Protein AF-A0A969BI93-F1 (afdb_monomer)

Foldseek 3Di:
DWDWAQDPVDNPDTDIDDDPDDDDPDDDPPDDDDDDDDPPGDDDPCVLPPDAQDQFGGDDPVNVVVPDADQKDFVVVVQVVQCPPPPDDGDPADKDWDDDDPPPVCPDDIDIDRTMDGDPVVVPDHDDDDPVPDDDWDADPNHTDDDDPVVVVVVVVVVVVVVPPPRDDRDPRDDDDDDDDDDPLLQDAACQCVDPQQLQQDPVGWDDDDPRTDDPVNSLVVNVVSQVVRQVVSQVSQLVNCPCVLLDLDQDDDPLRAGPSQANRGGDRQLVHPNRNSRCVVVDPFDLQVVVVVRCVRDDSQRRLVSSLVSLQVVVVVVPDDLVLLLVVLCVFVPPCSSVLSNNLSSVCSVCVVVLVSQLQPCADLQQLQPNQAPVRHHSLQVNLCSSNSNDQDALVLADFAPQKDWDDPAPFIWIFGAAPVRDTFKIFPDTHRDPSVRSVLQLSCLSNLLELVQKDWDADPVAWIWIFGDRPPHTTIITPGGRFGDPPCVGPRNVSSVRSNVRSVCRQQPAQSSHSSRLFARLQQFKDWDKDWAVADFQTKIKIKMWGFLGGNDPDPVRTWKIFMDMDGDHGFDKFAWPFADQVQQKTKTFDDPQVQADQQFWKAFPPADQQGGIWGFRHWDDPPTIIITHTPDGRPDGDPPHGIMTGHPDDPVRVVVVVVVCNVVLSVQQLQQLLPLVQKAWVVNDPQQDPFIWIFGAHPVRHTSMITPDGLLLQLVQVCQAPAPVQWKAWPFFPFDGDIFGWPGWDGRRQKIKTFTPFWTDWGAFTTKIKDKDKFQWDWDDQVQQKTKGQDDCVSPDAQQAWKAWPQFPNFGDIWGFHGWDDPPGIIMTHTSDGGSDRDRGTITMDMDMWGFHTGDTRITMTGSCSNVVSSVVSSVSSQVRGFSSFRKHKFALLVLDWDAWDWDWAFAALQLADQVFPFRFKKKFKFKFWWFWAALVQQKTKTFADCQVPQDQQFKKWKDDWPADTDIWGFRHWDDDPRIIITHTDDHGPDRDDTDGTGIMMMGMDMFGFPGADSRQQKTKTFFDCQVGDDFQTKMAGDDTDVCSNGFIFTFHGWDDDPGMIITRTGTTTDGQIADDQDDDDDPDDPDDDPDPRPQEMEMETACRHSCSVPPSSVVVSVVSSCVSRDPSHHYDYAHAYSVLSSQLSSLVVQLSNQVNHPDHPSNSNRVSSNSNSVSVVPGDHDAAAADDDDPPDDPDCVRHDDPPRHDDDDD

Mean predicted aligned error: 15.61 Å

Radius of gyration: 43.77 Å; Cα contacts (8 Å, |Δi|>4): 2223; chains: 1; bounding box: 86×126×131 Å

Solvent-accessible surface area (backbone atoms only — not comparable to full-atom values): 68610 Å² total; per-residue (Å²): 102,51,44,64,41,74,29,91,90,40,97,88,42,70,40,81,42,70,57,89,74,79,92,69,99,76,84,62,102,85,69,87,87,84,90,68,89,65,94,82,61,72,62,60,67,72,73,72,69,57,76,80,93,58,82,63,63,81,85,50,70,72,57,58,67,67,64,58,84,74,52,59,50,49,44,66,57,53,52,50,59,54,51,70,40,90,89,49,89,78,86,92,80,71,72,51,68,56,77,79,77,95,56,88,86,58,86,71,78,71,49,76,37,70,52,62,44,80,51,57,51,94,77,70,58,77,95,75,90,59,68,88,87,51,90,84,82,47,68,58,98,85,40,82,49,82,77,61,63,72,63,50,51,52,52,49,53,52,48,52,58,66,66,49,72,75,75,51,79,81,58,86,85,73,84,80,79,84,85,80,83,92,70,82,55,51,72,43,76,44,65,53,66,73,51,64,64,76,59,26,57,32,89,87,36,68,63,81,92,51,103,76,53,68,54,70,72,55,21,50,51,51,43,60,61,47,47,59,57,44,42,53,54,34,18,50,29,29,38,61,60,43,51,65,60,60,73,47,70,76,75,56,54,47,101,85,68,48,51,72,76,73,64,79,65,46,72,47,60,55,68,77,28,96,66,28,13,85,61,54,51,92,75,58,90,44,65,49,34,46,53,49,54,52,47,57,71,62,46,49,73,70,56,34,29,55,51,52,41,52,40,50,49,57,57,37,46,77,73,74,50,83,59,65,72,50,50,57,49,38,43,72,72,49,47,91,54,23,45,56,54,50,43,52,35,51,33,50,41,61,71,43,38,70,57,41,63,72,32,41,85,38,69,64,56,58,77,36,72,48,36,57,73,30,78,86,49,53,29,17,50,57,57,40,49,33,39,69,69,57,49,70,80,72,62,53,86,67,57,48,68,60,89,44,52,41,78,42,63,98,57,73,61,21,35,42,37,34,37,52,99,72,86,38,67,47,33,31,46,65,63,71,24,82,41,71,50,57,42,44,50,52,47,34,41,43,32,48,18,36,60,41,74,87,32,51,44,81,46,58,92,78,84,61,33,27,29,42,34,37,31,46,90,88,45,73,50,32,29,39,61,59,54,70,26,76,34,83,49,90,87,21,60,40,42,48,50,48,53,52,54,29,53,55,25,38,48,45,61,61,73,39,40,34,39,37,80,60,52,68,30,60,47,59,74,44,31,41,51,73,48,83,49,77,42,65,78,52,82,39,24,35,37,36,38,39,36,39,34,31,76,46,72,78,43,89,45,82,89,37,45,47,33,40,32,51,46,75,50,70,59,68,63,48,49,78,44,62,43,75,49,55,39,51,89,77,21,31,42,25,30,77,43,83,55,46,96,66,51,55,68,68,39,56,33,34,32,41,80,27,48,66,48,58,45,78,41,37,31,58,43,58,44,65,78,86,61,33,22,41,34,29,36,72,56,85,46,74,44,70,46,81,53,67,24,32,39,33,37,54,83,63,54,73,68,57,51,50,52,52,50,60,70,42,48,61,57,55,52,46,53,41,54,69,32,48,58,38,76,88,28,54,46,50,41,58,78,56,82,80,43,51,86,73,24,29,48,30,33,23,50,96,87,66,50,70,38,31,34,45,64,62,51,43,55,15,46,64,53,10,48,54,62,55,66,39,94,81,36,52,38,35,32,40,84,29,98,67,74,60,46,79,44,44,55,74,42,38,41,52,45,39,71,26,24,42,34,32,36,81,54,76,47,73,75,47,75,62,51,25,36,39,32,40,74,50,74,41,58,40,71,41,35,40,30,94,73,17,33,40,26,27,73,52,84,42,67,92,79,54,54,64,70,43,69,35,30,33,38,85,27,82,40,52,54,46,78,38,39,26,62,41,68,46,65,79,86,64,35,20,43,36,32,35,72,50,86,41,53,43,55,64,47,58,30,26,46,35,39,66,57,76,27,50,29,54,38,38,56,50,34,33,39,32,24,46,46,57,39,56,60,47,54,52,52,54,49,22,50,49,49,37,65,67,63,25,68,57,67,69,72,46,80,48,55,31,63,76,67,53,74,85,48,76,49,78,40,75,42,79,57,50,59,81,62,37,67,59,86,53,96,38,63,20,32,41,31,37,56,34,73,38,55,38,58,33,41,32,46,91,70,34,30,41,29,30,66,41,85,53,48,93,75,50,50,74,68,38,66,37,37,38,38,78,41,101,72,72,67,52,79,40,38,31,64,44,53,44,73,61,88,69,25,21,41,34,30,37,73,59,81,63,96,56,91,46,68,86,46,79,36,62,34,37,38,34,38,77,46,76,44,61,43,72,49,55,40,26,86,70,39,29,42,30,32,79,40,78,54,25,97,41,53,54,72,66,38,63,36,34,32,43,78,12,55,92,47,66,45,44,46,42,31,28,30,54,46,53,45,62,56,100,60,25,18,40,37,26,53,39,24,34,57,42,80,47,60,39,60,75,80,83,79,89,70,75,85,88,68,90,72,78,73,92,61,90,29,70,51,35,31,40,37,43,28,65,31,70,25,70,66,49,58,38,65,70,52,45,55,49,51,54,50,50,52,63,70,68,41,58,93,77,48,46,77,47,78,37,32,26,47,57,69,56,40,40,54,38,51,41,30,46,51,50,28,44,54,40,70,40,42,92,75,60,55,62,66,62,34,30,54,28,43,35,49,31,46,50,44,60,73,65,63,56,70,61,51,52,61,25,48,90,74,61,99,87,62,77,95,64,70,78,53,46,69,38,88,98,59,31,32,94,50,88,133

Sequence (1215 aa):
MTQIQASKDNQGHTDITVNERIPSDLVTDDENLFVGGSAGDCRPVEKIFEGPRLDHGFIKDEELESADRKKVIHVSDLIQIIMDVPGVLAVRSIQIANKPQDNEDGSIASKSVKWCLHLAFEENYVPRLNTDDSRITFYKDQLPFKARQLDVENILNDLERAGRKQKLKNPATDILPPVGEFKDIENYYSIVNEFPMVYGVGGEGLPEPSQFTPDEARARQLKGYLMFFDQLLANYLSQLSHVNDLFSMNAARDVFGDFVIGRTYYTQPLFSTANAGDLFDDLYVDKPGHTIALNDIAETEEQFGERRNRFLDHLMARFAEQFTDYALLTYRLSGEKAPLDLIEDKLSFLNAYPVISEERGKGFNYKSPCRLWHTSNVSGLQKRVAMLLGIADRKSDRLQFSPRFKITGSTAPFAFVVEDDVPQDVLESASSFNSIDDARLALEETVVSGVLRENYRIRTDDGVNYYFELYCGERLLARSVQKNFASDAPGGDADLGVDEALAILTAEFYDNPESSRSNLGCTLFNYFQYTVVVDMVDNPPTFTITYEMYKEPFVFAVADKVLTGSYTAQGESKIQVAITTVDVAARTISVPGDITGRLATGDKIVVDQSTGNDGAYTVDSASFNGADTEIVVTEALPSAAAPLGVLLYNQVTLAEMEAVAETAAHDAIWRLVANGVKKERYRFDPAFPPFTSPYKFQIGDHNGATLGESVQFDFNELAADWISHIATNKITIADAAVNNGEYNVVSAVDNGPNVEVTVSVALAAAAAGGTLSFFETYLLTAVNDQQRIFSVAVDLTNKLFPGDVVSIIDSLSNNGEYHISSIAYNGTHTVIHVYEHVPSASVSGKVKYGRKFPVVSVAGSVVTVRGGLDDKAVDDMIALLTTKFFDHEGMHLVEHILLRPKVNEMLFVDADENTLDETLSAFGILTFTKKFALVSADSSTQTFKVEGDVVAELTVGARIAISQTTLLNNEYTVLSATLNGTATDIVVDEAFVADIAPAAAEGMLSYEVSVPIASVDAAAQKVVVNGNHASAAEVGDILSITGSHQHANDGRYTLLIAADVAGITEFVIDQTEELVQDKLLSINLDDDCTCALDDMYSCIAHVIVPYWPGRFINKDYRKFMERTLRMEAPAHVFLSICWVSCKQMSAFEKCYKAWLVANARADTDKVELAETLARLIESIENLRNVYPTGTLHDCDEDENLDNAIILDNSALGEI

pLDDT: mean 83.9, std 11.83, range [36.31, 96.5]

Structure (mmCIF, N/CA/C/O backbone):
data_AF-A0A969BI93-F1
#
_entry.id   AF-A0A969BI93-F1
#
loop_
_atom_site.group_PDB
_atom_site.id
_atom_site.type_symbol
_atom_site.label_atom_id
_atom_site.label_alt_id
_atom_site.label_comp_id
_atom_site.label_asym_id
_atom_site.label_entity_id
_atom_site.label_seq_id
_atom_site.pdbx_PDB_ins_code
_atom_site.Cartn_x
_atom_site.Cartn_y
_atom_site.Cartn_z
_atom_site.occupancy
_atom_site.B_iso_or_equiv
_atom_site.auth_seq_id
_atom_site.auth_comp_id
_atom_site.auth_asym_id
_atom_site.auth_atom_id
_atom_site.pdbx_PDB_model_num
ATOM 1 N N . MET A 1 1 ? -10.217 -41.519 -11.277 1.00 44.81 1 MET A N 1
ATOM 2 C CA . MET A 1 1 ? -11.337 -41.971 -10.417 1.00 44.81 1 MET A CA 1
ATOM 3 C C . MET A 1 1 ? -10.793 -42.269 -9.032 1.00 44.81 1 MET A C 1
ATOM 5 O O . MET A 1 1 ? -9.780 -42.959 -8.933 1.00 44.81 1 MET A O 1
ATOM 9 N N . THR A 1 2 ? -11.440 -41.738 -8.000 1.00 40.88 2 THR A N 1
ATOM 10 C CA . THR A 1 2 ? -10.948 -41.760 -6.619 1.00 40.88 2 THR A CA 1
ATOM 11 C C . THR A 1 2 ? -11.706 -42.817 -5.813 1.00 40.88 2 THR A C 1
ATOM 13 O O . THR A 1 2 ? -12.933 -42.790 -5.749 1.00 40.88 2 THR A O 1
ATOM 16 N N . GLN A 1 3 ? -10.998 -43.797 -5.257 1.00 47.31 3 GLN A N 1
ATOM 17 C CA . GLN A 1 3 ? -11.542 -44.829 -4.382 1.00 47.31 3 GLN A CA 1
ATOM 18 C C . GLN A 1 3 ? -11.360 -44.435 -2.921 1.00 47.31 3 GLN A C 1
ATOM 20 O O . GLN A 1 3 ? -10.257 -44.122 -2.477 1.00 47.31 3 GLN A O 1
ATOM 25 N N . ILE A 1 4 ? -12.459 -44.508 -2.185 1.00 51.91 4 ILE A N 1
ATOM 26 C CA . ILE A 1 4 ? -12.521 -44.329 -0.742 1.00 51.91 4 ILE A CA 1
ATOM 27 C C . ILE A 1 4 ? -12.423 -45.737 -0.136 1.00 51.91 4 ILE A C 1
ATOM 29 O O . ILE A 1 4 ? -13.328 -46.547 -0.324 1.00 51.91 4 ILE A O 1
ATOM 33 N N . GLN A 1 5 ? -11.307 -46.078 0.514 1.00 52.28 5 GLN A N 1
ATOM 34 C CA . GLN A 1 5 ? -11.110 -47.396 1.139 1.00 52.28 5 GLN A CA 1
ATOM 35 C C . GLN A 1 5 ? -10.737 -47.249 2.610 1.00 52.28 5 GLN A C 1
ATOM 37 O O . GLN A 1 5 ? -10.046 -46.311 2.985 1.00 52.28 5 GLN A O 1
ATOM 42 N N . ALA A 1 6 ? -11.152 -48.195 3.456 1.00 47.50 6 ALA A N 1
ATOM 43 C CA . ALA A 1 6 ? -10.670 -48.246 4.834 1.00 47.50 6 ALA A CA 1
ATOM 44 C C . ALA A 1 6 ? -9.134 -48.357 4.846 1.00 47.50 6 ALA A C 1
ATOM 46 O O . ALA A 1 6 ? -8.565 -49.201 4.147 1.00 47.50 6 ALA A O 1
ATOM 47 N N . SER A 1 7 ? -8.480 -47.501 5.629 1.00 47.56 7 SER A N 1
ATOM 48 C CA . SER A 1 7 ? -7.027 -47.446 5.726 1.00 47.56 7 SER A CA 1
ATOM 49 C C . SER A 1 7 ? -6.484 -48.784 6.211 1.00 47.56 7 SER A C 1
ATOM 51 O O . SER A 1 7 ? -6.930 -49.327 7.226 1.00 47.56 7 SER A O 1
ATOM 53 N N . LYS A 1 8 ? -5.513 -49.334 5.475 1.00 50.19 8 LYS A N 1
ATOM 54 C CA . LYS A 1 8 ? -4.898 -50.628 5.813 1.00 50.19 8 LYS A CA 1
ATOM 55 C C . LYS A 1 8 ? -4.078 -50.559 7.098 1.00 50.19 8 LYS A C 1
ATOM 57 O O . LYS A 1 8 ? -3.982 -51.564 7.799 1.00 50.19 8 LYS A O 1
ATOM 62 N N . ASP A 1 9 ? -3.542 -49.383 7.404 1.00 46.59 9 ASP A N 1
ATOM 63 C CA . ASP A 1 9 ? -2.632 -49.170 8.528 1.00 46.59 9 ASP A CA 1
ATOM 64 C C . ASP A 1 9 ? -3.363 -48.697 9.790 1.00 46.59 9 ASP A C 1
ATOM 66 O O . ASP A 1 9 ? -2.819 -48.778 10.890 1.00 46.59 9 ASP A O 1
ATOM 70 N N . ASN A 1 10 ? -4.608 -48.229 9.653 1.00 52.50 10 ASN A N 1
ATOM 71 C CA . ASN A 1 10 ? -5.297 -47.513 10.715 1.00 52.50 10 ASN A CA 1
ATOM 72 C C . ASN A 1 10 ? -6.805 -47.829 10.706 1.00 52.50 10 ASN A C 1
ATOM 74 O O . ASN A 1 10 ? -7.591 -47.215 9.988 1.00 52.50 10 ASN A O 1
ATOM 78 N N . GLN A 1 11 ? -7.223 -48.793 11.538 1.00 41.88 11 GLN A N 1
ATOM 79 C CA . GLN A 1 11 ? -8.555 -49.439 11.532 1.00 41.88 11 GLN A CA 1
ATOM 80 C C . GLN A 1 11 ? -9.785 -48.542 11.838 1.00 41.88 11 GLN A C 1
ATOM 82 O O . GLN A 1 11 ? -10.886 -49.056 12.014 1.00 41.88 11 GLN A O 1
ATOM 87 N N . GLY A 1 12 ? -9.644 -47.216 11.852 1.00 46.50 12 GLY A N 1
ATOM 88 C CA . GLY A 1 12 ? -10.745 -46.245 11.947 1.00 46.50 12 GLY A CA 1
ATOM 89 C C . GLY A 1 12 ? -10.701 -45.136 10.890 1.00 46.50 12 GLY A C 1
ATOM 90 O O . GLY A 1 12 ? -11.478 -44.189 10.972 1.00 46.50 12 GLY A O 1
ATOM 91 N N . HIS A 1 13 ? -9.787 -45.228 9.922 1.00 52.91 13 HIS A N 1
ATOM 92 C CA . HIS A 1 13 ? -9.524 -44.189 8.930 1.00 52.91 13 HIS A CA 1
ATOM 93 C C . HIS A 1 13 ? -9.931 -44.653 7.535 1.00 52.91 13 HIS A C 1
ATOM 95 O O . HIS A 1 13 ? -10.016 -45.850 7.268 1.00 52.91 13 HIS A O 1
ATOM 101 N N . THR A 1 14 ? -10.199 -43.700 6.647 1.00 55.09 14 THR A N 1
ATOM 102 C CA . THR A 1 14 ? -10.551 -43.980 5.255 1.00 55.09 14 THR A CA 1
ATOM 103 C C . THR A 1 14 ? -9.585 -43.218 4.362 1.00 55.09 14 THR A C 1
ATOM 105 O O . THR A 1 14 ? -9.549 -41.992 4.417 1.00 55.09 14 THR A O 1
ATOM 108 N N . ASP A 1 15 ? -8.788 -43.944 3.586 1.00 54.81 15 ASP A N 1
ATOM 109 C CA . ASP A 1 15 ? -7.814 -43.376 2.665 1.00 54.81 15 ASP A CA 1
ATOM 110 C C . ASP A 1 15 ? -8.491 -43.091 1.321 1.00 54.81 15 ASP A C 1
ATOM 112 O O . ASP A 1 15 ? -9.246 -43.908 0.779 1.00 54.81 15 ASP A O 1
ATOM 116 N N . ILE A 1 16 ? -8.209 -41.906 0.787 1.00 56.28 16 ILE A N 1
ATOM 117 C CA . ILE A 1 16 ? -8.628 -41.473 -0.541 1.00 56.28 16 ILE A CA 1
ATOM 118 C C . ILE A 1 16 ? -7.493 -41.838 -1.498 1.00 56.28 16 ILE A C 1
ATOM 120 O O . ILE A 1 16 ? -6.400 -41.290 -1.415 1.00 56.28 16 ILE A O 1
ATOM 124 N N . THR A 1 17 ? -7.734 -42.785 -2.401 1.00 54.12 17 THR A N 1
ATOM 125 C CA . THR A 1 17 ? -6.734 -43.245 -3.376 1.00 54.12 17 THR A CA 1
ATOM 126 C C . THR A 1 17 ? -7.203 -42.943 -4.788 1.00 54.12 17 THR A C 1
ATOM 128 O O . THR A 1 17 ? -8.330 -43.259 -5.159 1.00 54.12 17 THR A O 1
ATOM 131 N N . VAL A 1 18 ? -6.358 -42.331 -5.612 1.00 49.91 18 VAL A N 1
ATOM 132 C CA . VAL A 1 18 ? -6.660 -42.147 -7.036 1.00 49.91 18 VAL A CA 1
ATOM 133 C C . VAL A 1 18 ? -6.147 -43.362 -7.794 1.00 49.91 18 VAL A C 1
ATOM 135 O O . VAL A 1 18 ? -4.973 -43.702 -7.709 1.00 49.91 18 VAL A O 1
ATOM 138 N N . ASN A 1 19 ? -7.022 -44.040 -8.537 1.00 49.34 19 ASN A N 1
ATOM 139 C CA . ASN A 1 19 ? -6.585 -45.130 -9.406 1.00 49.34 19 ASN A CA 1
ATOM 140 C C . ASN A 1 19 ? -5.786 -44.552 -10.585 1.00 49.34 19 ASN A C 1
ATOM 142 O O . ASN A 1 19 ? -6.363 -43.920 -11.470 1.00 49.34 19 ASN A O 1
ATOM 146 N N . GLU A 1 20 ? -4.471 -44.789 -10.592 1.00 42.00 20 GLU A N 1
ATOM 147 C CA . GLU A 1 20 ? -3.502 -44.243 -11.560 1.00 42.00 20 GLU A CA 1
ATOM 148 C C . GLU A 1 20 ? -3.609 -44.845 -12.973 1.00 42.00 20 GLU A C 1
ATOM 150 O O . GLU A 1 20 ? -3.097 -44.276 -13.934 1.00 42.00 20 GLU A O 1
ATOM 155 N N . ARG A 1 21 ? -4.276 -45.997 -13.137 1.00 40.50 21 ARG A N 1
ATOM 156 C CA . ARG A 1 21 ? -4.489 -46.630 -14.449 1.00 40.50 21 ARG A CA 1
ATOM 157 C C . ARG A 1 21 ? -5.959 -46.633 -14.829 1.00 40.50 21 ARG A C 1
ATOM 159 O O . ARG A 1 21 ? -6.758 -47.355 -14.237 1.00 40.50 21 ARG A O 1
ATOM 166 N N . ILE A 1 22 ? -6.273 -45.901 -15.893 1.00 44.47 22 ILE A N 1
ATOM 167 C CA . ILE A 1 22 ? -7.495 -46.073 -16.677 1.00 44.47 22 ILE A CA 1
ATOM 168 C C . ILE A 1 22 ? -7.118 -46.958 -17.875 1.00 44.47 22 ILE A C 1
ATOM 170 O O . ILE A 1 22 ? -6.520 -46.453 -18.823 1.00 44.47 22 ILE A O 1
ATOM 174 N N . PRO A 1 23 ? -7.372 -48.280 -17.859 1.00 40.41 23 PRO A N 1
ATOM 175 C CA . PRO A 1 23 ? -7.214 -49.084 -19.061 1.00 40.41 23 PRO A CA 1
ATOM 176 C C . PRO A 1 23 ? -8.357 -48.720 -20.012 1.00 40.41 23 PRO A C 1
ATOM 178 O O . PRO A 1 23 ? -9.506 -49.071 -19.752 1.00 40.41 23 PRO A O 1
ATOM 181 N N . SER A 1 24 ? -8.070 -47.993 -21.087 1.00 42.25 24 SER A N 1
ATOM 182 C CA . SER A 1 24 ? -9.056 -47.764 -22.138 1.00 42.25 24 SER A CA 1
ATOM 183 C C . SER A 1 24 ? -8.399 -47.715 -23.510 1.00 42.25 24 SER A C 1
ATOM 185 O O . SER A 1 24 ? -7.655 -46.788 -23.814 1.00 42.25 24 SER A O 1
ATOM 187 N N . ASP A 1 25 ? -8.741 -48.702 -24.338 1.00 43.03 25 ASP A N 1
ATOM 188 C CA . ASP A 1 25 ? -8.553 -48.671 -25.792 1.00 43.03 25 ASP A CA 1
ATOM 189 C C . ASP A 1 25 ? -9.803 -48.091 -26.506 1.00 43.03 25 ASP A C 1
ATOM 191 O O . ASP A 1 25 ? -9.877 -48.103 -27.733 1.00 43.03 25 ASP A O 1
ATOM 195 N N . LEU A 1 26 ? -10.825 -47.630 -25.764 1.00 42.75 26 LEU A N 1
ATOM 196 C CA . LEU A 1 26 ? -12.170 -47.328 -26.278 1.00 42.75 26 LEU A CA 1
ATOM 197 C C . LEU A 1 26 ? -12.892 -46.268 -25.417 1.00 42.75 26 LEU A C 1
ATOM 199 O O . LEU A 1 26 ? -13.755 -46.615 -24.618 1.00 42.75 26 LEU A O 1
ATOM 203 N N . VAL A 1 27 ? -12.577 -44.978 -25.567 1.00 41.09 27 VAL A N 1
ATOM 204 C CA . VAL A 1 27 ? -13.469 -43.890 -25.106 1.00 41.09 27 VAL A CA 1
ATOM 205 C C . VAL A 1 27 ? -13.702 -42.934 -26.277 1.00 41.09 27 VAL A C 1
ATOM 207 O O . VAL A 1 27 ? -12.750 -42.394 -26.836 1.00 41.09 27 VAL A O 1
ATOM 210 N N . THR A 1 28 ? -14.969 -42.755 -26.652 1.00 46.66 28 THR A N 1
ATOM 211 C CA . THR A 1 28 ? -15.472 -41.662 -27.505 1.00 46.66 28 THR A CA 1
ATOM 212 C C . THR A 1 28 ? -16.252 -40.662 -26.647 1.00 46.66 28 THR A C 1
ATOM 214 O O . THR A 1 28 ? -16.752 -41.051 -25.593 1.00 46.66 28 THR A O 1
ATOM 217 N N . ASP A 1 29 ? -16.373 -39.417 -27.121 1.00 40.84 29 ASP A N 1
ATOM 218 C CA . ASP A 1 29 ? -16.756 -38.188 -26.387 1.00 40.84 29 ASP A CA 1
ATOM 219 C C . ASP A 1 29 ? -18.042 -38.219 -25.523 1.00 40.84 29 ASP A C 1
ATOM 221 O O . ASP A 1 29 ? -18.234 -37.318 -24.711 1.00 40.84 29 ASP A O 1
ATOM 225 N N . ASP A 1 30 ? -18.885 -39.252 -25.618 1.00 39.25 30 ASP A N 1
ATOM 226 C CA . ASP A 1 30 ? -20.196 -39.319 -24.950 1.00 39.25 30 ASP A CA 1
ATOM 227 C C . ASP A 1 30 ? -20.343 -40.443 -23.892 1.00 39.25 30 ASP A C 1
ATOM 229 O O . ASP A 1 30 ? -21.445 -40.670 -23.382 1.00 39.25 30 ASP A O 1
ATOM 233 N N . GLU A 1 31 ? -19.279 -41.173 -23.529 1.00 36.69 31 GLU A N 1
ATOM 234 C CA . GLU A 1 31 ? -19.372 -42.282 -22.557 1.00 36.69 31 GLU A CA 1
ATOM 235 C C . GLU A 1 31 ? -18.803 -41.948 -21.163 1.00 36.69 31 GLU A C 1
ATOM 237 O O . GLU A 1 31 ? -17.622 -41.649 -20.991 1.00 36.69 31 GLU A O 1
ATOM 242 N N . ASN A 1 32 ? -19.646 -42.080 -20.128 1.00 39.69 32 ASN A N 1
ATOM 243 C CA . ASN A 1 32 ? -19.246 -41.948 -18.723 1.00 39.69 32 ASN A CA 1
ATOM 244 C C . ASN A 1 32 ? -18.618 -43.253 -18.201 1.00 39.69 32 ASN A C 1
ATOM 246 O O . ASN A 1 32 ? -19.287 -44.284 -18.091 1.00 39.69 32 ASN A O 1
ATOM 250 N N . LEU A 1 33 ? -17.340 -43.198 -17.825 1.00 37.69 33 LEU A N 1
ATOM 251 C CA . LEU A 1 33 ? -16.595 -44.319 -17.253 1.00 37.69 33 LEU A CA 1
ATOM 252 C C . LEU A 1 33 ? -16.911 -44.478 -15.751 1.00 37.69 33 LEU A C 1
ATOM 254 O O . LEU A 1 33 ? -16.651 -43.570 -14.966 1.00 37.69 33 LEU A O 1
ATOM 258 N N . PHE A 1 34 ? -17.378 -45.657 -15.326 1.00 38.53 34 PHE A N 1
ATOM 259 C CA . PHE A 1 34 ? -17.471 -46.043 -13.908 1.00 38.53 34 PHE A CA 1
ATOM 260 C C . PHE A 1 34 ? -16.662 -47.325 -13.656 1.00 38.53 34 PHE A C 1
ATOM 262 O O . PHE A 1 34 ? -16.953 -48.364 -14.246 1.00 38.53 34 PHE A O 1
ATOM 269 N N . VAL A 1 35 ? -15.667 -47.283 -12.760 1.00 36.31 35 VAL A N 1
ATOM 270 C CA . VAL A 1 35 ? -14.923 -48.472 -12.298 1.00 36.31 35 VAL A CA 1
ATOM 271 C C . VAL A 1 35 ? -14.724 -48.413 -10.778 1.00 36.31 35 VAL A C 1
ATOM 273 O O . VAL A 1 35 ? -13.929 -47.623 -10.274 1.00 36.31 35 VAL A O 1
ATOM 276 N N . GLY A 1 36 ? -15.410 -49.295 -10.046 1.00 38.88 36 GLY A N 1
ATOM 277 C CA . GLY A 1 36 ? -15.277 -49.463 -8.595 1.00 38.88 36 GLY A CA 1
ATOM 278 C C . GLY A 1 36 ? -15.785 -50.829 -8.120 1.00 38.88 36 GLY A C 1
ATOM 279 O O . GLY A 1 36 ? -16.753 -51.366 -8.661 1.00 38.88 36 GLY A O 1
ATOM 280 N N . GLY A 1 37 ? -15.113 -51.409 -7.121 1.00 42.38 37 GLY A N 1
ATOM 281 C CA . GLY A 1 37 ? -15.587 -52.598 -6.410 1.00 42.38 37 GLY A CA 1
ATOM 282 C C . GLY A 1 37 ? -16.785 -52.223 -5.541 1.00 42.38 37 GLY A C 1
ATOM 283 O O . GLY A 1 37 ? -16.625 -51.483 -4.581 1.00 42.38 37 GLY A O 1
ATOM 284 N N . SER A 1 38 ? -17.969 -52.716 -5.916 1.00 46.91 38 SER A N 1
ATOM 285 C CA . SER A 1 38 ? -19.307 -52.336 -5.421 1.00 46.91 38 SER A CA 1
ATOM 286 C C . SER A 1 38 ? -19.664 -50.848 -5.582 1.00 46.91 38 SER A C 1
ATOM 288 O O . SER A 1 38 ? -19.063 -49.962 -4.994 1.00 46.91 38 SER A O 1
ATOM 290 N N . ALA A 1 39 ? -20.702 -50.591 -6.379 1.00 46.50 39 ALA A N 1
ATOM 291 C CA . ALA A 1 39 ? -21.146 -49.290 -6.893 1.00 46.50 39 ALA A CA 1
ATOM 292 C C . ALA A 1 39 ? -21.639 -48.243 -5.855 1.00 46.50 39 ALA A C 1
ATOM 294 O O . ALA A 1 39 ? -22.299 -47.288 -6.248 1.00 46.50 39 ALA A O 1
ATOM 295 N N . GLY A 1 40 ? -21.372 -48.415 -4.554 1.00 52.84 40 GLY A N 1
ATOM 296 C CA . GLY A 1 40 ? -21.915 -47.568 -3.481 1.00 52.84 40 GLY A CA 1
ATOM 297 C C . GLY A 1 40 ? -21.009 -46.433 -2.980 1.00 52.84 40 GLY A C 1
ATOM 298 O O . GLY A 1 40 ? -21.537 -45.415 -2.546 1.00 52.84 40 GLY A O 1
ATOM 299 N N . ASP A 1 41 ? -19.679 -46.569 -3.069 1.00 54.91 41 ASP A N 1
ATOM 300 C CA . ASP A 1 41 ? -18.734 -45.705 -2.323 1.00 54.91 41 ASP A CA 1
ATOM 301 C C . ASP A 1 41 ? -17.879 -44.756 -3.190 1.00 54.91 41 ASP A C 1
ATOM 303 O O . ASP A 1 41 ? -17.000 -44.059 -2.684 1.00 54.91 41 ASP A O 1
ATOM 307 N N . CYS A 1 42 ? -18.113 -44.687 -4.503 1.00 55.03 42 CYS A N 1
ATOM 308 C CA . CYS A 1 42 ? -17.395 -43.749 -5.372 1.00 55.03 42 CYS A CA 1
ATOM 309 C C . CYS A 1 42 ? -18.137 -42.406 -5.449 1.00 55.03 42 CYS A C 1
ATOM 311 O O . CYS A 1 42 ? -19.230 -42.336 -6.011 1.00 55.03 42 CYS A O 1
ATOM 313 N N . ARG A 1 43 ? -17.528 -41.334 -4.925 1.00 66.50 43 ARG A N 1
ATOM 314 C CA . ARG A 1 43 ? -17.986 -39.948 -5.114 1.00 66.50 43 ARG A CA 1
ATOM 315 C C . ARG A 1 43 ? -17.068 -39.221 -6.107 1.00 66.50 43 ARG A C 1
ATOM 317 O O . ARG A 1 43 ? -15.860 -39.469 -6.097 1.00 66.50 43 ARG A O 1
ATOM 324 N N . PRO A 1 44 ? -17.617 -38.363 -6.978 1.00 70.31 44 PRO A N 1
ATOM 325 C CA . PRO A 1 44 ? -16.800 -37.544 -7.860 1.00 70.31 44 PRO A CA 1
ATOM 326 C C . PRO A 1 44 ? -16.004 -36.492 -7.067 1.00 70.31 44 PRO A C 1
ATOM 328 O O . PRO A 1 44 ? -16.411 -36.103 -5.972 1.00 70.31 44 PRO A O 1
ATOM 331 N N . VAL A 1 45 ? -14.865 -36.055 -7.612 1.00 73.81 45 VAL A N 1
ATOM 332 C CA . VAL A 1 45 ? -13.904 -35.164 -6.930 1.00 73.81 45 VAL A CA 1
ATOM 333 C C . VAL A 1 45 ? -14.544 -33.811 -6.627 1.00 73.81 45 VAL A C 1
ATOM 335 O O . VAL A 1 45 ? -14.413 -33.322 -5.510 1.00 73.81 45 VAL A O 1
ATOM 338 N N . GLU A 1 46 ? -15.331 -33.278 -7.559 1.00 76.00 46 GLU A N 1
ATOM 339 C CA . GLU A 1 46 ? -16.074 -32.030 -7.389 1.00 76.00 46 GLU A CA 1
ATOM 340 C C . GLU A 1 46 ? -17.045 -32.067 -6.202 1.00 76.00 46 GLU A C 1
ATOM 342 O O . GLU A 1 46 ? -17.231 -31.054 -5.553 1.00 76.00 46 GLU A O 1
ATOM 347 N N . LYS A 1 47 ? -17.603 -33.233 -5.841 1.00 78.75 47 LYS A N 1
ATOM 348 C CA . LYS A 1 47 ? -18.457 -33.363 -4.645 1.00 78.75 47 LYS A CA 1
ATOM 349 C C . LYS A 1 47 ? -17.679 -33.540 -3.346 1.00 78.75 47 LYS A C 1
ATOM 351 O O . LYS A 1 47 ? -18.253 -33.374 -2.278 1.00 78.75 47 LYS A O 1
ATOM 356 N N . ILE A 1 48 ? -16.426 -33.986 -3.417 1.00 77.38 48 ILE A N 1
ATOM 357 C CA . ILE A 1 48 ? -15.574 -34.169 -2.234 1.00 77.38 48 ILE A CA 1
ATOM 358 C C . ILE A 1 48 ? -14.982 -32.822 -1.813 1.00 77.38 48 ILE A C 1
ATOM 360 O O . ILE A 1 48 ? -14.928 -32.533 -0.623 1.00 77.38 48 ILE A O 1
ATOM 364 N N . PHE A 1 49 ? -14.570 -32.009 -2.788 1.00 78.81 49 PHE A N 1
ATOM 365 C CA . PHE A 1 49 ? -13.968 -30.689 -2.586 1.00 78.81 49 PHE A CA 1
ATOM 366 C C . PHE A 1 49 ? -14.976 -29.537 -2.729 1.00 78.81 49 PHE A C 1
ATOM 368 O O . PHE A 1 49 ? -14.583 -28.407 -2.999 1.00 78.81 49 PHE A O 1
ATOM 375 N N . GLU A 1 50 ? -16.267 -29.823 -2.553 1.00 81.81 50 GLU A N 1
ATOM 376 C CA . GLU A 1 50 ? -17.308 -28.798 -2.501 1.00 81.81 50 GLU A CA 1
ATOM 377 C C . GLU A 1 50 ? -17.316 -28.135 -1.114 1.00 81.81 50 GLU A C 1
ATOM 379 O O . GLU A 1 50 ? -17.322 -28.822 -0.089 1.00 81.81 50 GLU A O 1
ATOM 384 N N . GLY A 1 51 ? -17.362 -26.802 -1.077 1.00 80.44 51 GLY A N 1
ATOM 385 C CA . GLY A 1 51 ? -17.393 -26.021 0.162 1.00 80.44 51 GLY A CA 1
ATOM 386 C C . GLY A 1 51 ? -16.016 -25.524 0.632 1.00 80.44 51 GLY A C 1
ATOM 387 O O . GLY A 1 51 ? -15.068 -25.476 -0.150 1.00 80.44 51 GLY A O 1
ATOM 388 N N . PRO A 1 52 ? -15.898 -25.073 1.895 1.00 80.62 52 PRO A N 1
ATOM 389 C CA . PRO A 1 52 ? -14.654 -24.515 2.414 1.00 80.62 52 PRO A CA 1
ATOM 390 C C . PRO A 1 52 ? -13.596 -25.599 2.641 1.00 80.62 52 PRO A C 1
ATOM 392 O O . PRO A 1 52 ? -13.908 -26.745 2.972 1.00 80.62 52 PRO A O 1
ATOM 395 N N . ARG A 1 53 ? -12.320 -25.214 2.552 1.00 79.25 53 ARG A N 1
ATOM 396 C CA . ARG A 1 53 ? -11.201 -26.089 2.901 1.00 79.25 53 ARG A CA 1
ATOM 397 C C . ARG A 1 53 ? -11.231 -26.437 4.393 1.00 79.25 53 ARG A C 1
ATOM 399 O O . ARG A 1 53 ? -11.305 -25.559 5.250 1.00 79.25 53 ARG A O 1
ATOM 406 N N . LEU A 1 54 ? -11.135 -27.728 4.705 1.00 79.00 54 LEU A N 1
ATOM 407 C CA . LEU A 1 54 ? -11.181 -28.249 6.072 1.00 79.00 54 LEU A CA 1
ATOM 408 C C . LEU A 1 54 ? -9.820 -28.825 6.498 1.00 79.00 54 LEU A C 1
ATOM 410 O O . LEU A 1 54 ? -9.249 -29.673 5.813 1.00 79.00 54 LEU A O 1
ATOM 414 N N . ASP A 1 55 ? -9.335 -28.439 7.681 1.00 76.62 55 ASP A N 1
ATOM 415 C CA . ASP A 1 55 ? -8.045 -28.910 8.227 1.00 76.62 55 ASP A CA 1
ATOM 416 C C . ASP A 1 55 ? -8.084 -30.352 8.764 1.00 76.62 55 ASP A C 1
ATOM 418 O O . ASP A 1 55 ? -7.052 -30.962 9.064 1.00 76.62 55 ASP A O 1
ATOM 422 N N . HIS A 1 56 ? -9.283 -30.902 8.969 1.00 76.38 56 HIS A N 1
ATOM 423 C CA . HIS A 1 56 ? -9.502 -32.132 9.735 1.00 76.38 56 HIS A CA 1
ATOM 424 C C . HIS A 1 56 ? -10.350 -33.168 8.980 1.00 76.38 56 HIS A C 1
ATOM 426 O O . HIS A 1 56 ? -11.180 -33.850 9.582 1.00 76.38 56 HIS A O 1
ATOM 432 N N . GLY A 1 57 ? -10.107 -33.326 7.676 1.00 74.00 57 GLY A N 1
ATOM 433 C CA . GLY A 1 57 ? -10.842 -34.256 6.810 1.00 74.00 57 GLY A CA 1
ATOM 434 C C . GLY A 1 57 ? -12.090 -33.619 6.201 1.00 74.00 57 GLY A C 1
ATOM 435 O O . GLY A 1 57 ? -12.151 -32.405 6.075 1.00 74.00 57 GLY A O 1
ATOM 436 N N . PHE A 1 58 ? -13.081 -34.428 5.824 1.00 76.56 58 PHE A N 1
ATOM 437 C CA . PHE A 1 58 ? -14.295 -33.967 5.138 1.00 76.56 58 PHE A CA 1
ATOM 438 C C . PHE A 1 58 ? -15.533 -34.171 6.015 1.00 76.56 58 PHE A C 1
ATOM 440 O O . PHE A 1 58 ? -15.647 -35.202 6.682 1.00 76.56 58 PHE A O 1
ATOM 447 N N . ILE A 1 59 ? -16.461 -33.211 5.991 1.00 78.88 59 ILE A N 1
ATOM 448 C CA . ILE A 1 59 ? -17.772 -33.318 6.646 1.00 78.88 59 ILE A CA 1
ATOM 449 C C . ILE A 1 59 ? -18.777 -33.778 5.593 1.00 78.88 59 ILE A C 1
ATOM 451 O O . ILE A 1 59 ? -18.849 -33.201 4.512 1.00 78.88 59 ILE A O 1
ATOM 455 N N . LYS A 1 60 ? -19.543 -34.829 5.887 1.00 78.31 60 LYS A N 1
ATOM 456 C CA . LYS A 1 60 ? -20.626 -35.263 4.995 1.00 78.31 60 LYS A CA 1
ATOM 457 C C . LYS A 1 60 ? -21.850 -34.368 5.167 1.00 78.31 60 LYS A C 1
ATOM 459 O O . LYS A 1 60 ? -22.156 -33.987 6.295 1.00 78.31 60 LYS A O 1
ATOM 464 N N . ASP A 1 61 ? -22.602 -34.146 4.092 1.00 80.81 61 ASP A N 1
ATOM 465 C CA . ASP A 1 61 ? -23.869 -33.398 4.127 1.00 80.81 61 ASP A CA 1
ATOM 466 C C . ASP A 1 61 ? -24.811 -33.925 5.221 1.00 80.81 61 ASP A C 1
ATOM 468 O O . ASP A 1 61 ? -25.346 -33.153 6.012 1.00 80.81 61 ASP A O 1
ATOM 472 N N . GLU A 1 62 ? -24.920 -35.252 5.358 1.00 81.75 62 GLU A N 1
ATOM 473 C CA . GLU A 1 62 ? -25.776 -35.866 6.377 1.00 81.75 62 GLU A CA 1
ATOM 474 C C . GLU A 1 62 ? -25.285 -35.591 7.814 1.00 81.75 62 GLU A C 1
ATOM 476 O O . GLU A 1 62 ? -26.089 -35.485 8.742 1.00 81.75 62 GLU A O 1
ATOM 481 N N . GLU A 1 63 ? -23.967 -35.471 8.021 1.00 81.00 63 GLU A N 1
ATOM 482 C CA . GLU A 1 63 ? -23.391 -35.115 9.325 1.00 81.00 63 GLU A CA 1
ATOM 483 C C . GLU A 1 63 ? -23.643 -33.637 9.646 1.00 81.00 63 GLU A C 1
ATOM 485 O O . GLU A 1 63 ? -24.004 -33.324 10.782 1.00 81.00 63 GLU A O 1
ATOM 490 N N . LEU A 1 64 ? -23.516 -32.746 8.656 1.00 82.56 64 LEU A N 1
ATOM 491 C CA . LEU A 1 64 ? -23.778 -31.316 8.816 1.00 82.56 64 LEU A CA 1
ATOM 492 C C . LEU A 1 64 ? -25.255 -31.041 9.130 1.00 82.56 64 LEU A C 1
ATOM 494 O O . LEU A 1 64 ? -25.548 -30.316 10.077 1.00 82.56 64 LEU A O 1
ATOM 498 N N . GLU A 1 65 ? -26.183 -31.679 8.410 1.00 83.19 65 GLU A N 1
ATOM 499 C CA . GLU A 1 65 ? -27.624 -31.596 8.696 1.00 83.19 65 GLU A CA 1
ATOM 500 C C . GLU A 1 65 ? -27.957 -32.105 10.109 1.00 83.19 65 GLU A C 1
ATOM 502 O O . GLU A 1 65 ? -28.807 -31.546 10.803 1.00 83.19 65 GLU A O 1
ATOM 507 N N . SER A 1 66 ? -27.261 -33.147 10.577 1.00 80.00 66 SER A N 1
ATOM 508 C CA . SER A 1 66 ? -27.455 -33.694 11.925 1.00 80.00 66 SER A CA 1
ATOM 509 C C . SER A 1 66 ? -26.877 -32.824 13.050 1.00 80.00 66 SER A C 1
ATOM 511 O O . SER A 1 66 ? -27.229 -33.030 14.216 1.00 80.00 66 SER A O 1
ATOM 513 N N . ALA A 1 67 ? -25.996 -31.874 12.717 1.00 79.12 67 ALA A N 1
ATOM 514 C CA . ALA A 1 67 ? -25.326 -30.997 13.671 1.00 79.12 67 ALA A CA 1
ATOM 515 C C . ALA A 1 67 ? -26.190 -29.804 14.117 1.00 79.12 67 ALA A C 1
ATOM 517 O O . ALA A 1 67 ? -25.786 -29.074 15.027 1.00 79.12 67 ALA A O 1
ATOM 518 N N . ASP A 1 68 ? -27.370 -29.607 13.517 1.00 79.12 68 ASP A N 1
ATOM 519 C CA . ASP A 1 68 ? -28.266 -28.514 13.886 1.00 79.12 68 ASP A CA 1
ATOM 520 C C . ASP A 1 68 ? -28.711 -28.603 15.362 1.00 79.12 68 ASP A C 1
ATOM 522 O O . ASP A 1 68 ? -28.922 -29.678 15.944 1.00 79.12 68 ASP A O 1
ATOM 526 N N . ARG A 1 69 ? -28.846 -27.439 16.003 1.00 81.19 69 ARG A N 1
ATOM 527 C CA . ARG A 1 69 ? -29.186 -27.334 17.425 1.00 81.19 69 ARG A CA 1
ATOM 528 C C . ARG A 1 69 ? -30.613 -27.832 17.643 1.00 81.19 69 ARG A C 1
ATOM 530 O O . ARG A 1 69 ? -31.590 -27.241 17.185 1.00 81.19 69 ARG A O 1
ATOM 537 N N . LYS A 1 70 ? -30.765 -28.887 18.447 1.00 81.56 70 LYS A N 1
ATOM 538 C CA . LYS A 1 70 ? -32.095 -29.361 18.850 1.00 81.56 70 LYS A CA 1
ATOM 539 C C . LYS A 1 70 ? -32.814 -28.295 19.680 1.00 81.56 70 LYS A C 1
ATOM 541 O O . LYS A 1 70 ? -32.258 -27.771 20.639 1.00 81.56 70 LYS A O 1
ATOM 546 N N . LYS A 1 71 ? -34.085 -28.038 19.358 1.00 88.56 71 LYS A N 1
ATOM 547 C CA . LYS A 1 71 ? -34.978 -27.156 20.138 1.00 88.56 71 LYS A CA 1
ATOM 548 C C . LYS A 1 71 ? -35.678 -27.884 21.290 1.00 88.56 71 LYS A C 1
ATOM 550 O O . LYS A 1 71 ? -36.160 -27.263 22.235 1.00 88.56 71 LYS A O 1
ATOM 555 N N . VAL A 1 72 ? -35.773 -29.211 21.197 1.00 89.75 72 VAL A N 1
ATOM 556 C CA . VAL A 1 72 ? -36.563 -30.051 22.102 1.00 89.75 72 VAL A CA 1
ATOM 557 C C . VAL A 1 72 ? -35.854 -31.382 22.349 1.00 89.75 72 VAL A C 1
ATOM 559 O O . VAL A 1 72 ? -35.307 -31.980 21.423 1.00 89.75 72 VAL A O 1
ATOM 562 N N . ILE A 1 73 ? -35.895 -31.861 23.595 1.00 89.31 73 ILE A N 1
ATOM 563 C CA . ILE A 1 73 ? -35.456 -33.205 23.984 1.00 89.31 73 ILE A CA 1
ATOM 564 C C . ILE A 1 73 ? -36.686 -34.046 24.327 1.00 89.31 73 ILE A C 1
ATOM 566 O O . ILE A 1 73 ? -37.389 -33.774 25.307 1.00 89.31 73 ILE A O 1
ATOM 570 N N . HIS A 1 74 ? -36.927 -35.098 23.545 1.00 91.50 74 HIS A N 1
ATOM 571 C CA . HIS A 1 74 ? -37.959 -36.085 23.839 1.00 91.50 74 HIS A CA 1
ATOM 572 C C . HIS A 1 74 ? -37.397 -37.214 24.703 1.00 91.50 74 HIS A C 1
ATOM 574 O O . HIS A 1 74 ? -36.376 -37.828 24.400 1.00 91.50 74 HIS A O 1
ATOM 580 N N . VAL A 1 75 ? -38.096 -37.525 25.793 1.00 90.00 75 VAL A N 1
ATOM 581 C CA . VAL A 1 75 ? -37.706 -38.603 26.709 1.00 90.00 75 VAL A CA 1
ATOM 582 C C . VAL A 1 75 ? -37.840 -39.977 26.040 1.00 90.00 75 VAL A C 1
ATOM 584 O O . VAL A 1 75 ? -37.103 -40.891 26.396 1.00 90.00 75 VAL A O 1
ATOM 587 N N . SER A 1 76 ? -38.718 -40.125 25.039 1.00 90.31 76 SER A N 1
ATOM 588 C CA . SER A 1 76 ? -38.801 -41.334 24.204 1.00 90.31 76 SER A CA 1
ATOM 589 C C . SER A 1 76 ? -37.475 -41.662 23.522 1.00 90.31 76 SER A C 1
ATOM 591 O O . SER A 1 76 ? -37.058 -42.817 23.536 1.00 90.31 76 SER A O 1
ATOM 593 N N . ASP A 1 77 ? -36.795 -40.645 22.997 1.00 90.06 77 ASP A N 1
ATOM 594 C CA . ASP A 1 77 ? -35.539 -40.804 22.264 1.00 90.06 77 ASP A CA 1
ATOM 595 C C . ASP A 1 77 ? -34.429 -41.223 23.230 1.00 90.06 77 ASP A C 1
ATOM 597 O O . ASP A 1 77 ? -33.654 -42.129 22.941 1.00 90.06 77 ASP A O 1
ATOM 601 N N . LEU A 1 78 ? -34.407 -40.634 24.432 1.00 89.56 78 LEU A N 1
ATOM 602 C CA . LEU A 1 78 ? -33.490 -41.041 25.500 1.00 89.56 78 LEU A CA 1
ATOM 603 C C . LEU A 1 78 ? -33.737 -42.485 25.947 1.00 89.56 78 LEU A C 1
ATOM 605 O O . LEU A 1 78 ? -32.781 -43.224 26.160 1.00 89.56 78 LEU A O 1
ATOM 609 N N . ILE A 1 79 ? -35.001 -42.908 26.077 1.00 90.06 79 ILE A N 1
ATOM 610 C CA . ILE A 1 79 ? -35.333 -44.303 26.399 1.00 90.06 79 ILE A CA 1
ATOM 611 C C . ILE A 1 79 ? -34.786 -45.227 25.314 1.00 90.06 79 ILE A C 1
ATOM 613 O O . ILE A 1 79 ? -34.178 -46.237 25.652 1.00 90.06 79 ILE A O 1
ATOM 617 N N . GLN A 1 80 ? -34.965 -44.882 24.040 1.00 90.75 80 GLN A N 1
ATOM 618 C CA . GLN A 1 80 ? -34.450 -45.675 22.929 1.00 90.75 80 GLN A CA 1
ATOM 619 C C . GLN A 1 80 ? -32.917 -45.764 22.963 1.00 90.75 80 GLN A C 1
ATOM 621 O O . GLN A 1 80 ? -32.388 -46.870 22.984 1.00 90.75 80 GLN A O 1
ATOM 626 N N . ILE A 1 81 ? -32.217 -44.633 23.112 1.00 90.69 81 ILE A N 1
ATOM 627 C CA . ILE A 1 81 ? -30.748 -44.584 23.213 1.00 90.69 81 ILE A CA 1
ATOM 628 C C . ILE A 1 81 ? -30.238 -45.437 24.385 1.00 90.69 81 ILE A C 1
ATOM 630 O O . ILE A 1 81 ? -29.260 -46.166 24.247 1.00 90.69 81 ILE A O 1
ATOM 634 N N . ILE A 1 82 ? -30.900 -45.377 25.546 1.00 90.81 82 ILE A N 1
ATOM 635 C CA . ILE A 1 82 ? -30.522 -46.175 26.723 1.00 90.81 82 ILE A CA 1
ATOM 636 C C . ILE A 1 82 ? -30.783 -47.671 26.488 1.00 90.81 82 ILE A C 1
ATOM 638 O O . ILE A 1 82 ? -29.996 -48.506 26.930 1.00 90.81 82 ILE A O 1
ATOM 642 N N . MET A 1 83 ? -31.881 -48.020 25.816 1.00 91.44 83 MET A N 1
ATOM 643 C CA . MET A 1 83 ? -32.247 -49.405 25.497 1.00 91.44 83 MET A CA 1
ATOM 644 C C . MET A 1 83 ? -31.339 -50.032 24.432 1.00 91.44 83 MET A C 1
ATOM 646 O O . MET A 1 83 ? -31.160 -51.248 24.445 1.00 91.44 83 MET A O 1
ATOM 650 N N . ASP A 1 84 ? -30.744 -49.221 23.556 1.00 92.94 84 ASP A N 1
ATOM 651 C CA . ASP A 1 84 ? -29.781 -49.669 22.545 1.00 92.94 84 ASP A CA 1
ATOM 652 C C . ASP A 1 84 ? -28.421 -50.065 23.156 1.00 92.94 84 ASP A C 1
ATOM 654 O O . ASP A 1 84 ? -27.620 -50.746 22.510 1.00 92.94 84 ASP A O 1
ATOM 658 N N . VAL A 1 85 ? -28.151 -49.702 24.420 1.00 89.12 85 VAL A N 1
ATOM 659 C CA . VAL A 1 85 ? -26.932 -50.114 25.130 1.00 89.12 85 VAL A CA 1
ATOM 660 C C . VAL A 1 85 ? -26.982 -51.620 25.443 1.00 89.12 85 VAL A C 1
ATOM 662 O O . VAL A 1 85 ? -27.873 -52.073 26.174 1.00 89.12 85 VAL A O 1
ATOM 665 N N . PRO A 1 86 ? -26.001 -52.423 24.977 1.00 87.75 86 PRO A N 1
ATOM 666 C CA . PRO A 1 86 ? -25.992 -53.865 25.203 1.00 87.75 86 PRO A CA 1
ATOM 667 C C . PRO A 1 86 ? -26.074 -54.231 26.694 1.00 87.75 86 PRO A C 1
ATOM 669 O O . PRO A 1 86 ? -25.217 -53.856 27.492 1.00 87.75 86 PRO A O 1
ATOM 672 N N . GLY A 1 87 ? -27.097 -55.005 27.069 1.00 86.06 87 GLY A N 1
ATOM 673 C CA . GLY A 1 87 ? -27.327 -55.463 28.447 1.00 86.06 87 GLY A CA 1
ATOM 674 C C . GLY A 1 87 ? -28.416 -54.703 29.213 1.00 86.06 87 GLY A C 1
ATOM 675 O O . GLY A 1 87 ? -28.821 -55.158 30.286 1.00 86.06 87 GLY A O 1
ATOM 676 N N . VAL A 1 88 ? -28.947 -53.605 28.668 1.00 90.19 88 VAL A N 1
ATOM 677 C CA . VAL A 1 88 ? -30.124 -52.923 29.221 1.00 90.19 88 VAL A CA 1
ATOM 678 C C . VAL A 1 88 ? -31.400 -53.622 28.739 1.00 90.19 88 VAL A C 1
ATOM 680 O O . VAL A 1 88 ? -31.679 -53.682 27.550 1.00 90.19 88 VAL A O 1
ATOM 683 N N . LEU A 1 89 ? -32.190 -54.180 29.666 1.00 89.00 89 LEU A N 1
ATOM 684 C CA . LEU A 1 89 ? -33.440 -54.888 29.330 1.00 89.00 89 LEU A CA 1
ATOM 685 C C . LEU A 1 89 ? -34.681 -53.987 29.339 1.00 89.00 89 LEU A C 1
ATOM 687 O O . LEU A 1 89 ? -35.636 -54.257 28.617 1.00 89.00 89 LEU A O 1
ATOM 691 N N . ALA A 1 90 ? -34.715 -52.987 30.223 1.00 89.06 90 ALA A N 1
ATOM 692 C CA . ALA A 1 90 ? -35.848 -52.080 30.388 1.00 89.06 90 ALA A CA 1
ATOM 693 C C . ALA A 1 90 ? -35.449 -50.823 31.177 1.00 89.06 90 ALA A C 1
ATOM 695 O O . ALA A 1 90 ? -34.728 -50.913 32.175 1.00 89.06 90 ALA A O 1
ATOM 696 N N . VAL A 1 91 ? -36.017 -49.672 30.808 1.00 89.50 91 VAL A N 1
ATOM 697 C CA . VAL A 1 91 ? -35.968 -48.429 31.595 1.00 89.50 91 VAL A CA 1
ATOM 698 C C . VAL A 1 91 ? -37.227 -48.339 32.464 1.00 89.50 91 VAL A C 1
ATOM 700 O O . VAL A 1 91 ? -38.338 -48.279 31.947 1.00 89.50 91 VAL A O 1
ATOM 703 N N . ARG A 1 92 ? -37.079 -48.349 33.798 1.00 87.25 92 ARG A N 1
ATOM 704 C CA . ARG A 1 92 ? -38.230 -48.327 34.730 1.00 87.25 92 ARG A CA 1
ATOM 705 C C . ARG A 1 92 ? -38.913 -46.961 34.824 1.00 87.25 92 ARG A C 1
ATOM 707 O O . ARG A 1 92 ? -40.133 -46.891 34.892 1.00 87.25 92 ARG A O 1
ATOM 714 N N . SER A 1 93 ? -38.122 -45.897 34.917 1.00 87.38 93 SER A N 1
ATOM 715 C CA . SER A 1 93 ? -38.584 -44.513 35.019 1.00 87.38 93 SER A CA 1
ATOM 716 C C . SER A 1 93 ? -37.429 -43.594 34.656 1.00 87.38 93 SER A C 1
ATOM 718 O O . SER A 1 93 ? -36.299 -43.842 35.071 1.00 87.38 93 SER A O 1
ATOM 720 N N . ILE A 1 94 ? -37.723 -42.524 33.930 1.00 90.62 94 ILE A N 1
ATOM 721 C CA . ILE A 1 94 ? -36.777 -41.468 33.582 1.00 90.62 94 ILE A CA 1
ATOM 722 C C . ILE A 1 94 ? -37.506 -40.127 33.675 1.00 90.62 94 ILE A C 1
ATOM 724 O O . ILE A 1 94 ? -38.691 -40.021 33.356 1.00 90.62 94 ILE A O 1
ATOM 728 N N . GLN A 1 95 ? -36.812 -39.120 34.185 1.00 89.44 95 GLN A N 1
ATOM 729 C CA . GLN A 1 95 ? -37.301 -37.755 34.300 1.00 89.44 95 GLN A CA 1
ATOM 730 C C . GLN A 1 95 ? -36.106 -36.836 34.088 1.00 89.44 95 GLN A C 1
ATOM 732 O O . GLN A 1 95 ? -35.017 -37.129 34.579 1.00 89.44 95 GLN A O 1
ATOM 737 N N . ILE A 1 96 ? -36.310 -35.755 33.344 1.00 91.44 96 ILE A N 1
ATOM 738 C CA . ILE A 1 96 ? -35.262 -34.786 33.020 1.00 91.44 96 ILE A CA 1
ATOM 739 C C . ILE A 1 96 ? -35.651 -33.415 33.566 1.00 91.44 96 ILE A C 1
ATOM 741 O O . ILE A 1 96 ? -36.838 -33.111 33.718 1.00 91.44 96 ILE A O 1
ATOM 745 N N . ALA A 1 97 ? -34.658 -32.600 33.897 1.00 88.81 97 ALA A N 1
ATOM 746 C CA . ALA A 1 97 ? -34.850 -31.233 34.358 1.00 88.81 97 ALA A CA 1
ATOM 747 C C . ALA A 1 97 ? -33.772 -30.323 33.764 1.00 88.81 97 ALA A C 1
ATOM 749 O O . ALA A 1 97 ? -32.657 -30.783 33.524 1.00 88.81 97 ALA A O 1
ATOM 750 N N . ASN A 1 98 ? -34.104 -29.054 33.529 1.00 88.75 98 ASN A N 1
ATOM 751 C CA . ASN A 1 98 ? -33.120 -28.021 33.210 1.00 88.75 98 ASN A CA 1
ATOM 752 C C . ASN A 1 98 ? -32.746 -27.234 34.472 1.00 88.75 98 ASN A C 1
ATOM 754 O O . ASN A 1 98 ? -33.587 -26.981 35.335 1.00 88.75 98 ASN A O 1
ATOM 758 N N . LYS A 1 99 ? -31.478 -26.829 34.534 1.00 85.00 99 LYS A N 1
ATOM 759 C CA . LYS A 1 99 ? -30.918 -25.912 35.525 1.00 85.00 99 LYS A CA 1
ATOM 760 C C . LYS A 1 99 ? -30.038 -24.921 34.750 1.00 85.00 99 LYS A C 1
ATOM 762 O O . LYS A 1 99 ? -28.950 -25.321 34.338 1.00 85.00 99 LYS A O 1
ATOM 767 N N . PRO A 1 100 ? -30.538 -23.717 34.427 1.00 81.19 100 PRO A N 1
ATOM 768 C CA . PRO A 1 100 ? -29.758 -22.726 33.694 1.00 81.19 100 PRO A CA 1
ATOM 769 C C . PRO A 1 100 ? -28.567 -22.265 34.548 1.00 81.19 100 PRO A C 1
ATOM 771 O O . PRO A 1 100 ? -28.697 -22.122 35.765 1.00 81.19 100 PRO A O 1
ATOM 774 N N . GLN A 1 101 ? -27.405 -22.108 33.914 1.00 75.25 101 GLN A N 1
ATOM 775 C CA . GLN A 1 101 ? -26.230 -21.458 34.504 1.00 75.25 101 GLN A CA 1
ATOM 776 C C . GLN A 1 101 ? -26.313 -19.962 34.177 1.00 75.25 101 GLN A C 1
ATOM 778 O O . GLN A 1 101 ? -26.816 -19.634 33.111 1.00 75.25 101 GLN A O 1
ATOM 783 N N . ASP A 1 102 ? -25.882 -19.090 35.088 1.00 71.31 102 ASP A N 1
ATOM 784 C CA . ASP A 1 102 ? -25.774 -17.637 34.854 1.00 71.31 102 ASP A CA 1
ATOM 785 C C . ASP A 1 102 ? -27.108 -16.941 34.491 1.00 71.31 102 ASP A C 1
ATOM 787 O O . ASP A 1 102 ? -27.196 -16.117 33.588 1.00 71.31 102 ASP A O 1
ATOM 791 N N . ASN A 1 103 ? -28.173 -17.292 35.223 1.00 77.12 103 ASN A N 1
ATOM 792 C CA . ASN A 1 103 ? -29.542 -16.782 35.049 1.00 77.12 103 ASN A CA 1
ATOM 793 C C . ASN A 1 103 ? -29.993 -15.986 36.289 1.00 77.12 103 ASN A C 1
ATOM 795 O O . ASN A 1 103 ? -30.946 -16.364 36.980 1.00 77.12 103 ASN A O 1
ATOM 799 N N . GLU A 1 104 ? -29.257 -14.923 36.612 1.00 70.19 104 GLU A N 1
ATOM 800 C CA . GLU A 1 104 ? -29.519 -14.049 37.770 1.00 70.19 104 GLU A CA 1
ATOM 801 C C . GLU A 1 104 ? -30.815 -13.235 37.610 1.00 70.19 104 GLU A C 1
ATOM 803 O O . GLU A 1 104 ? -31.487 -12.927 38.593 1.00 70.19 104 GLU A O 1
ATOM 808 N N . ASP A 1 105 ? -31.219 -12.978 36.364 1.00 65.62 105 ASP A N 1
ATOM 809 C CA . ASP A 1 105 ? -32.425 -12.240 35.976 1.00 65.62 105 ASP A CA 1
ATOM 810 C C . ASP A 1 105 ? -33.724 -13.075 36.028 1.00 65.62 105 ASP A C 1
ATOM 812 O O . ASP A 1 105 ? -34.830 -12.541 35.921 1.00 65.62 105 ASP A O 1
ATOM 816 N N . GLY A 1 106 ? -33.616 -14.398 36.201 1.00 73.38 106 GLY A N 1
ATOM 817 C CA . GLY A 1 106 ? -34.765 -15.301 36.260 1.00 73.38 106 GLY A CA 1
ATOM 818 C C . GLY A 1 106 ? -35.460 -15.557 34.915 1.00 73.38 106 GLY A C 1
ATOM 819 O O . GLY A 1 106 ? -36.551 -16.134 34.916 1.00 73.38 106 GLY A O 1
ATOM 820 N N . SER A 1 107 ? -34.855 -15.181 33.784 1.00 73.94 107 SER A N 1
ATOM 821 C CA . SER A 1 107 ? -35.467 -15.266 32.447 1.00 73.94 107 SER A CA 1
ATOM 822 C C . SER A 1 107 ? -35.820 -16.702 32.021 1.00 73.94 107 SER A C 1
ATOM 824 O O . SER A 1 107 ? -36.853 -16.939 31.385 1.00 73.94 107 SER A O 1
ATOM 826 N N . ILE A 1 108 ? -35.036 -17.697 32.451 1.00 79.56 108 ILE A N 1
ATOM 827 C CA . ILE A 1 108 ? -35.252 -19.116 32.145 1.00 79.56 108 ILE A CA 1
ATOM 828 C C . ILE A 1 108 ? -35.801 -19.872 33.360 1.00 79.56 108 ILE A C 1
ATOM 830 O O . ILE A 1 108 ? -35.115 -20.148 34.345 1.00 79.56 108 ILE A O 1
ATOM 834 N N . ALA A 1 109 ? -37.050 -20.330 33.262 1.00 77.94 109 ALA A N 1
ATOM 835 C CA . ALA A 1 109 ? -37.656 -21.150 34.307 1.00 77.94 109 ALA A CA 1
ATOM 836 C C . ALA A 1 109 ? -37.051 -22.570 34.363 1.00 77.94 109 ALA A C 1
ATOM 838 O O . ALA A 1 109 ? -37.061 -23.317 33.376 1.00 77.94 109 ALA A O 1
ATOM 839 N N . SER A 1 110 ? -36.615 -22.986 35.556 1.00 81.44 110 SER A N 1
ATOM 840 C CA . SER A 1 110 ? -36.250 -24.379 35.843 1.00 81.44 110 SER A CA 1
ATOM 841 C C . SER A 1 110 ? -37.503 -25.260 35.880 1.00 81.44 110 SER A C 1
ATOM 843 O O . SER A 1 110 ? -38.428 -25.039 36.662 1.00 81.44 110 SER A O 1
ATOM 845 N N . LYS A 1 111 ? -37.552 -26.274 35.019 1.00 83.69 111 LYS A N 1
ATOM 846 C CA . LYS A 1 111 ? -38.683 -27.181 34.808 1.00 83.69 111 LYS A CA 1
ATOM 847 C C . LYS A 1 111 ? -38.202 -28.625 34.871 1.00 83.69 111 LYS A C 1
ATOM 849 O O . LYS A 1 111 ? -37.153 -28.981 34.347 1.00 83.69 111 LYS A O 1
ATOM 854 N N . SER A 1 112 ? -39.024 -29.485 35.467 1.00 86.31 112 SER A N 1
ATOM 855 C CA . SER A 1 112 ? -38.830 -30.934 35.430 1.00 86.31 112 SER A CA 1
ATOM 856 C C . SER A 1 112 ? -39.962 -31.595 34.656 1.00 86.31 112 SER A C 1
ATOM 858 O O . SER A 1 112 ? -41.137 -31.336 34.915 1.00 86.31 112 SER A O 1
ATOM 860 N N . VAL A 1 113 ? -39.616 -32.449 33.697 1.00 87.25 113 VAL A N 1
ATOM 861 C CA . VAL A 1 113 ? -40.555 -33.011 32.721 1.00 87.25 113 VAL A CA 1
ATOM 862 C C . VAL A 1 113 ? -40.360 -34.516 32.556 1.00 87.25 113 VAL A C 1
ATOM 864 O O . VAL A 1 113 ? -39.255 -35.047 32.668 1.00 87.25 113 VAL A O 1
ATOM 867 N N . LYS A 1 114 ? -41.462 -35.220 32.271 1.00 86.06 114 LYS A N 1
ATOM 868 C CA . LYS A 1 114 ? -41.476 -36.681 32.070 1.00 86.06 114 LYS A CA 1
ATOM 869 C C . LYS A 1 114 ? -41.409 -37.122 30.609 1.00 86.06 114 LYS A C 1
ATOM 871 O O . LYS A 1 114 ? -41.128 -38.285 30.359 1.00 86.06 114 LYS A O 1
ATOM 876 N N . TRP A 1 115 ? -41.693 -36.229 29.661 1.00 86.12 115 TRP A N 1
ATOM 877 C CA . TRP A 1 115 ? -41.882 -36.609 28.255 1.00 86.12 115 TRP A CA 1
ATOM 878 C C . TRP A 1 115 ? -41.152 -35.709 27.264 1.00 86.12 115 TRP A C 1
ATOM 880 O O . TRP A 1 115 ? -40.590 -36.209 26.296 1.00 86.12 115 TRP A O 1
ATOM 890 N N . CYS A 1 116 ? -41.160 -34.397 27.489 1.00 90.56 116 CYS A N 1
ATOM 891 C CA . CYS A 1 116 ? -40.684 -33.425 26.516 1.00 90.56 116 CYS A CA 1
ATOM 892 C C . CYS A 1 116 ? -40.099 -32.211 27.241 1.00 90.56 116 CYS A C 1
ATOM 894 O O . CYS A 1 116 ? -40.809 -31.596 28.040 1.00 90.56 116 CYS A O 1
ATOM 896 N N . LEU A 1 117 ? -38.829 -31.889 26.984 1.00 88.94 117 LEU A N 1
ATOM 897 C CA . LEU A 1 117 ? -38.155 -30.694 27.494 1.00 88.94 117 LEU A CA 1
ATOM 898 C C . LEU A 1 117 ? -37.895 -29.730 26.338 1.00 88.94 117 LEU A C 1
ATOM 900 O O . LEU A 1 117 ? -37.115 -30.044 25.442 1.00 88.94 117 LEU A O 1
ATOM 904 N N . HIS A 1 118 ? -38.531 -28.562 26.374 1.00 87.69 118 HIS A N 1
ATOM 905 C CA . HIS A 1 118 ? -38.199 -27.460 25.475 1.00 87.69 118 HIS A CA 1
ATOM 906 C C . HIS A 1 118 ? -36.929 -26.774 25.973 1.00 87.69 118 HIS A C 1
ATOM 908 O O . HIS A 1 118 ? -36.825 -26.462 27.161 1.00 87.69 118 HIS A O 1
ATOM 914 N N . LEU A 1 119 ? -35.970 -26.585 25.073 1.00 86.81 119 LEU A N 1
ATOM 915 C CA . LEU A 1 119 ? -34.714 -25.904 25.359 1.00 86.81 119 LEU A CA 1
ATOM 916 C C . LEU A 1 119 ? -34.883 -24.396 25.145 1.00 86.81 119 LEU A C 1
ATOM 918 O O . LEU A 1 119 ? -35.685 -23.982 24.308 1.00 86.81 119 LEU A O 1
ATOM 922 N N . ALA A 1 120 ? -34.122 -23.598 25.896 1.00 83.19 120 ALA A N 1
ATOM 923 C CA . ALA A 1 120 ? -34.048 -22.141 25.755 1.00 83.19 120 ALA A CA 1
ATOM 924 C C . ALA A 1 120 ? -33.205 -21.781 24.514 1.00 83.19 120 ALA A C 1
ATOM 926 O O . ALA A 1 120 ? -32.045 -21.373 24.597 1.00 83.19 120 ALA A O 1
ATOM 927 N N . PHE A 1 121 ? -33.749 -22.126 23.344 1.00 82.19 121 PHE A N 1
ATOM 928 C CA . PHE A 1 121 ? -33.078 -21.981 22.056 1.00 82.19 121 PHE A CA 1
ATOM 929 C C . PHE A 1 121 ? -32.946 -20.510 21.655 1.00 82.19 121 PHE A C 1
ATOM 931 O O . PHE A 1 121 ? -31.866 -20.122 21.210 1.00 82.19 121 PHE A O 1
ATOM 938 N N . GLU A 1 122 ? -34.016 -19.730 21.843 1.00 83.06 122 GLU A N 1
ATOM 939 C CA . GLU A 1 122 ? -34.105 -18.301 21.498 1.00 83.06 122 GLU A CA 1
ATOM 940 C C . GLU A 1 122 ? -33.126 -17.459 22.336 1.00 83.06 122 GLU A C 1
ATOM 942 O O . GLU A 1 122 ? -32.634 -16.427 21.901 1.00 83.06 122 GLU A O 1
ATOM 947 N N . GLU A 1 123 ? -32.775 -17.963 23.515 1.00 81.44 123 GLU A N 1
ATOM 948 C CA . GLU A 1 123 ? -31.867 -17.372 24.492 1.00 81.44 123 GLU A CA 1
ATOM 949 C C . GLU A 1 123 ? -30.420 -17.880 24.317 1.00 81.44 123 GLU A C 1
ATOM 951 O O . GLU A 1 123 ? -29.550 -17.597 25.132 1.00 81.44 123 GLU A O 1
ATOM 956 N N . ASN A 1 124 ? -30.142 -18.652 23.256 1.00 81.56 124 ASN A N 1
ATOM 957 C CA . ASN A 1 124 ? -28.824 -19.198 22.904 1.00 81.56 124 ASN A CA 1
ATOM 958 C C . ASN A 1 124 ? -28.182 -20.178 23.909 1.00 81.56 124 ASN A C 1
ATOM 960 O O . ASN A 1 124 ? -26.980 -20.438 23.847 1.00 81.56 124 ASN A O 1
ATOM 964 N N . TYR A 1 125 ? -28.977 -20.844 24.749 1.00 82.31 125 TYR A N 1
ATOM 965 C CA . TYR A 1 125 ? -28.468 -21.875 25.659 1.00 82.31 125 TYR A CA 1
ATOM 966 C C . TYR A 1 125 ? -28.243 -23.227 24.961 1.00 82.31 125 TYR A C 1
ATOM 968 O O . TYR A 1 125 ? -28.971 -23.630 24.043 1.00 82.31 125 TYR A O 1
ATOM 976 N N . VAL A 1 126 ? -27.241 -23.975 25.437 1.00 83.44 126 VAL A N 1
ATOM 977 C CA . VAL A 1 126 ? -26.929 -25.344 24.993 1.00 83.44 126 VAL A CA 1
ATOM 978 C C . VAL A 1 126 ? -27.023 -26.300 26.188 1.00 83.44 126 VAL A C 1
ATOM 980 O O . VAL A 1 126 ? -26.424 -26.028 27.229 1.00 83.44 126 VAL A O 1
ATOM 983 N N . PRO A 1 127 ? -27.746 -27.431 26.083 1.00 86.00 127 PRO A N 1
ATOM 984 C CA . PRO A 1 127 ? -27.858 -28.372 27.189 1.00 86.00 127 PRO A CA 1
ATOM 985 C C . PRO A 1 127 ? -26.533 -29.108 27.424 1.00 86.00 127 PRO A C 1
ATOM 987 O O . PRO A 1 127 ? -25.969 -29.703 26.506 1.00 86.00 127 PRO A O 1
ATOM 990 N N . ARG A 1 128 ? -26.075 -29.139 28.677 1.00 85.38 128 ARG A N 1
ATOM 991 C CA . ARG A 1 128 ? -24.994 -30.021 29.139 1.00 85.38 128 ARG A CA 1
ATOM 992 C C . ARG A 1 128 ? -25.523 -30.958 30.216 1.00 85.38 128 ARG A C 1
ATOM 994 O O . ARG A 1 128 ? -26.292 -30.543 31.082 1.00 85.38 128 ARG A O 1
ATOM 1001 N N . LEU A 1 129 ? -25.132 -32.231 30.154 1.00 85.56 129 LEU A N 1
ATOM 1002 C CA . LEU A 1 129 ? -25.477 -33.194 31.194 1.00 85.56 129 LEU A CA 1
ATOM 1003 C C . LEU A 1 129 ? -24.649 -32.887 32.444 1.00 85.56 129 LEU A C 1
ATOM 1005 O O . LEU A 1 129 ? -23.425 -32.962 32.405 1.00 85.56 129 LEU A O 1
ATOM 1009 N N . ASN A 1 130 ? -25.318 -32.570 33.547 1.00 85.81 130 ASN A N 1
ATOM 1010 C CA . ASN A 1 130 ? -24.676 -32.444 34.849 1.00 85.81 130 ASN A CA 1
ATOM 1011 C C . ASN A 1 130 ? -24.738 -33.800 35.562 1.00 85.81 130 ASN A C 1
ATOM 1013 O O . ASN A 1 130 ? -25.817 -34.247 35.958 1.00 85.81 130 ASN A O 1
ATOM 1017 N N . THR A 1 131 ? -23.596 -34.474 35.685 1.00 78.44 131 THR A N 1
ATOM 1018 C CA . THR A 1 131 ? -23.493 -35.798 36.313 1.00 78.44 131 THR A CA 1
ATOM 1019 C C . THR A 1 131 ? -23.710 -35.758 37.821 1.00 78.44 131 THR A C 1
ATOM 1021 O O . THR A 1 131 ? -24.300 -36.694 38.356 1.00 78.44 131 THR A O 1
ATOM 1024 N N . ASP A 1 132 ? -23.300 -34.681 38.489 1.00 80.81 132 ASP A N 1
ATOM 1025 C CA . ASP A 1 132 ? -23.343 -34.557 39.951 1.00 80.81 132 ASP A CA 1
ATOM 1026 C C . ASP A 1 132 ? -24.778 -34.374 40.459 1.00 80.81 132 ASP A C 1
ATOM 1028 O O . ASP A 1 132 ? -25.186 -34.982 41.450 1.00 80.81 132 ASP A O 1
ATOM 1032 N N . ASP A 1 133 ? -25.577 -33.609 39.712 1.00 82.44 133 ASP A N 1
ATOM 1033 C CA . ASP A 1 133 ? -27.004 -33.399 39.978 1.00 82.44 133 ASP A CA 1
ATOM 1034 C C . ASP A 1 133 ? -27.890 -34.535 39.402 1.00 82.44 133 ASP A C 1
ATOM 1036 O O . ASP A 1 133 ? -29.109 -34.559 39.611 1.00 82.44 133 ASP A O 1
ATOM 1040 N N . SER A 1 134 ? -27.305 -35.512 38.693 1.00 85.62 134 SER A N 1
ATOM 1041 C CA . SER A 1 134 ? -28.028 -36.631 38.072 1.00 85.62 134 SER A CA 1
ATOM 1042 C C . SER A 1 134 ? -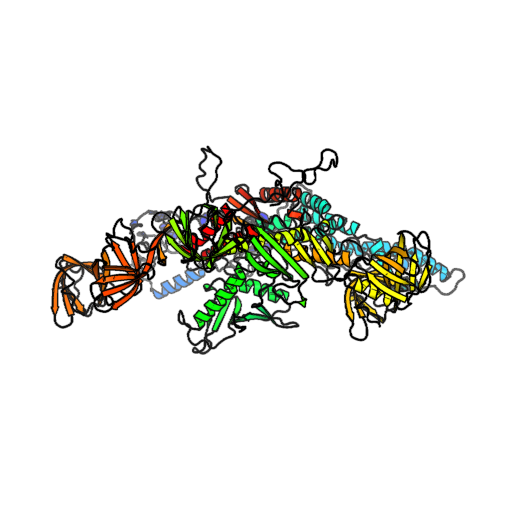28.053 -37.881 38.952 1.00 85.62 134 SER A C 1
ATOM 1044 O O . SER A 1 134 ? -27.027 -38.428 39.349 1.00 85.62 134 SER A O 1
ATOM 1046 N N . ARG A 1 135 ? -29.249 -38.436 39.194 1.00 85.19 135 ARG A N 1
ATOM 1047 C CA . ARG A 1 135 ? -29.416 -39.664 39.991 1.00 85.19 135 ARG A CA 1
ATOM 1048 C C . ARG A 1 135 ? -29.800 -40.867 39.131 1.00 85.19 135 ARG A C 1
ATOM 1050 O O . ARG A 1 135 ? -30.959 -41.020 38.752 1.00 85.19 135 ARG A O 1
ATOM 1057 N N . ILE A 1 136 ? -28.855 -41.785 38.922 1.00 85.25 136 ILE A N 1
ATOM 1058 C CA . ILE A 1 136 ? -29.062 -43.027 38.156 1.00 85.25 136 ILE A CA 1
ATOM 1059 C C . ILE A 1 136 ? -29.026 -44.240 39.097 1.00 85.25 136 ILE A C 1
ATOM 1061 O O . ILE A 1 136 ? -28.141 -44.366 39.940 1.00 85.25 136 ILE A O 1
ATOM 1065 N N . THR A 1 137 ? -30.010 -45.141 38.990 1.00 85.69 137 THR A N 1
ATOM 1066 C CA . THR A 1 137 ? -30.090 -46.375 39.798 1.00 85.69 137 THR A CA 1
ATOM 1067 C C . THR A 1 137 ? -30.241 -47.593 38.893 1.00 85.69 137 THR A C 1
ATOM 1069 O O . THR A 1 137 ? -31.227 -47.709 38.168 1.00 85.69 137 THR A O 1
ATOM 1072 N N . PHE A 1 138 ? -29.287 -48.521 38.964 1.00 86.25 138 PHE A N 1
ATOM 1073 C CA . PHE A 1 138 ? -29.292 -49.752 38.173 1.00 86.25 138 PHE A CA 1
ATOM 1074 C C . PHE A 1 138 ? -29.941 -50.900 38.946 1.00 86.25 138 PHE A C 1
ATOM 1076 O O . PHE A 1 138 ? -29.878 -50.941 40.173 1.00 86.25 138 PHE A O 1
ATOM 1083 N N . TYR A 1 139 ? -30.539 -51.857 38.235 1.00 86.06 139 TYR A N 1
ATOM 1084 C CA . TYR A 1 139 ? -31.112 -53.062 38.834 1.00 86.06 139 TYR A CA 1
ATOM 1085 C C . TYR A 1 139 ? -30.544 -54.311 38.164 1.00 86.06 139 TYR A C 1
ATOM 1087 O O . TYR A 1 139 ? -30.618 -54.441 36.946 1.00 86.06 139 TYR A O 1
ATOM 1095 N N . LYS A 1 140 ? -30.042 -55.255 38.964 1.00 84.00 140 LYS A N 1
ATOM 1096 C CA . LYS A 1 140 ? -29.647 -56.597 38.517 1.00 84.00 140 LYS A CA 1
ATOM 1097 C C . LYS A 1 140 ? -30.479 -57.616 39.288 1.00 84.00 140 LYS A C 1
ATOM 1099 O O . LYS A 1 140 ? -30.564 -57.523 40.508 1.00 84.00 140 LYS A O 1
ATOM 1104 N N . ASP A 1 141 ? -31.168 -58.514 38.585 1.00 83.19 141 ASP A N 1
ATOM 1105 C CA . ASP A 1 141 ? -32.104 -59.486 39.182 1.00 83.19 141 ASP A CA 1
ATOM 1106 C C . ASP A 1 141 ? -33.150 -58.838 40.117 1.00 83.19 141 ASP A C 1
ATOM 1108 O O . ASP A 1 141 ? -33.508 -59.364 41.166 1.00 83.19 141 ASP A O 1
ATOM 1112 N N . GLN A 1 142 ? -33.637 -57.653 39.727 1.00 81.69 142 GLN A N 1
ATOM 1113 C CA . GLN A 1 142 ? -34.556 -56.785 40.484 1.00 81.69 142 GLN A CA 1
ATOM 1114 C C . GLN A 1 142 ? -34.011 -56.144 41.773 1.00 81.69 142 GLN A C 1
ATOM 1116 O O . GLN A 1 142 ? -34.741 -55.372 42.401 1.00 81.69 142 GLN A O 1
ATOM 1121 N N . LEU A 1 143 ? -32.744 -56.360 42.132 1.00 82.62 143 LEU A N 1
ATOM 1122 C CA . LEU A 1 143 ? -32.096 -55.693 43.263 1.00 82.62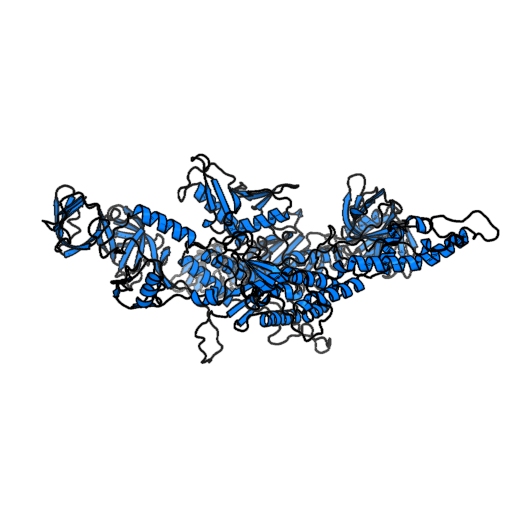 143 LEU A CA 1
ATOM 1123 C C . LEU A 1 143 ? -31.367 -54.420 42.809 1.00 82.62 143 LEU A C 1
ATOM 1125 O O . LEU A 1 143 ? -30.707 -54.450 41.766 1.00 82.62 143 LEU A O 1
ATOM 1129 N N . PRO A 1 144 ? -31.467 -53.304 43.561 1.00 84.44 144 PRO A N 1
ATOM 1130 C CA . PRO A 1 144 ? -30.720 -52.095 43.250 1.00 84.44 144 PRO A CA 1
ATOM 1131 C C . PRO A 1 144 ? -29.219 -52.374 43.375 1.00 84.44 144 PRO A C 1
ATOM 1133 O O . PRO A 1 144 ? -28.732 -52.802 44.421 1.00 84.44 144 PRO A O 1
ATOM 1136 N N . PHE A 1 145 ? -28.492 -52.136 42.291 1.00 84.25 145 PHE A N 1
ATOM 1137 C CA . PHE A 1 145 ? -27.051 -52.296 42.204 1.00 84.25 145 PHE A CA 1
ATOM 1138 C C . PHE A 1 145 ? -26.389 -50.920 42.252 1.00 84.25 145 PHE A C 1
ATOM 1140 O O . PHE A 1 145 ? -26.686 -50.046 41.437 1.00 84.25 145 PHE A O 1
ATOM 1147 N N . LYS A 1 146 ? -25.477 -50.733 43.208 1.00 81.06 146 LYS A N 1
ATOM 1148 C CA . LYS A 1 146 ? -24.645 -49.534 43.309 1.00 81.06 146 LYS A CA 1
ATOM 1149 C C . LYS A 1 146 ? -23.244 -49.884 42.820 1.00 81.06 146 LYS A C 1
ATOM 1151 O O . LYS A 1 146 ? -22.534 -50.639 43.480 1.00 81.06 146 LYS A O 1
ATOM 1156 N N . ALA A 1 147 ? -22.873 -49.358 41.657 1.00 80.50 147 ALA A N 1
ATOM 1157 C CA . ALA A 1 147 ? -21.518 -49.484 41.138 1.00 80.50 147 ALA A CA 1
ATOM 1158 C C . ALA A 1 147 ? -20.530 -48.694 42.015 1.00 80.50 147 ALA A C 1
ATOM 1160 O O . ALA A 1 147 ? -20.915 -47.747 42.710 1.00 80.50 147 ALA A O 1
ATOM 1161 N N . ARG A 1 148 ? -19.250 -49.082 41.995 1.00 83.69 148 ARG A N 1
ATOM 1162 C CA . ARG A 1 148 ? -18.195 -48.305 42.650 1.00 83.69 148 ARG A CA 1
ATOM 1163 C C . ARG A 1 148 ? -17.924 -47.054 41.811 1.00 83.69 148 ARG A C 1
ATOM 1165 O O . ARG A 1 148 ? -17.566 -47.175 40.648 1.00 83.69 148 ARG A O 1
ATOM 1172 N N . GLN A 1 149 ? -18.079 -45.880 42.416 1.00 80.75 149 GLN A N 1
ATOM 1173 C CA . GLN A 1 149 ? -18.019 -44.586 41.727 1.00 80.75 149 GLN A CA 1
ATOM 1174 C C . GLN A 1 149 ? -16.696 -44.357 40.977 1.00 80.75 149 GLN A C 1
ATOM 1176 O O . GLN A 1 149 ? -16.723 -44.057 39.794 1.00 80.75 149 GLN A O 1
ATOM 1181 N N . LEU A 1 150 ? -15.562 -44.636 41.624 1.00 83.38 150 LEU A N 1
ATOM 1182 C CA . LEU A 1 150 ? -14.222 -44.505 41.032 1.00 83.38 150 LEU A CA 1
ATOM 1183 C C . LEU A 1 150 ? -14.027 -45.356 39.763 1.00 83.38 150 LEU A C 1
ATOM 1185 O O . LEU A 1 150 ? -13.392 -44.921 38.808 1.00 83.38 150 LEU A O 1
ATOM 1189 N N . ASP A 1 151 ? -14.592 -46.567 39.740 1.00 85.00 151 ASP A N 1
ATOM 1190 C CA . ASP A 1 151 ? -14.495 -47.455 38.577 1.00 85.00 151 ASP A CA 1
ATOM 1191 C C . ASP A 1 151 ? -15.374 -46.929 37.424 1.00 85.00 151 ASP A C 1
ATOM 1193 O O . ASP A 1 151 ? -14.981 -47.003 36.264 1.00 85.00 151 ASP A O 1
ATOM 1197 N N . VAL A 1 152 ? -16.543 -46.356 37.743 1.00 83.44 152 VAL A N 1
ATOM 1198 C CA . VAL A 1 152 ? -17.447 -45.734 36.760 1.00 83.44 152 VAL A CA 1
ATOM 1199 C C . VAL A 1 152 ? -16.838 -44.465 36.172 1.00 83.44 152 VAL A C 1
ATOM 1201 O O . VAL A 1 152 ? -16.877 -44.307 34.960 1.00 83.44 152 VAL A O 1
ATOM 1204 N N . GLU A 1 153 ? -16.257 -43.593 36.995 1.00 84.25 153 GLU A N 1
ATOM 1205 C CA . GLU A 1 153 ? -15.597 -42.359 36.545 1.00 84.25 153 GLU A CA 1
ATOM 1206 C C . GLU A 1 153 ? -14.408 -42.659 35.628 1.00 84.25 153 GLU A C 1
ATOM 1208 O O . GLU A 1 153 ? -14.272 -42.030 34.584 1.00 84.25 153 GLU A O 1
ATOM 1213 N N . ASN A 1 154 ? -13.582 -43.660 35.954 1.00 84.75 154 ASN A N 1
ATOM 1214 C CA . ASN A 1 154 ? -12.485 -44.080 35.078 1.00 84.75 154 ASN A CA 1
ATOM 1215 C C . ASN A 1 154 ? -12.998 -44.591 33.725 1.00 84.75 154 ASN A C 1
ATOM 1217 O O . ASN A 1 154 ? -12.521 -44.145 32.686 1.00 84.75 154 ASN A O 1
ATOM 1221 N N . ILE A 1 155 ? -14.009 -45.468 33.728 1.00 86.19 155 ILE A N 1
ATOM 1222 C CA . ILE A 1 155 ? -14.610 -45.986 32.490 1.00 86.19 155 ILE A CA 1
ATOM 1223 C C . ILE A 1 155 ? -15.274 -44.859 31.690 1.00 86.19 155 ILE A C 1
ATOM 1225 O O . ILE A 1 155 ? -15.151 -44.835 30.470 1.00 86.19 155 ILE A O 1
ATOM 1229 N N . LEU A 1 156 ? -15.962 -43.924 32.349 1.00 83.62 156 LEU A N 1
ATOM 1230 C CA . LEU A 1 156 ? -16.594 -42.780 31.696 1.00 83.62 156 LEU A CA 1
ATOM 1231 C C . LEU A 1 156 ? -15.543 -41.869 31.060 1.00 83.62 156 LEU A C 1
ATOM 1233 O O . LEU A 1 156 ? -15.673 -41.541 29.890 1.00 83.62 156 LEU A O 1
ATOM 1237 N N . ASN A 1 157 ? -14.471 -41.537 31.782 1.00 83.81 157 ASN A N 1
ATOM 1238 C CA . ASN A 1 157 ? -13.354 -40.757 31.252 1.00 83.81 157 ASN A CA 1
ATOM 1239 C C . ASN A 1 157 ? -12.687 -41.451 30.057 1.00 83.81 157 ASN A C 1
ATOM 1241 O O . ASN A 1 157 ? -12.352 -40.795 29.072 1.00 83.81 157 ASN A O 1
ATOM 1245 N N . ASP A 1 158 ? -12.506 -42.772 30.114 1.00 83.06 158 ASP A N 1
ATOM 1246 C CA . ASP A 1 158 ? -11.958 -43.550 29.002 1.00 83.06 158 ASP A CA 1
ATOM 1247 C C . ASP A 1 158 ? -12.916 -43.573 27.799 1.00 83.06 158 ASP A C 1
ATOM 1249 O O . ASP A 1 158 ? -12.474 -43.405 26.662 1.00 83.06 158 ASP A O 1
ATOM 1253 N N . LEU A 1 159 ? -14.228 -43.701 28.030 1.00 83.19 159 LEU A N 1
ATOM 1254 C CA . LEU A 1 159 ? -15.257 -43.615 26.989 1.00 83.19 159 LEU A CA 1
ATOM 1255 C C . LEU A 1 159 ? -15.361 -42.211 26.388 1.00 83.19 159 LEU A C 1
ATOM 1257 O O . LEU A 1 159 ? -15.518 -42.088 25.179 1.00 83.19 159 LEU A O 1
ATOM 1261 N N . GLU A 1 160 ? -15.238 -41.151 27.185 1.00 80.12 160 GLU A N 1
ATOM 1262 C CA . GLU A 1 160 ? -15.208 -39.769 26.703 1.00 80.12 160 GLU A CA 1
ATOM 1263 C C . GLU A 1 160 ? -13.948 -39.491 25.881 1.00 80.12 160 GLU A C 1
ATOM 1265 O O . GLU A 1 160 ? -14.020 -38.850 24.833 1.00 80.12 160 GLU A O 1
ATOM 1270 N N . ARG A 1 161 ? -12.789 -40.004 26.313 1.00 74.62 161 ARG A N 1
ATOM 1271 C CA . ARG A 1 161 ? -11.538 -39.935 25.544 1.00 74.62 161 ARG A CA 1
ATOM 1272 C C . ARG A 1 161 ? -11.637 -40.711 24.234 1.00 74.62 161 ARG A C 1
ATOM 1274 O O . ARG A 1 161 ? -11.159 -40.215 23.221 1.00 74.62 161 ARG A O 1
ATOM 1281 N N . ALA A 1 162 ? -12.268 -41.884 24.245 1.00 72.19 162 ALA A N 1
ATOM 1282 C CA . ALA A 1 162 ? -12.495 -42.695 23.051 1.00 72.19 162 ALA A CA 1
ATOM 1283 C C . ALA A 1 162 ? -13.571 -42.101 22.119 1.00 72.19 162 ALA A C 1
ATOM 1285 O O . ALA A 1 162 ? -13.475 -42.240 20.902 1.00 72.19 162 ALA A O 1
ATOM 1286 N N . GLY A 1 163 ? -14.589 -41.439 22.678 1.00 63.22 163 GLY A N 1
ATOM 1287 C CA . GLY A 1 163 ? -15.699 -40.815 21.955 1.00 63.22 163 GLY A CA 1
ATOM 1288 C C . GLY A 1 163 ? -15.347 -39.465 21.327 1.00 63.22 163 GLY A C 1
ATOM 1289 O O . GLY A 1 163 ? -15.942 -39.082 20.318 1.00 63.22 163 GLY A O 1
ATOM 1290 N N . ARG A 1 164 ? -14.339 -38.759 21.856 1.00 63.34 164 ARG A N 1
ATOM 1291 C CA . ARG A 1 164 ? -13.690 -37.651 21.146 1.00 63.34 164 ARG A CA 1
ATOM 1292 C C . ARG A 1 164 ? -12.939 -38.237 19.951 1.00 63.34 164 ARG A C 1
ATOM 1294 O O . ARG A 1 164 ? -11.784 -38.631 20.095 1.00 63.34 164 ARG A O 1
ATOM 1301 N N . LYS A 1 165 ? -13.588 -38.294 18.775 1.00 58.97 165 LYS A N 1
ATOM 1302 C CA . LYS A 1 165 ? -12.921 -38.624 17.502 1.00 58.97 165 LYS A CA 1
ATOM 1303 C C . LYS A 1 165 ? -11.610 -37.836 17.456 1.00 58.97 165 LYS A C 1
ATOM 1305 O O . LYS A 1 165 ? -11.622 -36.605 17.520 1.00 58.97 165 LYS A O 1
ATOM 1310 N N . GLN A 1 166 ? -10.483 -38.544 17.440 1.00 58.53 166 GLN A N 1
ATOM 1311 C CA . GLN A 1 166 ? -9.173 -37.910 17.453 1.00 58.53 166 GLN A CA 1
ATOM 1312 C C . GLN A 1 166 ? -9.078 -37.020 16.215 1.00 58.53 166 GLN A C 1
ATOM 1314 O O . GLN A 1 166 ? -9.229 -37.512 15.096 1.00 58.53 166 GLN A O 1
ATOM 1319 N N . LYS A 1 167 ? -8.873 -35.709 16.412 1.00 61.94 167 LYS A N 1
ATOM 1320 C CA . LYS A 1 167 ? -8.635 -34.786 15.297 1.00 61.94 167 LYS A CA 1
ATOM 1321 C C . LYS A 1 167 ? -7.509 -35.367 14.448 1.00 61.94 167 LYS A C 1
ATOM 1323 O O . LYS A 1 167 ? -6.449 -35.701 14.990 1.00 61.94 167 LYS A O 1
ATOM 1328 N N . LEU A 1 168 ? -7.757 -35.526 13.150 1.00 62.00 168 LEU A N 1
ATOM 1329 C CA . LEU A 1 168 ? -6.747 -36.010 12.219 1.00 62.00 168 LEU A CA 1
ATOM 1330 C C . LEU A 1 168 ? -5.568 -35.038 12.274 1.00 62.00 168 LEU A C 1
ATOM 1332 O O . LEU A 1 168 ? -5.724 -33.849 12.003 1.00 62.00 168 LEU A O 1
ATOM 1336 N N . LYS A 1 169 ? -4.401 -35.533 12.690 1.00 58.00 169 LYS A N 1
ATOM 1337 C CA . LYS A 1 169 ? -3.165 -34.753 12.664 1.00 58.00 169 LYS A CA 1
ATOM 1338 C C . LYS A 1 169 ? -2.556 -34.900 11.276 1.00 58.00 169 LYS A C 1
ATOM 1340 O O . LYS A 1 169 ? -2.197 -36.011 10.902 1.00 58.00 169 LYS A O 1
ATOM 1345 N N . ASN A 1 170 ? -2.446 -33.788 10.555 1.00 60.75 170 ASN A N 1
ATOM 1346 C CA . ASN A 1 170 ? -1.861 -33.690 9.214 1.00 60.75 170 ASN A CA 1
ATOM 1347 C C . ASN A 1 170 ? -2.487 -34.660 8.188 1.00 60.75 170 ASN A C 1
ATOM 1349 O O . ASN A 1 170 ? -1.763 -35.476 7.612 1.00 60.75 170 ASN A O 1
ATOM 1353 N N . PRO A 1 171 ? -3.816 -34.630 7.968 1.00 65.38 171 PRO A N 1
ATOM 1354 C CA . PRO A 1 171 ? -4.408 -35.417 6.891 1.00 65.38 171 PRO A CA 1
ATOM 1355 C C . PRO A 1 171 ? -3.840 -34.971 5.535 1.00 65.38 171 PRO A C 1
ATOM 1357 O O . PRO A 1 171 ? -3.566 -33.790 5.331 1.00 65.38 171 PRO A O 1
ATOM 1360 N N . ALA A 1 172 ? -3.682 -35.906 4.594 1.00 62.62 172 ALA A N 1
ATOM 1361 C CA . ALA A 1 172 ? -3.440 -35.542 3.202 1.00 62.62 172 ALA A CA 1
ATOM 1362 C C . ALA A 1 172 ? -4.714 -34.881 2.656 1.00 62.62 172 ALA A C 1
ATOM 1364 O O . ALA A 1 172 ? -5.749 -35.537 2.536 1.00 62.62 172 ALA A O 1
ATOM 1365 N N . THR A 1 173 ? -4.651 -33.577 2.391 1.00 64.81 173 THR A N 1
ATOM 1366 C CA . THR A 1 173 ? -5.809 -32.774 1.968 1.00 64.81 173 THR A CA 1
ATOM 1367 C C . THR A 1 173 ? -5.924 -32.625 0.455 1.00 64.81 173 THR A C 1
ATOM 1369 O O . THR A 1 173 ? -6.874 -32.005 0.002 1.00 64.81 173 THR A O 1
ATOM 1372 N N . ASP A 1 174 ? -4.967 -33.144 -0.320 1.00 68.62 174 ASP A N 1
ATOM 1373 C CA . ASP A 1 174 ? -4.892 -32.915 -1.764 1.00 68.62 174 ASP A CA 1
ATOM 1374 C C . ASP A 1 174 ? -4.393 -34.153 -2.529 1.00 68.62 174 ASP A C 1
ATOM 1376 O O . ASP A 1 174 ? -3.778 -35.061 -1.958 1.00 68.62 174 ASP A O 1
ATOM 1380 N N . ILE A 1 175 ? -4.674 -34.186 -3.830 1.00 73.44 175 ILE A N 1
ATOM 1381 C CA . ILE A 1 175 ? -4.265 -35.225 -4.770 1.00 73.44 175 ILE A CA 1
ATOM 1382 C C . ILE A 1 175 ? -3.024 -34.734 -5.515 1.00 73.44 175 ILE A C 1
ATOM 1384 O O . ILE A 1 175 ? -3.093 -33.820 -6.333 1.00 73.44 175 ILE A O 1
ATOM 1388 N N . LEU A 1 176 ? -1.885 -35.388 -5.286 1.00 70.25 176 LEU A N 1
ATOM 1389 C CA . LEU A 1 176 ? -0.664 -35.055 -6.015 1.00 70.25 176 LEU A CA 1
ATOM 1390 C C . LEU A 1 176 ? -0.765 -35.489 -7.490 1.00 70.25 176 LEU A C 1
ATOM 1392 O O . LEU A 1 176 ? -1.268 -36.583 -7.774 1.00 70.25 176 LEU A O 1
ATOM 1396 N N . PRO A 1 177 ? -0.263 -34.675 -8.436 1.00 74.69 177 PRO A N 1
ATOM 1397 C CA . PRO A 1 177 ? -0.164 -35.083 -9.830 1.00 74.69 177 PRO A CA 1
ATOM 1398 C C . PRO A 1 177 ? 0.806 -36.271 -9.983 1.00 74.69 177 PRO A C 1
ATOM 1400 O O . PRO A 1 177 ? 1.741 -36.417 -9.189 1.00 74.69 177 PRO A O 1
ATOM 1403 N N . PRO A 1 178 ? 0.623 -37.126 -11.005 1.00 79.62 178 PRO A N 1
ATOM 1404 C CA . PRO A 1 178 ? 1.512 -38.258 -11.240 1.00 79.62 178 PRO A CA 1
ATOM 1405 C C . PRO A 1 178 ? 2.937 -37.792 -11.566 1.00 79.62 178 PRO A C 1
ATOM 1407 O O . PRO A 1 178 ? 3.138 -36.806 -12.277 1.00 79.62 178 PRO A O 1
ATOM 1410 N N . VAL A 1 179 ? 3.935 -38.530 -11.079 1.00 82.00 179 VAL A N 1
ATOM 1411 C CA . VAL A 1 179 ? 5.352 -38.222 -11.323 1.00 82.00 179 VAL A CA 1
ATOM 1412 C C . VAL A 1 179 ? 5.761 -38.718 -12.712 1.00 82.00 179 VAL A C 1
ATOM 1414 O O . VAL A 1 179 ? 5.575 -39.891 -13.040 1.00 82.00 179 VAL A O 1
ATOM 1417 N N . GLY A 1 180 ? 6.322 -37.827 -13.532 1.00 83.75 180 GLY A N 1
ATOM 1418 C CA . GLY A 1 180 ? 6.872 -38.165 -14.847 1.00 83.75 180 GLY A CA 1
ATOM 1419 C C . GLY A 1 180 ? 8.303 -38.714 -14.784 1.00 83.75 180 GLY A C 1
ATOM 1420 O O . GLY A 1 180 ? 9.036 -38.469 -13.829 1.00 83.75 180 GLY A O 1
ATOM 1421 N N . GLU A 1 181 ? 8.720 -39.429 -15.833 1.00 87.75 181 GLU A N 1
ATOM 1422 C CA . GLU A 1 181 ? 10.116 -39.834 -16.046 1.00 87.75 181 GLU A CA 1
ATOM 1423 C C . GLU A 1 181 ? 10.795 -38.846 -17.004 1.00 87.75 181 GLU A C 1
ATOM 1425 O O . GLU A 1 181 ? 10.315 -38.629 -18.120 1.00 87.75 181 GLU A O 1
ATOM 1430 N N . PHE A 1 182 ? 11.908 -38.247 -16.574 1.00 87.81 182 PHE A N 1
ATOM 1431 C CA . PHE A 1 182 ? 12.678 -37.324 -17.406 1.00 87.81 182 PHE A CA 1
ATOM 1432 C C . PHE A 1 182 ? 13.336 -38.060 -18.579 1.00 87.81 182 PHE A C 1
ATOM 1434 O O . PHE A 1 182 ? 13.982 -39.093 -18.396 1.00 87.81 182 PHE A O 1
ATOM 1441 N N . LYS A 1 183 ? 13.202 -37.498 -19.785 1.00 87.75 183 LYS A N 1
ATOM 1442 C CA . LYS A 1 183 ? 13.881 -37.970 -20.994 1.00 87.75 183 LYS A CA 1
ATOM 1443 C C . LYS A 1 183 ? 14.712 -36.838 -21.573 1.00 87.75 183 LYS A C 1
ATOM 1445 O O . LYS A 1 183 ? 14.179 -35.767 -21.843 1.00 87.75 183 LYS A O 1
ATOM 1450 N N . ASP A 1 184 ? 15.988 -37.113 -21.809 1.00 86.56 184 ASP A N 1
ATOM 1451 C CA . ASP A 1 184 ? 16.911 -36.189 -22.466 1.00 86.56 184 ASP A CA 1
ATOM 1452 C C . ASP A 1 184 ? 16.650 -36.166 -23.982 1.00 86.56 184 ASP A C 1
ATOM 1454 O O . ASP A 1 184 ? 17.306 -36.850 -24.766 1.00 86.56 184 ASP A O 1
ATOM 1458 N N . ILE A 1 185 ? 15.592 -35.452 -24.375 1.00 89.69 185 ILE A N 1
ATOM 1459 C CA . ILE A 1 185 ? 15.148 -35.310 -25.772 1.00 89.69 185 ILE A CA 1
ATOM 1460 C C . ILE A 1 185 ? 16.084 -34.386 -26.558 1.00 89.69 185 ILE A C 1
ATOM 1462 O O . ILE A 1 185 ? 16.187 -34.507 -27.777 1.00 89.69 185 ILE A O 1
ATOM 1466 N N . GLU A 1 186 ? 16.758 -33.467 -25.870 1.00 88.62 186 GLU A N 1
ATOM 1467 C CA . GLU A 1 186 ? 17.591 -32.445 -26.498 1.00 88.62 186 GLU A CA 1
ATOM 1468 C C . GLU A 1 186 ? 18.881 -33.025 -27.087 1.00 88.62 186 GLU A C 1
ATOM 1470 O O . GLU A 1 186 ? 19.422 -32.473 -28.045 1.00 88.62 186 GLU A O 1
ATOM 1475 N N . ASN A 1 187 ? 19.325 -34.184 -26.588 1.00 88.31 187 ASN A N 1
ATOM 1476 C CA . ASN A 1 187 ? 20.465 -34.916 -27.121 1.00 88.31 187 ASN A CA 1
ATOM 1477 C C . ASN A 1 187 ? 20.270 -35.315 -28.597 1.00 88.31 187 ASN A C 1
ATOM 1479 O O . ASN A 1 187 ? 19.601 -36.297 -28.931 1.00 88.31 187 ASN A O 1
ATOM 1483 N N . TYR A 1 188 ? 20.910 -34.556 -29.486 1.00 88.50 188 TYR A N 1
ATOM 1484 C CA . TYR A 1 188 ? 20.847 -34.741 -30.930 1.00 88.50 188 TYR A CA 1
ATOM 1485 C C . TYR A 1 188 ? 22.038 -35.544 -31.474 1.00 88.50 188 TYR A C 1
ATOM 1487 O O . TYR A 1 188 ? 23.197 -35.292 -31.133 1.00 88.50 188 TYR A O 1
ATOM 1495 N N . TYR A 1 189 ? 21.753 -36.487 -32.376 1.00 87.44 189 TYR A N 1
ATOM 1496 C CA . TYR A 1 189 ? 22.754 -37.218 -33.154 1.00 87.44 189 TYR A CA 1
ATOM 1497 C C . TYR A 1 189 ? 22.724 -36.748 -34.612 1.00 87.44 189 TYR A C 1
ATOM 1499 O O . TYR A 1 189 ? 21.689 -36.840 -35.268 1.00 87.44 189 TYR A O 1
ATOM 1507 N N . SER A 1 190 ? 23.855 -36.244 -35.113 1.00 88.31 190 SER A N 1
ATOM 1508 C CA . SER A 1 190 ? 23.915 -35.609 -36.434 1.00 88.31 190 SER A CA 1
ATOM 1509 C C . SER A 1 190 ? 23.706 -36.583 -37.590 1.00 88.31 190 SER A C 1
ATOM 1511 O O . SER A 1 190 ? 24.327 -37.648 -37.642 1.00 88.31 190 SER A O 1
ATOM 1513 N N . ILE A 1 191 ? 22.936 -36.148 -38.592 1.00 88.69 191 ILE A N 1
ATOM 1514 C CA . ILE A 1 191 ? 22.749 -36.882 -39.851 1.00 88.69 191 ILE A CA 1
ATOM 1515 C C . ILE A 1 191 ? 24.059 -37.038 -40.629 1.00 88.69 191 ILE A C 1
ATOM 1517 O O . ILE A 1 191 ? 24.199 -37.976 -41.409 1.00 88.69 191 ILE A O 1
ATOM 1521 N N . VAL A 1 192 ? 25.050 -36.164 -40.408 1.00 87.00 192 VAL A N 1
ATOM 1522 C CA . VAL A 1 192 ? 26.380 -36.263 -41.030 1.00 87.00 192 VAL A CA 1
ATOM 1523 C C . VAL A 1 192 ? 27.066 -37.580 -40.668 1.00 87.00 192 VAL A C 1
ATOM 1525 O O . VAL A 1 192 ? 27.760 -38.152 -41.510 1.00 87.00 192 VAL A O 1
ATOM 1528 N N . ASN A 1 193 ? 26.829 -38.107 -39.463 1.00 85.31 193 ASN A N 1
ATOM 1529 C CA . ASN A 1 193 ? 27.358 -39.408 -39.052 1.00 85.31 193 ASN A CA 1
ATOM 1530 C C . ASN A 1 193 ? 26.698 -40.587 -39.786 1.00 85.31 193 ASN A C 1
ATOM 1532 O O . ASN A 1 193 ? 27.275 -41.671 -39.836 1.00 85.31 193 ASN A O 1
ATOM 1536 N N . GLU A 1 194 ? 25.515 -40.395 -40.373 1.00 87.31 194 GLU A N 1
ATOM 1537 C CA . GLU A 1 194 ? 24.823 -41.427 -41.152 1.00 87.31 194 GLU A CA 1
ATOM 1538 C C . GLU A 1 194 ? 25.308 -41.495 -42.610 1.00 87.31 194 GLU A C 1
ATOM 1540 O O . GLU A 1 194 ? 25.015 -42.460 -43.326 1.00 87.31 194 GLU A O 1
ATOM 1545 N N . PHE A 1 195 ? 26.074 -40.499 -43.076 1.00 87.12 195 PHE A N 1
ATOM 1546 C CA . PHE A 1 195 ? 26.613 -40.510 -44.432 1.00 87.12 195 PHE A CA 1
ATOM 1547 C C . PHE A 1 195 ? 27.699 -41.584 -44.602 1.00 87.12 195 PHE A C 1
ATOM 1549 O O . PHE A 1 195 ? 28.549 -41.774 -43.730 1.00 87.12 195 PHE A O 1
ATOM 1556 N N . PRO A 1 196 ? 27.755 -42.260 -45.766 1.00 87.00 196 PRO A N 1
ATOM 1557 C CA . PRO A 1 196 ? 28.824 -43.212 -46.041 1.00 87.00 196 PRO A CA 1
ATOM 1558 C C . PRO A 1 196 ? 30.218 -42.565 -45.960 1.00 87.00 196 PRO A C 1
ATOM 1560 O O . PRO A 1 196 ? 30.430 -41.473 -46.489 1.00 87.00 196 PRO A O 1
ATOM 1563 N N . MET A 1 197 ? 31.206 -43.288 -45.414 1.00 82.00 197 MET A N 1
ATOM 1564 C CA . MET A 1 197 ? 32.587 -42.790 -45.226 1.00 82.00 197 MET A CA 1
ATOM 1565 C C . MET A 1 197 ? 33.246 -42.225 -46.499 1.00 82.00 197 MET A C 1
ATOM 1567 O O . MET A 1 197 ? 34.141 -41.392 -46.413 1.00 82.00 197 MET A O 1
ATOM 1571 N N . VAL A 1 198 ? 32.797 -42.632 -47.695 1.00 81.94 198 VAL A N 1
ATOM 1572 C CA . VAL A 1 198 ? 33.306 -42.118 -48.983 1.00 81.94 198 VAL A CA 1
ATOM 1573 C C . VAL A 1 198 ? 33.136 -40.600 -49.143 1.00 81.94 198 VAL A C 1
ATOM 1575 O O . VAL A 1 198 ? 33.888 -39.980 -49.891 1.00 81.94 198 VAL A O 1
ATOM 1578 N N . TYR A 1 199 ? 32.171 -39.996 -48.443 1.00 83.25 199 TYR A N 1
ATOM 1579 C CA . TYR A 1 199 ? 31.935 -38.553 -48.472 1.00 83.25 199 TYR A CA 1
ATOM 1580 C C . TYR A 1 199 ? 32.919 -37.765 -47.597 1.00 83.25 199 TYR A C 1
ATOM 1582 O O . TYR A 1 199 ? 33.085 -36.569 -47.822 1.00 83.25 199 TYR A O 1
ATOM 1590 N N . GLY A 1 200 ? 33.579 -38.413 -46.628 1.00 81.31 200 GLY A N 1
ATOM 1591 C CA . GLY A 1 200 ? 34.596 -37.789 -45.775 1.00 81.31 200 GLY A CA 1
ATOM 1592 C C . GLY A 1 200 ? 34.093 -36.666 -44.863 1.00 81.31 200 GLY A C 1
ATOM 1593 O O . GLY A 1 200 ? 34.876 -35.792 -44.504 1.00 81.31 200 GLY A O 1
ATOM 1594 N N . VAL A 1 201 ? 32.793 -36.649 -44.541 1.00 84.69 201 VAL A N 1
ATOM 1595 C CA . VAL A 1 201 ? 32.146 -35.591 -43.736 1.00 84.69 201 VAL A CA 1
ATOM 1596 C C . VAL A 1 201 ? 31.939 -35.963 -42.262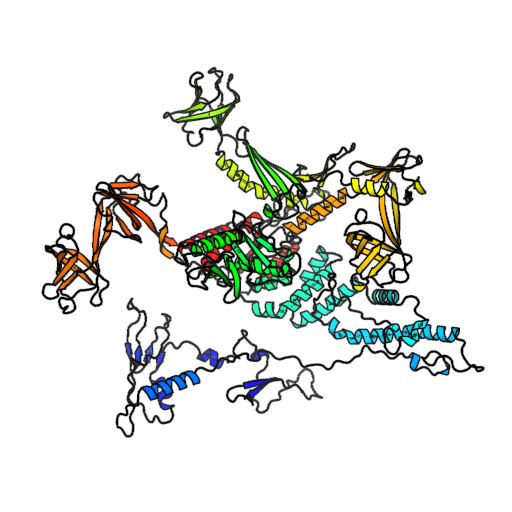 1.00 84.69 201 VAL A C 1
ATOM 1598 O O . VAL A 1 201 ? 31.797 -35.061 -41.441 1.00 84.69 201 VAL A O 1
ATOM 1601 N N . GLY A 1 202 ? 31.928 -37.261 -41.929 1.00 81.00 202 GLY A N 1
ATOM 1602 C CA . GLY A 1 202 ? 31.761 -37.768 -40.559 1.00 81.00 202 GLY A CA 1
ATOM 1603 C C . GLY A 1 202 ? 33.037 -37.690 -39.712 1.00 81.00 202 GLY A C 1
ATOM 1604 O O . GLY A 1 202 ? 34.100 -37.324 -40.212 1.00 81.00 202 GLY A O 1
ATOM 1605 N N . GLY A 1 203 ? 32.943 -38.081 -38.436 1.00 75.81 203 GLY A N 1
ATOM 1606 C CA . GLY A 1 203 ? 34.041 -37.956 -37.459 1.00 75.81 203 GLY A CA 1
ATOM 1607 C C . GLY A 1 203 ? 35.322 -38.733 -37.800 1.00 75.81 203 GLY A C 1
ATOM 1608 O O . GLY A 1 203 ? 36.405 -38.344 -37.378 1.00 75.81 203 GLY A O 1
ATOM 1609 N N . GLU A 1 204 ? 35.217 -39.781 -38.623 1.00 76.69 204 GLU A N 1
ATOM 1610 C CA . GLU A 1 204 ? 36.357 -40.573 -39.121 1.00 76.69 204 GLU A CA 1
ATOM 1611 C C . GLU A 1 204 ? 37.201 -39.829 -40.182 1.00 76.69 204 GLU A C 1
ATOM 1613 O O . GLU A 1 204 ? 38.315 -40.245 -40.502 1.00 76.69 204 GLU A O 1
ATOM 1618 N N . GLY A 1 205 ? 36.694 -38.720 -40.738 1.00 74.25 205 GLY A N 1
ATOM 1619 C CA . GLY A 1 205 ? 37.402 -37.891 -41.716 1.00 74.25 205 GLY A CA 1
ATOM 1620 C C . GLY A 1 205 ? 37.523 -38.503 -43.119 1.00 74.25 205 GLY A C 1
ATOM 1621 O O . GLY A 1 205 ? 36.745 -39.368 -43.530 1.00 74.25 205 GLY A O 1
ATOM 1622 N N . LEU A 1 206 ? 38.482 -37.998 -43.905 1.00 76.00 206 LEU A N 1
ATOM 1623 C CA . LEU A 1 206 ? 38.726 -38.456 -45.276 1.00 76.00 206 LEU A CA 1
ATOM 1624 C C . LEU A 1 206 ? 39.434 -39.826 -45.285 1.00 76.00 206 LEU A C 1
ATOM 1626 O O . LEU A 1 206 ? 40.484 -39.963 -44.654 1.00 76.00 206 LEU A O 1
ATOM 1630 N N . PRO A 1 207 ? 38.932 -40.825 -46.039 1.00 69.88 207 PRO A N 1
ATOM 1631 C CA . PRO A 1 207 ? 39.628 -42.100 -46.209 1.00 69.88 207 PRO A CA 1
ATOM 1632 C C . PRO A 1 207 ? 40.959 -41.925 -46.963 1.00 69.88 207 PRO A C 1
ATOM 1634 O O . PRO A 1 207 ? 41.156 -40.928 -47.661 1.00 69.88 207 PRO A O 1
ATOM 1637 N N . GLU A 1 208 ? 41.872 -42.904 -46.848 1.00 68.19 208 GLU A N 1
ATOM 1638 C CA . GLU A 1 208 ? 43.199 -42.839 -47.486 1.00 68.19 208 GLU A CA 1
ATOM 1639 C C . GLU A 1 208 ? 43.122 -42.477 -48.987 1.00 68.19 208 GLU A C 1
ATOM 1641 O O . GLU A 1 208 ? 42.229 -42.968 -49.693 1.00 68.19 208 GLU A O 1
ATOM 1646 N N . PRO A 1 209 ? 44.061 -41.654 -49.505 1.00 61.94 209 PRO A N 1
ATOM 1647 C CA . PRO A 1 209 ? 43.973 -41.090 -50.849 1.00 61.94 209 PRO A CA 1
ATOM 1648 C C . PRO A 1 209 ? 43.795 -42.165 -51.931 1.00 61.94 209 PRO A C 1
ATOM 1650 O O . PRO A 1 209 ? 44.668 -43.005 -52.153 1.00 61.94 209 PRO A O 1
ATOM 1653 N N . SER A 1 210 ? 42.682 -42.105 -52.662 1.00 63.62 210 SER A N 1
ATOM 1654 C CA . SER A 1 210 ? 42.413 -42.935 -53.843 1.00 63.62 210 SER A CA 1
ATOM 1655 C C . SER A 1 210 ? 41.914 -42.056 -54.994 1.00 63.62 210 SER A C 1
ATOM 1657 O O . SER A 1 210 ? 41.620 -40.881 -54.801 1.00 63.62 210 SER A O 1
ATOM 1659 N N . GLN A 1 211 ? 41.785 -42.589 -56.214 1.00 57.34 211 GLN A N 1
ATOM 1660 C CA . GLN A 1 211 ? 41.301 -41.812 -57.375 1.00 57.34 211 GLN A CA 1
ATOM 1661 C C . GLN A 1 211 ? 39.899 -41.186 -57.196 1.00 57.34 211 GLN A C 1
ATOM 1663 O O . GLN A 1 211 ? 39.499 -40.371 -58.025 1.00 57.34 211 GLN A O 1
ATOM 1668 N N . PHE A 1 212 ? 39.169 -41.546 -56.134 1.00 58.78 212 PHE A N 1
ATOM 1669 C CA . PHE A 1 212 ? 37.799 -41.112 -55.859 1.00 58.78 212 PHE A CA 1
ATOM 1670 C C . PHE A 1 212 ? 37.629 -40.388 -54.511 1.00 58.78 212 PHE A C 1
ATOM 1672 O O . PHE A 1 212 ? 36.495 -40.115 -54.127 1.00 58.78 212 PHE A O 1
ATOM 1679 N N . THR A 1 213 ? 38.710 -40.066 -53.786 1.00 62.00 213 THR A N 1
ATOM 1680 C CA . THR A 1 213 ? 38.607 -39.305 -52.527 1.00 62.00 213 THR A CA 1
ATOM 1681 C C . THR A 1 213 ? 38.299 -37.828 -52.799 1.00 62.00 213 THR A C 1
ATOM 1683 O O . THR A 1 213 ? 39.009 -37.212 -53.603 1.00 62.00 213 THR A O 1
ATOM 1686 N N . PRO A 1 214 ? 37.275 -37.231 -52.156 1.00 63.84 214 PRO A N 1
ATOM 1687 C CA . PRO A 1 214 ? 37.068 -35.787 -52.181 1.00 63.84 214 PRO A CA 1
ATOM 1688 C C . PRO A 1 214 ? 38.290 -35.041 -51.624 1.00 63.84 214 PRO A C 1
ATOM 1690 O O . PRO A 1 214 ? 38.979 -35.532 -50.738 1.00 63.84 214 PRO A O 1
ATOM 1693 N N . ASP A 1 215 ? 38.542 -33.839 -52.137 1.00 74.62 215 ASP A N 1
ATOM 1694 C CA . AS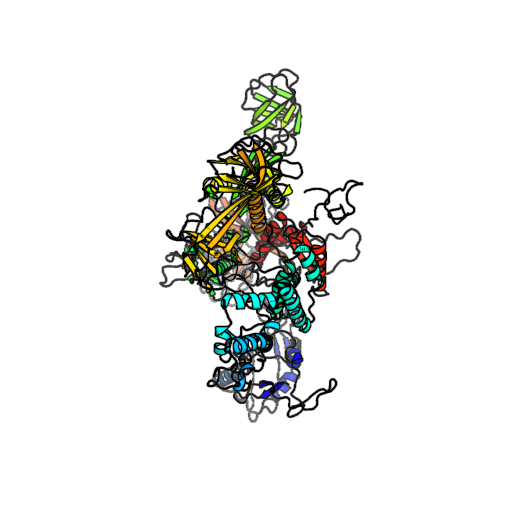P A 1 215 ? 39.431 -32.860 -51.498 1.00 74.62 215 ASP A CA 1
ATOM 1695 C C . ASP A 1 215 ? 38.785 -32.359 -50.189 1.00 74.62 215 ASP A C 1
ATOM 1697 O O . ASP A 1 215 ? 37.561 -32.197 -50.131 1.00 74.62 215 ASP A O 1
ATOM 1701 N N . GLU A 1 216 ? 39.603 -32.085 -49.169 1.00 78.81 216 GLU A N 1
ATOM 1702 C CA . GLU A 1 216 ? 39.234 -31.440 -47.901 1.00 78.81 216 GLU A CA 1
ATOM 1703 C C . GLU A 1 216 ? 38.324 -30.218 -48.100 1.00 78.81 216 GLU A C 1
ATOM 1705 O O . GLU A 1 216 ? 37.311 -30.086 -47.415 1.00 78.81 216 GLU A O 1
ATOM 1710 N N . ALA A 1 217 ? 38.594 -29.372 -49.098 1.00 81.38 217 ALA A N 1
ATOM 1711 C CA . ALA A 1 217 ? 37.769 -28.203 -49.396 1.00 81.38 217 ALA A CA 1
ATOM 1712 C C . ALA A 1 217 ? 36.336 -28.574 -49.829 1.00 81.38 217 ALA A C 1
ATOM 1714 O O . ALA A 1 217 ? 35.374 -27.904 -49.451 1.00 81.38 217 ALA A O 1
ATOM 1715 N N . ARG A 1 218 ? 36.165 -29.660 -50.599 1.00 84.19 218 ARG A N 1
ATOM 1716 C CA . ARG A 1 218 ? 34.842 -30.136 -51.048 1.00 84.19 218 ARG A CA 1
ATOM 1717 C C . ARG A 1 218 ? 34.091 -30.857 -49.937 1.00 84.19 218 ARG A C 1
ATOM 1719 O O . ARG A 1 218 ? 32.878 -30.690 -49.833 1.00 84.19 218 ARG A O 1
ATOM 1726 N N . ALA A 1 219 ? 34.801 -31.628 -49.113 1.00 84.50 219 ALA A N 1
ATOM 1727 C CA . ALA A 1 219 ? 34.228 -32.255 -47.927 1.00 84.50 219 ALA A CA 1
ATOM 1728 C C . ALA A 1 219 ? 33.716 -31.186 -46.949 1.00 84.50 219 ALA A C 1
ATOM 1730 O O . ALA A 1 219 ? 32.559 -31.243 -46.539 1.00 84.50 219 ALA A O 1
ATOM 1731 N N . ARG A 1 220 ? 34.509 -30.138 -46.679 1.00 85.62 220 ARG A N 1
ATOM 1732 C CA . ARG A 1 220 ? 34.082 -28.986 -45.867 1.00 85.62 220 ARG A CA 1
ATOM 1733 C C . ARG A 1 220 ? 32.902 -28.231 -46.469 1.00 85.62 220 ARG A C 1
ATOM 1735 O O . ARG A 1 220 ? 31.989 -27.866 -45.738 1.00 85.62 220 ARG A O 1
ATOM 1742 N N . GLN A 1 221 ? 32.869 -28.038 -47.789 1.00 88.69 221 GLN A N 1
ATOM 1743 C CA . GLN A 1 221 ? 31.726 -27.402 -48.452 1.00 88.69 221 GLN A CA 1
ATOM 1744 C C . GLN A 1 221 ? 30.433 -28.218 -48.286 1.00 88.69 221 GLN A C 1
ATOM 1746 O O . GLN A 1 221 ? 29.385 -27.647 -47.992 1.00 88.69 221 GLN A O 1
ATOM 1751 N N . LEU A 1 222 ? 30.497 -29.546 -48.451 1.00 87.88 222 LEU A N 1
ATOM 1752 C CA . LEU A 1 222 ? 29.346 -30.427 -48.235 1.00 87.88 222 LEU A CA 1
ATOM 1753 C C . LEU A 1 222 ? 28.917 -30.440 -46.762 1.00 87.88 222 LEU A C 1
ATOM 1755 O O . LEU A 1 222 ? 27.729 -30.362 -46.473 1.00 87.88 222 LEU A O 1
ATOM 1759 N N . LYS A 1 223 ? 29.876 -30.485 -45.837 1.00 88.25 223 LYS A N 1
ATOM 1760 C CA . LYS A 1 223 ? 29.631 -30.417 -44.393 1.00 88.25 223 LYS A CA 1
ATOM 1761 C C . LYS A 1 223 ? 28.936 -29.112 -43.996 1.00 88.25 223 LYS A C 1
ATOM 1763 O O . LYS A 1 223 ? 27.938 -29.156 -43.290 1.00 88.25 223 LYS A O 1
ATOM 1768 N N . GLY A 1 224 ? 29.382 -27.975 -44.535 1.00 88.31 224 GLY A N 1
ATOM 1769 C CA . GLY A 1 224 ? 28.718 -26.680 -44.353 1.00 88.31 224 GLY A CA 1
ATOM 1770 C C . GLY A 1 224 ? 27.316 -26.616 -44.970 1.00 88.31 224 GLY A C 1
ATOM 1771 O O . GLY A 1 224 ? 26.431 -25.987 -44.404 1.00 88.31 224 GLY A O 1
ATOM 1772 N N . TYR A 1 225 ? 27.073 -27.306 -46.090 1.00 91.12 225 TYR A N 1
ATOM 1773 C CA . TYR A 1 225 ? 25.721 -27.445 -46.647 1.00 91.12 225 TYR A CA 1
ATOM 1774 C C . TYR A 1 225 ? 24.800 -28.282 -45.741 1.00 91.12 225 TYR A C 1
ATOM 1776 O O . TYR A 1 225 ? 23.646 -27.913 -45.538 1.00 91.12 225 TYR A O 1
ATOM 1784 N N . LEU A 1 226 ? 25.303 -29.392 -45.185 1.00 91.44 226 LEU A N 1
ATOM 1785 C CA . LEU A 1 226 ? 24.538 -30.281 -44.300 1.00 91.44 226 LEU A CA 1
ATOM 1786 C C . LEU A 1 226 ? 24.247 -29.648 -42.933 1.00 91.44 226 LEU A C 1
ATOM 1788 O O . LEU A 1 226 ? 23.153 -29.830 -42.406 1.00 91.44 226 LEU A O 1
ATOM 1792 N N . MET A 1 227 ? 25.172 -28.830 -42.427 1.00 89.94 227 MET A N 1
ATOM 1793 C CA . MET A 1 227 ? 25.055 -28.094 -41.165 1.00 89.94 227 MET A CA 1
ATOM 1794 C C . MET A 1 227 ? 23.735 -27.319 -41.031 1.00 89.94 227 MET A C 1
ATOM 1796 O O . MET A 1 227 ? 23.147 -27.291 -39.956 1.00 89.94 227 MET A O 1
ATOM 1800 N N . PHE A 1 228 ? 23.227 -26.731 -42.120 1.00 90.25 228 PHE A N 1
ATOM 1801 C CA . PHE A 1 228 ? 21.932 -26.042 -42.115 1.00 90.25 228 PHE A CA 1
ATOM 1802 C C . PHE A 1 228 ? 20.767 -26.976 -41.744 1.00 90.25 228 PHE A C 1
ATOM 1804 O O . PHE A 1 228 ? 19.895 -26.601 -40.963 1.00 90.25 228 PHE A O 1
ATOM 1811 N N . PHE A 1 229 ? 20.750 -28.202 -42.276 1.00 92.12 229 PHE A N 1
ATOM 1812 C CA . PHE A 1 229 ? 19.696 -29.180 -41.991 1.00 92.12 229 PHE A CA 1
ATOM 1813 C C . PHE A 1 229 ? 19.838 -29.774 -40.592 1.00 92.12 229 PHE A C 1
ATOM 1815 O O . PHE A 1 229 ? 18.836 -29.924 -39.896 1.00 92.12 229 PHE A O 1
ATOM 1822 N N . ASP A 1 230 ? 21.071 -30.057 -40.164 1.00 91.75 230 ASP A N 1
ATOM 1823 C CA . ASP A 1 230 ? 21.357 -30.467 -38.789 1.00 91.75 230 ASP A CA 1
ATOM 1824 C C . ASP A 1 230 ? 20.870 -29.421 -37.783 1.00 91.75 230 ASP A C 1
ATOM 1826 O O . ASP A 1 230 ? 20.218 -29.776 -36.804 1.00 91.75 230 ASP A O 1
ATOM 1830 N N . GLN A 1 231 ? 21.107 -28.132 -38.048 1.00 91.56 231 GLN A N 1
ATOM 1831 C CA . GLN A 1 231 ? 20.676 -27.051 -37.161 1.00 91.56 231 GLN A CA 1
ATOM 1832 C C . GLN A 1 231 ? 19.146 -26.999 -37.019 1.00 91.56 231 GLN A C 1
ATOM 1834 O O . GLN A 1 231 ? 18.641 -26.791 -35.918 1.00 91.56 231 GLN A O 1
ATOM 1839 N N . LEU A 1 232 ? 18.392 -27.236 -38.101 1.00 92.44 232 LEU A N 1
ATOM 1840 C CA . LEU A 1 232 ? 16.925 -27.305 -38.051 1.00 92.44 232 LEU A CA 1
ATOM 1841 C C . LEU A 1 232 ? 16.425 -28.482 -37.200 1.00 92.44 232 LEU A C 1
ATOM 1843 O O . LEU A 1 232 ? 15.481 -28.321 -36.427 1.00 92.44 232 LEU A O 1
ATOM 1847 N N . LEU A 1 233 ? 17.050 -29.655 -37.330 1.00 92.56 233 LEU A N 1
ATOM 1848 C CA . LEU A 1 233 ? 16.688 -30.848 -36.560 1.00 92.56 233 LEU A CA 1
ATOM 1849 C C . LEU A 1 233 ? 17.046 -30.699 -35.077 1.00 92.56 233 LEU A C 1
ATOM 1851 O O . LEU A 1 233 ? 16.243 -31.049 -34.213 1.00 92.56 233 LEU A O 1
ATOM 1855 N N . ALA A 1 234 ? 18.212 -30.125 -34.784 1.00 92.06 234 ALA A N 1
ATOM 1856 C CA . ALA A 1 234 ? 18.630 -29.829 -33.423 1.00 92.06 234 ALA A CA 1
ATOM 1857 C C . ALA A 1 234 ? 17.675 -28.812 -32.768 1.00 92.06 234 ALA A C 1
ATOM 1859 O O . ALA A 1 234 ? 17.162 -29.061 -31.677 1.00 92.06 234 ALA A O 1
ATOM 1860 N N . ASN A 1 235 ? 17.329 -27.723 -33.463 1.00 93.38 235 ASN A N 1
ATOM 1861 C CA . ASN A 1 235 ? 16.348 -26.748 -32.972 1.00 93.38 235 ASN A CA 1
ATOM 1862 C C . ASN A 1 235 ? 14.972 -27.380 -32.729 1.00 93.38 235 ASN A C 1
ATOM 1864 O O . ASN A 1 235 ? 14.341 -27.086 -31.721 1.00 93.38 235 ASN A O 1
ATOM 1868 N N . TYR A 1 236 ? 14.516 -28.291 -33.595 1.00 93.69 236 TYR A N 1
ATOM 1869 C CA . TYR A 1 236 ? 13.267 -29.027 -33.374 1.00 93.69 236 TYR A CA 1
ATOM 1870 C C . TYR A 1 236 ? 13.281 -29.826 -32.059 1.00 93.69 236 TYR A C 1
ATOM 1872 O O . TYR A 1 236 ? 12.307 -29.777 -31.307 1.00 93.69 236 TYR A O 1
ATOM 1880 N N . LEU A 1 237 ? 14.374 -30.536 -31.761 1.00 93.31 237 LEU A N 1
ATOM 1881 C CA . LEU A 1 237 ? 14.501 -31.281 -30.505 1.00 93.31 237 LEU A CA 1
ATOM 1882 C C . LEU A 1 237 ? 14.612 -30.361 -29.286 1.00 93.31 237 LEU A C 1
ATOM 1884 O O . LEU A 1 237 ? 14.028 -30.680 -28.255 1.00 93.31 237 LEU A O 1
ATOM 1888 N N . SER A 1 238 ? 15.280 -29.212 -29.421 1.00 93.12 238 SER A N 1
ATOM 1889 C CA . SER A 1 238 ? 15.343 -28.193 -28.363 1.00 93.12 238 SER A CA 1
ATOM 1890 C C . SER A 1 238 ? 13.964 -27.576 -28.100 1.00 93.12 238 SER A C 1
ATOM 1892 O O . SER A 1 238 ? 13.532 -27.449 -26.958 1.00 93.12 238 SER A O 1
ATOM 1894 N N . GLN A 1 239 ? 13.183 -27.302 -29.148 1.00 94.69 239 GLN A N 1
ATOM 1895 C CA . GLN A 1 239 ? 11.790 -26.879 -28.996 1.00 94.69 239 GLN A CA 1
ATOM 1896 C C . GLN A 1 239 ? 10.944 -27.941 -28.282 1.00 94.69 239 GLN A C 1
ATOM 1898 O O . GLN A 1 239 ? 10.071 -27.595 -27.487 1.00 94.69 239 GLN A O 1
ATOM 1903 N N . LEU A 1 240 ? 11.173 -29.225 -28.577 1.00 94.50 240 LEU A N 1
ATOM 1904 C CA . LEU A 1 240 ? 10.440 -30.331 -27.963 1.00 94.50 240 LEU A CA 1
ATOM 1905 C C . LEU A 1 240 ? 10.832 -30.545 -26.492 1.00 94.50 240 LEU A C 1
ATOM 1907 O O . LEU A 1 240 ? 9.956 -30.862 -25.686 1.00 94.50 240 LEU A O 1
ATOM 1911 N N . SER A 1 241 ? 12.108 -30.361 -26.132 1.00 93.12 241 SER A N 1
ATOM 1912 C CA . SER A 1 241 ? 12.571 -30.472 -24.743 1.00 93.12 241 SER A CA 1
ATOM 1913 C C . SER A 1 241 ? 12.010 -29.365 -23.847 1.00 93.12 241 SER A C 1
ATOM 1915 O O . SER A 1 241 ? 11.747 -29.634 -22.679 1.00 93.12 241 SER A O 1
ATOM 1917 N N . HIS A 1 242 ? 11.726 -28.182 -24.405 1.00 93.69 242 HIS A N 1
ATOM 1918 C CA . HIS A 1 242 ? 11.224 -27.009 -23.675 1.00 93.69 242 HIS A CA 1
ATOM 1919 C C . HIS A 1 242 ? 9.701 -26.785 -23.792 1.00 93.69 242 HIS A C 1
ATOM 1921 O O . HIS A 1 242 ? 9.189 -25.703 -23.504 1.00 93.69 242 HIS A O 1
ATOM 1927 N N . VAL A 1 243 ? 8.917 -27.791 -24.204 1.00 93.19 243 VAL A N 1
ATOM 1928 C CA . VAL A 1 243 ? 7.441 -27.664 -24.263 1.00 93.19 243 VAL A CA 1
ATOM 1929 C C . VAL A 1 243 ? 6.837 -27.367 -22.886 1.00 93.19 243 VAL A C 1
ATOM 1931 O O . VAL A 1 243 ? 5.846 -26.643 -22.791 1.00 93.19 243 VAL A O 1
ATOM 1934 N N . ASN A 1 244 ? 7.427 -27.906 -21.818 1.00 90.81 244 ASN A N 1
ATOM 1935 C CA . ASN A 1 244 ? 7.032 -27.623 -20.438 1.00 90.81 244 ASN A CA 1
ATOM 1936 C C . ASN A 1 244 ? 7.143 -26.125 -20.101 1.00 90.81 244 ASN A C 1
ATOM 1938 O O . ASN A 1 244 ? 6.264 -25.602 -19.421 1.00 90.81 244 ASN A O 1
ATOM 1942 N N . ASP A 1 245 ? 8.161 -25.433 -20.614 1.00 93.25 245 ASP A N 1
ATOM 1943 C CA . ASP A 1 245 ? 8.383 -24.010 -20.355 1.00 93.25 245 ASP A CA 1
ATOM 1944 C C . ASP A 1 245 ? 7.323 -23.134 -21.039 1.00 93.25 245 ASP A C 1
ATOM 1946 O O . ASP A 1 245 ? 6.820 -22.171 -20.451 1.00 93.25 245 ASP A O 1
ATOM 1950 N N . LEU A 1 246 ? 6.877 -23.523 -22.241 1.00 93.31 246 LEU A N 1
ATOM 1951 C CA . LEU A 1 246 ? 5.813 -22.821 -22.975 1.00 93.31 246 LEU A CA 1
ATOM 1952 C C . LEU A 1 246 ? 4.499 -22.762 -22.189 1.00 93.31 246 LEU A C 1
ATOM 1954 O O . LEU A 1 246 ? 3.808 -21.747 -22.230 1.00 93.31 246 LEU A O 1
ATOM 1958 N N . PHE A 1 247 ? 4.174 -23.830 -21.457 1.00 92.88 247 PHE A N 1
ATOM 1959 C CA . PHE A 1 247 ? 2.979 -23.934 -20.610 1.00 92.88 247 PHE A CA 1
ATOM 1960 C C . PHE A 1 247 ? 3.275 -23.711 -19.120 1.00 92.88 247 PHE A C 1
ATOM 1962 O O . PHE A 1 247 ? 2.434 -23.998 -18.268 1.00 92.88 247 PHE A O 1
ATOM 1969 N N . SER A 1 248 ? 4.466 -23.212 -18.793 1.00 92.75 248 SER A N 1
ATOM 1970 C CA . SER A 1 248 ? 4.869 -22.940 -17.419 1.00 92.75 248 SER A CA 1
ATOM 1971 C C . SER A 1 248 ? 4.280 -21.625 -16.914 1.00 92.75 248 SER A C 1
ATOM 1973 O O . SER A 1 248 ? 4.273 -20.625 -17.631 1.00 92.75 248 SER A O 1
ATOM 1975 N N . MET A 1 249 ? 3.863 -21.611 -15.647 1.00 92.38 249 MET A N 1
ATOM 1976 C CA . MET A 1 249 ? 3.467 -20.404 -14.904 1.00 92.38 249 MET A CA 1
ATOM 1977 C C . MET A 1 249 ? 4.662 -19.758 -14.179 1.00 92.38 249 MET A C 1
ATOM 1979 O O . MET A 1 249 ? 4.480 -18.894 -13.328 1.00 92.38 249 MET A O 1
ATOM 1983 N N . ASN A 1 250 ? 5.893 -20.179 -14.488 1.00 92.81 250 ASN A N 1
ATOM 1984 C CA . ASN A 1 250 ? 7.093 -19.656 -13.847 1.00 92.81 250 ASN A CA 1
ATOM 1985 C C . ASN A 1 250 ? 7.280 -18.160 -14.156 1.00 92.81 250 ASN A C 1
ATOM 1987 O O . ASN A 1 250 ? 7.510 -17.780 -15.304 1.00 92.81 250 ASN A O 1
ATOM 1991 N N . ALA A 1 251 ? 7.197 -17.345 -13.106 1.00 88.62 251 ALA A N 1
ATOM 1992 C CA . ALA A 1 251 ? 7.427 -15.904 -13.132 1.00 88.62 251 ALA A CA 1
ATOM 1993 C C . ALA A 1 251 ? 8.818 -15.514 -12.601 1.00 88.62 251 ALA A C 1
ATOM 1995 O O . ALA A 1 251 ? 9.078 -14.336 -12.367 1.00 88.62 251 ALA A O 1
ATOM 1996 N N . ALA A 1 252 ? 9.704 -16.490 -12.367 1.00 89.88 252 ALA A N 1
ATOM 1997 C CA . ALA A 1 252 ? 11.043 -16.228 -11.866 1.00 89.88 252 ALA A CA 1
ATOM 1998 C C . ALA A 1 252 ? 11.802 -15.310 -12.824 1.00 89.88 252 ALA A C 1
ATOM 2000 O O . ALA A 1 252 ? 11.822 -15.519 -14.043 1.00 89.88 252 ALA A O 1
ATOM 2001 N N . ARG A 1 253 ? 12.452 -14.318 -12.224 1.00 84.75 253 ARG A N 1
ATOM 2002 C CA . ARG A 1 253 ? 13.380 -13.424 -12.896 1.00 84.75 253 ARG A CA 1
ATOM 2003 C C . ARG A 1 253 ? 14.804 -13.777 -12.503 1.00 84.75 253 ARG A C 1
ATOM 2005 O O . ARG A 1 253 ? 15.038 -14.305 -11.412 1.00 84.75 253 ARG A O 1
ATOM 2012 N N . ASP A 1 254 ? 15.740 -13.529 -13.402 1.00 81.12 254 ASP A N 1
ATOM 2013 C CA . ASP A 1 254 ? 17.154 -13.627 -13.081 1.00 81.12 254 ASP A CA 1
ATOM 2014 C C . ASP A 1 254 ? 17.620 -12.414 -12.249 1.00 81.12 254 ASP A C 1
ATOM 2016 O O . ASP A 1 254 ? 16.843 -11.520 -11.908 1.00 81.12 254 ASP A O 1
ATOM 2020 N N . VAL A 1 255 ? 18.906 -12.388 -11.889 1.00 75.19 255 VAL A N 1
ATOM 2021 C CA . VAL A 1 255 ? 19.506 -11.320 -11.061 1.00 75.19 255 VAL A CA 1
ATOM 2022 C C . VAL A 1 255 ? 19.439 -9.941 -11.743 1.00 75.19 255 VAL A C 1
ATOM 2024 O O . VAL A 1 255 ? 19.619 -8.921 -11.083 1.00 75.19 255 VAL A O 1
ATOM 2027 N N . PHE A 1 256 ? 19.163 -9.900 -13.046 1.00 72.19 256 PHE A N 1
ATOM 2028 C CA . PHE A 1 256 ? 19.136 -8.691 -13.861 1.00 72.19 256 PHE A CA 1
ATOM 2029 C C . PHE A 1 256 ? 17.711 -8.223 -14.189 1.00 72.19 256 PHE A C 1
ATOM 2031 O O . PHE A 1 256 ? 17.546 -7.164 -14.785 1.00 72.19 256 PHE A O 1
ATOM 2038 N N . GLY A 1 257 ? 16.688 -8.962 -13.745 1.00 73.81 257 GLY A N 1
ATOM 2039 C CA . GLY A 1 257 ? 15.279 -8.609 -13.924 1.00 73.81 257 GLY A CA 1
ATOM 2040 C C . GLY A 1 257 ? 14.620 -9.233 -15.156 1.00 73.81 257 GLY A C 1
ATOM 2041 O O . GLY A 1 257 ? 13.419 -9.027 -15.359 1.00 73.81 257 GLY A O 1
ATOM 2042 N N . ASP A 1 258 ? 15.341 -10.044 -15.930 1.00 81.81 258 ASP A N 1
ATOM 2043 C CA . ASP A 1 258 ? 14.798 -10.715 -17.111 1.00 81.81 258 ASP A CA 1
ATOM 2044 C C . ASP A 1 258 ? 14.030 -11.974 -16.716 1.00 81.81 258 ASP A C 1
ATOM 2046 O O . ASP A 1 258 ? 14.365 -12.646 -15.740 1.00 81.81 258 ASP A O 1
ATOM 2050 N N . PHE A 1 259 ? 13.008 -12.343 -17.489 1.00 85.12 259 PHE A N 1
ATOM 2051 C CA . PHE A 1 259 ? 12.323 -13.617 -17.278 1.00 85.12 259 PHE A CA 1
ATOM 2052 C C . PHE A 1 259 ? 13.283 -14.786 -17.516 1.00 85.12 259 PHE A C 1
ATOM 2054 O O . PHE A 1 259 ? 13.894 -14.886 -18.579 1.00 85.12 259 PHE A O 1
ATOM 2061 N N . VAL A 1 260 ? 13.333 -15.736 -16.575 1.00 88.12 260 VAL A N 1
ATOM 2062 C CA . VAL A 1 260 ? 14.069 -17.000 -16.769 1.00 88.12 260 VAL A CA 1
ATOM 2063 C C . VAL A 1 260 ? 13.564 -17.722 -18.026 1.00 88.12 260 VAL A C 1
ATOM 2065 O O . VAL A 1 260 ? 14.349 -18.289 -18.782 1.00 88.12 260 VAL A O 1
ATOM 2068 N N . ILE A 1 261 ? 12.254 -17.648 -18.286 1.00 89.06 261 ILE A N 1
ATOM 2069 C CA . ILE A 1 261 ? 11.632 -18.066 -19.549 1.00 89.06 261 ILE A CA 1
ATOM 2070 C C . ILE A 1 261 ? 11.465 -16.828 -20.439 1.00 89.06 261 ILE A C 1
ATOM 2072 O O . ILE A 1 261 ? 10.380 -16.259 -20.544 1.00 89.06 261 ILE A O 1
ATOM 2076 N N . GLY A 1 262 ? 12.566 -16.402 -21.054 1.00 87.19 262 GLY A N 1
ATOM 2077 C CA . GLY A 1 262 ? 12.626 -15.222 -21.927 1.00 87.19 262 GLY A CA 1
ATOM 2078 C C . GLY A 1 262 ? 12.433 -15.510 -23.419 1.00 87.19 262 GLY A C 1
ATOM 2079 O O . GLY A 1 262 ? 12.802 -14.681 -24.242 1.00 87.19 262 GLY A O 1
ATOM 2080 N N . ARG A 1 263 ? 11.944 -16.701 -23.793 1.00 90.81 263 ARG A N 1
ATOM 2081 C CA . ARG A 1 263 ? 11.725 -17.099 -25.197 1.00 90.81 263 ARG A CA 1
ATOM 2082 C C . ARG A 1 263 ? 10.625 -18.144 -25.349 1.00 90.81 263 ARG A C 1
ATOM 2084 O O . ARG A 1 263 ? 10.310 -18.875 -24.412 1.00 90.81 263 ARG A O 1
ATOM 2091 N N . THR A 1 264 ? 10.063 -18.242 -26.548 1.00 94.31 264 THR A N 1
ATOM 2092 C CA . THR A 1 264 ? 9.129 -19.297 -26.958 1.00 94.31 264 THR A CA 1
ATOM 2093 C C . THR A 1 264 ? 9.579 -20.079 -28.197 1.00 94.31 264 THR A C 1
ATOM 2095 O O . THR A 1 264 ? 8.997 -21.132 -28.497 1.00 94.31 264 THR A O 1
ATOM 2098 N N . TYR A 1 265 ? 10.624 -19.630 -28.902 1.00 94.50 265 TYR A N 1
ATOM 2099 C CA . TYR A 1 265 ? 11.413 -20.479 -29.801 1.00 94.50 265 TYR A CA 1
ATOM 2100 C C . TYR A 1 265 ? 12.752 -20.854 -29.165 1.00 94.50 265 TYR A C 1
ATOM 2102 O O . TYR A 1 265 ? 13.577 -20.000 -28.854 1.00 94.50 265 TYR A O 1
ATOM 2110 N N . TYR A 1 266 ? 12.974 -22.154 -28.994 1.00 93.44 266 TYR A N 1
ATOM 2111 C CA . TYR A 1 266 ? 14.206 -22.694 -28.436 1.00 93.44 266 TYR A CA 1
ATOM 2112 C C . TYR A 1 266 ? 15.107 -23.225 -29.542 1.00 93.44 266 TYR A C 1
ATOM 2114 O O . TYR A 1 266 ? 14.664 -23.854 -30.506 1.00 93.44 266 TYR A O 1
ATOM 2122 N N . THR A 1 267 ? 16.395 -22.953 -29.390 1.00 92.50 267 THR A N 1
ATOM 2123 C CA . THR A 1 267 ? 17.431 -23.356 -30.331 1.00 92.50 267 THR A CA 1
ATOM 2124 C C . THR A 1 267 ? 18.627 -23.877 -29.566 1.00 92.50 267 THR A C 1
ATOM 2126 O O . THR A 1 267 ? 18.972 -23.332 -28.519 1.00 92.50 267 THR A O 1
ATOM 2129 N N . GLN A 1 268 ? 19.304 -24.868 -30.136 1.00 90.94 268 GLN A N 1
ATOM 2130 C CA . GLN A 1 268 ? 20.546 -25.396 -29.586 1.00 90.94 268 GLN A CA 1
ATOM 2131 C C . GLN A 1 268 ? 21.644 -25.335 -30.656 1.00 90.94 268 GLN A C 1
ATOM 2133 O O . GLN A 1 268 ? 21.444 -25.848 -31.760 1.00 90.94 268 GLN A O 1
ATOM 2138 N N . PRO A 1 269 ? 22.798 -24.701 -30.401 1.00 89.81 269 PRO A N 1
ATOM 2139 C CA . PRO A 1 269 ? 23.888 -24.692 -31.369 1.00 89.81 269 PRO A CA 1
ATOM 2140 C C . PRO A 1 269 ? 24.496 -26.095 -31.517 1.00 89.81 269 PRO A C 1
ATOM 2142 O O . PRO A 1 269 ? 24.688 -26.814 -30.542 1.00 89.81 269 PRO A O 1
ATOM 2145 N N . LEU A 1 270 ? 24.865 -26.505 -32.734 1.00 88.62 270 LEU A N 1
ATOM 2146 C CA . LEU A 1 270 ? 25.374 -27.870 -32.964 1.00 88.62 270 LEU A CA 1
ATOM 2147 C C . LEU A 1 270 ? 26.645 -28.192 -32.162 1.00 88.62 270 LEU A C 1
ATOM 2149 O O . LEU A 1 270 ? 26.834 -29.342 -31.759 1.00 88.62 270 LEU A O 1
ATOM 2153 N N . PHE A 1 271 ? 27.478 -27.184 -31.875 1.00 85.81 271 PHE A N 1
ATOM 2154 C CA . PHE A 1 271 ? 28.686 -27.345 -31.060 1.00 85.81 271 PHE A CA 1
ATOM 2155 C C . PHE A 1 271 ? 28.421 -27.660 -29.579 1.00 85.81 271 PHE A C 1
ATOM 2157 O O . PHE A 1 271 ? 29.333 -28.133 -28.908 1.00 85.81 271 PHE A O 1
ATOM 2164 N N . SER A 1 272 ? 27.213 -27.418 -29.053 1.00 79.25 272 SER A N 1
ATOM 2165 C CA . SER A 1 272 ? 26.862 -27.766 -27.667 1.00 79.25 272 SER A CA 1
ATOM 2166 C C . SER A 1 272 ? 26.316 -29.186 -27.523 1.00 79.25 272 SER A C 1
ATOM 2168 O O . SER A 1 272 ? 26.095 -29.651 -26.408 1.00 79.25 272 SER A O 1
ATOM 2170 N N . THR A 1 273 ? 26.099 -29.893 -28.634 1.00 78.62 273 THR A N 1
ATOM 2171 C CA . THR A 1 273 ? 25.583 -31.265 -28.617 1.00 78.62 273 THR A CA 1
ATOM 2172 C C . THR A 1 273 ? 26.719 -32.270 -28.426 1.00 78.62 273 THR A C 1
ATOM 2174 O O . THR A 1 273 ? 27.751 -32.204 -29.099 1.00 78.62 273 THR A O 1
ATOM 2177 N N . ALA A 1 274 ? 26.521 -33.255 -27.545 1.00 67.56 274 ALA A N 1
ATOM 2178 C CA . ALA A 1 274 ? 27.552 -34.241 -27.206 1.00 67.56 274 ALA A CA 1
ATOM 2179 C C . ALA A 1 274 ? 28.022 -35.094 -28.405 1.00 67.56 274 ALA A C 1
ATOM 2181 O O . ALA A 1 274 ? 29.134 -35.612 -28.384 1.00 67.56 274 ALA A O 1
ATOM 2182 N N . ASN A 1 275 ? 27.190 -35.243 -29.444 1.00 67.31 275 ASN A N 1
ATOM 2183 C CA . ASN A 1 275 ? 27.443 -36.137 -30.580 1.00 67.31 275 ASN A CA 1
ATOM 2184 C C . ASN A 1 275 ? 27.651 -35.422 -31.927 1.00 67.31 275 ASN A C 1
ATOM 2186 O O . ASN A 1 275 ? 27.992 -36.087 -32.911 1.00 67.31 275 ASN A O 1
ATOM 2190 N N . ALA A 1 276 ? 27.434 -34.103 -32.001 1.00 68.12 276 ALA A N 1
ATOM 2191 C CA . ALA A 1 276 ? 27.685 -33.318 -33.212 1.00 68.12 276 ALA A CA 1
ATOM 2192 C C . ALA A 1 276 ? 28.718 -32.200 -33.024 1.00 68.12 276 ALA A C 1
ATOM 2194 O O . ALA A 1 276 ? 29.163 -31.633 -34.023 1.00 68.12 276 ALA A O 1
ATOM 2195 N N . GLY A 1 277 ? 29.136 -31.893 -31.791 1.00 68.88 277 GLY A N 1
ATOM 2196 C CA . GLY A 1 277 ? 29.981 -30.727 -31.558 1.00 68.88 277 GLY A CA 1
ATOM 2197 C C . GLY A 1 277 ? 31.371 -30.818 -32.180 1.00 68.88 277 GLY A C 1
ATOM 2198 O O . GLY A 1 277 ? 31.757 -29.932 -32.941 1.00 68.88 277 GLY A O 1
ATOM 2199 N N . ASP A 1 278 ? 32.060 -31.943 -31.986 1.00 74.69 278 ASP A N 1
ATOM 2200 C CA . ASP A 1 278 ? 33.368 -32.193 -32.606 1.00 74.69 278 ASP A CA 1
ATOM 2201 C C . ASP A 1 278 ? 33.291 -32.274 -34.137 1.00 74.69 278 ASP A C 1
ATOM 2203 O O . ASP A 1 278 ? 34.286 -32.046 -34.827 1.00 74.69 278 ASP A O 1
ATOM 2207 N N . LEU A 1 279 ? 32.110 -32.589 -34.689 1.00 77.94 279 LEU A N 1
ATOM 2208 C CA . LEU A 1 279 ? 31.929 -32.633 -36.132 1.00 77.94 279 LEU A CA 1
ATOM 2209 C C . LEU A 1 279 ? 32.049 -31.231 -36.690 1.00 77.94 279 LEU A C 1
ATOM 2211 O O . LEU A 1 279 ? 32.901 -31.016 -37.527 1.00 77.94 279 LEU A O 1
ATOM 2215 N N . PHE A 1 280 ? 31.244 -30.266 -36.266 1.00 82.94 280 PHE A N 1
ATOM 2216 C CA . PHE A 1 280 ? 31.176 -28.970 -36.952 1.00 82.94 280 PHE A CA 1
ATOM 2217 C C . PHE A 1 280 ? 32.189 -27.930 -36.454 1.00 82.94 280 PHE A C 1
ATOM 2219 O O . PHE A 1 280 ? 32.193 -26.807 -36.956 1.00 82.94 280 PHE A O 1
ATOM 2226 N N . ASP A 1 281 ? 33.058 -28.289 -35.506 1.00 82.25 281 ASP A N 1
ATOM 2227 C CA . ASP A 1 281 ? 33.940 -27.346 -34.812 1.00 82.25 281 ASP A CA 1
ATOM 2228 C C . ASP A 1 281 ? 34.838 -26.526 -35.747 1.00 82.25 281 ASP A C 1
ATOM 2230 O O . ASP A 1 281 ? 35.046 -25.333 -35.531 1.00 82.25 281 ASP A O 1
ATOM 2234 N N . ASP A 1 282 ? 35.308 -27.141 -36.838 1.00 80.50 282 ASP A N 1
ATOM 2235 C CA . ASP A 1 282 ? 36.178 -26.511 -37.834 1.00 80.50 282 ASP A CA 1
ATOM 2236 C C . ASP A 1 282 ? 35.469 -25.490 -38.743 1.00 80.50 282 ASP A C 1
ATOM 2238 O O . ASP A 1 282 ? 36.134 -24.795 -39.516 1.00 80.50 282 ASP A O 1
ATOM 2242 N N . LEU A 1 283 ? 34.138 -25.389 -38.663 1.00 84.25 283 LEU A N 1
ATOM 2243 C CA . LEU A 1 283 ? 33.326 -24.450 -39.441 1.00 84.25 283 LEU A CA 1
ATOM 2244 C C . LEU A 1 283 ? 32.922 -23.194 -38.654 1.00 84.25 283 LEU A C 1
ATOM 2246 O O . LEU A 1 283 ? 32.543 -22.195 -39.268 1.00 84.25 283 LEU A O 1
ATOM 2250 N N . TYR A 1 284 ? 33.006 -23.215 -37.321 1.00 85.00 284 TYR A N 1
ATOM 2251 C CA . TYR A 1 284 ? 32.636 -22.077 -36.481 1.00 85.00 284 TYR A CA 1
ATOM 2252 C C . TYR A 1 284 ? 33.809 -21.103 -36.302 1.00 85.00 284 TYR A C 1
ATOM 2254 O O . TYR A 1 284 ? 34.859 -21.464 -35.780 1.00 85.00 284 TYR A O 1
ATOM 2262 N N . VAL A 1 285 ? 33.611 -19.841 -36.699 1.00 82.62 285 VAL A N 1
ATOM 2263 C CA . VAL A 1 285 ? 34.593 -18.758 -36.481 1.00 82.62 285 VAL A CA 1
ATOM 2264 C C . VAL A 1 285 ? 34.424 -18.122 -35.099 1.00 82.62 285 VAL A C 1
ATOM 2266 O O . VAL A 1 285 ? 35.411 -17.840 -34.427 1.00 82.62 285 VAL A O 1
ATOM 2269 N N . ASP A 1 286 ? 33.175 -17.923 -34.674 1.00 82.06 286 ASP A N 1
ATOM 2270 C CA . ASP A 1 286 ? 32.813 -17.334 -33.387 1.00 82.06 286 ASP A CA 1
ATOM 2271 C C . ASP A 1 286 ? 31.623 -18.093 -32.784 1.00 82.06 286 ASP A C 1
ATOM 2273 O O . ASP A 1 286 ? 30.475 -17.906 -33.188 1.00 82.06 286 ASP A O 1
ATOM 2277 N N . LYS A 1 287 ? 31.903 -19.017 -31.856 1.00 84.81 287 LYS A N 1
ATOM 2278 C CA . LYS A 1 287 ? 30.865 -19.863 -31.241 1.00 84.81 287 LYS A CA 1
ATOM 2279 C C . LYS A 1 287 ? 29.900 -19.051 -30.363 1.00 84.81 287 LYS A C 1
ATOM 2281 O O . LYS A 1 287 ? 28.696 -19.207 -30.553 1.00 84.81 287 LYS A O 1
ATOM 2286 N N . PRO A 1 288 ? 30.364 -18.171 -29.451 1.00 81.44 288 PRO A N 1
ATOM 2287 C CA . PRO A 1 288 ? 29.452 -17.421 -28.589 1.00 81.44 288 PRO A CA 1
ATOM 2288 C C . PRO A 1 288 ? 28.537 -16.452 -29.350 1.00 81.44 288 PRO A C 1
ATOM 2290 O O . PRO A 1 288 ? 27.331 -16.458 -29.112 1.00 81.44 288 PRO A O 1
ATOM 2293 N N . GLY A 1 289 ? 29.054 -15.681 -30.317 1.00 80.38 289 GLY A N 1
ATOM 2294 C CA . GLY A 1 289 ? 28.206 -14.796 -31.123 1.00 80.38 289 GLY A CA 1
ATOM 2295 C C . GLY A 1 289 ? 27.281 -15.556 -32.072 1.00 80.38 289 GLY A C 1
ATOM 2296 O O . GLY A 1 289 ? 26.178 -15.087 -32.344 1.00 80.38 289 GLY A O 1
ATOM 2297 N N . HIS A 1 290 ? 27.649 -16.768 -32.513 1.00 85.50 290 HIS A N 1
ATOM 2298 C CA . HIS A 1 290 ? 26.714 -17.626 -33.245 1.00 85.50 290 HIS A CA 1
ATOM 2299 C C . HIS A 1 290 ? 25.493 -18.011 -32.402 1.00 85.50 290 HIS A C 1
ATOM 2301 O O . HIS A 1 290 ? 24.387 -17.993 -32.933 1.00 85.50 290 HIS A O 1
ATOM 2307 N N . THR A 1 291 ? 25.659 -18.325 -31.111 1.00 85.62 291 THR A N 1
ATOM 2308 C CA . THR A 1 291 ? 24.523 -18.629 -30.221 1.00 85.62 291 THR A CA 1
ATOM 2309 C C . THR A 1 291 ? 23.531 -17.471 -30.163 1.00 85.62 291 THR A C 1
ATOM 2311 O O . THR A 1 291 ? 22.326 -17.695 -30.218 1.00 85.62 291 THR A O 1
ATOM 2314 N N . ILE A 1 292 ? 24.026 -16.236 -30.079 1.00 81.06 292 ILE A N 1
ATOM 2315 C CA . ILE A 1 292 ? 23.176 -15.042 -30.011 1.00 81.06 292 ILE A CA 1
ATOM 2316 C C . ILE A 1 292 ? 22.485 -14.801 -31.340 1.00 81.06 292 ILE A C 1
ATOM 2318 O O . ILE A 1 292 ? 21.264 -14.765 -31.379 1.00 81.06 292 ILE A O 1
ATOM 2322 N N . ALA A 1 293 ? 23.243 -14.781 -32.438 1.00 83.69 293 ALA A N 1
ATOM 2323 C CA . ALA A 1 293 ? 22.664 -14.622 -33.765 1.00 83.69 293 ALA A CA 1
ATOM 2324 C C . ALA A 1 293 ? 21.606 -15.697 -34.061 1.00 83.69 293 ALA A C 1
ATOM 2326 O O . ALA A 1 293 ? 20.590 -15.407 -34.682 1.00 83.69 293 ALA A O 1
ATOM 2327 N N . LEU A 1 294 ? 21.820 -16.940 -33.614 1.00 88.94 294 LEU A N 1
ATOM 2328 C CA . LEU A 1 294 ? 20.848 -18.019 -33.767 1.00 88.94 294 LEU A CA 1
ATOM 2329 C C . LEU A 1 294 ? 19.554 -17.742 -32.987 1.00 88.94 294 LEU A C 1
ATOM 2331 O O . LEU A 1 294 ? 18.476 -17.972 -33.532 1.00 88.94 294 LEU A O 1
ATOM 2335 N N . ASN A 1 295 ? 19.662 -17.237 -31.757 1.00 88.00 295 ASN A N 1
ATOM 2336 C CA . ASN A 1 295 ? 18.512 -16.859 -30.937 1.00 88.00 295 ASN A CA 1
ATOM 2337 C C . ASN A 1 295 ? 17.747 -15.680 -31.555 1.00 88.00 295 ASN A C 1
ATOM 2339 O O . ASN A 1 295 ? 16.536 -15.776 -31.724 1.00 88.00 295 ASN A O 1
ATOM 2343 N N . ASP A 1 296 ? 18.456 -14.627 -31.966 1.00 85.06 296 ASP A N 1
ATOM 2344 C CA . ASP A 1 296 ? 17.866 -13.417 -32.552 1.00 85.06 296 ASP A CA 1
ATOM 2345 C C . ASP A 1 296 ? 17.169 -13.710 -33.892 1.00 85.06 296 ASP A C 1
ATOM 2347 O O . ASP A 1 296 ? 16.156 -13.104 -34.235 1.00 85.06 296 ASP A O 1
ATOM 2351 N N . ILE A 1 297 ? 17.703 -14.662 -34.671 1.00 90.06 297 ILE A N 1
ATOM 2352 C CA . ILE A 1 297 ? 17.061 -15.153 -35.900 1.00 90.06 297 ILE A CA 1
ATOM 2353 C C . ILE A 1 297 ? 15.805 -15.970 -35.575 1.00 90.06 297 ILE A C 1
ATOM 2355 O O . ILE A 1 297 ? 14.853 -15.960 -36.359 1.00 90.06 297 ILE A O 1
ATOM 2359 N N . ALA A 1 298 ? 15.820 -16.731 -34.479 1.00 91.75 298 ALA A N 1
ATOM 2360 C CA . ALA A 1 298 ? 14.723 -17.617 -34.118 1.00 91.75 298 ALA A CA 1
ATOM 2361 C C . ALA A 1 298 ? 13.496 -16.851 -33.615 1.00 91.75 298 ALA A C 1
ATOM 2363 O O . ALA A 1 298 ? 12.375 -17.248 -33.932 1.00 91.75 298 ALA A O 1
ATOM 2364 N N . GLU A 1 299 ? 13.697 -15.781 -32.846 1.00 93.62 299 GLU A N 1
ATOM 2365 C CA . GLU A 1 299 ? 12.611 -15.001 -32.259 1.00 93.62 299 GLU A CA 1
ATOM 2366 C C . GLU A 1 299 ? 13.036 -13.561 -31.970 1.00 93.62 299 GLU A C 1
ATOM 2368 O O . GLU A 1 299 ? 14.073 -13.324 -31.357 1.00 93.62 299 GLU A O 1
ATOM 2373 N N . THR A 1 300 ? 12.199 -12.601 -32.364 1.00 90.12 300 THR A N 1
ATOM 2374 C CA . THR A 1 300 ? 12.328 -11.206 -31.920 1.00 90.12 300 THR A CA 1
ATOM 2375 C C . THR A 1 300 ? 11.585 -10.981 -30.600 1.00 90.12 300 THR A C 1
ATOM 2377 O O . THR A 1 300 ? 10.659 -11.721 -30.267 1.00 90.12 300 THR A O 1
ATOM 2380 N N . GLU A 1 301 ? 11.915 -9.916 -29.865 1.00 85.00 301 GLU A N 1
ATOM 2381 C CA . GLU A 1 301 ? 11.221 -9.574 -28.610 1.00 85.00 301 GLU A CA 1
ATOM 2382 C C . GLU A 1 301 ? 9.704 -9.381 -28.791 1.00 85.00 301 GLU A C 1
ATOM 2384 O O . GLU A 1 301 ? 8.910 -9.852 -27.977 1.00 85.00 301 GLU A O 1
ATOM 2389 N N . GLU A 1 302 ? 9.281 -8.762 -29.898 1.00 87.25 302 GLU A N 1
ATOM 2390 C CA . GLU A 1 302 ? 7.862 -8.592 -30.242 1.00 87.25 302 GLU A CA 1
ATOM 2391 C C . GLU A 1 302 ? 7.159 -9.948 -30.435 1.00 87.25 302 GLU A C 1
ATOM 2393 O O . GLU A 1 302 ? 6.072 -10.182 -29.899 1.00 87.25 302 GLU A O 1
ATOM 2398 N N . GLN A 1 303 ? 7.807 -10.877 -31.151 1.00 91.81 303 GLN A N 1
ATOM 2399 C CA . GLN A 1 303 ? 7.280 -12.223 -31.381 1.00 91.81 303 GLN A CA 1
ATOM 2400 C C . GLN A 1 303 ? 7.187 -13.024 -30.083 1.00 91.81 303 GLN A C 1
ATOM 2402 O O . GLN A 1 303 ? 6.188 -13.719 -29.867 1.00 91.81 303 GLN A O 1
ATOM 2407 N N . PHE A 1 304 ? 8.192 -12.907 -29.211 1.00 92.44 304 PHE A N 1
ATOM 2408 C CA . PHE A 1 304 ? 8.154 -13.490 -27.876 1.00 92.44 304 PHE A CA 1
ATOM 2409 C C . PHE A 1 304 ? 6.953 -12.956 -27.088 1.00 92.44 304 PHE A C 1
ATOM 2411 O O . PHE A 1 304 ? 6.150 -13.749 -26.587 1.00 92.44 304 PHE A O 1
ATOM 2418 N N . GLY A 1 305 ? 6.789 -11.630 -27.041 1.00 91.31 305 GLY A N 1
ATOM 2419 C CA . GLY A 1 305 ? 5.688 -10.958 -26.357 1.00 91.31 305 GLY A CA 1
ATOM 2420 C C . GLY A 1 305 ? 4.317 -11.459 -26.818 1.00 91.31 305 GLY A C 1
ATOM 2421 O O . GLY A 1 305 ? 3.479 -11.839 -25.996 1.00 91.31 305 GLY A O 1
ATOM 2422 N N . GLU A 1 306 ? 4.089 -11.534 -28.131 1.00 91.75 306 GLU A N 1
ATOM 2423 C CA . GLU A 1 306 ? 2.827 -12.018 -28.705 1.00 91.75 306 GLU A CA 1
ATOM 2424 C C . GLU A 1 306 ? 2.579 -13.503 -28.385 1.00 91.75 306 GLU A C 1
ATOM 2426 O O . GLU A 1 306 ? 1.507 -13.894 -27.905 1.00 91.75 306 GLU A O 1
ATOM 2431 N N . ARG A 1 307 ? 3.572 -14.365 -28.639 1.00 94.56 307 ARG A N 1
ATOM 2432 C CA . ARG A 1 307 ? 3.418 -15.818 -28.485 1.00 94.56 307 ARG A CA 1
ATOM 2433 C C . ARG A 1 307 ? 3.278 -16.223 -27.030 1.00 94.56 307 ARG A C 1
ATOM 2435 O O . ARG A 1 307 ? 2.424 -17.056 -26.720 1.00 94.56 307 ARG A O 1
ATOM 2442 N N . ARG A 1 308 ? 4.074 -15.637 -26.135 1.00 94.81 308 ARG A N 1
ATOM 2443 C CA . ARG A 1 308 ? 3.999 -15.926 -24.703 1.00 94.81 308 ARG A CA 1
ATOM 2444 C C . ARG A 1 308 ? 2.638 -15.528 -24.142 1.00 94.81 308 ARG A C 1
ATOM 2446 O O . ARG A 1 308 ? 2.019 -16.349 -23.470 1.00 94.81 308 ARG A O 1
ATOM 2453 N N . ASN A 1 309 ? 2.117 -14.353 -24.505 1.00 94.12 309 ASN A N 1
ATOM 2454 C CA . ASN A 1 309 ? 0.763 -13.934 -24.129 1.00 94.12 309 ASN A CA 1
ATOM 2455 C C . ASN A 1 309 ? -0.306 -14.943 -24.562 1.00 94.12 309 ASN A C 1
ATOM 2457 O O . ASN A 1 309 ? -1.157 -15.302 -23.754 1.00 94.12 309 ASN A O 1
ATOM 2461 N N . ARG A 1 310 ? -0.223 -15.473 -25.789 1.00 94.19 310 ARG A N 1
ATOM 2462 C CA . ARG A 1 310 ? -1.165 -16.496 -26.275 1.00 94.19 310 ARG A CA 1
ATOM 2463 C C . ARG A 1 310 ? -1.113 -17.802 -25.480 1.00 94.19 310 ARG A C 1
ATOM 2465 O O . ARG A 1 310 ? -2.151 -18.434 -25.284 1.00 94.19 310 ARG A O 1
ATOM 2472 N N . PHE A 1 311 ? 0.072 -18.238 -25.046 1.00 95.62 311 PHE A N 1
ATOM 2473 C CA . PHE A 1 311 ? 0.196 -19.412 -24.176 1.00 95.62 311 PHE A CA 1
ATOM 2474 C C . PHE A 1 311 ? -0.430 -19.163 -22.801 1.00 95.62 311 PHE A C 1
ATOM 2476 O O . PHE A 1 311 ? -1.142 -20.029 -22.292 1.00 95.62 311 PHE A O 1
ATOM 2483 N N . LEU A 1 312 ? -0.224 -17.975 -22.228 1.00 95.06 312 LEU A N 1
ATOM 2484 C CA . LEU A 1 312 ? -0.838 -17.591 -20.956 1.00 95.06 312 LEU A CA 1
ATOM 2485 C C . LEU A 1 312 ? -2.364 -17.473 -21.072 1.00 95.06 312 LEU A C 1
ATOM 2487 O O . LEU A 1 312 ? -3.072 -17.994 -20.214 1.00 95.06 312 LEU A O 1
ATOM 2491 N N . ASP A 1 313 ? -2.880 -16.915 -22.170 1.00 94.25 313 ASP A N 1
ATOM 2492 C CA . ASP A 1 313 ? -4.322 -16.864 -22.447 1.00 94.25 313 ASP A CA 1
ATOM 2493 C C . ASP A 1 313 ? -4.929 -18.270 -22.524 1.00 94.25 313 ASP A C 1
ATOM 2495 O O . ASP A 1 313 ? -6.017 -18.519 -22.005 1.00 94.25 313 ASP A O 1
ATOM 2499 N N . HIS A 1 314 ? -4.210 -19.227 -23.122 1.00 94.44 314 HIS A N 1
ATOM 2500 C CA . HIS A 1 314 ? -4.638 -20.624 -23.142 1.00 94.44 314 HIS A CA 1
ATOM 2501 C C . HIS A 1 314 ? -4.692 -21.243 -21.736 1.00 94.44 314 HIS A C 1
ATOM 2503 O O . HIS A 1 314 ? -5.614 -22.005 -21.440 1.00 94.44 314 HIS A O 1
ATOM 2509 N N . LEU A 1 315 ? -3.723 -20.933 -20.868 1.00 94.50 315 LEU A N 1
ATOM 2510 C CA . LEU A 1 315 ? -3.718 -21.408 -19.482 1.00 94.50 315 LEU A CA 1
ATOM 2511 C C . LEU A 1 315 ? -4.870 -20.800 -18.679 1.00 94.50 315 LEU A C 1
ATOM 2513 O O . LEU A 1 315 ? -5.591 -21.536 -18.010 1.00 94.50 315 LEU A O 1
ATOM 2517 N N . MET A 1 316 ? -5.100 -19.494 -18.801 1.00 92.81 316 MET A N 1
ATOM 2518 C CA . MET A 1 316 ? -6.217 -18.806 -18.150 1.00 92.81 316 MET A CA 1
ATOM 2519 C C . MET A 1 316 ? -7.582 -19.316 -18.618 1.00 92.81 316 MET A C 1
ATOM 2521 O O . MET A 1 316 ? -8.495 -19.475 -17.808 1.00 92.81 316 MET A O 1
ATOM 2525 N N . ALA A 1 317 ? -7.720 -19.645 -19.906 1.00 93.19 317 ALA A N 1
ATOM 2526 C CA . ALA A 1 317 ? -8.962 -20.175 -20.459 1.00 93.19 317 ALA A CA 1
ATOM 2527 C C . ALA A 1 317 ? -9.399 -21.498 -19.802 1.00 93.19 317 ALA A C 1
ATOM 2529 O O . ALA A 1 317 ? -10.593 -21.797 -19.784 1.00 93.19 317 ALA A O 1
ATOM 2530 N N . ARG A 1 318 ? -8.475 -22.273 -19.207 1.00 91.12 318 ARG A N 1
ATOM 2531 C CA . ARG A 1 318 ? -8.817 -23.476 -18.418 1.00 91.12 318 ARG A CA 1
ATOM 2532 C C . ARG A 1 318 ? -9.642 -23.156 -17.175 1.00 91.12 318 ARG A C 1
ATOM 2534 O O . ARG A 1 318 ? -10.389 -24.011 -16.712 1.00 91.12 318 ARG A O 1
ATOM 2541 N N . PHE A 1 319 ? -9.513 -21.934 -16.675 1.00 91.12 319 PHE A N 1
ATOM 2542 C CA . PHE A 1 319 ? -10.251 -21.404 -15.537 1.00 91.12 319 PHE A CA 1
ATOM 2543 C C . PHE A 1 319 ? -11.398 -20.472 -15.961 1.00 91.12 319 PHE A C 1
ATOM 2545 O O . PHE A 1 319 ? -12.013 -19.831 -15.118 1.00 91.12 319 PHE A O 1
ATOM 2552 N N . ALA A 1 320 ? -11.700 -20.409 -17.266 1.00 90.88 320 ALA A N 1
ATOM 2553 C CA . ALA A 1 320 ? -12.702 -19.523 -17.862 1.00 90.88 320 ALA A CA 1
ATOM 2554 C C . ALA A 1 320 ? -12.451 -18.016 -17.633 1.00 90.88 320 ALA A C 1
ATOM 2556 O O . ALA A 1 320 ? -13.389 -17.222 -17.663 1.00 90.88 320 ALA A O 1
ATOM 2557 N N . GLU A 1 321 ? -11.190 -17.616 -17.459 1.00 90.75 321 GLU A N 1
ATOM 2558 C CA . GLU A 1 321 ? -10.794 -16.219 -17.241 1.00 90.75 321 GLU A CA 1
ATOM 2559 C C . GLU A 1 321 ? -10.363 -15.538 -18.553 1.00 90.75 321 GLU A C 1
ATOM 2561 O O . GLU A 1 321 ? -9.797 -16.180 -19.443 1.00 90.75 321 GLU A O 1
ATOM 2566 N N . GLN A 1 322 ? -10.622 -14.229 -18.684 1.00 87.06 322 GLN A N 1
ATOM 2567 C CA . GLN A 1 322 ? -10.314 -13.432 -19.883 1.00 87.06 322 GLN A CA 1
ATOM 2568 C C . GLN A 1 322 ? -9.747 -12.051 -19.522 1.00 87.06 322 GLN A C 1
ATOM 2570 O O . GLN A 1 322 ? -10.314 -11.348 -18.694 1.00 87.06 322 GLN A O 1
ATOM 2575 N N . PHE A 1 323 ? -8.658 -11.638 -20.184 1.00 87.88 323 PHE A N 1
ATOM 2576 C CA . PHE A 1 323 ? -7.964 -10.352 -19.953 1.00 87.88 323 PHE A CA 1
ATOM 2577 C C . PHE A 1 323 ? -8.131 -9.348 -21.111 1.00 87.88 323 PHE A C 1
ATOM 2579 O O . PHE A 1 323 ? -7.390 -8.374 -21.209 1.00 87.88 323 PHE A O 1
ATOM 2586 N N . THR A 1 324 ? -9.078 -9.571 -22.028 1.00 84.44 324 THR A N 1
ATOM 2587 C CA . THR A 1 324 ? -9.175 -8.816 -23.292 1.00 84.44 324 THR A CA 1
ATOM 2588 C C . THR A 1 324 ? -9.344 -7.308 -23.095 1.00 84.44 324 THR A C 1
ATOM 2590 O O . THR A 1 324 ? -8.607 -6.536 -23.704 1.00 84.44 324 THR A O 1
ATOM 2593 N N . ASP A 1 325 ? -10.278 -6.889 -22.238 1.00 82.62 325 ASP A N 1
ATOM 2594 C CA . ASP A 1 325 ? -10.561 -5.466 -22.002 1.00 82.62 325 ASP A CA 1
ATOM 2595 C C . ASP A 1 325 ? -9.353 -4.753 -21.368 1.00 82.62 325 ASP A C 1
ATOM 2597 O O . ASP A 1 325 ? -8.980 -3.661 -21.802 1.00 82.62 325 ASP A O 1
ATOM 2601 N N . TYR A 1 326 ? -8.692 -5.406 -20.404 1.00 86.00 326 TYR A N 1
ATOM 2602 C CA . TYR A 1 326 ? -7.469 -4.900 -19.781 1.00 86.00 326 TYR A CA 1
ATOM 2603 C C . TYR A 1 326 ? -6.324 -4.792 -20.794 1.00 86.00 326 TYR A C 1
ATOM 2605 O O . TYR A 1 326 ? -5.707 -3.738 -20.909 1.00 86.00 326 TYR A O 1
ATOM 2613 N N . ALA A 1 327 ? -6.102 -5.827 -21.610 1.00 84.06 327 ALA A N 1
ATOM 2614 C CA . ALA A 1 327 ? -5.057 -5.821 -22.629 1.00 84.06 327 ALA A CA 1
ATOM 2615 C C . ALA A 1 327 ? -5.207 -4.643 -23.605 1.00 84.06 327 ALA A C 1
ATOM 2617 O O . ALA A 1 327 ? -4.227 -3.962 -23.892 1.00 84.06 327 ALA A O 1
ATOM 2618 N N . LEU A 1 328 ? -6.426 -4.356 -24.081 1.00 84.50 328 LEU A N 1
ATOM 2619 C CA . LEU A 1 328 ? -6.687 -3.218 -24.975 1.00 84.50 328 LEU A CA 1
ATOM 2620 C C . LEU A 1 328 ? -6.330 -1.869 -24.330 1.00 84.50 328 LEU A C 1
ATOM 2622 O O . LEU A 1 328 ? -5.787 -0.992 -25.005 1.00 84.50 328 LEU A O 1
ATOM 2626 N N . LEU A 1 329 ? -6.620 -1.707 -23.037 1.00 84.50 329 LEU A N 1
ATOM 2627 C CA . LEU A 1 329 ? -6.231 -0.525 -22.265 1.00 84.50 329 LEU A CA 1
ATOM 2628 C C . LEU A 1 329 ? -4.710 -0.440 -22.108 1.00 84.50 329 LEU A C 1
ATOM 2630 O O . LEU A 1 329 ? -4.141 0.614 -22.383 1.00 84.50 329 LEU A O 1
ATOM 2634 N N . THR A 1 330 ? -4.043 -1.537 -21.748 1.00 83.69 330 THR A N 1
ATOM 2635 C CA . THR A 1 330 ? -2.581 -1.581 -21.597 1.00 83.69 330 THR A CA 1
ATOM 2636 C C . THR A 1 330 ? -1.868 -1.262 -22.910 1.00 83.69 330 THR A C 1
ATOM 2638 O O . THR A 1 330 ? -0.940 -0.463 -22.909 1.00 83.69 330 THR A O 1
ATOM 2641 N N . TYR A 1 331 ? -2.341 -1.765 -24.056 1.00 84.62 331 TYR A N 1
ATOM 2642 C CA . TYR A 1 331 ? -1.792 -1.385 -25.367 1.00 84.62 331 TYR A CA 1
ATOM 2643 C C . TYR A 1 331 ? -1.933 0.113 -25.663 1.00 84.62 331 TYR A C 1
ATOM 2645 O O . TYR A 1 331 ? -1.035 0.707 -26.257 1.00 84.62 331 TYR A O 1
ATOM 2653 N N . ARG A 1 332 ? -3.038 0.741 -25.242 1.00 83.12 332 ARG A N 1
ATOM 2654 C CA . ARG A 1 332 ? -3.244 2.186 -25.411 1.00 83.12 332 ARG A CA 1
ATOM 2655 C C . ARG A 1 332 ? -2.348 3.015 -24.482 1.00 83.12 332 ARG A C 1
ATOM 2657 O O . ARG A 1 332 ? -1.936 4.099 -24.878 1.00 83.12 332 ARG A O 1
ATOM 2664 N N . LEU A 1 333 ? -2.082 2.532 -23.266 1.00 80.38 333 LEU A N 1
ATOM 2665 C CA . LEU A 1 333 ? -1.338 3.260 -22.231 1.00 80.38 333 LEU A CA 1
ATOM 2666 C C . LEU A 1 333 ? 0.183 3.039 -22.310 1.00 80.38 333 LEU A C 1
ATOM 2668 O O . LEU A 1 333 ? 0.935 4.008 -22.275 1.00 80.38 333 LEU A O 1
ATOM 2672 N N . SER A 1 334 ? 0.631 1.786 -22.431 1.00 77.31 334 SER A N 1
ATOM 2673 C CA . SER A 1 334 ? 2.049 1.384 -22.380 1.00 77.31 334 SER A CA 1
ATOM 2674 C C . SER A 1 334 ? 2.722 1.284 -23.757 1.00 77.31 334 SER A C 1
ATOM 2676 O O . SER A 1 334 ? 3.946 1.153 -23.833 1.00 77.31 334 SER A O 1
ATOM 2678 N N . GLY A 1 335 ? 1.959 1.317 -24.857 1.00 84.62 335 GLY A N 1
ATOM 2679 C CA . GLY A 1 335 ? 2.499 1.236 -26.218 1.00 84.62 335 GLY A CA 1
ATOM 2680 C C . GLY A 1 335 ? 3.324 -0.036 -26.455 1.00 84.62 335 GLY A C 1
ATOM 2681 O O . GLY A 1 335 ? 2.825 -1.146 -26.282 1.00 84.62 335 GLY A O 1
ATOM 2682 N N . GLU A 1 336 ? 4.596 0.122 -26.833 1.00 75.69 336 GLU A N 1
ATOM 2683 C CA . GLU A 1 336 ? 5.514 -0.990 -27.146 1.00 75.69 336 GLU A CA 1
ATOM 2684 C C . GLU A 1 336 ? 5.842 -1.885 -25.938 1.00 75.69 336 GLU A C 1
ATOM 2686 O O . GLU A 1 336 ? 6.163 -3.056 -26.121 1.00 75.69 336 GLU A O 1
ATOM 2691 N N . LYS A 1 337 ? 5.706 -1.382 -24.702 1.00 81.81 337 LYS A N 1
ATOM 2692 C CA . LYS A 1 337 ? 5.951 -2.171 -23.477 1.00 81.81 337 LYS A CA 1
ATOM 2693 C C . LYS A 1 337 ? 4.787 -3.091 -23.099 1.00 81.81 337 LYS A C 1
ATOM 2695 O O . LYS A 1 337 ? 4.975 -4.049 -22.350 1.00 81.81 337 LYS A O 1
ATOM 2700 N N . ALA A 1 338 ? 3.602 -2.850 -23.663 1.00 85.31 338 ALA A N 1
ATOM 2701 C CA . ALA A 1 338 ? 2.373 -3.541 -23.288 1.00 85.31 338 ALA A CA 1
ATOM 2702 C C . ALA A 1 338 ? 2.453 -5.084 -23.315 1.00 85.31 338 ALA A C 1
ATOM 2704 O O . ALA A 1 338 ? 1.903 -5.705 -22.405 1.00 85.31 338 ALA A O 1
ATOM 2705 N N . PRO A 1 339 ? 3.117 -5.747 -24.289 1.00 88.31 339 PRO A N 1
ATOM 2706 C CA . PRO A 1 339 ? 3.200 -7.207 -24.296 1.00 88.31 339 PRO A CA 1
ATOM 2707 C C . PRO A 1 339 ? 3.916 -7.787 -23.071 1.00 88.31 339 PRO A C 1
ATOM 2709 O O . PRO A 1 339 ? 3.498 -8.836 -22.581 1.00 88.31 339 PRO A O 1
ATOM 2712 N N . LEU A 1 340 ? 4.971 -7.128 -22.580 1.00 87.69 340 LEU A N 1
ATOM 2713 C CA . LEU A 1 340 ? 5.747 -7.589 -21.426 1.00 87.69 340 LEU A CA 1
ATOM 2714 C C . LEU A 1 340 ? 5.000 -7.332 -20.114 1.00 87.69 340 LEU A C 1
ATOM 2716 O O . LEU A 1 340 ? 4.913 -8.248 -19.296 1.00 87.69 340 LEU A O 1
ATOM 2720 N N . ASP A 1 341 ? 4.389 -6.152 -19.970 1.00 87.69 341 ASP A N 1
ATOM 2721 C CA . ASP A 1 341 ? 3.526 -5.815 -18.827 1.00 87.69 341 ASP A CA 1
ATOM 2722 C C . ASP A 1 341 ? 2.393 -6.853 -18.689 1.00 87.69 341 ASP A C 1
ATOM 2724 O O . ASP A 1 341 ? 2.160 -7.418 -17.622 1.00 87.69 341 ASP A O 1
ATOM 2728 N N . LEU A 1 342 ? 1.747 -7.210 -19.808 1.00 91.75 342 LEU A N 1
ATOM 2729 C CA . LEU A 1 342 ? 0.683 -8.218 -19.823 1.00 91.75 342 LEU A CA 1
ATOM 2730 C C . LEU A 1 342 ? 1.167 -9.619 -19.436 1.00 91.75 342 LEU A C 1
ATOM 2732 O O . LEU A 1 342 ? 0.406 -10.375 -18.834 1.00 91.75 342 LEU A O 1
ATOM 2736 N N . ILE A 1 343 ? 2.401 -9.993 -19.786 1.00 92.50 343 ILE A N 1
ATOM 2737 C CA . ILE A 1 343 ? 2.975 -11.282 -19.375 1.00 92.50 343 ILE A CA 1
ATOM 2738 C C . ILE A 1 343 ? 3.141 -11.316 -17.859 1.00 92.50 343 ILE A C 1
ATOM 2740 O O . ILE A 1 343 ? 2.768 -12.311 -17.237 1.00 92.50 343 ILE A O 1
ATOM 2744 N N . GLU A 1 344 ? 3.666 -10.242 -17.271 1.00 91.25 344 GLU A N 1
ATOM 2745 C CA . GLU A 1 344 ? 3.829 -10.112 -15.824 1.00 91.25 344 GLU A CA 1
ATOM 2746 C C . GLU A 1 344 ? 2.483 -10.179 -15.095 1.00 91.25 344 GLU A C 1
ATOM 2748 O O . GLU A 1 344 ? 2.311 -11.023 -14.212 1.00 91.25 344 GLU A O 1
ATOM 2753 N N . ASP A 1 345 ? 1.500 -9.391 -15.532 1.00 92.06 345 ASP A N 1
ATOM 2754 C CA . ASP A 1 345 ? 0.170 -9.348 -14.919 1.00 92.06 345 ASP A CA 1
ATOM 2755 C C . ASP A 1 345 ? -0.556 -10.699 -15.012 1.00 92.06 345 ASP A C 1
ATOM 2757 O O . ASP A 1 345 ? -1.112 -11.192 -14.026 1.00 92.06 345 ASP A O 1
ATOM 2761 N N . LYS A 1 346 ? -0.510 -11.358 -16.179 1.00 93.69 346 LYS A N 1
ATOM 2762 C CA . LYS A 1 346 ? -1.127 -12.682 -16.372 1.00 93.69 346 LYS A CA 1
ATOM 2763 C C . LYS A 1 346 ? -0.439 -13.762 -15.547 1.00 93.69 346 LYS A C 1
ATOM 2765 O O . LYS A 1 346 ? -1.116 -14.637 -15.008 1.00 93.69 346 LYS A O 1
ATOM 2770 N N . LEU A 1 347 ? 0.891 -13.732 -15.445 1.00 93.81 347 LEU A N 1
ATOM 2771 C CA . LEU A 1 347 ? 1.635 -14.662 -14.597 1.00 93.81 347 LEU A CA 1
ATOM 2772 C C . LEU A 1 347 ? 1.310 -14.437 -13.119 1.00 93.81 347 LEU A C 1
ATOM 2774 O O . LEU A 1 347 ? 1.099 -15.415 -12.402 1.00 93.81 347 LEU A O 1
ATOM 2778 N N . SER A 1 348 ? 1.227 -13.182 -12.674 1.00 92.25 348 SER A N 1
ATOM 2779 C CA . SER A 1 348 ? 0.817 -12.837 -11.311 1.00 92.25 348 SER A CA 1
ATOM 2780 C C . SER A 1 348 ? -0.585 -13.378 -11.008 1.00 92.25 348 SER A C 1
ATOM 2782 O O . SER A 1 348 ? -0.772 -14.133 -10.052 1.00 92.25 348 SER A O 1
ATOM 2784 N N . PHE A 1 349 ? -1.549 -13.118 -11.898 1.00 92.94 349 PHE A N 1
ATOM 2785 C CA . PHE A 1 349 ? -2.921 -13.608 -11.775 1.00 92.94 349 PHE A CA 1
ATOM 2786 C C . PHE A 1 349 ? -3.008 -15.142 -11.743 1.00 92.94 349 PHE A C 1
ATOM 2788 O O . PHE A 1 349 ? -3.679 -15.703 -10.877 1.00 92.94 349 PHE A O 1
ATOM 2795 N N . LEU A 1 350 ? -2.314 -15.839 -12.652 1.00 93.38 350 LEU A N 1
ATOM 2796 C CA . LEU A 1 350 ? -2.305 -17.306 -12.714 1.00 93.38 350 LEU A CA 1
ATOM 2797 C C . LEU A 1 350 ? -1.685 -17.938 -11.462 1.00 93.38 350 LEU A C 1
ATOM 2799 O O . LEU A 1 350 ? -2.231 -18.908 -10.937 1.00 93.38 350 LEU A O 1
ATOM 2803 N N . ASN A 1 351 ? -0.574 -17.390 -10.960 1.00 92.88 351 ASN A N 1
ATOM 2804 C CA . ASN A 1 351 ? 0.066 -17.891 -9.740 1.00 92.88 351 ASN A CA 1
ATOM 2805 C C . ASN A 1 351 ? -0.774 -17.605 -8.486 1.00 92.88 351 ASN A C 1
ATOM 2807 O O . ASN A 1 351 ? -0.799 -18.421 -7.565 1.00 92.88 351 ASN A O 1
ATOM 2811 N N . ALA A 1 352 ? -1.497 -16.484 -8.457 1.00 92.12 352 ALA A N 1
ATOM 2812 C CA . ALA A 1 352 ? -2.406 -16.137 -7.370 1.00 92.12 352 ALA A CA 1
ATOM 2813 C C . ALA A 1 352 ? -3.772 -16.845 -7.462 1.00 92.12 352 ALA A C 1
ATOM 2815 O O . ALA A 1 352 ? -4.531 -16.813 -6.489 1.00 92.12 352 ALA A O 1
ATOM 2816 N N . TYR A 1 353 ? -4.086 -17.501 -8.591 1.00 92.19 353 TYR A N 1
ATOM 2817 C CA . TYR A 1 353 ? -5.413 -18.047 -8.895 1.00 92.19 353 TYR A CA 1
ATOM 2818 C C . TYR A 1 353 ? -6.021 -18.922 -7.787 1.00 92.19 353 TYR A C 1
ATOM 2820 O O . TYR A 1 353 ? -7.185 -18.699 -7.441 1.00 92.19 353 TYR A O 1
ATOM 2828 N N . PRO A 1 354 ? -5.280 -19.869 -7.169 1.00 88.81 354 PRO A N 1
ATOM 2829 C CA . PRO A 1 354 ? -5.827 -20.683 -6.083 1.00 88.81 354 PRO A CA 1
ATOM 2830 C C . PRO A 1 354 ? -6.350 -19.833 -4.919 1.00 88.81 354 PRO A C 1
ATOM 2832 O O . PRO A 1 354 ? -7.447 -20.068 -4.429 1.00 88.81 354 PRO A O 1
ATOM 2835 N N . VAL A 1 355 ? -5.612 -18.786 -4.537 1.00 88.88 355 VAL A N 1
ATOM 2836 C CA . VAL A 1 355 ? -5.982 -17.905 -3.422 1.00 88.88 355 VAL A CA 1
ATOM 2837 C C . VAL A 1 355 ? -7.138 -16.986 -3.809 1.00 88.88 355 VAL A C 1
ATOM 2839 O O . VAL A 1 355 ? -8.103 -16.880 -3.063 1.00 88.88 355 VAL A O 1
ATOM 2842 N N . ILE A 1 356 ? -7.089 -16.330 -4.973 1.00 90.19 356 ILE A N 1
ATOM 2843 C CA . ILE A 1 356 ? -8.137 -15.368 -5.374 1.00 90.19 356 ILE A CA 1
ATOM 2844 C C . ILE A 1 356 ? -9.459 -16.041 -5.771 1.00 90.19 356 ILE A C 1
ATOM 2846 O O . ILE A 1 356 ? -10.496 -15.377 -5.794 1.00 90.19 356 ILE A O 1
ATOM 2850 N N . SER A 1 357 ? -9.436 -17.338 -6.095 1.00 88.62 357 SER A N 1
ATOM 2851 C CA . SER A 1 357 ? -10.645 -18.134 -6.330 1.00 88.62 357 SER A CA 1
ATOM 2852 C C . SER A 1 357 ? -11.240 -18.664 -5.022 1.00 88.62 357 SER A C 1
ATOM 2854 O O . SER A 1 357 ? -12.442 -18.505 -4.815 1.00 88.62 357 SER A O 1
ATOM 2856 N N . GLU A 1 358 ? -10.417 -19.204 -4.112 1.00 86.25 358 GLU A N 1
ATOM 2857 C CA . GLU A 1 358 ? -10.847 -19.678 -2.785 1.00 86.25 358 GLU A CA 1
ATOM 2858 C C . GLU A 1 358 ? -11.358 -18.525 -1.909 1.00 86.25 358 GLU A C 1
ATOM 2860 O O . GLU A 1 358 ? -12.426 -18.605 -1.304 1.00 86.25 358 GLU A O 1
ATOM 2865 N N . GLU A 1 359 ? -10.618 -17.415 -1.865 1.00 88.19 359 GLU A N 1
ATOM 2866 C CA . GLU A 1 359 ? -10.918 -16.282 -0.992 1.00 88.19 359 GLU A CA 1
ATOM 2867 C C . GLU A 1 359 ? -11.934 -15.306 -1.599 1.00 88.19 359 GLU A C 1
ATOM 2869 O O . GLU A 1 359 ? -12.176 -14.272 -0.992 1.00 88.19 359 GLU A O 1
ATOM 2874 N N . ARG A 1 360 ? -12.567 -15.580 -2.751 1.00 85.81 360 ARG A N 1
ATOM 2875 C CA . ARG A 1 360 ? -13.400 -14.591 -3.476 1.00 85.81 360 ARG A CA 1
ATOM 2876 C C . ARG A 1 360 ? -14.457 -13.896 -2.601 1.00 85.81 360 ARG A C 1
ATOM 2878 O O . ARG A 1 360 ? -14.680 -12.699 -2.750 1.00 85.81 360 ARG A O 1
ATOM 2885 N N . GLY A 1 361 ? -15.092 -14.639 -1.691 1.00 80.81 361 GLY A N 1
ATOM 2886 C CA . GLY A 1 361 ? -16.092 -14.133 -0.737 1.00 80.81 361 GLY A CA 1
ATOM 2887 C C . GLY A 1 361 ? -15.550 -13.796 0.659 1.00 80.81 361 GLY A C 1
ATOM 2888 O O . GLY A 1 361 ? -16.335 -13.612 1.584 1.00 80.81 361 GLY A O 1
ATOM 2889 N N . LYS A 1 362 ? -14.227 -13.775 0.848 1.00 87.75 362 LYS A N 1
ATOM 2890 C CA . LYS A 1 362 ? -13.577 -13.502 2.133 1.00 87.75 362 LYS A CA 1
ATOM 2891 C C . LYS A 1 362 ? -13.642 -12.009 2.451 1.00 87.75 362 LYS A C 1
ATOM 2893 O O . LYS A 1 362 ? -13.088 -11.197 1.708 1.00 87.75 362 LYS A O 1
ATOM 2898 N N . GLY A 1 363 ? -14.284 -11.674 3.566 1.00 88.06 363 GLY A N 1
ATOM 2899 C CA . GLY A 1 363 ? -14.312 -10.314 4.103 1.00 88.06 363 GLY A CA 1
ATOM 2900 C C . GLY A 1 363 ? -13.045 -9.945 4.875 1.00 88.06 363 GLY A C 1
ATOM 2901 O O . GLY A 1 363 ? -12.156 -10.775 5.099 1.00 88.06 363 GLY A O 1
ATOM 2902 N N . PHE A 1 364 ? -12.967 -8.685 5.291 1.00 91.00 364 PHE A N 1
ATOM 2903 C CA . PHE A 1 364 ? -11.841 -8.163 6.063 1.00 91.00 364 PHE A CA 1
ATOM 2904 C C . PHE A 1 364 ? -11.854 -8.691 7.511 1.00 91.00 364 PHE A C 1
ATOM 2906 O O . PHE A 1 364 ? -12.888 -8.669 8.182 1.00 91.00 364 PHE A O 1
ATOM 2913 N N . ASN A 1 365 ? -10.709 -9.152 8.033 1.00 90.94 365 ASN A N 1
ATOM 2914 C CA . ASN A 1 365 ? -10.623 -9.650 9.409 1.00 90.94 365 ASN A CA 1
ATOM 2915 C C . ASN A 1 365 ? -10.083 -8.578 10.365 1.00 90.94 365 ASN A C 1
ATOM 2917 O O . ASN A 1 365 ? -8.880 -8.497 10.620 1.00 90.94 365 ASN A O 1
ATOM 2921 N N . TYR A 1 366 ? -10.987 -7.801 10.958 1.00 87.38 366 TYR A N 1
ATOM 2922 C CA . TYR A 1 366 ? -10.649 -6.759 11.936 1.00 87.38 366 TYR A CA 1
ATOM 2923 C C . TYR A 1 366 ? -10.172 -7.297 13.298 1.00 87.38 366 TYR A C 1
ATOM 2925 O O . TYR A 1 366 ? -9.687 -6.526 14.112 1.00 87.38 366 TYR A O 1
ATOM 2933 N N . LYS A 1 367 ? -10.274 -8.610 13.557 1.00 85.81 367 LYS A N 1
ATOM 2934 C CA . LYS A 1 367 ? -9.769 -9.256 14.785 1.00 85.81 367 LYS A CA 1
ATOM 2935 C C . LYS A 1 367 ? -8.388 -9.887 14.608 1.00 85.81 367 LYS A C 1
ATOM 2937 O O . LYS A 1 367 ? -8.007 -10.759 15.383 1.00 85.81 367 LYS A O 1
ATOM 2942 N N . SER A 1 368 ? -7.660 -9.536 13.549 1.00 84.31 368 SER A N 1
ATOM 2943 C CA . SER A 1 368 ? -6.326 -10.076 13.287 1.00 84.31 368 SER A CA 1
ATOM 2944 C C . SER A 1 368 ? -5.248 -9.182 13.920 1.00 84.31 368 SER A C 1
ATOM 2946 O O . SER A 1 368 ? -4.817 -8.232 13.263 1.00 84.31 368 SER A O 1
ATOM 2948 N N . PRO A 1 369 ? -4.744 -9.486 15.133 1.00 69.56 369 PRO A N 1
ATOM 2949 C CA . PRO A 1 369 ? -3.952 -8.540 15.926 1.00 69.56 369 PRO A CA 1
ATOM 2950 C C . PRO A 1 369 ? -2.626 -8.127 15.271 1.00 69.56 369 PRO A C 1
ATOM 2952 O O . PRO A 1 369 ? -2.190 -7.000 15.448 1.00 69.56 369 PRO A O 1
ATOM 2955 N N . CYS A 1 370 ? -1.993 -8.994 14.470 1.00 80.19 370 CYS A N 1
ATOM 2956 C CA . CYS A 1 370 ? -0.705 -8.674 13.829 1.00 80.19 370 CYS A CA 1
ATOM 2957 C C . CYS A 1 370 ? -0.804 -8.201 12.378 1.00 80.19 370 CYS A C 1
ATOM 2959 O O . CYS A 1 370 ? 0.201 -7.956 11.718 1.00 80.19 370 CYS A O 1
ATOM 2961 N N . ARG A 1 371 ? -2.007 -8.231 11.808 1.00 86.62 371 ARG A N 1
ATOM 2962 C CA . ARG A 1 371 ? -2.230 -7.933 10.384 1.00 86.62 371 ARG A CA 1
ATOM 2963 C C . ARG A 1 371 ? -3.404 -6.990 10.226 1.00 86.62 371 ARG A C 1
ATOM 2965 O O . ARG A 1 371 ? -4.078 -7.023 9.205 1.00 86.62 371 ARG A O 1
ATOM 2972 N N . LEU A 1 372 ? -3.671 -6.196 11.259 1.00 90.44 372 LEU A N 1
ATOM 2973 C CA . LEU A 1 372 ? -4.817 -5.306 11.304 1.00 90.44 372 LEU A CA 1
ATOM 2974 C C . LEU A 1 372 ? -4.820 -4.370 10.091 1.00 90.44 372 LEU A C 1
ATOM 2976 O O . LEU A 1 372 ? -5.854 -4.196 9.467 1.00 90.44 372 LEU A O 1
ATOM 2980 N N . TRP A 1 373 ? -3.648 -3.878 9.689 1.00 92.50 373 TRP A N 1
ATOM 2981 C CA . TRP A 1 373 ? -3.463 -3.058 8.494 1.00 92.50 373 TRP A CA 1
ATOM 2982 C C . TRP A 1 373 ? -2.300 -3.587 7.649 1.00 92.50 373 TRP A C 1
ATOM 2984 O O . TRP A 1 373 ? -1.177 -3.088 7.700 1.00 92.50 373 TRP A O 1
ATOM 2994 N N . HIS A 1 374 ? -2.540 -4.676 6.923 1.00 92.12 374 HIS A N 1
ATOM 2995 C CA . HIS A 1 374 ? -1.503 -5.364 6.155 1.00 92.12 374 HIS A CA 1
ATOM 2996 C C . HIS A 1 374 ? -2.070 -5.941 4.850 1.00 92.12 374 HIS A C 1
ATOM 2998 O O . HIS A 1 374 ? -3.214 -6.392 4.812 1.00 92.12 374 HIS A O 1
ATOM 3004 N N . THR A 1 375 ? -1.243 -6.029 3.803 1.00 89.31 375 THR A N 1
ATOM 3005 C CA . THR A 1 375 ? -1.649 -6.445 2.443 1.00 89.31 375 THR A CA 1
ATOM 3006 C C . THR A 1 375 ? -2.229 -7.862 2.374 1.00 89.31 375 THR A C 1
ATOM 3008 O O . THR A 1 375 ? -2.986 -8.205 1.471 1.00 89.31 375 THR A O 1
ATOM 3011 N N . SER A 1 376 ? -1.919 -8.710 3.356 1.00 88.25 376 SER A N 1
ATOM 3012 C CA . SER A 1 376 ? -2.488 -10.060 3.460 1.00 88.25 376 SER A CA 1
ATOM 3013 C C . SER A 1 376 ? -3.896 -10.102 4.071 1.00 88.25 376 SER A C 1
ATOM 3015 O O . SER A 1 376 ? -4.622 -11.074 3.826 1.00 88.25 376 SER A O 1
ATOM 3017 N N . ASN A 1 377 ? -4.294 -9.065 4.816 1.00 91.56 377 ASN A N 1
ATOM 3018 C CA . ASN A 1 377 ? -5.601 -8.916 5.458 1.00 91.56 377 ASN A CA 1
ATOM 3019 C C . ASN A 1 377 ? -6.475 -7.911 4.699 1.00 91.56 377 ASN A C 1
ATOM 3021 O O . ASN A 1 377 ? -6.913 -6.904 5.236 1.00 91.56 377 ASN A O 1
ATOM 3025 N N . VAL A 1 378 ? -6.713 -8.187 3.425 1.00 91.19 378 VAL A N 1
ATOM 3026 C CA . VAL A 1 378 ? -7.655 -7.432 2.592 1.00 91.19 378 VAL A CA 1
ATOM 3027 C C . VAL A 1 378 ? -8.743 -8.379 2.093 1.00 91.19 378 VAL A C 1
ATOM 3029 O O . VAL A 1 378 ? -8.537 -9.600 2.062 1.00 91.19 378 VAL A O 1
ATOM 3032 N N . SER A 1 379 ? -9.894 -7.830 1.706 1.00 91.19 379 SER A N 1
ATOM 3033 C CA . SER A 1 379 ? -10.998 -8.634 1.174 1.00 91.19 379 SER A CA 1
ATOM 3034 C C . SER A 1 379 ? -10.586 -9.383 -0.098 1.00 91.19 379 SER A C 1
ATOM 3036 O O . SER A 1 379 ? -9.769 -8.908 -0.893 1.00 91.19 379 SER A O 1
ATOM 3038 N N . GLY A 1 380 ? -11.174 -10.554 -0.329 1.00 91.00 380 GLY A N 1
ATOM 3039 C CA . GLY A 1 380 ? -10.904 -11.328 -1.540 1.00 91.00 380 GLY A CA 1
ATOM 3040 C C . GLY A 1 380 ? -11.325 -10.616 -2.821 1.00 91.00 380 GLY A C 1
ATOM 3041 O O . GLY A 1 380 ? -10.621 -10.704 -3.827 1.00 91.00 380 GLY A O 1
ATOM 3042 N N . LEU A 1 381 ? -12.423 -9.851 -2.765 1.00 92.06 381 LEU A N 1
ATOM 3043 C CA . LEU A 1 381 ? -12.870 -8.997 -3.865 1.00 92.06 381 LEU A CA 1
ATOM 3044 C C . LEU A 1 381 ? -11.791 -7.974 -4.240 1.00 92.06 381 LEU A C 1
ATOM 3046 O O . LEU A 1 381 ? -11.453 -7.851 -5.415 1.00 92.06 381 LEU A O 1
ATOM 3050 N N . GLN A 1 382 ? -11.212 -7.290 -3.247 1.00 92.81 382 GLN A N 1
ATOM 3051 C CA . GLN A 1 382 ? -10.137 -6.324 -3.465 1.00 92.81 382 GLN A CA 1
ATOM 3052 C C . GLN A 1 382 ? -8.906 -6.983 -4.100 1.00 92.81 382 GLN A C 1
ATOM 3054 O O . GLN A 1 382 ? -8.420 -6.474 -5.108 1.00 92.81 382 GLN A O 1
ATOM 3059 N N . LYS A 1 383 ? -8.434 -8.130 -3.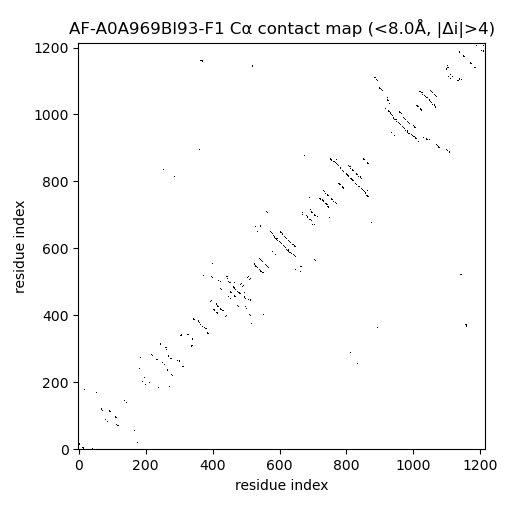579 1.00 91.81 383 LYS A N 1
ATOM 3060 C CA . LYS A 1 383 ? -7.273 -8.845 -4.159 1.00 91.81 383 LYS A CA 1
ATOM 3061 C C . LYS A 1 383 ? -7.518 -9.245 -5.607 1.00 91.81 383 LYS A C 1
ATOM 3063 O O . LYS A 1 383 ? -6.673 -9.028 -6.470 1.00 91.81 383 LYS A O 1
ATOM 3068 N N . ARG A 1 384 ? -8.679 -9.846 -5.876 1.00 91.94 384 ARG A N 1
ATOM 3069 C CA . ARG A 1 384 ? -9.018 -10.349 -7.208 1.00 91.94 384 ARG A CA 1
ATOM 3070 C C . ARG A 1 384 ? -9.125 -9.211 -8.217 1.00 91.94 384 ARG A C 1
ATOM 3072 O O . ARG A 1 384 ? -8.551 -9.307 -9.298 1.00 91.94 384 ARG A O 1
ATOM 3079 N N . VAL A 1 385 ? -9.830 -8.136 -7.867 1.00 92.31 385 VAL A N 1
ATOM 3080 C CA . VAL A 1 385 ? -9.988 -6.984 -8.759 1.00 92.31 385 VAL A CA 1
ATOM 3081 C C . VAL A 1 385 ? -8.656 -6.274 -8.980 1.00 92.31 385 VAL A C 1
ATOM 3083 O O . VAL A 1 385 ? -8.363 -5.935 -10.120 1.00 92.31 385 VAL A O 1
ATOM 3086 N N . ALA A 1 386 ? -7.816 -6.113 -7.953 1.00 91.81 386 ALA A N 1
ATOM 3087 C CA . ALA A 1 386 ? -6.476 -5.549 -8.121 1.00 91.81 386 ALA A CA 1
ATOM 3088 C C . ALA A 1 386 ? -5.669 -6.308 -9.191 1.00 91.81 386 ALA A C 1
ATOM 3090 O O . ALA A 1 386 ? -5.151 -5.689 -10.117 1.00 91.81 386 ALA A O 1
ATOM 3091 N N . MET A 1 387 ? -5.676 -7.644 -9.146 1.00 90.56 387 MET A N 1
ATOM 3092 C CA . MET A 1 387 ? -4.984 -8.484 -10.133 1.00 90.56 387 MET A CA 1
ATOM 3093 C C . MET A 1 387 ? -5.592 -8.391 -11.545 1.00 90.56 387 MET A C 1
ATOM 3095 O O . MET A 1 387 ? -4.856 -8.359 -12.525 1.00 90.56 387 MET A O 1
ATOM 3099 N N . LEU A 1 388 ? -6.924 -8.310 -11.674 1.00 90.56 388 LEU A N 1
ATOM 3100 C CA . LEU A 1 388 ? -7.601 -8.127 -12.974 1.00 90.56 388 LEU A CA 1
ATOM 3101 C C . LEU A 1 388 ? -7.328 -6.757 -13.614 1.00 90.56 388 LEU A C 1
ATOM 3103 O O . LEU A 1 388 ? -7.485 -6.590 -14.822 1.00 90.56 388 LEU A O 1
ATOM 3107 N N . LEU A 1 389 ? -6.954 -5.777 -12.795 1.00 89.31 389 LEU A N 1
ATOM 3108 C CA . LEU A 1 389 ? -6.593 -4.426 -13.209 1.00 89.31 389 LEU A CA 1
ATOM 3109 C C . LEU A 1 389 ? -5.075 -4.250 -13.389 1.00 89.31 389 LEU A C 1
ATOM 3111 O O . LEU A 1 389 ? -4.633 -3.151 -13.716 1.00 89.31 389 LEU A O 1
ATOM 3115 N N . GLY A 1 390 ? -4.282 -5.304 -13.156 1.00 87.81 390 GLY A N 1
ATOM 3116 C CA . GLY A 1 390 ? -2.818 -5.250 -13.157 1.00 87.81 390 GLY A CA 1
ATOM 3117 C C . GLY A 1 390 ? -2.246 -4.284 -12.120 1.00 87.81 390 GLY A C 1
ATOM 3118 O O . GLY A 1 390 ? -1.222 -3.651 -12.361 1.00 87.81 390 GLY A O 1
ATOM 3119 N N . ILE A 1 391 ? -2.938 -4.090 -10.993 1.00 89.12 391 ILE A N 1
ATOM 3120 C CA . ILE A 1 391 ? -2.413 -3.335 -9.853 1.00 89.12 391 ILE A CA 1
ATOM 3121 C C . ILE A 1 391 ? -1.439 -4.259 -9.126 1.00 89.12 391 ILE A C 1
ATOM 3123 O O . ILE A 1 391 ? -1.848 -5.249 -8.515 1.00 89.12 391 ILE A O 1
ATOM 3127 N N . ALA A 1 392 ? -0.150 -3.945 -9.222 1.00 82.31 392 ALA A N 1
ATOM 3128 C CA . ALA A 1 392 ? 0.903 -4.738 -8.609 1.00 82.31 392 ALA A CA 1
ATOM 3129 C C . ALA A 1 392 ? 0.916 -4.591 -7.080 1.00 82.31 392 ALA A C 1
ATOM 3131 O O . ALA A 1 392 ? 0.667 -3.513 -6.532 1.00 82.31 392 ALA A O 1
ATOM 3132 N N . ASP A 1 393 ? 1.289 -5.670 -6.391 1.00 82.81 393 ASP A N 1
ATOM 3133 C CA . ASP A 1 393 ? 1.585 -5.604 -4.964 1.00 82.81 393 ASP A CA 1
ATOM 3134 C C . ASP A 1 393 ? 2.797 -4.703 -4.718 1.00 82.81 393 ASP A C 1
ATOM 3136 O O . ASP A 1 393 ? 3.820 -4.766 -5.411 1.00 82.81 393 ASP A O 1
ATOM 3140 N N . ARG A 1 394 ? 2.711 -3.881 -3.672 1.00 85.00 394 ARG A N 1
ATOM 3141 C CA . ARG A 1 394 ? 3.824 -3.016 -3.294 1.00 85.00 394 ARG A CA 1
ATOM 3142 C C . ARG A 1 394 ? 4.986 -3.838 -2.754 1.00 85.00 394 ARG A C 1
ATOM 3144 O O . ARG A 1 394 ? 4.826 -4.722 -1.906 1.00 85.00 394 ARG A O 1
ATOM 3151 N N . LYS A 1 395 ? 6.176 -3.515 -3.247 1.00 86.19 395 LYS A N 1
ATOM 3152 C CA . LYS A 1 395 ? 7.438 -4.143 -2.855 1.00 86.19 395 LYS A CA 1
ATOM 3153 C C . LYS A 1 395 ? 7.940 -3.575 -1.521 1.00 86.19 395 LYS A C 1
ATOM 3155 O O . LYS A 1 395 ? 7.528 -2.500 -1.088 1.00 86.19 395 LYS A O 1
ATOM 3160 N N . SER A 1 396 ? 8.806 -4.327 -0.845 1.00 89.44 396 SER A N 1
ATOM 3161 C CA . SER A 1 396 ? 9.385 -3.957 0.457 1.00 89.44 396 SER A CA 1
ATOM 3162 C C . SER A 1 396 ? 10.354 -2.776 0.385 1.00 89.44 396 SER A C 1
ATOM 3164 O O . SER A 1 396 ? 10.561 -2.108 1.390 1.00 89.44 396 SER A O 1
ATOM 3166 N N . ASP A 1 397 ? 10.933 -2.492 -0.782 1.00 85.81 397 ASP A N 1
ATOM 3167 C CA . ASP A 1 397 ? 11.844 -1.364 -1.024 1.00 85.81 397 ASP A CA 1
ATOM 3168 C C . ASP A 1 397 ? 11.165 0.011 -0.886 1.00 85.81 397 ASP A C 1
ATOM 3170 O O . ASP A 1 397 ? 11.837 1.020 -0.666 1.00 85.81 397 ASP A O 1
ATOM 3174 N N . ARG A 1 398 ? 9.829 0.046 -0.976 1.00 86.62 398 ARG A N 1
ATOM 3175 C CA . ARG A 1 398 ? 8.999 1.238 -0.760 1.00 86.62 398 ARG A CA 1
ATOM 3176 C C . ARG A 1 398 ? 8.767 1.561 0.713 1.00 86.62 398 ARG A C 1
ATOM 3178 O O . ARG A 1 398 ? 8.327 2.666 1.002 1.00 86.62 398 ARG A O 1
ATOM 3185 N N . LEU A 1 399 ? 9.057 0.633 1.627 1.00 93.06 399 LEU A N 1
ATOM 3186 C CA . LEU A 1 399 ? 8.930 0.889 3.058 1.00 93.06 399 LEU A CA 1
ATOM 3187 C C . LEU A 1 399 ? 10.030 1.851 3.513 1.00 93.06 399 LEU A C 1
ATOM 3189 O O . LEU A 1 399 ? 11.222 1.543 3.401 1.00 93.06 399 LEU A O 1
ATOM 3193 N N . GLN A 1 400 ? 9.613 3.000 4.033 1.00 93.31 400 GLN A N 1
ATOM 3194 C CA . GLN A 1 400 ? 10.480 4.021 4.616 1.00 93.31 400 GLN A CA 1
ATOM 3195 C C . GLN A 1 400 ? 9.955 4.338 6.004 1.00 93.31 400 GLN A C 1
ATOM 3197 O O . GLN A 1 400 ? 8.752 4.513 6.182 1.00 93.31 400 GLN A O 1
ATOM 3202 N N . PHE A 1 401 ? 10.856 4.403 6.976 1.00 94.56 401 PHE A N 1
ATOM 3203 C CA . PHE A 1 401 ? 10.507 4.604 8.376 1.00 94.56 401 PHE A CA 1
ATOM 3204 C C . PHE A 1 401 ? 11.119 5.900 8.891 1.00 94.56 401 PHE A C 1
ATOM 3206 O O . PHE A 1 401 ? 12.135 6.359 8.360 1.00 94.56 401 PHE A O 1
ATOM 3213 N N . SER A 1 402 ? 10.509 6.488 9.919 1.00 93.62 402 SER A N 1
ATOM 3214 C CA . SER A 1 402 ? 11.061 7.690 10.544 1.00 93.62 402 SER A CA 1
ATOM 3215 C C . SER A 1 402 ? 12.461 7.429 11.139 1.00 93.62 402 SER A C 1
ATOM 3217 O O . SER A 1 402 ? 12.816 6.279 11.417 1.00 93.62 402 SER A O 1
ATOM 3219 N N . PRO A 1 403 ? 13.282 8.473 11.389 1.00 91.88 403 PRO A N 1
ATOM 3220 C CA . PRO A 1 403 ? 14.666 8.317 11.860 1.00 91.88 403 PRO A CA 1
ATOM 3221 C C . PRO A 1 403 ? 14.846 7.516 13.161 1.00 91.88 403 PRO A C 1
ATOM 3223 O O . PRO A 1 403 ? 15.962 7.080 13.454 1.00 91.88 403 PRO A O 1
ATOM 3226 N N . ARG A 1 404 ? 13.762 7.317 13.926 1.00 92.94 404 ARG A N 1
ATOM 3227 C CA . ARG A 1 404 ? 13.718 6.488 15.141 1.00 92.94 404 ARG A CA 1
ATOM 3228 C C . ARG A 1 404 ? 13.900 5.000 14.839 1.00 92.94 404 ARG A C 1
ATOM 3230 O O . ARG A 1 404 ? 14.303 4.248 15.715 1.00 92.94 404 ARG A O 1
ATOM 3237 N N . PHE A 1 405 ? 13.626 4.564 13.614 1.00 95.31 405 PHE A N 1
ATOM 3238 C CA . PHE A 1 405 ? 13.676 3.166 13.207 1.00 95.31 405 PHE A CA 1
ATOM 3239 C C . PHE A 1 405 ? 14.910 2.915 12.345 1.00 95.31 405 PHE A C 1
ATOM 3241 O O . PHE A 1 405 ? 15.002 3.367 11.204 1.00 95.31 405 PHE A O 1
ATOM 3248 N N . LYS A 1 406 ? 15.875 2.165 12.876 1.00 93.62 406 LYS A N 1
ATOM 3249 C CA . LYS A 1 406 ? 17.163 1.939 12.213 1.00 93.62 406 LYS A CA 1
ATOM 3250 C C . LYS A 1 406 ? 17.365 0.471 11.901 1.00 93.62 406 LYS A C 1
ATOM 3252 O O . LYS A 1 406 ? 17.299 -0.381 12.782 1.00 93.62 406 LYS A O 1
ATOM 3257 N N . ILE A 1 407 ? 17.696 0.180 10.646 1.00 93.31 407 ILE A N 1
ATOM 3258 C CA . ILE A 1 407 ? 18.194 -1.136 10.245 1.00 93.31 407 ILE A CA 1
ATOM 3259 C C . ILE A 1 407 ? 19.713 -1.141 10.427 1.00 93.31 407 ILE A C 1
ATOM 3261 O O . ILE A 1 407 ? 20.428 -0.305 9.877 1.00 93.31 407 ILE A O 1
ATOM 3265 N N . THR A 1 408 ? 20.209 -2.086 11.216 1.00 91.00 408 THR A N 1
ATOM 3266 C CA . THR A 1 408 ? 21.626 -2.271 11.523 1.00 91.00 408 THR A CA 1
ATOM 3267 C C . THR A 1 408 ? 22.219 -3.419 10.701 1.00 91.00 408 THR A C 1
ATOM 3269 O O . THR A 1 408 ? 21.530 -4.368 10.321 1.00 91.00 408 THR A O 1
ATOM 3272 N N . GLY A 1 409 ? 23.524 -3.325 10.423 1.00 84.75 409 GLY A N 1
ATOM 3273 C CA . GLY A 1 409 ? 24.264 -4.258 9.567 1.00 84.75 409 GLY A CA 1
ATOM 3274 C C . GLY A 1 409 ? 24.508 -3.688 8.167 1.00 84.75 409 GLY A C 1
ATOM 3275 O O . GLY A 1 409 ? 23.577 -3.344 7.451 1.00 84.75 409 GLY A O 1
ATOM 3276 N N . SER A 1 410 ? 25.776 -3.570 7.762 1.00 82.94 410 SER A N 1
ATOM 3277 C CA . SER A 1 410 ? 26.153 -3.146 6.399 1.00 82.94 410 SER A CA 1
ATOM 3278 C C . SER A 1 410 ? 26.165 -4.302 5.394 1.00 82.94 410 SER A C 1
ATOM 3280 O O . SER A 1 410 ? 26.101 -4.087 4.188 1.00 82.94 410 SER A O 1
ATOM 3282 N N . THR A 1 411 ? 26.255 -5.535 5.892 1.00 85.19 411 THR A N 1
ATOM 3283 C CA . THR A 1 411 ? 26.137 -6.793 5.146 1.00 85.19 411 THR A CA 1
ATOM 3284 C C . THR A 1 411 ? 25.400 -7.794 6.030 1.00 85.19 411 THR A C 1
ATOM 3286 O O . THR A 1 411 ? 25.393 -7.624 7.250 1.00 85.19 411 THR A O 1
ATOM 3289 N N . ALA A 1 412 ? 24.794 -8.824 5.433 1.00 83.81 412 ALA A N 1
ATOM 3290 C CA . ALA A 1 412 ? 24.074 -9.844 6.189 1.00 83.81 412 ALA A CA 1
ATOM 3291 C C . ALA A 1 412 ? 24.959 -10.436 7.315 1.00 83.81 412 ALA A C 1
ATOM 3293 O O . ALA A 1 412 ? 26.121 -10.771 7.062 1.00 83.81 412 ALA A O 1
ATOM 3294 N N . PRO A 1 413 ? 24.430 -10.601 8.541 1.00 91.06 413 PRO A N 1
ATOM 3295 C CA . PRO A 1 413 ? 23.015 -10.503 8.892 1.00 91.06 413 PRO A CA 1
ATOM 3296 C C . PRO A 1 413 ? 22.565 -9.082 9.295 1.00 91.06 413 PRO A C 1
ATOM 3298 O O . PRO A 1 413 ? 23.295 -8.358 9.968 1.00 91.06 413 PRO A O 1
ATOM 3301 N N . PHE A 1 414 ? 21.341 -8.714 8.913 1.00 93.81 414 PHE A N 1
ATOM 3302 C CA . PHE A 1 414 ? 20.693 -7.443 9.257 1.00 93.81 414 PHE A CA 1
ATOM 3303 C C . PHE A 1 414 ? 19.835 -7.579 10.524 1.00 93.81 414 PHE A C 1
ATOM 3305 O O . PHE A 1 414 ? 19.340 -8.662 10.823 1.00 93.81 414 PHE A O 1
ATOM 3312 N N . ALA A 1 415 ? 19.630 -6.494 11.261 1.00 94.75 415 ALA A N 1
ATOM 3313 C CA . ALA A 1 415 ? 18.728 -6.412 12.415 1.00 94.75 415 ALA A CA 1
ATOM 3314 C C . ALA A 1 415 ? 18.065 -5.028 12.438 1.00 94.75 415 ALA A C 1
ATOM 3316 O O . ALA A 1 415 ? 18.457 -4.160 11.663 1.00 94.75 415 ALA A O 1
ATOM 3317 N N . PHE A 1 416 ? 17.083 -4.789 13.304 1.00 95.94 416 PHE A N 1
ATOM 3318 C CA . PHE A 1 416 ? 16.517 -3.446 13.474 1.00 95.94 416 PHE A CA 1
ATOM 3319 C C . PHE A 1 416 ? 16.460 -3.031 14.941 1.00 95.94 416 PHE A C 1
ATOM 3321 O O . PHE A 1 416 ? 16.396 -3.880 15.833 1.00 95.94 416 PHE A O 1
ATOM 3328 N N . VAL A 1 417 ? 16.479 -1.719 15.159 1.00 95.81 417 VAL A N 1
ATOM 3329 C CA . VAL A 1 417 ? 16.379 -1.062 16.462 1.00 95.81 417 VAL A CA 1
ATOM 3330 C C . VAL A 1 417 ? 15.402 0.111 16.358 1.00 95.81 417 VAL A C 1
ATOM 3332 O O . VAL A 1 417 ? 15.334 0.761 15.312 1.00 95.81 417 VAL A O 1
ATOM 3335 N N . VAL A 1 418 ? 14.639 0.356 17.422 1.00 96.50 418 VAL A N 1
ATOM 3336 C CA . VAL A 1 418 ? 13.725 1.500 17.555 1.00 96.50 418 VAL A CA 1
ATOM 3337 C C . VAL A 1 418 ? 14.193 2.374 18.712 1.00 96.50 418 VAL A C 1
ATOM 3339 O O . VAL A 1 418 ? 14.399 1.856 19.808 1.00 96.50 418 VAL A O 1
ATOM 3342 N N . GLU A 1 419 ? 14.345 3.672 18.468 1.00 94.94 419 GLU A N 1
ATOM 3343 C CA . GLU A 1 419 ? 14.853 4.665 19.419 1.00 94.94 419 GLU A CA 1
ATOM 3344 C C . GLU A 1 419 ? 13.754 5.581 19.990 1.00 94.94 419 GLU A C 1
ATOM 3346 O O . GLU A 1 419 ? 12.723 5.841 19.353 1.00 94.94 419 GLU A O 1
ATOM 3351 N N . ASP A 1 420 ? 13.995 6.102 21.194 1.00 91.06 420 ASP A N 1
ATOM 3352 C CA . ASP A 1 420 ? 13.187 7.142 21.835 1.00 91.06 420 ASP A CA 1
ATOM 3353 C C . ASP A 1 420 ? 13.438 8.555 21.229 1.00 91.06 420 ASP A C 1
ATOM 3355 O O . ASP A 1 420 ? 14.062 8.704 20.175 1.00 91.06 420 ASP A O 1
ATOM 3359 N N . ASP A 1 421 ? 12.925 9.615 21.870 1.00 82.56 421 ASP A N 1
ATOM 3360 C CA . ASP A 1 421 ? 13.199 11.008 21.466 1.00 82.56 421 ASP A CA 1
ATOM 3361 C C . ASP A 1 421 ? 14.619 11.472 21.852 1.00 82.56 421 ASP A C 1
ATOM 3363 O O . ASP A 1 421 ? 15.108 12.500 21.371 1.00 82.56 421 ASP A O 1
ATOM 3367 N N . VAL A 1 422 ? 15.294 10.721 22.728 1.00 86.12 422 VAL A N 1
ATOM 3368 C CA . VAL A 1 422 ? 16.640 10.984 23.241 1.00 86.12 422 VAL A CA 1
ATOM 3369 C C . VAL A 1 422 ? 17.567 9.847 22.798 1.00 86.12 422 VAL A C 1
ATOM 3371 O O . VAL A 1 422 ? 18.057 9.101 23.640 1.00 86.12 422 VAL A O 1
ATOM 3374 N N . PRO A 1 423 ? 17.914 9.791 21.501 1.00 84.56 423 PRO A N 1
ATOM 3375 C CA . PRO A 1 423 ? 18.294 8.603 20.715 1.00 84.56 423 PRO A CA 1
ATOM 3376 C C . PRO A 1 423 ? 18.872 7.427 21.526 1.00 84.56 423 PRO A C 1
ATOM 3378 O O . PRO A 1 423 ? 20.076 7.149 21.491 1.00 84.56 423 PRO A O 1
ATOM 3381 N N . GLN A 1 424 ? 17.999 6.761 22.279 1.00 89.94 424 GLN A N 1
ATOM 3382 C CA . GLN A 1 424 ? 18.267 5.589 23.095 1.00 89.94 424 GLN A CA 1
ATOM 3383 C C . GLN A 1 424 ? 17.424 4.438 22.577 1.00 89.94 424 GLN A C 1
ATOM 3385 O O . GLN A 1 424 ? 16.230 4.578 22.325 1.00 89.94 424 GLN A O 1
ATOM 3390 N N . ASP A 1 425 ? 18.063 3.284 22.436 1.00 93.50 425 ASP A N 1
ATOM 3391 C CA . ASP A 1 425 ? 17.434 2.078 21.920 1.00 93.50 425 ASP A CA 1
ATOM 3392 C C . ASP A 1 425 ? 16.368 1.566 22.906 1.00 93.50 425 ASP A C 1
ATOM 3394 O O . ASP A 1 425 ? 16.680 1.164 24.028 1.00 93.50 425 ASP A O 1
ATOM 3398 N N . VAL A 1 426 ? 15.111 1.533 22.466 1.00 93.88 426 VAL A N 1
ATOM 3399 C CA . VAL A 1 426 ? 13.964 1.025 23.232 1.00 93.88 426 VAL A CA 1
ATOM 3400 C C . VAL A 1 426 ? 13.699 -0.436 22.879 1.00 93.88 426 VAL A C 1
ATOM 3402 O O . VAL A 1 426 ? 13.631 -1.287 23.768 1.00 93.88 426 VAL A O 1
ATOM 3405 N N . LEU A 1 427 ? 13.600 -0.753 21.581 1.00 95.81 427 LEU A N 1
ATOM 3406 C CA . LEU A 1 427 ? 13.322 -2.100 21.065 1.00 95.81 427 LEU A CA 1
ATOM 3407 C C . LEU A 1 427 ? 14.416 -2.583 20.110 1.00 95.81 427 LEU A C 1
ATOM 3409 O O . LEU A 1 427 ? 14.892 -1.828 19.270 1.00 95.81 427 LEU A O 1
ATOM 3413 N N . GLU A 1 428 ? 14.732 -3.876 20.169 1.00 95.88 428 GLU A N 1
ATOM 3414 C CA . GLU A 1 428 ? 15.593 -4.585 19.217 1.00 95.88 428 GLU A CA 1
ATOM 3415 C C . GLU A 1 428 ? 14.860 -5.771 18.572 1.00 95.88 428 GLU A C 1
ATOM 3417 O O . GLU A 1 428 ? 14.021 -6.433 19.195 1.00 95.88 428 GLU A O 1
ATOM 3422 N N . SER A 1 429 ? 15.192 -6.077 17.317 1.00 95.94 429 SER A N 1
ATOM 3423 C CA . SER A 1 429 ? 14.659 -7.243 16.606 1.00 95.94 429 SER A CA 1
ATOM 3424 C C . SER A 1 429 ? 15.012 -8.556 17.311 1.00 95.94 429 SER A C 1
ATOM 3426 O O . SER A 1 429 ? 16.162 -8.777 17.691 1.00 95.94 429 SER A O 1
ATOM 3428 N N . ALA A 1 430 ? 14.056 -9.482 17.413 1.00 92.12 430 ALA A N 1
ATOM 3429 C CA . ALA A 1 430 ? 14.267 -10.758 18.100 1.00 92.12 430 ALA A CA 1
ATOM 3430 C C . ALA A 1 430 ? 15.225 -11.726 17.376 1.00 92.12 430 ALA A C 1
ATOM 3432 O O . ALA A 1 430 ? 15.829 -12.597 18.011 1.00 92.12 430 ALA A O 1
ATOM 3433 N N . SER A 1 431 ? 15.346 -11.593 16.054 1.00 90.88 431 SER A N 1
ATOM 3434 C CA . SER A 1 431 ? 16.198 -12.402 15.179 1.00 90.88 431 SER A CA 1
ATOM 3435 C C . SER A 1 431 ? 16.844 -11.532 14.111 1.00 90.88 431 SER A C 1
ATOM 3437 O O . SER A 1 431 ? 16.315 -10.478 13.773 1.00 90.88 431 SER A O 1
ATOM 3439 N N . SER A 1 432 ? 17.950 -12.006 13.541 1.00 92.94 432 SER A N 1
ATOM 3440 C CA . SER A 1 432 ? 18.596 -11.344 12.415 1.00 92.94 432 SER A CA 1
ATOM 3441 C C . SER A 1 432 ? 18.118 -11.884 11.061 1.00 92.94 432 SER A C 1
ATOM 3443 O O . SER A 1 432 ? 17.592 -12.994 10.962 1.00 92.94 432 SER A O 1
ATOM 3445 N N . PHE A 1 433 ? 18.298 -11.082 10.015 1.00 94.69 433 PHE A N 1
ATOM 3446 C CA . PHE A 1 433 ? 17.739 -11.276 8.681 1.00 94.69 433 PHE A CA 1
ATOM 3447 C C . PHE A 1 433 ? 18.836 -11.417 7.621 1.00 94.69 433 PHE A C 1
ATOM 3449 O O . PHE A 1 433 ? 19.928 -10.864 7.753 1.00 94.69 433 PHE A O 1
ATOM 3456 N N . ASN A 1 434 ? 18.549 -12.151 6.543 1.00 93.00 434 ASN A N 1
ATOM 3457 C CA . ASN A 1 434 ? 19.517 -12.387 5.463 1.00 93.00 434 ASN A CA 1
ATOM 3458 C C . ASN A 1 434 ? 19.547 -11.252 4.430 1.00 93.00 434 ASN A C 1
ATOM 3460 O O . ASN A 1 434 ? 20.547 -11.094 3.732 1.00 93.00 434 ASN A O 1
ATOM 3464 N N . SER A 1 435 ? 18.475 -10.464 4.340 1.00 91.56 435 SER A N 1
ATOM 3465 C CA . SER A 1 435 ? 18.358 -9.320 3.440 1.00 91.56 435 SER A CA 1
ATOM 3466 C C . SER A 1 435 ? 17.806 -8.094 4.171 1.00 91.56 435 SER A C 1
ATOM 3468 O O . SER A 1 435 ? 17.146 -8.212 5.206 1.00 91.56 435 SER A O 1
ATOM 3470 N N . ILE A 1 436 ? 18.078 -6.907 3.625 1.00 91.69 436 ILE A N 1
ATOM 3471 C CA . ILE A 1 436 ? 17.500 -5.652 4.123 1.00 91.69 436 ILE A CA 1
ATOM 3472 C C . ILE A 1 436 ? 15.977 -5.619 3.934 1.00 91.69 436 ILE A C 1
ATOM 3474 O O . ILE A 1 436 ? 15.264 -5.059 4.760 1.00 91.69 436 ILE A O 1
ATOM 3478 N N . ASP A 1 437 ? 15.475 -6.262 2.881 1.00 91.56 437 ASP A N 1
ATOM 3479 C CA . ASP A 1 437 ? 14.047 -6.346 2.585 1.00 91.56 437 ASP A CA 1
ATOM 3480 C C . ASP A 1 437 ? 13.298 -7.186 3.621 1.00 91.56 437 ASP A C 1
ATOM 3482 O O . ASP A 1 437 ? 12.247 -6.765 4.099 1.00 91.56 437 ASP A O 1
ATOM 3486 N N . ASP A 1 438 ? 13.879 -8.305 4.063 1.00 93.06 438 ASP A N 1
ATOM 3487 C CA . ASP A 1 438 ? 13.325 -9.102 5.163 1.00 93.06 438 ASP A CA 1
ATOM 3488 C C . ASP A 1 438 ? 13.262 -8.293 6.469 1.00 93.06 438 ASP A C 1
ATOM 3490 O O . ASP A 1 438 ? 12.283 -8.384 7.211 1.00 93.06 438 ASP A O 1
ATOM 3494 N N . ALA A 1 439 ? 14.282 -7.467 6.738 1.00 94.31 439 ALA A N 1
ATOM 3495 C CA . ALA A 1 439 ? 14.297 -6.587 7.904 1.00 94.31 439 ALA A CA 1
ATOM 3496 C C . ALA A 1 439 ? 13.206 -5.503 7.817 1.00 94.31 439 ALA A C 1
ATOM 3498 O O . ALA A 1 439 ? 12.527 -5.255 8.811 1.00 94.31 439 ALA A O 1
ATOM 3499 N N . ARG A 1 440 ? 12.977 -4.906 6.634 1.00 94.94 440 ARG A N 1
ATOM 3500 C CA . ARG A 1 440 ? 11.876 -3.948 6.403 1.00 94.94 440 ARG A CA 1
ATOM 3501 C C . ARG A 1 440 ? 10.503 -4.585 6.610 1.00 94.94 440 ARG A C 1
ATOM 3503 O O . ARG A 1 440 ? 9.652 -3.986 7.258 1.00 94.94 440 ARG A O 1
ATOM 3510 N N . LEU A 1 441 ? 10.294 -5.799 6.099 1.00 93.81 441 LEU A N 1
ATOM 3511 C CA . LEU A 1 441 ? 9.039 -6.538 6.279 1.00 93.81 441 LEU A CA 1
ATOM 3512 C C . LEU A 1 441 ? 8.778 -6.872 7.753 1.00 93.81 441 LEU A C 1
ATOM 3514 O O . LEU A 1 441 ? 7.650 -6.749 8.229 1.00 93.81 441 LEU A O 1
ATOM 3518 N N . ALA A 1 442 ? 9.818 -7.265 8.492 1.00 93.62 442 ALA A N 1
ATOM 3519 C CA . ALA A 1 442 ? 9.705 -7.506 9.926 1.00 93.62 442 ALA A CA 1
ATOM 3520 C C . ALA A 1 442 ? 9.412 -6.218 10.712 1.00 93.62 442 ALA A C 1
ATOM 3522 O O . ALA A 1 442 ? 8.674 -6.257 11.697 1.00 93.62 442 ALA A O 1
ATOM 3523 N N . LEU A 1 443 ? 9.957 -5.081 10.271 1.00 95.00 443 LEU A N 1
ATOM 3524 C CA . LEU A 1 443 ? 9.694 -3.777 10.870 1.00 95.00 443 LEU A CA 1
ATOM 3525 C C . LEU A 1 443 ? 8.251 -3.311 10.618 1.00 95.00 443 LEU A C 1
ATOM 3527 O O . LEU A 1 443 ? 7.590 -2.902 11.566 1.00 95.00 443 LEU A O 1
ATOM 3531 N N . GLU A 1 444 ? 7.726 -3.465 9.394 1.00 95.38 444 GLU A N 1
ATOM 3532 C CA . GLU A 1 444 ? 6.306 -3.217 9.075 1.00 95.38 444 GLU A CA 1
ATOM 3533 C C . GLU A 1 444 ? 5.392 -4.023 10.013 1.00 95.38 444 GLU A C 1
ATOM 3535 O O . GLU A 1 444 ? 4.483 -3.478 10.636 1.00 95.38 444 GLU A O 1
ATOM 3540 N N . GLU A 1 445 ? 5.660 -5.320 10.177 1.00 93.25 445 GLU A N 1
ATOM 3541 C CA . GLU A 1 445 ? 4.870 -6.172 11.069 1.00 93.25 445 GLU A CA 1
ATOM 3542 C C . GLU A 1 445 ? 5.004 -5.779 12.550 1.00 93.25 445 GLU A C 1
ATOM 3544 O O . GLU A 1 445 ? 4.038 -5.892 13.310 1.00 93.25 445 GLU A O 1
ATOM 3549 N N . THR A 1 446 ? 6.179 -5.293 12.959 1.00 95.12 446 THR A N 1
ATOM 3550 C CA . THR A 1 446 ? 6.442 -4.773 14.310 1.00 95.12 446 THR A CA 1
ATOM 3551 C C . THR A 1 446 ? 5.627 -3.511 14.572 1.00 95.12 446 THR A C 1
ATOM 3553 O O . THR A 1 446 ? 4.977 -3.432 15.610 1.00 95.12 446 THR A O 1
ATOM 3556 N N . VAL A 1 447 ? 5.580 -2.570 13.623 1.00 95.69 447 VAL A N 1
ATOM 3557 C CA . VAL A 1 447 ? 4.757 -1.352 13.716 1.00 95.69 447 VAL A CA 1
ATOM 3558 C C . VAL A 1 447 ? 3.271 -1.711 13.800 1.00 95.69 447 VAL A C 1
ATOM 3560 O O . VAL A 1 447 ? 2.584 -1.264 14.714 1.00 95.69 447 VAL A O 1
ATOM 3563 N N . VAL A 1 448 ? 2.778 -2.588 12.916 1.00 94.00 448 VAL A N 1
ATOM 3564 C CA . VAL A 1 448 ? 1.360 -2.999 12.897 1.00 94.00 448 VAL A CA 1
ATOM 3565 C C . VAL A 1 448 ? 0.958 -3.767 14.159 1.00 94.00 448 VAL A C 1
ATOM 3567 O O . VAL A 1 448 ? -0.149 -3.587 14.651 1.00 94.00 448 VAL A O 1
ATOM 3570 N N . SER A 1 449 ? 1.821 -4.636 14.689 1.00 92.88 449 SER A N 1
ATOM 3571 C CA . SER A 1 449 ? 1.513 -5.403 15.910 1.00 92.88 449 SER A CA 1
ATOM 3572 C C . SER A 1 449 ? 1.698 -4.565 17.177 1.00 92.88 449 SER A C 1
ATOM 3574 O O . SER A 1 449 ? 1.050 -4.814 18.191 1.00 92.88 449 SER A O 1
ATOM 3576 N N . GLY A 1 450 ? 2.590 -3.580 17.128 1.00 93.31 450 GLY A N 1
ATOM 3577 C CA . GLY A 1 450 ? 3.006 -2.769 18.261 1.00 93.31 450 GLY A CA 1
ATOM 3578 C C . GLY A 1 450 ? 2.002 -1.724 18.730 1.00 93.31 450 GLY A C 1
ATOM 3579 O O . GLY A 1 450 ? 2.188 -1.189 19.817 1.00 93.31 450 GLY A O 1
ATOM 3580 N N . VAL A 1 451 ? 0.944 -1.462 17.954 1.00 93.31 451 VAL A N 1
ATOM 3581 C CA . VAL A 1 451 ? -0.138 -0.516 18.301 1.00 93.31 451 VAL A CA 1
ATOM 3582 C C . VAL A 1 451 ? -1.145 -1.088 19.308 1.00 93.31 451 VAL A C 1
ATOM 3584 O O . VAL A 1 451 ? -2.008 -0.372 19.807 1.00 93.31 451 VAL A O 1
ATOM 3587 N N . LEU A 1 452 ? -1.070 -2.390 19.597 1.00 91.12 452 LEU A N 1
ATOM 3588 C CA . LEU A 1 452 ? -1.953 -3.077 20.538 1.00 91.12 452 LEU A CA 1
ATOM 3589 C C . LEU A 1 452 ? -1.172 -3.449 21.803 1.00 91.12 452 LEU A C 1
ATOM 3591 O O . LEU A 1 452 ? -0.289 -4.308 21.761 1.00 91.12 452 LEU A O 1
ATOM 3595 N N . ARG A 1 453 ? -1.533 -2.851 22.948 1.00 90.38 453 ARG A N 1
ATOM 3596 C CA . ARG A 1 453 ? -0.887 -3.114 24.253 1.00 90.38 453 ARG A CA 1
ATOM 3597 C C . ARG A 1 453 ? -0.863 -4.603 24.618 1.00 90.38 453 ARG A C 1
ATOM 3599 O O . ARG A 1 453 ? 0.122 -5.108 25.140 1.00 90.38 453 ARG A O 1
ATOM 3606 N N . GLU A 1 454 ? -1.930 -5.321 24.299 1.00 89.31 454 GLU A N 1
ATOM 3607 C CA . GLU A 1 454 ? -2.104 -6.762 24.538 1.00 89.31 454 GLU A CA 1
ATOM 3608 C C . GLU A 1 454 ? -1.068 -7.667 23.844 1.00 89.31 454 GLU A C 1
ATOM 3610 O O . GLU A 1 454 ? -0.888 -8.821 24.242 1.00 89.31 454 GLU A O 1
ATOM 3615 N N . ASN A 1 455 ? -0.351 -7.155 22.839 1.00 92.31 455 ASN A N 1
ATOM 3616 C CA . ASN A 1 455 ? 0.732 -7.885 22.182 1.00 92.31 455 ASN A CA 1
ATOM 3617 C C . ASN A 1 455 ? 2.057 -7.830 22.965 1.00 92.31 455 ASN A C 1
ATOM 3619 O O . ASN A 1 455 ? 2.974 -8.603 22.663 1.00 92.31 455 ASN A O 1
ATOM 3623 N N . TYR A 1 456 ? 2.165 -6.966 23.978 1.00 93.69 456 TYR A N 1
ATOM 3624 C CA . TYR A 1 456 ? 3.338 -6.860 24.840 1.00 93.69 456 TYR A CA 1
ATOM 3625 C C . TYR A 1 456 ? 3.245 -7.810 26.029 1.00 93.69 456 TYR A C 1
ATOM 3627 O O . TYR A 1 456 ? 2.185 -8.029 26.616 1.00 93.69 456 TYR A O 1
ATOM 3635 N N . ARG A 1 457 ? 4.383 -8.391 26.407 1.00 94.00 457 ARG A N 1
ATOM 3636 C CA . ARG A 1 457 ? 4.500 -9.262 27.580 1.00 94.00 457 ARG A CA 1
ATOM 3637 C C . ARG A 1 457 ? 5.724 -8.875 28.390 1.00 94.00 457 ARG A C 1
ATOM 3639 O O . ARG A 1 457 ? 6.837 -8.940 27.873 1.00 94.00 457 ARG A O 1
ATOM 3646 N N . ILE A 1 458 ? 5.520 -8.544 29.661 1.00 94.25 458 ILE A N 1
ATOM 3647 C CA . ILE A 1 458 ? 6.609 -8.320 30.613 1.00 94.25 458 ILE A CA 1
ATOM 3648 C C . ILE A 1 458 ? 7.116 -9.683 31.108 1.00 94.25 458 ILE A C 1
ATOM 3650 O O . ILE A 1 458 ? 6.345 -10.601 31.406 1.00 94.25 458 ILE A O 1
ATOM 3654 N N . ARG A 1 459 ? 8.436 -9.848 31.129 1.00 92.31 459 ARG A N 1
ATOM 3655 C CA . ARG A 1 459 ? 9.156 -11.069 31.491 1.00 92.31 459 ARG A CA 1
ATOM 3656 C C . ARG A 1 459 ? 10.271 -10.745 32.477 1.00 92.31 459 ARG A C 1
ATOM 3658 O O . ARG A 1 459 ? 10.748 -9.619 32.558 1.00 92.31 459 ARG A O 1
ATOM 3665 N N . THR A 1 460 ? 10.702 -11.768 33.206 1.00 91.19 460 THR A N 1
ATOM 3666 C CA . THR A 1 460 ? 11.883 -11.721 34.067 1.00 91.19 460 THR A CA 1
ATOM 3667 C C . THR A 1 460 ? 12.572 -13.079 34.055 1.00 91.19 460 THR A C 1
ATOM 3669 O O . THR A 1 460 ? 11.906 -14.118 34.082 1.00 91.19 460 THR A O 1
ATOM 3672 N N . ASP A 1 461 ? 13.902 -13.067 34.009 1.00 87.88 461 ASP A N 1
ATOM 3673 C CA . ASP A 1 461 ? 14.716 -14.285 34.059 1.00 87.88 461 ASP A CA 1
ATOM 3674 C C . ASP A 1 461 ? 15.166 -14.614 35.497 1.00 87.88 461 ASP A C 1
ATOM 3676 O O . ASP A 1 461 ? 15.422 -15.775 35.821 1.00 87.88 461 ASP A O 1
ATOM 3680 N N . ASP A 1 462 ? 15.264 -13.604 36.370 1.00 85.88 462 ASP A N 1
ATOM 3681 C CA . ASP A 1 462 ? 15.827 -13.699 37.724 1.00 85.88 462 ASP A CA 1
ATOM 3682 C C . ASP A 1 462 ? 14.854 -13.286 38.848 1.00 85.88 462 ASP A C 1
ATOM 3684 O O . ASP A 1 462 ? 15.182 -13.438 40.027 1.00 85.88 462 ASP A O 1
ATOM 3688 N N . GLY A 1 463 ? 13.654 -12.809 38.500 1.00 81.88 463 GLY A N 1
ATOM 3689 C CA . GLY A 1 463 ? 12.626 -12.344 39.434 1.00 81.88 463 GLY A CA 1
ATOM 3690 C C . GLY A 1 463 ? 12.878 -10.951 40.019 1.00 81.88 463 GLY A C 1
ATOM 3691 O O . GLY A 1 463 ? 12.175 -10.563 40.950 1.00 81.88 463 GLY A O 1
ATOM 3692 N N . VAL A 1 464 ? 13.892 -10.226 39.532 1.00 84.44 464 VAL A N 1
ATOM 3693 C CA . VAL A 1 464 ? 14.276 -8.889 40.024 1.00 84.44 464 VAL A CA 1
ATOM 3694 C C . VAL A 1 464 ? 14.351 -7.880 38.885 1.00 84.44 464 VAL A C 1
ATOM 3696 O O . VAL A 1 464 ? 13.960 -6.732 39.061 1.00 84.44 464 VAL A O 1
ATOM 3699 N N . ASN A 1 465 ? 14.863 -8.308 37.735 1.00 88.81 465 ASN A N 1
ATOM 3700 C CA . ASN A 1 465 ? 15.035 -7.498 36.547 1.00 88.81 465 ASN A CA 1
ATOM 3701 C C . ASN A 1 465 ? 13.971 -7.880 35.520 1.00 88.81 465 ASN A C 1
ATOM 3703 O O . ASN A 1 465 ? 13.881 -9.040 35.097 1.00 88.81 465 ASN A O 1
ATOM 3707 N N . TYR A 1 466 ? 13.167 -6.901 35.132 1.00 91.38 466 TYR A N 1
ATOM 3708 C CA . TYR A 1 466 ? 12.110 -7.058 34.146 1.00 91.38 466 TYR A CA 1
ATOM 3709 C C . TYR A 1 466 ? 12.545 -6.509 32.785 1.00 91.38 466 TYR A C 1
ATOM 3711 O O . TYR A 1 466 ? 13.397 -5.624 32.686 1.00 91.38 466 TYR A O 1
ATOM 3719 N N . TYR A 1 467 ? 11.957 -7.066 31.732 1.00 93.00 467 TYR A N 1
ATOM 3720 C CA . TYR A 1 467 ? 12.057 -6.637 30.337 1.00 93.00 467 TYR A CA 1
ATOM 3721 C C . TYR A 1 467 ? 10.735 -6.934 29.638 1.00 93.00 467 TYR A C 1
ATOM 3723 O O . TYR A 1 467 ? 9.959 -7.757 30.126 1.00 93.00 467 TYR A O 1
ATOM 3731 N N . PHE A 1 468 ? 10.461 -6.300 28.504 1.00 95.69 468 PHE A N 1
ATOM 3732 C CA . PHE A 1 468 ? 9.236 -6.563 27.752 1.00 95.69 468 PHE A CA 1
ATOM 3733 C C . PHE A 1 468 ? 9.527 -7.083 26.348 1.00 95.69 468 PHE A C 1
ATOM 3735 O O . PHE A 1 468 ? 10.578 -6.846 25.754 1.00 95.69 468 PHE A O 1
ATOM 3742 N N . GLU A 1 469 ? 8.587 -7.857 25.828 1.00 96.06 469 GLU A N 1
ATOM 3743 C CA . GLU A 1 469 ? 8.677 -8.532 24.543 1.00 96.06 469 GLU A CA 1
ATOM 3744 C C . GLU A 1 469 ? 7.399 -8.286 23.739 1.00 96.06 469 GLU A C 1
ATOM 3746 O O . GLU A 1 469 ? 6.299 -8.420 24.277 1.00 96.06 469 GLU A O 1
ATOM 3751 N N . LEU A 1 470 ? 7.539 -7.980 22.449 1.00 95.75 470 LEU A N 1
ATOM 3752 C CA . LEU A 1 470 ? 6.424 -7.794 21.524 1.00 95.75 470 LEU A CA 1
ATOM 3753 C C . LEU A 1 470 ? 6.187 -9.069 20.711 1.00 95.75 470 LEU A C 1
ATOM 3755 O O . LEU A 1 470 ? 7.093 -9.577 20.040 1.00 95.75 470 LEU A O 1
ATOM 3759 N N . TYR A 1 471 ? 4.952 -9.563 20.730 1.00 92.94 471 TYR A N 1
ATOM 3760 C CA . TYR A 1 471 ? 4.551 -10.792 20.054 1.00 92.94 471 TYR A CA 1
ATOM 3761 C C . TYR A 1 471 ? 3.547 -10.548 18.929 1.00 92.94 471 TYR A C 1
ATOM 3763 O O . TYR A 1 471 ? 2.648 -9.725 19.033 1.00 92.94 471 TYR A O 1
ATOM 3771 N N . CYS A 1 472 ? 3.635 -11.384 17.898 1.00 89.06 472 CYS A N 1
ATOM 3772 C CA . CYS A 1 472 ? 2.525 -11.683 17.011 1.00 89.06 472 CYS A CA 1
ATOM 3773 C C . CYS A 1 472 ? 2.040 -13.119 17.260 1.00 89.06 472 CYS A C 1
ATOM 3775 O O . CYS A 1 472 ? 2.657 -14.095 16.813 1.00 89.06 472 CYS A O 1
ATOM 3777 N N . GLY A 1 473 ? 0.928 -13.266 17.985 1.00 83.69 473 GLY A N 1
ATOM 3778 C CA . GLY A 1 473 ? 0.417 -14.572 18.407 1.00 83.69 473 GLY A CA 1
ATOM 3779 C C . GLY A 1 473 ? 1.416 -15.303 19.314 1.00 83.69 473 GLY A C 1
ATOM 3780 O O . GLY A 1 473 ? 1.615 -14.929 20.472 1.00 83.69 473 GLY A O 1
ATOM 3781 N N . GLU A 1 474 ? 2.055 -16.353 18.790 1.00 85.19 474 GLU A N 1
ATOM 3782 C CA . GLU A 1 474 ? 3.132 -17.082 19.482 1.00 85.19 474 GLU A CA 1
ATOM 3783 C C . GLU A 1 474 ? 4.541 -16.702 19.000 1.00 85.19 474 GLU A C 1
ATOM 3785 O O . GLU A 1 474 ? 5.527 -17.080 19.633 1.00 85.19 474 GLU A O 1
ATOM 3790 N N . ARG A 1 475 ? 4.666 -15.947 17.901 1.00 90.38 475 ARG A N 1
ATOM 3791 C CA . ARG A 1 475 ? 5.968 -15.549 17.359 1.00 90.38 475 ARG A CA 1
ATOM 3792 C C . ARG A 1 475 ? 6.435 -14.246 17.993 1.00 90.38 475 ARG A C 1
ATOM 3794 O O . ARG A 1 475 ? 5.719 -13.254 17.981 1.00 90.38 475 ARG A O 1
ATOM 3801 N N . LEU A 1 476 ? 7.660 -14.251 18.496 1.00 94.12 476 LEU A N 1
ATOM 3802 C CA . LEU A 1 476 ? 8.324 -13.066 19.019 1.00 94.12 476 LEU A CA 1
ATOM 3803 C C . LEU A 1 476 ? 8.836 -12.181 17.869 1.00 94.12 476 LEU A C 1
ATOM 3805 O O . LEU A 1 476 ? 9.503 -12.690 16.967 1.00 94.12 476 LEU A O 1
ATOM 3809 N N . LEU A 1 477 ? 8.544 -10.880 17.921 1.00 93.81 477 LEU A N 1
ATOM 3810 C CA . LEU A 1 477 ? 8.972 -9.894 16.922 1.00 93.81 477 LEU A CA 1
ATOM 3811 C C . LEU A 1 477 ? 10.160 -9.061 17.412 1.00 93.81 477 LEU A C 1
ATOM 3813 O O . LEU A 1 477 ? 11.194 -8.994 16.744 1.00 93.81 477 LEU A O 1
ATOM 3817 N N . ALA A 1 478 ? 10.024 -8.469 18.598 1.00 95.44 478 ALA A N 1
ATOM 3818 C CA . ALA A 1 478 ? 11.001 -7.551 19.175 1.00 95.44 478 ALA A CA 1
ATOM 3819 C C . ALA A 1 478 ? 11.074 -7.695 20.701 1.00 95.44 478 ALA A C 1
ATOM 3821 O O . ALA A 1 478 ? 10.162 -8.235 21.332 1.00 95.44 478 ALA A O 1
ATOM 3822 N N . ARG A 1 479 ? 12.170 -7.224 21.294 1.00 95.62 479 ARG A N 1
ATOM 3823 C CA . ARG A 1 479 ? 12.405 -7.213 22.745 1.00 95.62 479 ARG A CA 1
ATOM 3824 C C . ARG A 1 479 ? 12.906 -5.849 23.189 1.00 95.62 479 ARG A C 1
ATOM 3826 O O . ARG A 1 479 ? 13.560 -5.171 22.403 1.00 95.62 479 ARG A O 1
ATOM 3833 N N . SER A 1 480 ? 12.669 -5.485 24.444 1.00 95.88 480 SER A N 1
ATOM 3834 C CA . SER A 1 480 ? 13.273 -4.290 25.019 1.00 95.88 480 SER A CA 1
ATOM 3835 C C . SER A 1 480 ? 14.792 -4.437 25.116 1.00 95.88 480 SER A C 1
ATOM 3837 O O . SER A 1 480 ? 15.313 -5.489 25.512 1.00 95.88 480 SER A O 1
ATOM 3839 N N . VAL A 1 481 ? 15.513 -3.375 24.755 1.00 92.62 481 VAL A N 1
ATOM 3840 C CA . VAL A 1 481 ? 16.980 -3.337 24.866 1.00 92.62 481 VAL A CA 1
ATOM 3841 C C . VAL A 1 481 ? 17.381 -3.262 26.338 1.00 92.62 481 VAL A C 1
ATOM 3843 O O . VAL A 1 481 ? 18.256 -4.005 26.795 1.00 92.62 481 VAL A O 1
ATOM 3846 N N . GLN A 1 482 ? 16.688 -2.419 27.108 1.00 89.62 482 GLN A N 1
ATOM 3847 C CA . GLN A 1 482 ? 16.801 -2.394 28.560 1.00 89.62 482 GLN A CA 1
ATOM 3848 C C . GLN A 1 482 ? 16.188 -3.666 29.160 1.00 89.62 482 GLN A C 1
ATOM 3850 O O . GLN A 1 482 ? 15.060 -4.045 28.836 1.00 89.62 482 GLN A O 1
ATOM 3855 N N . LYS A 1 483 ? 16.946 -4.334 30.043 1.00 89.00 483 LYS A N 1
ATOM 3856 C CA . LYS A 1 483 ? 16.552 -5.614 30.665 1.00 89.00 483 LYS A CA 1
ATOM 3857 C C . LYS A 1 483 ? 16.500 -5.599 32.188 1.00 89.00 483 LYS A C 1
ATOM 3859 O O . LYS A 1 483 ? 16.403 -6.653 32.800 1.00 89.00 483 LYS A O 1
ATOM 3864 N N . ASN A 1 484 ? 16.638 -4.425 32.794 1.00 87.94 484 ASN A N 1
ATOM 3865 C CA . ASN A 1 484 ? 16.781 -4.222 34.235 1.00 87.94 484 ASN A CA 1
ATOM 3866 C C . ASN A 1 484 ? 15.731 -3.252 34.793 1.00 87.94 484 ASN A C 1
ATOM 3868 O O . ASN A 1 484 ? 16.054 -2.444 35.664 1.00 87.94 484 ASN A O 1
ATOM 3872 N N . PHE A 1 485 ? 14.503 -3.304 34.273 1.00 89.75 485 PHE A N 1
ATOM 3873 C CA . PHE A 1 485 ? 13.376 -2.611 34.898 1.00 89.75 485 PHE A CA 1
ATOM 3874 C C . PHE A 1 485 ? 13.111 -3.213 36.289 1.00 89.75 485 PHE A C 1
ATOM 3876 O O . PHE A 1 485 ? 13.297 -4.413 36.497 1.00 89.75 485 PHE A O 1
ATOM 3883 N N . ALA A 1 486 ? 12.736 -2.379 37.250 1.00 88.19 486 ALA A N 1
ATOM 3884 C CA . ALA A 1 486 ? 12.627 -2.698 38.667 1.00 88.19 486 ALA A CA 1
ATOM 3885 C C . ALA A 1 486 ? 11.239 -3.216 39.083 1.00 88.19 486 ALA A C 1
ATOM 3887 O O . ALA A 1 486 ? 11.125 -3.845 40.137 1.00 88.19 486 ALA A O 1
ATOM 3888 N N . SER A 1 487 ? 10.190 -2.945 38.302 1.00 88.06 487 SER A N 1
ATOM 3889 C CA . SER A 1 487 ? 8.799 -3.257 38.635 1.00 88.06 487 SER A CA 1
ATOM 3890 C C . SER A 1 487 ? 7.962 -3.588 37.398 1.00 88.06 487 SER A C 1
ATOM 3892 O O . SER A 1 487 ? 7.911 -2.814 36.446 1.00 88.06 487 SER A O 1
ATOM 3894 N N . ASP A 1 488 ? 7.224 -4.697 37.468 1.00 86.19 488 ASP A N 1
ATOM 3895 C CA . ASP A 1 488 ? 6.195 -5.120 36.507 1.00 86.19 488 ASP A CA 1
ATOM 3896 C C . ASP A 1 488 ? 4.764 -4.740 36.928 1.00 86.19 488 ASP A C 1
ATOM 3898 O O . ASP A 1 488 ? 3.805 -5.068 36.230 1.00 86.19 488 ASP A O 1
ATOM 3902 N N . ALA A 1 489 ? 4.601 -4.070 38.074 1.00 86.12 489 ALA A N 1
ATOM 3903 C CA . ALA A 1 489 ? 3.302 -3.571 38.516 1.00 86.12 489 ALA A CA 1
ATOM 3904 C C . ALA A 1 489 ? 2.731 -2.531 37.525 1.00 86.12 489 ALA A C 1
ATOM 3906 O O . ALA A 1 489 ? 3.519 -1.812 36.908 1.00 86.12 489 ALA A O 1
ATOM 3907 N N . PRO A 1 490 ? 1.395 -2.391 37.416 1.00 82.69 490 PRO A N 1
ATOM 3908 C CA . PRO A 1 490 ? 0.771 -1.323 36.631 1.00 82.69 490 PRO A CA 1
ATOM 3909 C C . PRO A 1 490 ? 1.310 0.059 37.031 1.00 82.69 490 PRO A C 1
ATOM 3911 O O . PRO A 1 490 ? 1.379 0.369 38.223 1.00 82.69 490 PRO A O 1
ATOM 3914 N N . GLY A 1 491 ? 1.736 0.863 36.055 1.00 81.88 491 GLY A N 1
ATOM 3915 C CA . GLY A 1 491 ? 2.423 2.144 36.275 1.00 81.88 491 GLY A CA 1
ATOM 3916 C C . GLY A 1 491 ? 3.867 2.033 36.798 1.00 81.88 491 GLY A C 1
ATOM 3917 O O . GLY A 1 491 ? 4.479 3.040 37.156 1.00 81.88 491 GLY A O 1
ATOM 3918 N N . GLY A 1 492 ? 4.420 0.820 36.879 1.00 86.56 492 GLY A N 1
ATOM 3919 C CA . GLY A 1 492 ? 5.834 0.553 37.142 1.00 86.56 492 GLY A CA 1
ATOM 3920 C C . GLY A 1 492 ? 6.720 0.884 35.938 1.00 86.56 492 GLY A C 1
ATOM 3921 O O . GLY A 1 492 ? 6.239 1.164 34.846 1.00 86.56 492 GLY A O 1
ATOM 3922 N N . ASP A 1 493 ? 8.039 0.835 36.106 1.00 89.62 493 ASP A N 1
ATOM 3923 C CA . ASP A 1 493 ? 8.977 1.258 35.060 1.00 89.62 493 ASP A CA 1
ATOM 3924 C C . ASP A 1 493 ? 8.988 0.348 33.819 1.00 89.62 493 ASP A C 1
ATOM 3926 O O . ASP A 1 493 ? 9.165 0.855 32.714 1.00 89.62 493 ASP A O 1
ATOM 3930 N N . ALA A 1 494 ? 8.741 -0.961 33.958 1.00 89.56 494 ALA A N 1
ATOM 3931 C CA . ALA A 1 494 ? 8.565 -1.841 32.798 1.00 89.56 494 ALA A CA 1
ATOM 3932 C C . ALA A 1 494 ? 7.264 -1.541 32.030 1.00 89.56 494 ALA A C 1
ATOM 3934 O O . ALA A 1 494 ? 7.240 -1.639 30.806 1.00 89.56 494 ALA A O 1
ATOM 3935 N N . ASP A 1 495 ? 6.199 -1.178 32.749 1.00 91.50 495 ASP A N 1
ATOM 3936 C CA . ASP A 1 495 ? 4.880 -0.850 32.193 1.00 91.50 495 ASP A CA 1
ATOM 3937 C C . ASP A 1 495 ? 4.913 0.501 31.454 1.00 91.50 495 ASP A C 1
ATOM 3939 O O . ASP A 1 495 ? 4.448 0.599 30.320 1.00 91.50 495 ASP A O 1
ATOM 3943 N N . LEU A 1 496 ? 5.597 1.496 32.033 1.00 92.00 496 LEU A N 1
ATOM 3944 C CA . LEU A 1 496 ? 5.894 2.779 31.387 1.00 92.00 496 LEU A CA 1
ATOM 3945 C C . LEU A 1 496 ? 6.793 2.614 30.152 1.00 92.00 496 LEU A C 1
ATOM 3947 O O . LEU A 1 496 ? 6.606 3.309 29.158 1.00 92.00 496 LEU A O 1
ATOM 3951 N N . GLY A 1 497 ? 7.742 1.671 30.179 1.00 91.69 497 GLY A N 1
ATOM 3952 C CA . GLY A 1 497 ? 8.543 1.332 28.999 1.00 91.69 497 GLY A CA 1
ATOM 3953 C C . GLY A 1 497 ? 7.705 0.736 27.859 1.00 91.69 497 GLY A C 1
ATOM 3954 O O . GLY A 1 497 ? 7.986 0.985 26.685 1.00 91.69 497 GLY A O 1
ATOM 3955 N N . VAL A 1 498 ? 6.644 -0.015 28.184 1.00 94.56 498 VAL A N 1
ATOM 3956 C CA . VAL A 1 498 ? 5.660 -0.474 27.190 1.00 94.56 498 VAL A CA 1
ATOM 3957 C C . VAL A 1 498 ? 4.837 0.700 26.657 1.00 94.56 498 VAL A C 1
ATOM 3959 O O . VAL A 1 498 ? 4.625 0.756 25.448 1.00 94.56 498 VAL A O 1
ATOM 3962 N N . ASP A 1 499 ? 4.405 1.639 27.507 1.00 94.31 499 ASP A N 1
ATOM 3963 C CA . ASP A 1 499 ? 3.688 2.855 27.075 1.00 94.31 499 ASP A CA 1
ATOM 3964 C C . ASP A 1 499 ? 4.522 3.697 26.107 1.00 94.31 499 ASP A C 1
ATOM 3966 O O . ASP A 1 499 ? 4.018 4.156 25.081 1.00 94.31 499 ASP A O 1
ATOM 3970 N N . GLU A 1 500 ? 5.814 3.847 26.398 1.00 94.25 500 GLU A N 1
ATOM 3971 C CA . GLU A 1 500 ? 6.760 4.533 25.526 1.00 94.25 500 GLU A CA 1
ATOM 3972 C C . GLU A 1 500 ? 6.883 3.821 24.174 1.00 94.25 500 GLU A C 1
ATOM 3974 O O . GLU A 1 500 ? 6.652 4.433 23.131 1.00 94.25 500 GLU A O 1
ATOM 3979 N N . ALA A 1 501 ? 7.167 2.514 24.163 1.00 94.94 501 ALA A N 1
ATOM 3980 C CA . ALA A 1 501 ? 7.254 1.746 22.920 1.00 94.94 501 ALA A CA 1
ATOM 3981 C C . ALA A 1 501 ? 5.945 1.802 22.108 1.00 94.94 501 ALA A C 1
ATOM 3983 O O . ALA A 1 501 ? 5.973 1.976 20.886 1.00 94.94 501 ALA A O 1
ATOM 3984 N N . LEU A 1 502 ? 4.798 1.705 22.785 1.00 95.06 502 LEU A N 1
ATOM 3985 C CA . LEU A 1 502 ? 3.472 1.818 22.190 1.00 95.06 502 LEU A CA 1
ATOM 3986 C C . LEU A 1 502 ? 3.277 3.186 21.529 1.00 95.06 502 LEU A C 1
ATOM 3988 O O . LEU A 1 502 ? 2.849 3.229 20.377 1.00 95.06 502 LEU A O 1
ATOM 3992 N N . ALA A 1 503 ? 3.620 4.288 22.200 1.00 95.19 503 ALA A N 1
ATOM 3993 C CA . ALA A 1 503 ? 3.496 5.636 21.647 1.00 95.19 503 ALA A CA 1
ATOM 3994 C C . ALA A 1 503 ? 4.341 5.817 20.373 1.00 95.19 503 ALA A C 1
ATOM 3996 O O . ALA A 1 503 ? 3.852 6.355 19.377 1.00 95.19 503 ALA A O 1
ATOM 3997 N N . ILE A 1 504 ? 5.572 5.294 20.366 1.00 95.75 504 ILE A N 1
ATOM 3998 C CA . ILE A 1 504 ? 6.494 5.373 19.220 1.00 95.75 504 ILE A CA 1
ATOM 3999 C C . ILE A 1 504 ? 5.940 4.622 18.010 1.00 95.75 504 ILE A C 1
ATOM 4001 O O . ILE A 1 504 ? 5.860 5.173 16.910 1.00 95.75 504 ILE A O 1
ATOM 4005 N N . LEU A 1 505 ? 5.538 3.363 18.207 1.00 96.19 505 LEU A N 1
ATOM 4006 C CA . LEU A 1 505 ? 4.993 2.536 17.128 1.00 96.19 505 LEU A CA 1
ATOM 4007 C C . LEU A 1 505 ? 3.639 3.070 16.641 1.00 96.19 505 LEU A C 1
ATOM 4009 O O . LEU A 1 505 ? 3.341 2.994 15.451 1.00 96.19 505 LEU A O 1
ATOM 4013 N N . THR A 1 506 ? 2.849 3.664 17.535 1.00 95.38 506 THR A N 1
ATOM 4014 C CA . THR A 1 506 ? 1.558 4.279 17.208 1.00 95.38 506 THR A CA 1
ATOM 4015 C C . THR A 1 506 ? 1.720 5.517 16.325 1.00 95.38 506 THR A C 1
ATOM 4017 O O . THR A 1 506 ? 1.013 5.641 15.323 1.00 95.38 506 THR A O 1
ATOM 4020 N N . ALA A 1 507 ? 2.675 6.400 16.633 1.00 95.00 507 ALA A N 1
ATOM 4021 C CA . ALA A 1 507 ? 2.982 7.558 15.792 1.00 95.00 507 ALA A CA 1
ATOM 4022 C C . ALA A 1 507 ? 3.430 7.126 14.383 1.00 95.00 507 ALA A C 1
ATOM 4024 O O . ALA A 1 507 ? 2.902 7.606 13.380 1.00 95.00 507 ALA A O 1
ATOM 4025 N N . GLU A 1 508 ? 4.326 6.138 14.293 1.00 95.94 508 GLU A N 1
ATOM 4026 C CA . GLU A 1 508 ? 4.793 5.592 13.010 1.00 95.94 508 GLU A CA 1
ATOM 4027 C C . GLU A 1 508 ? 3.656 4.962 12.186 1.00 95.94 508 GLU A C 1
ATOM 4029 O O . GLU A 1 508 ? 3.608 5.082 10.958 1.00 95.94 508 GLU A O 1
ATOM 4034 N N . PHE A 1 509 ? 2.715 4.294 12.854 1.00 95.31 509 PHE A N 1
ATOM 4035 C CA . PHE A 1 509 ? 1.580 3.633 12.219 1.00 95.31 509 PHE A CA 1
ATOM 4036 C C . PHE A 1 509 ? 0.561 4.613 11.616 1.00 95.31 509 PHE A C 1
ATOM 4038 O O . PHE A 1 509 ? 0.003 4.346 10.541 1.00 95.31 509 PHE A O 1
ATOM 4045 N N . TYR A 1 510 ? 0.297 5.732 12.298 1.00 93.75 510 TYR A N 1
ATOM 4046 C CA . TYR A 1 510 ? -0.706 6.713 11.876 1.00 93.75 510 TYR A CA 1
ATOM 4047 C C . TYR A 1 510 ? -0.157 7.801 10.960 1.00 93.75 510 TYR A C 1
ATOM 4049 O O . TYR A 1 510 ? -0.836 8.155 9.995 1.00 93.75 510 TYR A O 1
ATOM 4057 N N . ASP A 1 511 ? 1.032 8.326 11.253 1.00 91.25 511 ASP A N 1
ATOM 4058 C CA . ASP A 1 511 ? 1.504 9.570 10.643 1.00 91.25 511 ASP A CA 1
ATOM 4059 C C . ASP A 1 511 ? 2.475 9.342 9.477 1.00 91.25 511 ASP A C 1
ATOM 4061 O O . ASP A 1 511 ? 2.582 10.206 8.606 1.00 91.25 511 ASP A O 1
ATOM 4065 N N . ASN A 1 512 ? 3.125 8.173 9.390 1.00 93.94 512 ASN A N 1
ATOM 4066 C CA . ASN A 1 512 ? 3.986 7.841 8.256 1.00 93.94 512 ASN A CA 1
ATOM 4067 C C . ASN A 1 512 ? 3.244 6.991 7.196 1.00 93.94 512 ASN A C 1
ATOM 4069 O O . ASN A 1 512 ? 2.994 5.802 7.407 1.00 93.94 512 ASN A O 1
ATOM 4073 N N . PRO A 1 513 ? 2.932 7.538 6.007 1.00 91.31 513 PRO A N 1
ATOM 4074 C CA . PRO A 1 513 ? 2.302 6.779 4.928 1.00 91.31 513 PRO A CA 1
ATOM 4075 C C . PRO A 1 513 ? 3.225 5.714 4.309 1.00 91.31 513 PRO A C 1
ATOM 4077 O O . PRO A 1 513 ? 2.718 4.748 3.749 1.00 91.31 513 PRO A O 1
ATOM 4080 N N . GLU A 1 514 ? 4.551 5.814 4.439 1.00 92.69 514 GLU A N 1
ATOM 4081 C CA . GLU A 1 514 ? 5.503 4.819 3.908 1.00 92.69 514 GLU A CA 1
ATOM 4082 C C . GLU A 1 514 ? 5.840 3.694 4.905 1.00 92.69 514 GLU A C 1
ATOM 4084 O O . GLU A 1 514 ? 6.563 2.767 4.539 1.00 92.69 514 GLU A O 1
ATOM 4089 N N . SER A 1 515 ? 5.292 3.710 6.130 1.00 93.94 515 SER A N 1
ATOM 4090 C CA . SER A 1 515 ? 5.540 2.663 7.142 1.00 93.94 515 SER A CA 1
ATOM 4091 C C . SER A 1 515 ? 4.777 1.356 6.884 1.00 93.94 515 SER A C 1
ATOM 4093 O O . SER A 1 515 ? 5.097 0.319 7.469 1.00 93.94 515 SER A O 1
ATOM 4095 N N . SER A 1 516 ? 3.778 1.378 5.993 1.00 92.88 516 SER A N 1
ATOM 4096 C CA . SER A 1 516 ? 3.019 0.197 5.578 1.00 92.88 516 SER A CA 1
ATOM 4097 C C . SER A 1 516 ? 2.722 0.199 4.085 1.00 92.88 516 SER A C 1
ATOM 4099 O O . SER A 1 516 ? 2.317 1.201 3.498 1.00 92.88 516 SER A O 1
ATOM 4101 N N . ARG A 1 517 ? 2.803 -0.987 3.480 1.00 93.12 517 ARG A N 1
ATOM 4102 C CA . ARG A 1 517 ? 2.452 -1.231 2.077 1.00 93.12 517 ARG A CA 1
ATOM 4103 C C . ARG A 1 517 ? 0.950 -1.171 1.798 1.00 93.12 517 ARG A C 1
ATOM 4105 O O . ARG A 1 517 ? 0.565 -1.179 0.633 1.00 93.12 517 ARG A O 1
ATOM 4112 N N . SER A 1 518 ? 0.109 -1.115 2.831 1.00 91.44 518 SER A N 1
ATOM 4113 C CA . SER A 1 518 ? -1.349 -0.989 2.670 1.00 91.44 518 SER A CA 1
ATOM 4114 C C . SER A 1 518 ? -1.821 0.467 2.600 1.00 91.44 518 SER A C 1
ATOM 4116 O O . SER A 1 518 ? -2.972 0.704 2.251 1.00 91.44 518 SER A O 1
ATOM 4118 N N . ASN A 1 519 ? -0.963 1.435 2.937 1.00 92.19 519 ASN A N 1
ATOM 4119 C CA . ASN A 1 519 ? -1.301 2.859 2.895 1.00 92.19 519 ASN A CA 1
ATOM 4120 C C . ASN A 1 519 ? -1.367 3.367 1.454 1.00 92.19 519 ASN A C 1
ATOM 4122 O O . ASN A 1 519 ? -0.513 3.033 0.650 1.00 92.19 519 ASN A O 1
ATOM 4126 N N . LEU A 1 520 ? -2.314 4.231 1.125 1.00 91.19 520 LEU A N 1
ATOM 4127 C CA . LEU A 1 520 ? -2.499 4.860 -0.182 1.00 91.19 520 LEU A CA 1
ATOM 4128 C C . LEU A 1 520 ? -2.377 6.393 -0.103 1.00 91.19 520 LEU A C 1
ATOM 4130 O O . LEU A 1 520 ? -2.411 7.051 -1.143 1.00 91.19 520 LEU A O 1
ATOM 4134 N N . GLY A 1 521 ? -2.254 6.970 1.099 1.00 87.38 521 GLY A N 1
ATOM 4135 C CA . GLY A 1 521 ? -1.996 8.398 1.299 1.00 87.38 521 GLY A CA 1
ATOM 4136 C C . GLY A 1 521 ? -0.651 8.860 0.721 1.00 87.38 521 GLY A C 1
ATOM 4137 O O . GLY A 1 521 ? 0.287 8.075 0.578 1.00 87.38 521 GLY A O 1
ATOM 4138 N N . CYS A 1 522 ? -0.540 10.147 0.375 1.00 85.19 522 CYS A N 1
ATOM 4139 C CA . CYS A 1 522 ? 0.702 10.672 -0.199 1.00 85.19 522 CYS A CA 1
ATOM 4140 C C . CYS A 1 522 ? 1.775 10.922 0.851 1.00 85.19 522 CYS A C 1
ATOM 4142 O O . CYS A 1 522 ? 1.504 11.323 1.978 1.00 85.19 522 CYS A O 1
ATOM 4144 N N . THR A 1 523 ? 3.016 10.816 0.401 1.00 89.56 523 THR A N 1
ATOM 4145 C CA . THR A 1 523 ? 4.225 10.813 1.224 1.00 89.56 523 THR A CA 1
ATOM 4146 C C . THR A 1 523 ? 4.875 12.194 1.339 1.00 89.56 523 THR A C 1
ATOM 4148 O O . THR A 1 523 ? 6.062 12.295 1.624 1.00 89.56 523 THR A O 1
ATOM 4151 N N . LEU A 1 524 ? 4.121 13.279 1.104 1.00 91.00 524 LEU A N 1
ATOM 4152 C CA . LEU A 1 524 ? 4.665 14.638 0.937 1.00 91.00 524 LEU A CA 1
ATOM 4153 C C . LEU A 1 524 ? 5.613 15.039 2.073 1.00 91.00 524 LEU A C 1
ATOM 4155 O O . LEU A 1 524 ? 6.762 15.393 1.825 1.00 91.00 524 LEU A O 1
ATOM 4159 N N . PHE A 1 525 ? 5.168 14.923 3.321 1.00 90.81 525 PHE A N 1
ATOM 4160 C CA . PHE A 1 525 ? 5.933 15.389 4.480 1.00 90.81 525 PHE A CA 1
ATOM 4161 C C . PHE A 1 525 ? 7.145 14.515 4.832 1.00 90.81 525 PHE A C 1
ATOM 4163 O O . PHE A 1 525 ? 7.983 14.935 5.624 1.00 90.81 525 PHE A O 1
ATOM 4170 N N . ASN A 1 526 ? 7.310 13.357 4.187 1.00 93.56 526 ASN A N 1
ATOM 4171 C CA . ASN A 1 526 ? 8.542 12.577 4.301 1.00 93.56 526 ASN A CA 1
ATOM 4172 C C . ASN A 1 526 ? 9.683 13.232 3.503 1.00 93.56 526 ASN A C 1
ATOM 4174 O O . ASN A 1 526 ? 10.845 13.090 3.871 1.00 93.56 526 ASN A O 1
ATOM 4178 N N . TYR A 1 527 ? 9.367 13.972 2.434 1.00 94.62 527 TYR A N 1
ATOM 4179 C CA . TYR A 1 527 ? 10.348 14.556 1.507 1.00 94.62 527 TYR A CA 1
ATOM 4180 C C . TYR A 1 527 ? 10.390 16.089 1.535 1.00 94.62 527 TYR A C 1
ATOM 4182 O O . TYR A 1 527 ? 11.276 16.680 0.919 1.00 94.62 527 TYR A O 1
ATOM 4190 N N . PHE A 1 528 ? 9.450 16.743 2.222 1.00 94.81 528 PHE A N 1
ATOM 4191 C CA . PHE A 1 528 ? 9.347 18.199 2.290 1.00 94.81 528 PHE A CA 1
ATOM 4192 C C . PHE A 1 528 ? 9.469 18.725 3.720 1.00 94.81 528 PHE A C 1
ATOM 4194 O O . PHE A 1 528 ? 8.838 18.206 4.636 1.00 94.81 528 PHE A O 1
ATOM 4201 N N . GLN A 1 529 ? 10.201 19.827 3.879 1.00 94.44 529 GLN A N 1
ATOM 4202 C CA . GLN A 1 529 ? 10.076 20.719 5.034 1.00 94.44 529 GLN A CA 1
ATOM 4203 C C . GLN A 1 529 ? 9.400 22.010 4.607 1.00 94.44 529 GLN A C 1
ATOM 4205 O O . GLN A 1 529 ? 9.618 22.478 3.489 1.00 94.44 529 GLN A O 1
ATOM 4210 N N . TYR A 1 530 ? 8.604 22.605 5.491 1.00 94.88 530 TYR A N 1
ATOM 4211 C CA . TYR A 1 530 ? 7.984 23.895 5.228 1.00 94.88 530 TYR A CA 1
ATOM 4212 C C . TYR A 1 530 ? 7.969 24.791 6.465 1.00 94.88 530 TYR A C 1
ATOM 4214 O O . TYR A 1 530 ? 8.085 24.328 7.597 1.00 94.88 530 TYR A O 1
ATOM 4222 N N . THR A 1 531 ? 7.853 26.094 6.227 1.00 95.00 531 THR A N 1
ATOM 4223 C CA . THR A 1 531 ? 7.664 27.117 7.254 1.00 95.00 531 THR A CA 1
ATOM 4224 C C . THR A 1 531 ? 6.534 28.050 6.845 1.00 95.00 531 THR A C 1
ATOM 4226 O O . THR A 1 531 ? 6.401 28.403 5.670 1.00 95.00 531 THR A O 1
ATOM 4229 N N . VAL A 1 532 ? 5.715 28.442 7.818 1.00 93.62 532 VAL A N 1
ATOM 4230 C CA . VAL A 1 532 ? 4.595 29.368 7.635 1.00 93.62 532 VAL A CA 1
ATOM 4231 C C . VAL A 1 532 ? 4.971 30.727 8.216 1.00 93.62 532 VAL A C 1
ATOM 4233 O O . VAL A 1 532 ? 5.461 30.823 9.340 1.00 93.62 532 VAL A O 1
ATOM 4236 N N . VAL A 1 533 ? 4.740 31.788 7.445 1.00 92.94 533 VAL A N 1
ATOM 4237 C CA . VAL A 1 533 ? 4.881 33.179 7.886 1.00 92.94 533 VAL A CA 1
ATOM 4238 C C . VAL A 1 533 ? 3.584 33.916 7.575 1.00 92.94 533 VAL A C 1
ATOM 4240 O O . VAL A 1 533 ? 3.190 33.998 6.413 1.00 92.94 533 VAL A O 1
ATOM 4243 N N . VAL A 1 534 ? 2.927 34.461 8.599 1.00 89.62 534 VAL A N 1
ATOM 4244 C CA . VAL A 1 534 ? 1.677 35.224 8.462 1.00 89.62 534 VAL A CA 1
ATOM 4245 C C . VAL A 1 534 ? 1.953 36.723 8.593 1.00 89.62 534 VAL A C 1
ATOM 4247 O O . VAL A 1 534 ? 2.626 37.158 9.527 1.00 89.62 534 VAL A O 1
ATOM 4250 N N . ASP A 1 535 ? 1.408 37.518 7.673 1.00 87.12 535 ASP A N 1
ATOM 4251 C CA . ASP A 1 535 ? 1.394 38.978 7.730 1.00 87.12 535 ASP A CA 1
ATOM 4252 C C . ASP A 1 535 ? -0.034 39.494 7.963 1.00 87.12 535 ASP A C 1
ATOM 4254 O O . ASP A 1 535 ? -0.899 39.483 7.082 1.00 87.12 535 ASP A O 1
ATOM 4258 N N . MET A 1 536 ? -0.264 39.977 9.186 1.00 83.44 536 MET A N 1
ATOM 4259 C CA . MET A 1 536 ? -1.543 40.528 9.635 1.00 83.44 536 MET A CA 1
ATOM 4260 C C . MET A 1 536 ? -1.697 42.033 9.356 1.00 83.44 536 MET A C 1
ATOM 4262 O O . MET A 1 536 ? -2.699 42.620 9.773 1.00 83.44 536 MET A O 1
ATOM 4266 N N . VAL A 1 537 ? -0.730 42.692 8.706 1.00 82.88 537 VAL A N 1
ATOM 4267 C CA . VAL A 1 537 ? -0.768 44.136 8.405 1.00 82.88 537 VAL A CA 1
ATOM 4268 C C . VAL A 1 537 ? -1.533 44.418 7.112 1.00 82.88 537 VAL A C 1
ATOM 4270 O O . VAL A 1 537 ? -2.348 45.344 7.086 1.00 82.88 537 VAL A O 1
ATOM 4273 N N . ASP A 1 538 ? -1.313 43.612 6.074 1.00 82.12 538 ASP A N 1
ATOM 4274 C CA . ASP A 1 538 ? -1.935 43.782 4.759 1.00 82.12 538 ASP A CA 1
ATOM 4275 C C . ASP A 1 538 ? -3.468 43.653 4.796 1.00 82.12 538 ASP A C 1
ATOM 4277 O O . ASP A 1 538 ? -4.047 43.043 5.696 1.00 82.12 538 ASP A O 1
ATOM 4281 N N . ASN A 1 539 ? -4.150 44.248 3.811 1.00 81.44 539 ASN A N 1
ATOM 4282 C CA . ASN A 1 539 ? -5.596 44.108 3.630 1.00 81.44 539 ASN A CA 1
ATOM 4283 C C . ASN A 1 539 ? -5.921 43.591 2.216 1.00 81.44 539 ASN A C 1
ATOM 4285 O O . ASN A 1 539 ? -5.807 44.370 1.262 1.00 81.44 539 ASN A O 1
ATOM 4289 N N . PRO A 1 540 ? -6.375 42.333 2.068 1.00 86.81 540 PRO A N 1
ATOM 4290 C CA . PRO A 1 540 ? -6.522 41.300 3.111 1.00 86.81 540 PRO A CA 1
ATOM 4291 C C . PRO A 1 540 ? -5.170 40.827 3.700 1.00 86.81 540 PRO A C 1
ATOM 4293 O O . PRO A 1 540 ? -4.157 40.942 3.006 1.00 86.81 540 PRO A O 1
ATOM 4296 N N . PRO A 1 541 ? -5.137 40.279 4.936 1.00 86.75 541 PRO A N 1
ATOM 4297 C CA . PRO A 1 541 ? -3.950 39.643 5.512 1.00 86.75 541 PRO A CA 1
ATOM 4298 C C . PRO A 1 541 ? -3.405 38.542 4.604 1.00 86.75 541 PRO A C 1
ATOM 4300 O O . PRO A 1 541 ? -4.174 37.878 3.904 1.00 86.75 541 PRO A O 1
ATOM 4303 N N . THR A 1 542 ? -2.093 38.321 4.620 1.00 91.56 542 THR A N 1
ATOM 4304 C CA . THR A 1 542 ? -1.446 37.309 3.776 1.00 91.56 542 THR A CA 1
ATOM 4305 C C . THR A 1 542 ? -0.733 36.261 4.613 1.00 91.56 542 THR A C 1
ATOM 4307 O O . THR A 1 542 ? -0.326 36.506 5.744 1.00 91.56 542 THR A O 1
ATOM 4310 N N . PHE A 1 543 ? -0.568 35.067 4.060 1.00 93.06 543 PHE A N 1
ATOM 4311 C CA . PHE A 1 543 ? 0.336 34.063 4.605 1.00 93.06 543 PHE A CA 1
ATOM 4312 C C . PHE A 1 543 ? 1.212 33.515 3.490 1.00 93.06 543 PHE A C 1
ATOM 4314 O O . PHE A 1 543 ? 0.766 33.349 2.354 1.00 93.06 543 PHE A O 1
ATOM 4321 N N . THR A 1 544 ? 2.473 33.258 3.819 1.00 93.94 544 THR A N 1
ATOM 4322 C CA . THR A 1 544 ? 3.459 32.680 2.914 1.00 93.94 544 THR A CA 1
ATOM 4323 C C . THR A 1 544 ? 3.977 31.377 3.495 1.00 93.94 544 THR A C 1
ATOM 4325 O O . THR A 1 544 ? 4.501 31.343 4.606 1.00 93.94 544 THR A O 1
ATOM 4328 N N . ILE A 1 545 ? 3.850 30.312 2.716 1.00 95.12 545 ILE A N 1
ATOM 4329 C CA . ILE A 1 545 ? 4.379 28.986 3.010 1.00 95.12 545 ILE A CA 1
ATOM 4330 C C . ILE A 1 545 ? 5.639 28.819 2.175 1.00 95.12 545 ILE A C 1
ATOM 4332 O O . ILE A 1 545 ? 5.560 28.815 0.949 1.00 95.12 545 ILE A O 1
ATOM 4336 N N . THR A 1 546 ? 6.796 28.704 2.816 1.00 95.94 546 THR A N 1
ATOM 4337 C CA . THR A 1 546 ? 8.061 28.394 2.132 1.00 95.94 546 THR A CA 1
ATOM 4338 C C . THR A 1 546 ? 8.364 26.922 2.330 1.00 95.94 546 THR A C 1
ATOM 4340 O O . THR A 1 546 ? 8.282 26.450 3.458 1.00 95.94 546 THR A O 1
ATOM 4343 N N . TYR A 1 547 ? 8.714 26.199 1.269 1.00 96.12 547 TYR A N 1
ATOM 4344 C CA . TYR A 1 547 ? 8.965 24.761 1.335 1.00 96.12 547 TYR A CA 1
ATOM 4345 C C . TYR A 1 547 ? 10.221 24.339 0.574 1.00 96.12 547 TYR A C 1
ATOM 4347 O O . TYR A 1 547 ? 10.615 24.940 -0.427 1.00 96.12 547 TYR A O 1
ATOM 4355 N N . GLU A 1 548 ? 10.843 23.271 1.059 1.00 96.12 548 GLU A N 1
ATOM 4356 C CA . GLU A 1 548 ? 12.081 22.700 0.539 1.00 96.12 548 GLU A CA 1
ATOM 4357 C C . GLU A 1 548 ? 11.904 21.190 0.357 1.00 96.12 548 GLU A C 1
ATOM 4359 O O . GLU A 1 548 ? 11.470 20.502 1.279 1.00 96.12 548 GLU A O 1
ATOM 4364 N N . MET A 1 549 ? 12.227 20.684 -0.834 1.00 95.94 549 MET A N 1
ATOM 4365 C CA . MET A 1 549 ? 12.150 19.269 -1.192 1.00 95.94 549 MET A CA 1
ATOM 4366 C C . MET A 1 549 ? 13.527 18.613 -1.127 1.00 95.94 549 MET A C 1
ATOM 4368 O O . MET A 1 549 ? 14.520 19.176 -1.605 1.00 95.94 549 MET A O 1
ATOM 4372 N N . TYR A 1 550 ? 13.553 17.377 -0.644 1.00 95.06 550 TYR A N 1
ATOM 4373 C CA . TYR A 1 550 ? 14.745 16.557 -0.490 1.00 95.06 550 TYR A CA 1
ATOM 4374 C C . TYR A 1 550 ? 14.621 15.243 -1.260 1.00 95.06 550 TYR A C 1
ATOM 4376 O O . TYR A 1 550 ? 13.522 14.766 -1.549 1.00 95.06 550 TYR A O 1
ATOM 4384 N N . LYS A 1 551 ? 15.769 14.675 -1.633 1.00 90.38 551 LYS A N 1
ATOM 4385 C CA . LYS A 1 551 ? 15.839 13.442 -2.427 1.00 90.38 551 LYS A CA 1
ATOM 4386 C C . LYS A 1 551 ? 15.500 12.194 -1.607 1.00 90.38 551 LYS A C 1
ATOM 4388 O O . LYS A 1 551 ? 14.811 11.305 -2.106 1.00 90.38 551 LYS A O 1
ATOM 4393 N N . GLU A 1 552 ? 16.003 12.137 -0.378 1.00 90.19 552 GLU A N 1
ATOM 4394 C CA . GLU A 1 552 ? 15.848 11.003 0.536 1.00 90.19 552 GLU A CA 1
ATOM 4395 C C . GLU A 1 552 ? 14.813 11.332 1.628 1.00 90.19 552 GLU A C 1
ATOM 4397 O O . GLU A 1 552 ? 14.798 12.461 2.131 1.00 90.19 552 GLU A O 1
ATOM 4402 N N . PRO A 1 553 ? 13.945 10.376 2.009 1.00 92.12 553 PRO A N 1
ATOM 4403 C CA . PRO A 1 553 ? 12.911 10.608 3.012 1.00 92.12 553 PRO A CA 1
ATOM 4404 C C . PRO A 1 553 ? 13.540 10.856 4.387 1.00 92.12 553 PRO A C 1
ATOM 4406 O O . PRO A 1 553 ? 14.479 10.169 4.783 1.00 92.12 553 PRO A O 1
ATOM 4409 N N . PHE A 1 554 ? 13.018 11.834 5.125 1.00 92.12 554 PHE A N 1
ATOM 4410 C CA . PHE A 1 554 ? 13.471 12.241 6.461 1.00 92.12 554 PHE A CA 1
ATOM 4411 C C . PHE A 1 554 ? 14.938 12.716 6.555 1.00 92.12 554 PHE A C 1
ATOM 4413 O O . PHE A 1 554 ? 15.442 12.940 7.659 1.00 92.12 554 PHE A O 1
ATOM 4420 N N . VAL A 1 555 ? 15.632 12.917 5.427 1.00 90.31 555 VAL A N 1
ATOM 4421 C CA . VAL A 1 555 ? 17.016 13.418 5.384 1.00 90.31 555 VAL A CA 1
ATOM 4422 C C . VAL A 1 555 ? 17.031 14.863 4.893 1.00 90.31 555 VAL A C 1
ATOM 4424 O O . VAL A 1 555 ? 17.122 15.157 3.704 1.00 90.31 555 VAL A O 1
ATOM 4427 N N . PHE A 1 556 ? 16.985 15.793 5.845 1.00 90.62 556 PHE A N 1
ATOM 4428 C CA . PHE A 1 556 ? 16.866 17.228 5.571 1.00 90.62 556 PHE A CA 1
ATOM 4429 C C . PHE A 1 556 ? 18.218 17.960 5.556 1.00 90.62 556 PHE A C 1
ATOM 4431 O O . PHE A 1 556 ? 18.376 19.055 6.100 1.00 90.62 556 PHE A O 1
ATOM 4438 N N . ALA A 1 557 ? 19.232 17.340 4.950 1.00 90.75 557 ALA A N 1
ATOM 4439 C CA . ALA A 1 557 ? 20.565 17.917 4.819 1.00 90.75 557 ALA A CA 1
ATOM 4440 C C . ALA A 1 557 ? 20.680 18.802 3.568 1.00 90.75 557 ALA A C 1
ATOM 4442 O O . ALA A 1 557 ? 20.067 18.543 2.536 1.00 90.75 557 ALA A O 1
ATOM 4443 N N . VAL A 1 558 ? 21.530 19.834 3.621 1.00 87.75 558 VAL A N 1
ATOM 4444 C CA . VAL A 1 558 ? 21.742 20.764 2.490 1.00 87.75 558 VAL A CA 1
ATOM 4445 C C . VAL A 1 558 ? 22.189 20.038 1.212 1.00 87.75 558 VAL A C 1
ATOM 4447 O O . VAL A 1 558 ? 21.842 20.476 0.121 1.00 87.75 558 VAL A O 1
ATOM 4450 N N . ALA A 1 559 ? 22.929 18.933 1.343 1.00 87.44 559 ALA A N 1
ATOM 4451 C CA . ALA A 1 559 ? 23.413 18.141 0.211 1.00 87.44 559 ALA A CA 1
ATOM 4452 C C . ALA A 1 559 ? 22.297 17.389 -0.540 1.00 87.44 559 ALA A C 1
ATOM 4454 O O . ALA A 1 559 ? 22.443 17.138 -1.733 1.00 87.44 559 ALA A O 1
ATOM 4455 N N . ASP A 1 560 ? 21.193 17.067 0.140 1.00 87.69 560 ASP A N 1
ATOM 4456 C CA . ASP A 1 560 ? 20.078 16.283 -0.407 1.00 87.69 560 ASP A CA 1
ATOM 4457 C C . ASP A 1 560 ? 18.914 17.160 -0.884 1.00 87.69 560 ASP A C 1
ATOM 4459 O O . ASP A 1 560 ? 17.929 16.650 -1.422 1.00 87.69 560 ASP A O 1
ATOM 4463 N N . LYS A 1 561 ? 19.022 18.481 -0.700 1.00 93.75 561 LYS A N 1
ATOM 4464 C CA . LYS A 1 561 ? 18.020 19.459 -1.123 1.00 93.75 561 LYS A CA 1
ATOM 4465 C C . LYS A 1 561 ? 18.000 19.570 -2.648 1.00 93.75 561 LYS A C 1
ATOM 4467 O O . LYS A 1 561 ? 19.018 19.877 -3.268 1.00 93.75 561 LYS A O 1
ATOM 4472 N N . VAL A 1 562 ? 16.832 19.370 -3.251 1.00 94.25 562 VAL A N 1
ATOM 4473 C CA . VAL A 1 562 ? 16.675 19.325 -4.715 1.00 94.25 562 VAL A CA 1
ATOM 4474 C C . VAL A 1 562 ? 15.906 20.534 -5.243 1.00 94.25 562 VAL A C 1
ATOM 4476 O O . VAL A 1 562 ? 16.240 21.061 -6.308 1.00 94.25 562 VAL A O 1
ATOM 4479 N N . LEU A 1 563 ? 14.902 21.004 -4.499 1.00 94.88 563 LEU A N 1
ATOM 4480 C CA . LEU A 1 563 ? 13.996 22.058 -4.948 1.00 94.88 563 LEU A CA 1
ATOM 4481 C C . LEU A 1 563 ? 13.548 22.949 -3.783 1.00 94.88 563 LEU A C 1
ATOM 4483 O O . LEU A 1 563 ? 13.395 22.480 -2.658 1.00 94.88 563 LEU A O 1
ATOM 4487 N N . THR A 1 564 ? 13.323 24.230 -4.056 1.00 95.38 564 THR A N 1
ATOM 4488 C CA . THR A 1 564 ? 12.782 25.205 -3.097 1.00 95.38 564 THR A CA 1
ATOM 4489 C C . THR A 1 564 ? 11.625 25.960 -3.724 1.00 95.38 564 THR A C 1
ATOM 4491 O O . THR A 1 564 ? 11.691 26.288 -4.905 1.00 95.38 564 THR A O 1
ATOM 4494 N N . GLY A 1 565 ? 10.593 26.283 -2.958 1.00 94.69 565 GLY A N 1
ATOM 4495 C CA . GLY A 1 565 ? 9.453 27.040 -3.456 1.00 94.69 565 GLY A CA 1
ATOM 4496 C C . GLY A 1 565 ? 8.749 27.827 -2.367 1.00 94.69 565 GLY A C 1
ATOM 4497 O O . GLY A 1 565 ? 9.055 27.704 -1.179 1.00 94.69 565 GLY A O 1
ATOM 4498 N N . SER A 1 566 ? 7.809 28.662 -2.788 1.00 94.50 566 SER A N 1
ATOM 4499 C CA . SER A 1 566 ? 6.933 29.370 -1.870 1.00 94.50 566 SER A CA 1
ATOM 4500 C C . SER A 1 566 ? 5.539 29.533 -2.452 1.00 94.50 566 SER A C 1
ATOM 4502 O O . SER A 1 566 ? 5.329 29.538 -3.665 1.00 94.50 566 SER A O 1
ATOM 4504 N N . TYR A 1 567 ? 4.565 29.641 -1.562 1.00 92.94 567 TYR A N 1
ATOM 4505 C CA . TYR A 1 567 ? 3.175 29.882 -1.895 1.00 92.94 567 TYR A CA 1
ATOM 4506 C C . TYR A 1 567 ? 2.637 30.985 -0.998 1.00 92.94 567 TYR A C 1
ATOM 4508 O O . TYR A 1 567 ? 2.694 30.866 0.223 1.00 92.94 567 TYR A O 1
ATOM 4516 N N . THR A 1 568 ? 2.109 32.046 -1.603 1.00 91.94 568 THR A N 1
ATOM 4517 C CA . THR A 1 568 ? 1.491 33.156 -0.878 1.00 91.94 568 THR A CA 1
ATOM 4518 C C . THR A 1 568 ? 0.009 33.210 -1.208 1.00 91.94 568 THR A C 1
ATOM 4520 O O . THR A 1 568 ? -0.368 33.232 -2.381 1.00 91.94 568 THR A O 1
ATOM 4523 N N . ALA A 1 569 ? -0.824 33.268 -0.175 1.00 89.31 569 ALA A N 1
ATOM 4524 C CA . ALA A 1 569 ? -2.266 33.411 -0.302 1.00 89.31 569 ALA A CA 1
ATOM 4525 C C . ALA A 1 569 ? -2.804 34.505 0.625 1.00 89.31 569 ALA A C 1
ATOM 4527 O O . ALA A 1 569 ? -2.151 34.933 1.578 1.00 89.31 569 ALA A O 1
ATOM 4528 N N . GLN A 1 570 ? -3.999 34.983 0.287 1.00 90.12 570 GLN A N 1
ATOM 4529 C CA . GLN A 1 570 ? -4.720 36.022 1.011 1.00 90.12 570 GLN A CA 1
ATOM 4530 C C . GLN A 1 570 ? -5.814 35.392 1.875 1.00 90.12 570 GLN A C 1
ATOM 4532 O O . GLN A 1 570 ? -6.487 34.459 1.438 1.00 90.12 570 GLN A O 1
ATOM 4537 N N . GLY A 1 571 ? -5.981 35.912 3.088 1.00 85.06 571 GLY A N 1
ATOM 4538 C CA . GLY A 1 571 ? -7.106 35.612 3.966 1.00 85.06 571 GLY A CA 1
ATOM 4539 C C . GLY A 1 571 ? -8.323 36.481 3.658 1.00 85.06 571 GLY A C 1
ATOM 4540 O O . GLY A 1 571 ? -8.480 37.020 2.559 1.00 85.06 571 GLY A O 1
ATOM 4541 N N . GLU A 1 572 ? -9.192 36.645 4.650 1.00 84.81 572 GLU A N 1
ATOM 4542 C CA . GLU A 1 572 ? -10.383 37.482 4.511 1.00 84.81 572 GLU A CA 1
ATOM 4543 C C . GLU A 1 572 ? -10.060 38.981 4.612 1.00 84.81 572 GLU A C 1
ATOM 4545 O O . GLU A 1 572 ? -9.121 39.403 5.286 1.00 84.81 572 GLU A O 1
ATOM 4550 N N . SER A 1 573 ? -10.846 39.821 3.934 1.00 86.94 573 SER A N 1
ATOM 4551 C CA . SER A 1 573 ? -10.655 41.278 3.988 1.00 86.94 573 SER A CA 1
ATOM 4552 C C . SER A 1 573 ? -10.951 41.830 5.383 1.00 86.94 573 SER A C 1
ATOM 4554 O O . SER A 1 573 ? -11.910 41.424 6.035 1.00 86.94 573 SER A O 1
ATOM 4556 N N . LYS A 1 574 ? -10.162 42.812 5.832 1.00 86.94 574 LYS A N 1
ATOM 4557 C CA . LYS A 1 574 ? -10.373 43.464 7.134 1.00 86.94 574 LYS A CA 1
ATOM 4558 C C . LYS A 1 574 ? -11.750 44.132 7.199 1.00 86.94 574 LYS A C 1
ATOM 4560 O O . LYS A 1 574 ? -12.209 44.730 6.222 1.00 86.94 574 LYS A O 1
ATOM 4565 N N . ILE A 1 575 ? -12.382 44.099 8.373 1.00 86.38 575 ILE A N 1
ATOM 4566 C CA . ILE A 1 575 ? -13.632 44.832 8.612 1.00 86.38 575 ILE A CA 1
ATOM 4567 C C . ILE A 1 575 ? -13.302 46.306 8.830 1.00 86.38 575 ILE A C 1
ATOM 4569 O O . ILE A 1 575 ? -12.400 46.650 9.593 1.00 86.38 575 ILE A O 1
ATOM 4573 N N . GLN A 1 576 ? -14.067 47.175 8.173 1.00 89.25 576 GLN A N 1
ATOM 4574 C CA . GLN A 1 576 ? -13.937 48.623 8.264 1.00 89.25 576 GLN A CA 1
ATOM 4575 C C . GLN A 1 576 ? -14.982 49.210 9.219 1.00 89.25 576 GLN A C 1
ATOM 4577 O O . GLN A 1 576 ? -16.184 49.016 9.028 1.00 89.25 576 GLN A O 1
ATOM 4582 N N . VAL A 1 577 ? -14.538 49.992 10.204 1.00 90.12 577 VAL A N 1
ATOM 4583 C CA . VAL A 1 577 ? -15.404 50.707 11.154 1.00 90.12 577 VAL A CA 1
ATOM 4584 C C . VAL A 1 577 ? -14.964 52.167 11.278 1.00 90.12 577 VAL A C 1
ATOM 4586 O O . VAL A 1 577 ? -13.778 52.473 11.320 1.00 90.12 577 VAL A O 1
ATOM 4589 N N . ALA A 1 578 ? -15.912 53.105 11.311 1.00 89.06 578 ALA A N 1
ATOM 4590 C CA . ALA A 1 578 ? -15.602 54.532 11.427 1.00 89.06 578 ALA A CA 1
ATOM 4591 C C . ALA A 1 578 ? -15.106 54.900 12.834 1.00 89.06 578 ALA A C 1
ATOM 4593 O O . ALA A 1 578 ? -15.707 54.495 13.828 1.00 89.06 578 ALA A O 1
ATOM 4594 N N . ILE A 1 579 ? -14.050 55.713 12.915 1.00 88.38 579 ILE A N 1
ATOM 4595 C CA . ILE A 1 579 ? -13.487 56.173 14.191 1.00 88.38 579 ILE A CA 1
ATOM 4596 C C . ILE A 1 579 ? -14.362 57.294 14.768 1.00 88.38 579 ILE A C 1
ATOM 4598 O O . ILE A 1 579 ? -14.606 58.303 14.099 1.00 88.38 579 ILE A O 1
ATOM 4602 N N . THR A 1 580 ? -14.826 57.133 16.012 1.00 87.06 580 THR A N 1
ATOM 4603 C CA . THR A 1 580 ? -15.672 58.119 16.710 1.00 87.06 580 THR A CA 1
ATOM 4604 C C . THR A 1 580 ? -14.837 59.196 17.387 1.00 87.06 580 THR A C 1
ATOM 4606 O O . THR A 1 580 ? -15.127 60.384 17.227 1.00 87.06 580 THR A O 1
ATOM 4609 N N . THR A 1 581 ? -13.776 58.807 18.098 1.00 87.06 581 THR A N 1
ATOM 4610 C CA . THR A 1 581 ? -12.863 59.734 18.784 1.00 87.06 581 THR A CA 1
ATOM 4611 C C . THR A 1 581 ? -11.415 59.247 18.774 1.00 87.06 581 THR A C 1
ATOM 4613 O O . THR A 1 581 ? -11.153 58.050 18.755 1.00 87.06 581 THR A O 1
ATOM 4616 N N . VAL A 1 582 ? -10.469 60.192 18.808 1.00 87.56 582 VAL A N 1
ATOM 4617 C CA . VAL A 1 582 ? -9.025 59.935 18.940 1.00 87.56 582 VAL A CA 1
ATOM 4618 C C . VAL A 1 582 ? -8.470 60.799 20.074 1.00 87.56 582 VAL A C 1
ATOM 4620 O O . VAL A 1 582 ? -8.564 62.027 20.009 1.00 87.56 582 VAL A O 1
ATOM 4623 N N . ASP A 1 583 ? -7.874 60.178 21.093 1.00 88.25 583 ASP A N 1
ATOM 4624 C CA . ASP A 1 583 ? -7.153 60.852 22.177 1.00 88.25 583 ASP A CA 1
ATOM 4625 C C . ASP A 1 583 ? -5.640 60.645 22.017 1.00 88.25 583 ASP A C 1
ATOM 4627 O O . ASP A 1 583 ? -5.085 59.584 22.302 1.00 88.25 583 ASP A O 1
ATOM 4631 N N . VAL A 1 584 ? -4.953 61.700 21.578 1.00 87.12 584 VAL A N 1
ATOM 4632 C CA . VAL A 1 584 ? -3.500 61.702 21.353 1.00 87.12 584 VAL A CA 1
ATOM 4633 C C . VAL A 1 584 ? -2.698 61.556 22.654 1.00 87.12 584 VAL A C 1
ATOM 4635 O O . VAL A 1 584 ? -1.599 61.001 22.636 1.00 87.12 584 VAL A O 1
ATOM 4638 N N . ALA A 1 585 ? -3.212 62.052 23.784 1.00 83.88 585 ALA A N 1
ATOM 4639 C CA . ALA A 1 585 ? -2.510 61.993 25.064 1.00 83.88 585 ALA A CA 1
ATOM 4640 C C . ALA A 1 585 ? -2.630 60.606 25.707 1.00 83.88 585 ALA A C 1
ATOM 4642 O O . ALA A 1 585 ? -1.649 60.113 26.266 1.00 83.88 585 ALA A O 1
ATOM 4643 N N . ALA A 1 586 ? -3.807 59.986 25.595 1.00 84.62 586 ALA A N 1
ATOM 4644 C CA . ALA A 1 586 ? -4.069 58.633 26.080 1.00 84.62 586 ALA A CA 1
ATOM 4645 C C . ALA A 1 586 ? -3.660 57.529 25.085 1.00 84.62 586 ALA A C 1
ATOM 4647 O O . ALA A 1 586 ? -3.583 56.370 25.477 1.00 84.62 586 ALA A O 1
ATOM 4648 N N . ARG A 1 587 ? -3.343 57.892 23.830 1.00 91.00 587 ARG A N 1
ATOM 4649 C CA . ARG A 1 587 ? -3.107 56.967 22.701 1.00 91.00 587 ARG A CA 1
ATOM 4650 C C . ARG A 1 587 ? -4.309 56.061 22.433 1.00 91.00 587 ARG A C 1
ATOM 4652 O O . ARG A 1 587 ? -4.145 54.888 22.119 1.00 91.00 587 ARG A O 1
ATOM 4659 N N . THR A 1 588 ? -5.510 56.616 22.549 1.00 89.81 588 THR A N 1
ATOM 4660 C CA . THR A 1 588 ? -6.760 55.854 22.459 1.00 89.81 588 THR A CA 1
ATOM 4661 C C . THR A 1 588 ? -7.520 56.194 21.182 1.00 89.81 588 THR A C 1
ATOM 4663 O O . THR A 1 588 ? -7.715 57.368 20.864 1.00 89.81 588 THR A O 1
ATOM 4666 N N . ILE A 1 589 ? -7.982 55.170 20.469 1.00 90.31 589 ILE A N 1
ATOM 4667 C CA . ILE A 1 589 ? -8.919 55.254 19.344 1.00 90.31 589 ILE A CA 1
ATOM 4668 C C . ILE A 1 589 ? -10.239 54.632 19.801 1.00 90.31 589 ILE A C 1
ATOM 4670 O O . ILE A 1 589 ? -10.245 53.510 20.297 1.00 90.31 589 ILE A O 1
ATOM 4674 N N . SER A 1 590 ? -11.354 55.333 19.622 1.00 88.62 590 SER A N 1
ATOM 4675 C CA . SER A 1 590 ? -12.686 54.806 19.934 1.00 88.62 590 SER A CA 1
ATOM 4676 C C . SER A 1 590 ? -13.447 54.480 18.654 1.00 88.62 590 SER A C 1
ATOM 4678 O O . SER A 1 590 ? -13.422 55.255 17.692 1.00 88.62 590 SER A O 1
ATOM 4680 N N . VAL A 1 591 ? -14.125 53.336 18.647 1.00 90.00 591 VAL A N 1
ATOM 4681 C CA . VAL A 1 591 ? -14.964 52.859 17.540 1.00 90.00 591 VAL A CA 1
ATOM 4682 C C . VAL A 1 591 ? -16.304 52.339 18.067 1.00 90.00 591 VAL A C 1
ATOM 4684 O O . VAL A 1 591 ? -16.344 51.810 19.172 1.00 90.00 591 VAL A O 1
ATOM 4687 N N . PRO A 1 592 ? -17.408 52.467 17.316 1.00 88.69 592 PRO A N 1
ATOM 4688 C CA . PRO A 1 592 ? -18.735 52.091 17.791 1.00 88.69 592 PRO A CA 1
ATOM 4689 C C . PRO A 1 592 ? -18.918 50.575 17.914 1.00 88.69 592 PRO A C 1
ATOM 4691 O O . PRO A 1 592 ? -18.487 49.818 17.043 1.00 88.69 592 PRO A O 1
ATOM 4694 N N . GLY A 1 593 ? -19.658 50.155 18.944 1.00 86.88 593 GLY A N 1
ATOM 4695 C CA . GLY A 1 593 ? -19.974 48.749 19.212 1.00 86.88 593 GLY A CA 1
ATOM 4696 C C . GLY A 1 593 ? -18.896 48.019 20.014 1.00 86.88 593 GLY A C 1
ATOM 4697 O O . GLY A 1 593 ? -17.831 48.571 20.288 1.00 86.88 593 GLY A O 1
ATOM 4698 N N . ASP A 1 594 ? -19.196 46.784 20.418 1.00 86.88 594 ASP A N 1
ATOM 4699 C CA . ASP A 1 594 ? -18.257 45.910 21.128 1.00 86.88 594 ASP A CA 1
ATOM 4700 C C . ASP A 1 594 ? -17.510 45.023 20.127 1.00 86.88 594 ASP A C 1
ATOM 4702 O O . ASP A 1 594 ? -18.086 44.106 19.539 1.00 86.88 594 ASP A O 1
ATOM 4706 N N . ILE A 1 595 ? -16.231 45.330 19.914 1.00 85.69 595 ILE A N 1
ATOM 4707 C CA . ILE A 1 595 ? -15.320 44.523 19.094 1.00 85.69 595 ILE A CA 1
ATOM 4708 C C . ILE A 1 595 ? -14.146 43.976 19.917 1.00 85.69 595 ILE A C 1
ATOM 4710 O O . ILE A 1 595 ? -13.173 43.485 19.350 1.00 85.69 595 ILE A O 1
ATOM 4714 N N . THR A 1 596 ? -14.225 44.039 21.251 1.00 82.69 596 THR A N 1
ATOM 4715 C CA . THR A 1 596 ? -13.136 43.615 22.150 1.00 82.69 596 THR A CA 1
ATOM 4716 C C . THR A 1 596 ? -12.789 42.137 21.995 1.00 82.69 596 THR A C 1
ATOM 4718 O O . THR A 1 596 ? -11.615 41.785 21.998 1.00 82.69 596 THR A O 1
ATOM 4721 N N . GLY A 1 597 ? -13.780 41.280 21.730 1.00 76.06 597 GLY A N 1
ATOM 4722 C CA . GLY A 1 597 ? -13.570 39.851 21.461 1.00 76.06 597 GLY A CA 1
ATOM 4723 C C . GLY A 1 597 ? -12.813 39.529 20.163 1.00 76.06 597 GLY A C 1
ATOM 4724 O O . GLY A 1 597 ? -12.574 38.361 19.882 1.00 76.06 597 GLY A O 1
ATOM 4725 N N . ARG A 1 598 ? -12.458 40.535 19.351 1.00 76.69 598 ARG A N 1
ATOM 4726 C CA . ARG A 1 598 ? -11.684 40.393 18.103 1.00 76.69 598 ARG A CA 1
ATOM 4727 C C . ARG A 1 598 ? -10.329 41.105 18.153 1.00 76.69 598 ARG A C 1
ATOM 4729 O O . ARG A 1 598 ? -9.653 41.170 17.132 1.00 76.69 598 ARG A O 1
ATOM 4736 N N . LEU A 1 599 ? -9.967 41.678 19.302 1.00 79.81 599 LEU A N 1
ATOM 4737 C CA . LEU A 1 599 ? -8.745 42.455 19.491 1.00 79.81 599 LEU A CA 1
ATOM 4738 C C . LEU A 1 599 ? -8.008 41.957 20.735 1.00 79.81 599 LEU A C 1
ATOM 4740 O O . LEU A 1 599 ? -8.436 42.201 21.861 1.00 79.81 599 LEU A O 1
ATOM 4744 N N . ALA A 1 600 ? -6.876 41.298 20.530 1.00 79.81 600 ALA A N 1
ATOM 4745 C CA . ALA A 1 600 ? -5.943 40.930 21.582 1.00 79.81 600 ALA A CA 1
ATOM 4746 C C . ALA A 1 600 ? -4.809 41.963 21.703 1.00 79.81 600 ALA A C 1
ATOM 4748 O O . ALA A 1 600 ? -4.467 42.684 20.761 1.00 79.81 600 ALA A O 1
ATOM 4749 N N . THR A 1 601 ? -4.185 42.033 22.881 1.00 81.19 601 THR A N 1
ATOM 4750 C CA . THR A 1 601 ? -2.942 42.793 23.059 1.00 81.19 601 THR A CA 1
ATOM 4751 C C . THR A 1 601 ? -1.866 42.251 22.114 1.00 81.19 601 THR A C 1
ATOM 4753 O O . THR A 1 601 ? -1.586 41.056 22.106 1.00 81.19 601 THR A O 1
ATOM 4756 N N . GLY A 1 602 ? -1.235 43.137 21.346 1.00 79.06 602 GLY A N 1
ATOM 4757 C CA . GLY A 1 602 ? -0.245 42.805 20.320 1.00 79.06 602 GLY A CA 1
ATOM 4758 C C . GLY A 1 602 ? -0.791 42.791 18.888 1.00 79.06 602 GLY A C 1
ATOM 4759 O O . GLY A 1 602 ? 0.012 42.817 17.951 1.00 79.06 602 GLY A O 1
ATOM 4760 N N . ASP A 1 603 ? -2.114 42.822 18.697 1.00 81.19 603 ASP A N 1
ATOM 4761 C CA . ASP A 1 603 ? -2.724 42.784 17.366 1.00 81.19 603 ASP A CA 1
ATOM 4762 C C . ASP A 1 603 ? -2.412 44.031 16.532 1.00 81.19 603 ASP A C 1
ATOM 4764 O O . ASP A 1 603 ? -2.274 45.147 17.043 1.00 81.19 603 ASP A O 1
ATOM 4768 N N . LYS A 1 604 ? -2.331 43.840 15.211 1.00 82.81 604 LYS A N 1
ATOM 4769 C CA . LYS A 1 604 ? -2.109 44.913 14.236 1.00 82.81 604 LYS A CA 1
ATOM 4770 C C . LYS A 1 604 ? -3.432 45.407 13.659 1.00 82.81 604 LYS A C 1
ATOM 4772 O O . LYS A 1 604 ? -4.140 44.674 12.969 1.00 82.81 604 LYS A O 1
ATOM 4777 N N . ILE A 1 605 ? -3.717 46.683 13.879 1.00 86.12 605 ILE A N 1
ATOM 4778 C CA . ILE A 1 605 ? -4.849 47.411 13.297 1.00 86.12 605 ILE A CA 1
ATOM 4779 C C . ILE A 1 605 ? -4.333 48.474 12.327 1.00 86.12 605 ILE A C 1
ATOM 4781 O O . ILE A 1 605 ? -3.225 48.981 12.488 1.00 86.12 605 ILE A O 1
ATOM 4785 N N . VAL A 1 606 ? -5.117 48.819 11.309 1.00 87.44 606 VAL A N 1
ATOM 4786 C CA . VAL A 1 606 ? -4.733 49.834 10.316 1.00 87.44 606 VAL A CA 1
ATOM 4787 C C . VAL A 1 606 ? -5.748 50.963 10.340 1.00 87.44 606 VAL A C 1
ATOM 4789 O O . VAL A 1 606 ? -6.949 50.721 10.292 1.00 87.44 606 VAL A O 1
ATOM 4792 N N . VAL A 1 607 ? -5.275 52.200 10.418 1.00 86.50 607 VAL A N 1
ATOM 4793 C CA . VAL A 1 607 ? -6.109 53.391 10.252 1.00 86.50 607 VAL A CA 1
ATOM 4794 C C . VAL A 1 607 ? -5.895 53.933 8.846 1.00 86.50 607 VAL A C 1
ATOM 4796 O O . VAL A 1 607 ? -4.756 54.044 8.390 1.00 86.50 607 VAL A O 1
ATOM 4799 N N . ASP A 1 608 ? -6.991 54.260 8.167 1.00 86.19 608 ASP A N 1
ATOM 4800 C CA . ASP A 1 608 ? -6.985 54.811 6.811 1.00 86.19 608 ASP A CA 1
ATOM 4801 C C . ASP A 1 608 ? -7.955 56.001 6.702 1.00 86.19 608 ASP A C 1
ATOM 4803 O O . ASP A 1 608 ? -8.907 56.133 7.479 1.00 86.19 608 ASP A O 1
ATOM 4807 N N . GLN A 1 609 ? -7.741 56.872 5.717 1.00 86.38 609 GLN A N 1
ATOM 4808 C CA . GLN A 1 609 ? -8.561 58.060 5.437 1.00 86.38 609 GLN A CA 1
ATOM 4809 C C . GLN A 1 609 ? -8.635 59.081 6.597 1.00 86.38 609 GLN A C 1
ATOM 4811 O O . GLN A 1 609 ? -9.620 59.817 6.735 1.00 86.38 609 GLN A O 1
ATOM 4816 N N . SER A 1 610 ? -7.597 59.145 7.431 1.00 88.06 610 SER A N 1
ATOM 4817 C CA . SER A 1 610 ? -7.447 60.025 8.590 1.00 88.06 610 SER A CA 1
ATOM 4818 C C . SER A 1 610 ? -6.518 61.210 8.313 1.00 88.06 610 SER A C 1
ATOM 4820 O O . SER A 1 610 ? -5.590 61.164 7.508 1.00 88.06 610 SER A O 1
ATOM 4822 N N . THR A 1 611 ? -6.702 62.314 9.037 1.00 82.75 611 THR A N 1
ATOM 4823 C CA . THR A 1 611 ? -5.793 63.468 8.947 1.00 82.75 611 THR A CA 1
ATOM 4824 C C . THR A 1 611 ? -4.597 63.288 9.872 1.00 82.75 611 THR A C 1
ATOM 4826 O O . THR A 1 611 ? -4.548 63.853 10.967 1.00 82.75 611 THR A O 1
ATOM 4829 N N . GLY A 1 612 ? -3.604 62.535 9.397 1.00 80.62 612 GLY A N 1
ATOM 4830 C CA . GLY A 1 612 ? -2.298 62.386 10.044 1.00 80.62 612 GLY A CA 1
ATOM 4831 C C . GLY A 1 612 ? -2.136 61.147 10.922 1.00 80.62 612 GLY A C 1
ATOM 4832 O O . GLY A 1 612 ? -1.054 60.979 11.473 1.00 80.62 612 GLY A O 1
ATOM 4833 N N . ASN A 1 613 ? -3.155 60.289 11.028 1.00 85.25 613 ASN A N 1
ATOM 4834 C CA . ASN A 1 613 ? -3.066 58.997 11.717 1.00 85.25 613 ASN A CA 1
ATOM 4835 C C . ASN A 1 613 ? -3.142 57.801 10.754 1.00 85.25 613 ASN A C 1
ATOM 4837 O O . ASN A 1 613 ? -3.477 56.714 11.194 1.00 85.25 613 ASN A O 1
ATOM 4841 N N . ASP A 1 614 ? -2.899 57.980 9.453 1.00 87.25 614 ASP A N 1
ATOM 4842 C CA . ASP A 1 614 ? -2.890 56.841 8.526 1.00 87.25 614 ASP A CA 1
ATOM 4843 C C . ASP A 1 614 ? -1.660 55.967 8.785 1.00 87.25 614 ASP A C 1
ATOM 4845 O O . ASP A 1 614 ? -0.529 56.465 8.821 1.00 87.25 614 ASP A O 1
ATOM 4849 N N . GLY A 1 615 ? -1.874 54.665 8.964 1.00 85.12 615 GLY A N 1
ATOM 4850 C CA . GLY A 1 615 ? -0.805 53.715 9.252 1.00 85.12 615 GLY A CA 1
ATOM 4851 C C . GLY A 1 615 ? -1.248 52.516 10.085 1.00 85.12 615 GLY A C 1
ATOM 4852 O O . GLY A 1 615 ? -2.400 52.407 10.503 1.00 85.12 615 GLY A O 1
ATOM 4853 N N . ALA A 1 616 ? -0.308 51.601 10.313 1.00 86.19 616 ALA A N 1
ATOM 4854 C CA . ALA A 1 616 ? -0.504 50.441 11.172 1.00 86.19 616 ALA A CA 1
ATOM 4855 C C . ALA A 1 616 ? -0.171 50.781 12.633 1.00 86.19 616 ALA A C 1
ATOM 4857 O O . ALA A 1 616 ? 0.852 51.409 12.910 1.00 86.19 616 ALA A O 1
ATOM 4858 N N . TYR A 1 617 ? -1.015 50.322 13.550 1.00 87.75 617 TYR A N 1
ATOM 4859 C CA . TYR A 1 617 ? -0.881 50.490 14.993 1.00 87.75 617 TYR A CA 1
ATOM 4860 C C . TYR A 1 617 ? -0.983 49.135 15.691 1.00 87.75 617 TYR A C 1
ATOM 4862 O O . TYR A 1 617 ? -1.656 48.221 15.213 1.00 87.75 617 TYR A O 1
ATOM 4870 N N . THR A 1 618 ? -0.314 49.010 16.831 1.00 87.50 618 THR A N 1
ATOM 4871 C CA . THR A 1 618 ? -0.319 47.814 17.673 1.00 87.50 618 THR A CA 1
ATOM 4872 C C . THR A 1 618 ? -1.222 48.050 18.872 1.00 87.50 618 THR A C 1
ATOM 4874 O O . THR A 1 618 ? -1.023 49.020 19.606 1.00 87.50 618 THR A O 1
ATOM 4877 N N . VAL A 1 619 ? -2.189 47.163 19.083 1.00 87.50 619 VAL A N 1
ATOM 4878 C CA . VAL A 1 619 ? -3.100 47.206 20.231 1.00 87.50 619 VAL A CA 1
ATOM 4879 C C . VAL A 1 619 ? -2.319 46.911 21.513 1.00 87.50 619 VAL A C 1
ATOM 4881 O O . VAL A 1 619 ? -1.695 45.865 21.645 1.00 87.50 619 VAL A O 1
ATOM 4884 N N . ASP A 1 620 ? -2.351 47.831 22.469 1.00 89.50 620 ASP A N 1
ATOM 4885 C CA . ASP A 1 620 ? -1.842 47.638 23.831 1.00 89.50 620 ASP A CA 1
ATOM 4886 C C . ASP A 1 620 ? -2.941 47.041 24.722 1.00 89.50 620 ASP A C 1
ATOM 4888 O O . ASP A 1 620 ? -2.747 46.040 25.410 1.00 89.50 620 ASP A O 1
ATOM 4892 N N . SER A 1 621 ? -4.144 47.612 24.650 1.00 89.38 621 SER A N 1
ATOM 4893 C CA . SER A 1 621 ? -5.346 47.085 25.300 1.00 89.38 621 SER A CA 1
ATOM 4894 C C . SER A 1 621 ? -6.610 47.548 24.575 1.00 89.38 621 SER A C 1
ATOM 4896 O O . SER A 1 621 ? -6.609 48.584 23.910 1.00 89.38 621 SER A O 1
ATOM 4898 N N . ALA A 1 622 ? -7.696 46.791 24.711 1.00 88.62 622 ALA A N 1
ATOM 4899 C CA . ALA A 1 622 ? -9.018 47.165 24.224 1.00 88.62 622 ALA A CA 1
ATOM 4900 C C . ALA A 1 622 ? -10.051 46.972 25.342 1.00 88.62 622 ALA A C 1
ATOM 4902 O O . ALA A 1 622 ? -10.005 45.982 26.071 1.00 88.62 622 ALA A O 1
ATOM 4903 N N . SER A 1 623 ? -10.977 47.917 25.502 1.00 89.81 623 SER A N 1
ATOM 4904 C CA . SER A 1 623 ? -12.050 47.821 26.498 1.00 89.81 623 SER A CA 1
ATOM 4905 C C . SER A 1 623 ? -13.358 48.404 25.971 1.00 89.81 623 SER A C 1
ATOM 4907 O O . SER A 1 623 ? -13.350 49.387 25.234 1.00 89.81 623 SER A O 1
ATOM 4909 N N . PHE A 1 624 ? -14.490 47.797 26.333 1.00 89.88 624 PHE A N 1
ATOM 4910 C CA . PHE A 1 624 ? -15.812 48.258 25.916 1.00 89.88 624 PHE A CA 1
ATOM 4911 C C . PHE A 1 624 ? -16.450 49.110 27.017 1.00 89.88 624 PHE A C 1
ATOM 4913 O O . PHE A 1 624 ? -16.640 48.650 28.143 1.00 89.88 624 PHE A O 1
ATOM 4920 N N . ASN A 1 625 ? -16.796 50.360 26.702 1.00 84.25 625 ASN A N 1
ATOM 4921 C CA . ASN A 1 625 ? -17.327 51.316 27.682 1.00 84.25 625 ASN A CA 1
ATOM 4922 C C . ASN A 1 625 ? -18.871 51.372 27.726 1.00 84.25 625 ASN A C 1
ATOM 4924 O O . ASN A 1 625 ? -19.447 52.237 28.390 1.00 84.25 625 ASN A O 1
ATOM 4928 N N . GLY A 1 626 ? -19.549 50.459 27.020 1.00 78.06 626 GLY A N 1
ATOM 4929 C CA . GLY A 1 626 ? -21.010 50.384 26.923 1.00 78.06 626 GLY A CA 1
ATOM 4930 C C . GLY A 1 626 ? -21.609 51.019 25.662 1.00 78.06 626 GLY A C 1
ATOM 4931 O O . GLY A 1 626 ? -22.786 50.789 25.387 1.00 78.06 626 GLY A O 1
ATOM 4932 N N . ALA A 1 627 ? -20.830 51.782 24.885 1.00 83.75 627 ALA A N 1
ATOM 4933 C CA . ALA A 1 627 ? -21.247 52.332 23.589 1.00 83.75 627 ALA A CA 1
ATOM 4934 C C . ALA A 1 627 ? -20.183 52.135 22.496 1.00 83.75 627 ALA A C 1
ATOM 4936 O O . ALA A 1 627 ? -20.510 51.668 21.403 1.00 83.75 627 ALA A O 1
ATOM 4937 N N . ASP A 1 628 ? -18.924 52.424 22.828 1.00 88.88 628 ASP A N 1
ATOM 4938 C CA . ASP A 1 628 ? -17.775 52.322 21.934 1.00 88.88 628 ASP A CA 1
ATOM 4939 C C . ASP A 1 628 ? -16.722 51.365 22.534 1.00 88.88 628 ASP A C 1
ATOM 4941 O O . ASP A 1 628 ? -16.591 51.226 23.755 1.00 88.88 628 ASP A O 1
ATOM 4945 N N . THR A 1 629 ? -15.946 50.717 21.669 1.00 89.75 629 THR A N 1
ATOM 4946 C CA . THR A 1 629 ? -14.697 50.043 22.035 1.00 89.75 629 THR A CA 1
ATOM 4947 C C . THR A 1 629 ? -13.564 51.066 22.031 1.00 89.75 629 THR A C 1
ATOM 4949 O O . THR A 1 629 ? -13.293 51.695 21.009 1.00 89.75 629 THR A O 1
ATOM 4952 N N . GLU A 1 630 ? -12.899 51.235 23.172 1.00 89.88 630 GLU A N 1
ATOM 4953 C CA . GLU A 1 630 ? -11.700 52.056 23.339 1.00 89.88 630 GLU A CA 1
ATOM 4954 C C . GLU A 1 630 ? -10.453 51.189 23.169 1.00 89.88 630 GLU A C 1
ATOM 4956 O O . GLU A 1 630 ? -10.227 50.254 23.936 1.00 89.88 630 GLU A O 1
ATOM 4961 N N . ILE A 1 631 ? -9.643 51.515 22.165 1.00 90.50 631 ILE A N 1
ATOM 4962 C CA . ILE A 1 631 ? -8.435 50.788 21.780 1.00 90.50 631 ILE A CA 1
ATOM 4963 C C . ILE A 1 631 ? -7.232 51.667 22.098 1.00 90.50 631 ILE A C 1
ATOM 4965 O O . ILE A 1 631 ? -7.034 52.709 21.472 1.00 90.50 631 ILE A O 1
ATOM 4969 N N . VAL A 1 632 ? -6.423 51.257 23.068 1.00 89.94 632 VAL A N 1
ATOM 4970 C CA . VAL A 1 632 ? -5.146 51.898 23.385 1.00 89.94 632 VAL A CA 1
ATOM 4971 C C . VAL A 1 632 ? -4.080 51.304 22.476 1.00 89.94 632 VAL A C 1
ATOM 4973 O O . VAL A 1 632 ? -3.955 50.084 22.399 1.00 89.94 632 VAL A O 1
ATOM 4976 N N . VAL A 1 633 ? -3.309 52.149 21.793 1.00 90.19 633 VAL A N 1
ATOM 4977 C CA . VAL A 1 633 ? -2.222 51.718 20.904 1.00 90.19 633 VAL A CA 1
ATOM 4978 C C . VAL A 1 633 ? -0.847 52.042 21.480 1.00 90.19 633 VAL A C 1
ATOM 4980 O O . VAL A 1 633 ? -0.657 53.024 22.204 1.00 90.19 633 VAL A O 1
ATOM 4983 N N . THR A 1 634 ? 0.145 51.216 21.150 1.00 88.69 634 THR A N 1
ATOM 4984 C CA . THR A 1 634 ? 1.514 51.393 21.660 1.00 88.69 634 THR A CA 1
ATOM 4985 C C . THR A 1 634 ? 2.216 52.599 21.027 1.00 88.69 634 THR A C 1
ATOM 4987 O O . THR A 1 634 ? 3.001 53.291 21.684 1.00 88.69 634 THR A O 1
ATOM 4990 N N . GLU A 1 635 ? 1.924 52.884 19.759 1.00 91.12 635 GLU A N 1
ATOM 4991 C CA . GLU A 1 635 ? 2.509 53.959 18.970 1.00 91.12 635 GLU A CA 1
ATOM 4992 C C . GLU A 1 635 ? 1.857 55.318 19.285 1.00 91.12 635 GLU A C 1
ATOM 4994 O O . GLU A 1 635 ? 0.738 55.416 19.783 1.00 91.12 635 GLU A O 1
ATOM 4999 N N . ALA A 1 636 ? 2.569 56.415 19.015 1.00 85.62 636 ALA A N 1
ATOM 5000 C CA . ALA A 1 636 ? 2.017 57.753 19.220 1.00 85.62 636 ALA A CA 1
ATOM 5001 C C . ALA A 1 636 ? 1.032 58.118 18.097 1.00 85.62 636 ALA A C 1
ATOM 5003 O O . ALA A 1 636 ? 1.368 57.991 16.921 1.00 85.62 636 ALA A O 1
ATOM 5004 N N . LEU A 1 637 ? -0.141 58.644 18.460 1.00 86.69 637 LEU A N 1
ATOM 5005 C CA . LEU A 1 637 ? -1.138 59.159 17.514 1.00 86.69 637 LEU A CA 1
ATOM 5006 C C . LEU A 1 637 ? -0.797 60.615 17.136 1.00 86.69 637 LEU A C 1
ATOM 5008 O O . LEU A 1 637 ? -0.763 61.466 18.025 1.00 86.69 637 LEU A O 1
ATOM 5012 N N . PRO A 1 638 ? -0.499 60.949 15.865 1.00 83.88 638 PRO A N 1
ATOM 5013 C CA . PRO A 1 638 ? -0.017 62.291 15.515 1.00 83.88 638 PRO A CA 1
ATOM 5014 C C . PRO A 1 638 ? -1.065 63.413 15.576 1.00 83.88 638 PRO A C 1
ATOM 5016 O O . PRO A 1 638 ? -0.691 64.586 15.655 1.00 83.88 638 PRO A O 1
ATOM 5019 N N . SER A 1 639 ? -2.360 63.098 15.493 1.00 83.62 639 SER A N 1
ATOM 5020 C CA . SER A 1 639 ? -3.416 64.099 15.305 1.00 83.62 639 SER A CA 1
ATOM 5021 C C . SER A 1 639 ? -4.770 63.640 15.856 1.00 83.62 639 SER A C 1
ATOM 5023 O O . SER A 1 639 ? -5.099 62.466 15.832 1.00 83.62 639 SER A O 1
ATOM 5025 N N . ALA A 1 640 ? -5.603 64.577 16.309 1.00 85.12 640 ALA A N 1
ATOM 5026 C CA . ALA A 1 640 ? -7.031 64.345 16.580 1.00 85.12 640 ALA A CA 1
ATOM 5027 C C . ALA A 1 640 ? -7.927 65.172 15.633 1.00 85.12 640 ALA A C 1
ATOM 5029 O O . ALA A 1 640 ? -9.098 65.423 15.918 1.00 85.12 640 ALA A O 1
ATOM 5030 N N . ALA A 1 641 ? -7.361 65.685 14.533 1.00 82.94 641 ALA A N 1
ATOM 5031 C CA . ALA A 1 641 ? -8.074 66.531 13.583 1.00 82.94 641 ALA A CA 1
ATOM 5032 C C . ALA A 1 641 ? -8.951 65.699 12.636 1.00 82.94 641 ALA A C 1
ATOM 5034 O O . ALA A 1 641 ? -8.535 64.653 12.149 1.00 82.94 641 ALA A O 1
ATOM 5035 N N . ALA A 1 642 ? -10.156 66.194 12.339 1.00 76.38 642 ALA A N 1
ATOM 5036 C CA . ALA A 1 642 ? -11.060 65.557 11.386 1.00 76.38 642 ALA A CA 1
ATOM 5037 C C . ALA A 1 642 ? -10.624 65.796 9.919 1.00 76.38 642 ALA A C 1
ATOM 5039 O O . ALA A 1 642 ? -10.165 66.903 9.616 1.00 76.38 642 ALA A O 1
ATOM 5040 N N . PRO A 1 643 ? -10.867 64.842 8.992 1.00 80.81 643 PRO A N 1
ATOM 5041 C CA . PRO A 1 643 ? -11.481 63.519 9.193 1.00 80.81 643 PRO A CA 1
ATOM 5042 C C . PRO A 1 643 ? -10.645 62.578 10.072 1.00 80.81 643 PRO A C 1
ATOM 5044 O O . PRO A 1 643 ? -9.429 62.512 9.916 1.00 80.81 643 PRO A O 1
ATOM 5047 N N . LEU A 1 644 ? -11.315 61.873 10.995 1.00 83.38 644 LEU A N 1
ATOM 5048 C CA . LEU A 1 644 ? -10.681 60.921 11.921 1.00 83.38 644 LEU A CA 1
ATOM 5049 C C . LEU A 1 644 ? -10.333 59.586 11.249 1.00 83.38 644 LEU A C 1
ATOM 5051 O O . LEU A 1 644 ? -9.476 58.873 11.760 1.00 83.38 644 LEU A O 1
ATOM 5055 N N . GLY A 1 645 ? -10.929 59.303 10.090 1.00 86.94 645 GLY A N 1
ATOM 5056 C CA . GLY A 1 645 ? -10.677 58.102 9.302 1.00 86.94 645 GLY A CA 1
ATOM 5057 C C . GLY A 1 645 ? -11.507 56.898 9.729 1.00 86.94 645 GLY A C 1
ATOM 5058 O O . GLY A 1 645 ? -12.501 57.005 10.457 1.00 86.94 645 GLY A O 1
ATOM 5059 N N . VAL A 1 646 ? -11.096 55.747 9.220 1.00 88.44 646 VAL A N 1
ATOM 5060 C CA . VAL A 1 646 ? -11.671 54.437 9.501 1.00 88.44 646 VAL A CA 1
ATOM 5061 C C . VAL A 1 646 ? -10.611 53.522 10.096 1.00 88.44 646 VAL A C 1
ATOM 5063 O O . VAL A 1 646 ? -9.438 53.595 9.741 1.00 88.44 646 VAL A O 1
ATOM 5066 N N . LEU A 1 647 ? -11.044 52.659 11.003 1.00 88.56 647 LEU A N 1
ATOM 5067 C CA . LEU A 1 647 ? -10.259 51.578 11.558 1.00 88.56 647 LEU A CA 1
ATOM 5068 C C . LEU A 1 647 ? -10.545 50.296 10.773 1.00 88.56 647 LEU A C 1
ATOM 5070 O O . LEU A 1 647 ? -11.702 49.912 10.601 1.00 88.56 647 LEU A O 1
ATOM 5074 N N . LEU A 1 648 ? -9.485 49.634 10.327 1.00 87.50 648 LEU A N 1
ATOM 5075 C CA . LEU A 1 648 ? -9.488 48.314 9.713 1.00 87.50 648 LEU A CA 1
ATOM 5076 C C . LEU A 1 648 ? -8.909 47.311 10.718 1.00 87.50 648 LEU A C 1
ATOM 5078 O O . LEU A 1 648 ? -7.741 47.425 11.104 1.00 87.50 648 LEU A O 1
ATOM 5082 N N . TYR A 1 649 ? -9.706 46.323 11.123 1.00 86.00 649 TYR A N 1
ATOM 5083 C CA . TYR A 1 649 ? -9.281 45.244 12.024 1.00 86.00 649 TYR A CA 1
ATOM 5084 C C . TYR A 1 649 ? -9.535 43.860 11.407 1.00 86.00 649 TYR A C 1
ATOM 5086 O O . TYR A 1 649 ? -10.338 43.715 10.481 1.00 86.00 649 TYR A O 1
ATOM 5094 N N . ASN A 1 650 ? -8.803 42.849 11.880 1.00 83.56 650 ASN A N 1
ATOM 5095 C CA . ASN A 1 650 ? -8.855 41.494 11.325 1.00 83.56 650 ASN A CA 1
ATOM 5096 C C . ASN A 1 650 ? -10.154 40.768 11.703 1.00 83.56 650 ASN A C 1
ATOM 5098 O O . ASN A 1 650 ? -10.667 40.935 12.806 1.00 83.56 650 ASN A O 1
ATOM 5102 N N . GLN A 1 651 ? -10.680 39.952 10.783 1.00 82.38 651 GLN A N 1
ATOM 5103 C CA . GLN A 1 651 ? -11.833 39.078 11.054 1.00 82.38 651 GLN A CA 1
ATOM 5104 C C . GLN A 1 651 ? -11.438 37.859 11.891 1.00 82.38 651 GLN A C 1
ATOM 5106 O O . GLN A 1 651 ? -12.181 37.450 12.787 1.00 82.38 651 GLN A O 1
ATOM 5111 N N . VAL A 1 652 ? -10.247 37.339 11.599 1.00 82.12 652 VAL A N 1
ATOM 5112 C CA . VAL A 1 652 ? -9.617 36.197 12.253 1.00 82.12 652 VAL A CA 1
ATOM 5113 C C . VAL A 1 652 ? -8.402 36.648 13.059 1.00 82.12 652 VAL A C 1
ATOM 5115 O O . VAL A 1 652 ? -7.733 37.628 12.723 1.00 82.12 652 VAL A O 1
ATOM 5118 N N . THR A 1 653 ? -8.121 35.935 14.135 1.00 81.94 653 THR A N 1
ATOM 5119 C CA . THR A 1 653 ? -6.924 36.090 14.963 1.00 81.94 653 THR A CA 1
ATOM 5120 C C . THR A 1 653 ? -5.681 35.561 14.241 1.00 81.94 653 THR A C 1
ATOM 5122 O O . THR A 1 653 ? -5.781 34.838 13.248 1.00 81.94 653 THR A O 1
ATOM 5125 N N . LEU A 1 654 ? -4.486 35.903 14.741 1.00 82.50 654 LEU A N 1
ATOM 5126 C CA . LEU A 1 654 ? -3.229 35.361 14.206 1.00 82.50 654 LEU A CA 1
ATOM 5127 C C . LEU A 1 654 ? -3.220 33.824 14.245 1.00 82.50 654 LEU A C 1
ATOM 5129 O O . LEU A 1 654 ? -2.894 33.204 13.242 1.00 82.50 654 LEU A O 1
ATOM 5133 N N . ALA A 1 655 ? -3.652 33.227 15.360 1.00 85.25 655 ALA A N 1
ATOM 5134 C CA . ALA A 1 655 ? -3.696 31.775 15.532 1.00 85.25 655 ALA A CA 1
ATOM 5135 C C . ALA A 1 655 ? -4.680 31.093 14.563 1.00 85.25 655 ALA A C 1
ATOM 5137 O O . ALA A 1 655 ? -4.371 30.048 13.996 1.00 85.25 655 ALA A O 1
ATOM 5138 N N . GLU A 1 656 ? -5.852 31.694 14.326 1.00 86.38 656 GLU A N 1
ATOM 5139 C CA . GLU A 1 656 ? -6.809 31.193 13.328 1.00 86.38 656 GLU A CA 1
ATOM 5140 C C . GLU A 1 656 ? -6.218 31.257 11.911 1.00 86.38 656 GLU A C 1
ATOM 5142 O O . GLU A 1 656 ? -6.385 30.325 11.126 1.00 86.38 656 GLU A O 1
ATOM 5147 N N . MET A 1 657 ? -5.485 32.325 11.586 1.00 86.25 657 MET A N 1
ATOM 5148 C CA . MET A 1 657 ? -4.831 32.474 10.285 1.00 86.25 657 MET A CA 1
ATOM 5149 C C . MET A 1 657 ? -3.649 31.506 10.106 1.00 86.25 657 MET A C 1
ATOM 5151 O O . MET A 1 657 ? -3.478 30.944 9.024 1.00 86.25 657 MET A O 1
ATOM 5155 N N . GLU A 1 658 ? -2.862 31.268 11.158 1.00 89.06 658 GLU A N 1
ATOM 5156 C CA . GLU A 1 658 ? -1.817 30.238 11.184 1.00 89.06 658 GLU A CA 1
ATOM 5157 C C . GLU A 1 658 ? -2.419 28.845 10.967 1.00 89.06 658 GLU A C 1
ATOM 5159 O O . GLU A 1 658 ? -1.929 28.101 10.122 1.00 89.06 658 GLU A O 1
ATOM 5164 N N . ALA A 1 659 ? -3.538 28.518 11.621 1.00 88.56 659 ALA A N 1
ATOM 5165 C CA . ALA A 1 659 ? -4.236 27.252 11.406 1.00 88.56 659 ALA A CA 1
ATOM 5166 C C . ALA A 1 659 ? -4.721 27.094 9.952 1.00 88.56 659 ALA A C 1
ATOM 5168 O O . ALA A 1 659 ? -4.537 26.036 9.347 1.00 88.56 659 ALA A O 1
ATOM 5169 N N . VAL A 1 660 ? -5.284 28.149 9.349 1.00 88.44 660 VAL A N 1
ATOM 5170 C CA . VAL A 1 660 ? -5.655 28.141 7.923 1.00 88.44 660 VAL A CA 1
ATOM 5171 C C . VAL A 1 660 ? -4.427 27.891 7.045 1.00 88.44 660 VAL A C 1
ATOM 5173 O O . VAL A 1 660 ? -4.477 27.043 6.152 1.00 88.44 660 VAL A O 1
ATOM 5176 N N . ALA A 1 661 ? -3.311 28.568 7.316 1.00 89.00 661 ALA A N 1
ATOM 5177 C CA . ALA A 1 661 ? -2.074 28.392 6.566 1.00 89.00 661 ALA A CA 1
ATOM 5178 C C . ALA A 1 661 ? -1.501 26.967 6.689 1.00 89.00 661 ALA A C 1
ATOM 5180 O O . ALA A 1 661 ? -1.118 26.379 5.677 1.00 89.00 661 ALA A O 1
ATOM 5181 N N . GLU A 1 662 ? -1.521 26.371 7.883 1.00 89.56 662 GLU A N 1
ATOM 5182 C CA . GLU A 1 662 ? -1.127 24.974 8.109 1.00 89.56 662 GLU A CA 1
ATOM 5183 C C . GLU A 1 662 ? -2.000 24.004 7.297 1.00 89.56 662 GLU A C 1
ATOM 5185 O O . GLU A 1 662 ? -1.492 23.124 6.598 1.00 89.56 662 GLU A O 1
ATOM 5190 N N . THR A 1 663 ? -3.324 24.209 7.272 1.00 86.38 663 THR A N 1
ATOM 5191 C CA . THR A 1 663 ? -4.218 23.366 6.453 1.00 86.38 663 THR A CA 1
ATOM 5192 C C . THR A 1 663 ? -4.021 23.532 4.943 1.00 86.38 663 THR A C 1
ATOM 5194 O O . THR A 1 663 ? -4.377 22.620 4.183 1.00 86.38 663 THR A O 1
ATOM 5197 N N . ALA A 1 664 ? -3.458 24.666 4.510 1.00 89.12 664 ALA A N 1
ATOM 5198 C CA . ALA A 1 664 ? -3.147 24.976 3.118 1.00 89.12 664 ALA A CA 1
ATOM 5199 C C . ALA A 1 664 ? -1.764 24.460 2.676 1.00 89.12 664 ALA A C 1
ATOM 5201 O O . ALA A 1 664 ? -1.531 24.326 1.474 1.00 89.12 664 ALA A O 1
ATOM 5202 N N . ALA A 1 665 ? -0.859 24.130 3.607 1.00 90.44 665 ALA A N 1
ATOM 5203 C CA . ALA A 1 665 ? 0.495 23.659 3.294 1.00 90.44 665 ALA A CA 1
ATOM 5204 C C . ALA A 1 665 ? 0.490 22.395 2.427 1.00 90.44 665 ALA A C 1
ATOM 5206 O O . ALA A 1 665 ? 1.217 22.314 1.435 1.00 90.44 665 ALA A O 1
ATOM 5207 N N . HIS A 1 666 ? -0.389 21.443 2.750 1.00 89.81 666 HIS A N 1
ATOM 5208 C CA . HIS A 1 666 ? -0.564 20.228 1.957 1.00 89.81 666 HIS A CA 1
ATOM 5209 C C . HIS A 1 666 ? -0.946 20.545 0.505 1.00 89.81 666 HIS A C 1
ATOM 5211 O O . HIS A 1 666 ? -0.324 20.033 -0.423 1.00 89.81 666 HIS A O 1
ATOM 5217 N N . ASP A 1 667 ? -1.941 21.412 0.307 1.00 88.06 667 ASP A N 1
ATOM 5218 C CA . ASP A 1 667 ? -2.464 21.746 -1.020 1.00 88.06 667 ASP A CA 1
ATOM 5219 C C . ASP A 1 667 ? -1.434 22.558 -1.834 1.00 88.06 667 ASP A C 1
ATOM 5221 O O . ASP A 1 667 ? -1.257 22.323 -3.032 1.00 88.06 667 ASP A O 1
ATOM 5225 N N . ALA A 1 668 ? -0.671 23.440 -1.176 1.00 90.62 668 ALA A N 1
ATOM 5226 C CA . ALA A 1 668 ? 0.424 24.191 -1.789 1.00 90.62 668 ALA A CA 1
ATOM 5227 C C . ALA A 1 668 ? 1.552 23.277 -2.301 1.00 90.62 668 ALA A C 1
ATOM 5229 O O . ALA A 1 668 ? 1.984 23.406 -3.450 1.00 90.62 668 ALA A O 1
ATOM 5230 N N . ILE A 1 669 ? 2.002 22.323 -1.479 1.00 93.69 669 ILE A N 1
ATOM 5231 C CA . ILE A 1 669 ? 3.039 21.353 -1.862 1.00 93.69 669 ILE A CA 1
ATOM 5232 C C . ILE A 1 669 ? 2.500 20.393 -2.930 1.00 93.69 669 ILE A C 1
ATOM 5234 O O . ILE A 1 669 ? 3.187 20.105 -3.912 1.00 93.69 669 ILE A O 1
ATOM 5238 N N . TRP A 1 670 ? 1.253 19.931 -2.799 1.00 91.19 670 TRP A N 1
ATOM 5239 C CA . TRP A 1 670 ? 0.629 19.071 -3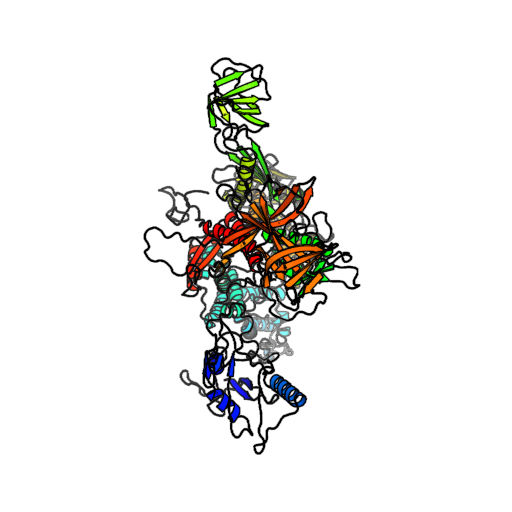.803 1.00 91.19 670 TRP A CA 1
ATOM 5240 C C . TRP A 1 670 ? 0.541 19.760 -5.168 1.00 91.19 670 TRP A C 1
ATOM 5242 O O . TRP A 1 670 ? 0.823 19.135 -6.189 1.00 91.19 670 TRP A O 1
ATOM 5252 N N . ARG A 1 671 ? 0.228 21.061 -5.209 1.00 89.69 671 ARG A N 1
ATOM 5253 C CA . ARG A 1 671 ? 0.199 21.847 -6.452 1.00 89.69 671 ARG A CA 1
ATOM 5254 C C . ARG A 1 671 ? 1.557 21.875 -7.153 1.00 89.69 671 ARG A C 1
ATOM 5256 O O . ARG A 1 671 ? 1.595 21.758 -8.380 1.00 89.69 671 ARG A O 1
ATOM 5263 N N . LEU A 1 672 ? 2.655 21.997 -6.406 1.00 92.75 672 LEU A N 1
ATOM 5264 C CA . LEU A 1 672 ? 4.009 21.874 -6.951 1.00 92.75 672 LEU A CA 1
ATOM 5265 C C . LEU A 1 672 ? 4.226 20.477 -7.545 1.00 92.75 672 LEU A C 1
ATOM 5267 O O . LEU A 1 672 ? 4.603 20.365 -8.708 1.00 92.75 672 LEU A O 1
ATOM 5271 N N . VAL A 1 673 ? 3.968 19.423 -6.768 1.00 92.50 673 VAL A N 1
ATOM 5272 C CA . VAL A 1 673 ? 4.207 18.026 -7.168 1.00 92.50 673 VAL A CA 1
ATOM 5273 C C . VAL A 1 673 ? 3.372 17.641 -8.399 1.00 92.50 673 VAL A C 1
ATOM 5275 O O . VAL A 1 673 ? 3.898 17.067 -9.352 1.00 92.50 673 VAL A O 1
ATOM 5278 N N . ALA A 1 674 ? 2.095 18.027 -8.437 1.00 89.12 674 ALA A N 1
ATOM 5279 C CA . ALA A 1 674 ? 1.178 17.749 -9.542 1.00 89.12 674 ALA A CA 1
ATOM 5280 C C . ALA A 1 674 ? 1.522 18.491 -10.844 1.00 89.12 674 ALA A C 1
ATOM 5282 O O . ALA A 1 674 ? 1.234 17.987 -11.932 1.00 89.12 674 ALA A O 1
ATOM 5283 N N . ASN A 1 675 ? 2.137 19.676 -10.760 1.00 90.56 675 ASN A N 1
ATOM 5284 C CA . ASN A 1 675 ? 2.660 20.372 -11.939 1.00 90.56 675 ASN A CA 1
ATOM 5285 C C . ASN A 1 675 ? 4.067 19.888 -12.312 1.00 90.56 675 ASN A C 1
ATOM 5287 O O . ASN A 1 675 ? 4.393 19.843 -13.493 1.00 90.56 675 ASN A O 1
ATOM 5291 N N . GLY A 1 676 ? 4.873 19.467 -11.338 1.00 91.44 676 GLY A N 1
ATOM 5292 C CA . GLY A 1 676 ? 6.231 18.975 -11.552 1.00 91.44 676 GLY A CA 1
ATOM 5293 C C . GLY A 1 676 ? 6.312 17.641 -12.295 1.00 91.44 676 GLY A C 1
ATOM 5294 O O . GLY A 1 676 ? 7.336 17.338 -12.879 1.00 91.44 676 GLY A O 1
ATOM 5295 N N . VAL A 1 677 ? 5.245 16.846 -12.371 1.00 90.69 677 VAL A N 1
ATOM 5296 C CA . VAL A 1 677 ? 5.241 15.648 -13.239 1.00 90.69 677 VAL A CA 1
ATOM 5297 C C . VAL A 1 677 ? 5.013 15.963 -14.725 1.00 90.69 677 VAL A C 1
ATOM 5299 O O . VAL A 1 677 ? 5.077 15.068 -15.564 1.00 90.69 677 VAL A O 1
ATOM 5302 N N . LYS A 1 678 ? 4.745 17.228 -15.074 1.00 89.00 678 LYS A N 1
ATOM 5303 C CA . LYS A 1 678 ? 4.419 17.667 -16.437 1.00 89.00 678 LYS A CA 1
ATOM 5304 C C . LYS A 1 678 ? 5.574 18.461 -17.038 1.00 89.00 678 LYS A C 1
ATOM 5306 O O . LYS A 1 678 ? 5.871 19.567 -16.586 1.00 89.00 678 LYS A O 1
ATOM 5311 N N . LYS A 1 679 ? 6.203 17.938 -18.094 1.00 89.94 679 LYS A N 1
ATOM 5312 C CA . LYS A 1 679 ? 7.387 18.557 -18.719 1.00 89.94 679 LYS A CA 1
ATOM 5313 C C . LYS A 1 679 ? 7.117 19.974 -19.236 1.00 89.94 679 LYS A C 1
ATOM 5315 O O . LYS A 1 679 ? 7.972 20.844 -19.127 1.00 89.94 679 LYS A O 1
ATOM 5320 N N . GLU A 1 680 ? 5.909 20.247 -19.719 1.00 89.75 680 GLU A N 1
ATOM 5321 C CA . GLU A 1 680 ? 5.472 21.559 -20.207 1.00 89.75 680 GLU A CA 1
ATOM 5322 C C . GLU A 1 680 ? 5.352 22.641 -19.119 1.00 89.75 680 GLU A C 1
ATOM 5324 O O . GLU A 1 680 ? 5.215 23.821 -19.442 1.00 89.75 680 GLU A O 1
ATOM 5329 N N . ARG A 1 681 ? 5.393 22.267 -17.833 1.00 93.12 681 ARG A N 1
ATOM 5330 C CA . ARG A 1 681 ? 5.386 23.209 -16.702 1.00 93.12 681 ARG A CA 1
ATOM 5331 C C . ARG A 1 681 ? 6.782 23.688 -16.310 1.00 93.12 681 ARG A C 1
ATOM 5333 O O . ARG A 1 681 ? 6.896 24.597 -15.489 1.00 93.12 681 ARG A O 1
ATOM 5340 N N . TYR A 1 682 ? 7.831 23.114 -16.894 1.00 94.25 682 TYR A N 1
ATOM 5341 C CA . TYR A 1 682 ? 9.205 23.523 -16.637 1.00 94.25 682 TYR A CA 1
ATOM 5342 C C . TYR A 1 682 ? 9.606 24.704 -17.515 1.00 94.25 682 TYR A C 1
ATOM 5344 O O . TYR A 1 682 ? 9.334 24.754 -18.714 1.00 94.25 682 TYR A O 1
ATOM 5352 N N . ARG A 1 683 ? 10.317 25.650 -16.910 1.00 93.06 683 ARG A N 1
ATOM 5353 C CA . ARG A 1 683 ? 10.978 26.764 -17.591 1.00 93.06 683 ARG A CA 1
ATOM 5354 C C . ARG A 1 683 ? 12.369 26.967 -17.023 1.00 93.06 683 ARG A C 1
ATOM 5356 O O . ARG A 1 683 ? 12.652 26.500 -15.929 1.00 93.06 683 ARG A O 1
ATOM 5363 N N . PHE A 1 684 ? 13.212 27.703 -17.731 1.00 92.00 684 PHE A N 1
ATOM 5364 C CA . PHE A 1 684 ? 14.553 28.027 -17.258 1.00 92.00 684 PHE A CA 1
ATOM 5365 C C . PHE A 1 684 ? 14.689 29.513 -16.943 1.00 92.00 684 PHE A C 1
ATOM 5367 O O . PHE A 1 684 ? 14.080 30.347 -17.615 1.00 92.00 684 PHE A O 1
ATOM 5374 N N . ASP A 1 685 ? 15.500 29.827 -15.940 1.00 89.88 685 ASP A N 1
ATOM 5375 C CA . ASP A 1 685 ? 15.828 31.185 -15.523 1.00 89.88 685 ASP A CA 1
ATOM 5376 C C . ASP A 1 685 ? 17.358 31.366 -15.514 1.00 89.88 685 ASP A C 1
ATOM 5378 O O . ASP A 1 685 ? 18.049 30.602 -14.831 1.00 89.88 685 ASP A O 1
ATOM 5382 N N . PRO A 1 686 ? 17.914 32.319 -16.292 1.00 86.75 686 PRO A N 1
ATOM 5383 C CA . PRO A 1 686 ? 17.237 33.178 -17.276 1.00 86.75 686 PRO A CA 1
ATOM 5384 C C . PRO A 1 686 ? 16.746 32.420 -18.523 1.00 86.75 686 PRO A C 1
ATOM 5386 O O . PRO A 1 686 ? 17.449 31.589 -19.097 1.00 86.75 686 PRO A O 1
ATOM 5389 N N . ALA A 1 687 ? 15.548 32.771 -19.004 1.00 85.25 687 ALA A N 1
ATOM 5390 C CA . ALA A 1 687 ? 14.918 32.129 -20.167 1.00 85.25 687 ALA A CA 1
ATOM 5391 C C . ALA A 1 687 ? 15.570 32.489 -21.518 1.00 85.25 687 ALA A C 1
ATOM 5393 O O . ALA A 1 687 ? 15.389 31.785 -22.512 1.00 85.25 687 ALA A O 1
ATOM 5394 N N . PHE A 1 688 ? 16.324 33.592 -21.571 1.00 85.38 688 PHE A N 1
ATOM 5395 C CA . PHE A 1 688 ? 16.943 34.124 -22.787 1.00 85.38 688 PHE A CA 1
ATOM 5396 C C . PHE A 1 688 ? 18.388 34.568 -22.514 1.00 85.38 688 PHE A C 1
ATOM 5398 O O . PHE A 1 688 ? 18.694 34.972 -21.392 1.00 85.38 688 PHE A O 1
ATOM 5405 N N . PRO A 1 689 ? 19.276 34.549 -23.528 1.00 80.19 689 PRO A N 1
ATOM 5406 C CA . PRO A 1 689 ? 20.653 34.998 -23.360 1.00 80.19 689 PRO A CA 1
ATOM 5407 C C . PRO A 1 689 ? 20.723 36.507 -23.037 1.00 80.19 689 PRO A C 1
ATOM 5409 O O . PRO A 1 689 ? 19.921 37.279 -23.572 1.00 80.19 689 PRO A O 1
ATOM 5412 N N . PRO A 1 690 ? 21.713 36.969 -22.249 1.00 85.06 690 PRO A N 1
ATOM 5413 C CA . PRO A 1 690 ? 22.851 36.208 -21.726 1.00 85.06 690 PRO A CA 1
ATOM 5414 C C . PRO A 1 690 ? 22.457 35.271 -20.574 1.00 85.06 690 PRO A C 1
ATOM 5416 O O . PRO A 1 690 ? 21.816 35.702 -19.620 1.00 85.06 690 PRO A O 1
ATOM 5419 N N . PHE A 1 691 ? 22.869 34.002 -20.657 1.00 86.19 691 PHE A N 1
ATOM 5420 C CA . PHE A 1 691 ? 22.596 33.013 -19.619 1.00 86.19 691 PHE A CA 1
ATOM 5421 C C . PHE A 1 691 ? 23.637 33.149 -18.508 1.00 86.19 691 PHE A C 1
ATOM 5423 O O . PHE A 1 691 ? 24.741 32.622 -18.593 1.00 86.19 691 PHE A O 1
ATOM 5430 N N . THR A 1 692 ? 23.329 33.964 -17.505 1.00 84.88 692 THR A N 1
ATOM 5431 C CA . THR A 1 692 ? 24.219 34.190 -16.364 1.00 84.88 692 THR A CA 1
ATOM 5432 C C . THR A 1 692 ? 24.020 33.119 -15.302 1.00 84.88 692 THR A C 1
ATOM 5434 O O . THR A 1 692 ? 22.882 32.844 -14.936 1.00 84.88 692 THR A O 1
ATOM 5437 N N . SER A 1 693 ? 25.119 32.592 -14.759 1.00 86.62 693 SER A N 1
ATOM 5438 C CA . SER A 1 693 ? 25.089 31.728 -13.575 1.00 86.62 693 SER A CA 1
ATOM 5439 C C . SER A 1 693 ? 24.488 32.478 -12.368 1.00 86.62 693 SER A C 1
ATOM 5441 O O . SER A 1 693 ? 24.852 33.644 -12.148 1.00 86.62 693 SER A O 1
ATOM 5443 N N . PRO A 1 694 ? 23.593 31.854 -11.578 1.00 89.69 694 PRO A N 1
ATOM 5444 C CA . PRO A 1 694 ? 23.149 30.460 -11.699 1.00 89.69 694 PRO A CA 1
ATOM 5445 C C . PRO A 1 694 ? 22.016 30.275 -12.728 1.00 89.69 694 PRO A C 1
ATOM 5447 O O . PRO A 1 694 ? 20.967 30.902 -12.605 1.00 89.69 694 PRO A O 1
ATOM 5450 N N . TYR A 1 695 ? 22.197 29.374 -13.702 1.00 91.75 695 TYR A N 1
ATOM 5451 C CA . TYR A 1 695 ? 21.153 28.936 -14.637 1.00 91.75 695 TYR A CA 1
ATOM 5452 C C . TYR A 1 695 ? 20.352 27.772 -14.047 1.00 91.75 695 TYR A C 1
ATOM 5454 O O . TYR A 1 695 ? 20.907 26.699 -13.800 1.00 91.75 695 TYR A O 1
ATOM 5462 N N . LYS A 1 696 ? 19.051 27.962 -13.826 1.00 93.94 696 LYS A N 1
ATOM 5463 C CA . LYS A 1 696 ? 18.192 27.017 -13.091 1.00 93.94 696 LYS A CA 1
ATOM 5464 C C . LYS A 1 696 ? 16.922 26.673 -13.850 1.00 93.94 696 LYS A C 1
ATOM 5466 O O . LYS A 1 696 ? 16.501 27.434 -14.719 1.00 93.94 696 LYS A O 1
ATOM 5471 N N . PHE A 1 697 ? 16.281 25.560 -13.491 1.00 94.69 697 PHE A N 1
ATOM 5472 C CA . PHE A 1 697 ? 14.901 25.311 -13.907 1.00 94.69 697 PHE A CA 1
ATOM 5473 C C . PHE A 1 697 ? 13.918 25.703 -12.802 1.00 94.69 697 PHE A C 1
ATOM 5475 O O . PHE A 1 697 ? 14.197 25.588 -11.610 1.00 94.69 697 PHE A O 1
ATOM 5482 N N . GLN A 1 698 ? 12.737 26.139 -13.216 1.00 95.12 698 GLN A N 1
ATOM 5483 C CA . GLN A 1 698 ? 11.604 26.493 -12.379 1.00 95.12 698 GLN A CA 1
ATOM 5484 C C . GLN A 1 698 ? 10.381 25.697 -12.831 1.00 95.12 698 GLN A C 1
ATOM 5486 O O . GLN A 1 698 ? 10.157 25.513 -14.027 1.00 95.12 698 GLN A O 1
ATOM 5491 N N . ILE A 1 699 ? 9.576 25.260 -11.870 1.00 95.94 699 ILE A N 1
ATOM 5492 C CA . ILE A 1 699 ? 8.277 24.629 -12.092 1.00 95.94 699 ILE A CA 1
ATOM 5493 C C . ILE A 1 699 ? 7.221 25.716 -11.943 1.00 95.94 699 ILE A C 1
ATOM 5495 O O . ILE A 1 699 ? 7.153 26.378 -10.906 1.00 95.94 699 ILE A O 1
ATOM 5499 N N . GLY A 1 700 ? 6.423 25.922 -12.986 1.00 92.19 700 GLY A N 1
ATOM 5500 C CA . GLY A 1 700 ? 5.340 26.895 -13.005 1.00 92.19 700 GLY A CA 1
ATOM 5501 C C . GLY A 1 700 ? 3.956 26.269 -12.848 1.00 92.19 700 GLY A C 1
ATOM 5502 O O . GLY A 1 700 ? 3.754 25.085 -13.116 1.00 92.19 700 GLY A O 1
ATOM 5503 N N . ASP A 1 701 ? 2.982 27.083 -12.452 1.00 87.62 701 ASP A N 1
ATOM 5504 C CA . ASP A 1 701 ? 1.568 26.741 -12.597 1.00 87.62 701 ASP A CA 1
ATOM 5505 C C . ASP A 1 701 ? 1.073 26.960 -14.042 1.00 87.62 701 ASP A C 1
ATOM 5507 O O . ASP A 1 701 ? 1.835 27.331 -14.940 1.00 87.62 701 ASP A O 1
ATOM 5511 N N . HIS A 1 702 ? -0.226 26.753 -14.284 1.00 78.38 702 HIS A N 1
ATOM 5512 C CA . HIS A 1 702 ? -0.819 26.989 -15.602 1.00 78.38 702 HIS A CA 1
ATOM 5513 C C . HIS A 1 702 ? -0.710 28.443 -16.090 1.00 78.38 702 HIS A C 1
ATOM 5515 O O . HIS A 1 702 ? -0.599 28.677 -17.293 1.00 78.38 702 HIS A O 1
ATOM 5521 N N . ASN A 1 703 ? -0.707 29.406 -15.168 1.00 80.88 703 ASN A N 1
ATOM 5522 C CA . ASN A 1 703 ? -0.658 30.838 -15.456 1.00 80.88 703 ASN A CA 1
ATOM 5523 C C . ASN A 1 703 ? 0.782 31.372 -15.560 1.00 80.88 703 ASN A C 1
ATOM 5525 O O . ASN A 1 703 ? 0.987 32.561 -15.809 1.00 80.88 703 ASN A O 1
ATOM 5529 N N . GLY A 1 704 ? 1.786 30.512 -15.371 1.00 76.44 704 GLY A N 1
ATOM 5530 C CA . GLY A 1 704 ? 3.195 30.878 -15.395 1.00 76.44 704 GLY A CA 1
ATOM 5531 C C . GLY A 1 704 ? 3.705 31.523 -14.101 1.00 76.44 704 GLY A C 1
ATOM 5532 O O . GLY A 1 704 ? 4.756 32.166 -14.129 1.00 76.44 704 GLY A O 1
ATOM 5533 N N . ALA A 1 705 ? 3.029 31.378 -12.964 1.00 87.81 705 ALA A N 1
ATOM 5534 C CA . ALA A 1 705 ? 3.601 31.710 -11.659 1.00 87.81 705 ALA A CA 1
ATOM 5535 C C . ALA A 1 705 ? 4.601 30.621 -11.232 1.00 87.81 705 ALA A C 1
ATOM 5537 O O . ALA A 1 705 ? 4.324 29.438 -11.413 1.00 87.81 705 ALA A O 1
ATOM 5538 N N . THR A 1 706 ? 5.768 30.997 -10.690 1.00 92.81 706 THR A N 1
ATOM 5539 C CA . THR A 1 706 ? 6.749 30.016 -10.186 1.00 92.81 706 THR A CA 1
ATOM 5540 C C . THR A 1 706 ? 6.205 29.363 -8.922 1.00 92.81 706 THR A C 1
ATOM 5542 O O . THR A 1 706 ? 5.871 30.064 -7.974 1.00 92.81 706 THR A O 1
ATOM 5545 N N . LEU A 1 707 ? 6.159 28.034 -8.905 1.00 94.12 707 LEU A N 1
ATOM 5546 C CA . LEU A 1 707 ? 5.848 27.226 -7.727 1.00 94.12 707 LEU A CA 1
ATOM 5547 C C . LEU A 1 707 ? 7.133 26.786 -7.022 1.00 94.12 707 LEU A C 1
ATOM 5549 O O . LEU A 1 707 ? 7.226 26.837 -5.803 1.00 94.12 707 LEU A O 1
ATOM 5553 N N . GLY A 1 708 ? 8.156 26.402 -7.785 1.00 94.25 708 GLY A N 1
ATOM 5554 C CA . GLY A 1 708 ? 9.444 26.021 -7.220 1.00 94.25 708 GLY A CA 1
ATOM 5555 C C . GLY A 1 708 ? 10.597 26.161 -8.200 1.00 94.25 708 GLY A C 1
ATOM 5556 O O . GLY A 1 708 ? 10.395 26.279 -9.404 1.00 94.25 708 GLY A O 1
ATOM 5557 N N . GLU A 1 709 ? 11.809 26.156 -7.669 1.00 95.56 709 GLU A N 1
ATOM 5558 C CA . GLU A 1 709 ? 13.065 26.351 -8.382 1.00 95.56 709 GLU A CA 1
ATOM 5559 C C . GLU A 1 709 ? 14.093 25.295 -7.962 1.00 95.56 709 GLU A C 1
ATOM 5561 O O . GLU A 1 709 ? 14.178 24.919 -6.789 1.00 95.56 709 GLU A O 1
ATOM 5566 N N . SER A 1 710 ? 14.895 24.830 -8.920 1.00 96.00 710 SER A N 1
ATOM 5567 C CA . SER A 1 710 ? 15.986 23.896 -8.671 1.00 96.00 710 SER A CA 1
ATOM 5568 C C . SER A 1 710 ? 17.067 24.490 -7.760 1.00 96.00 710 SER A C 1
ATOM 5570 O O . SER A 1 710 ? 17.480 25.649 -7.878 1.00 96.00 710 SER A O 1
ATOM 5572 N N . VAL A 1 711 ? 17.584 23.664 -6.849 1.00 94.06 711 VAL A N 1
ATOM 5573 C CA . VAL A 1 711 ? 18.771 24.019 -6.055 1.00 94.06 711 VAL A CA 1
ATOM 5574 C C . VAL A 1 711 ? 20.036 23.878 -6.892 1.00 94.06 711 VAL A C 1
ATOM 5576 O O . VAL A 1 711 ? 20.900 24.752 -6.847 1.00 94.06 711 VAL A O 1
ATOM 5579 N N . GLN A 1 712 ? 20.120 22.806 -7.684 1.00 90.12 712 GLN A N 1
ATOM 5580 C CA . GLN A 1 712 ? 21.167 22.639 -8.688 1.00 90.12 712 GLN A CA 1
ATOM 5581 C C . GLN A 1 712 ? 21.022 23.692 -9.793 1.00 90.12 712 GLN A C 1
ATOM 5583 O O . GLN A 1 712 ? 19.911 24.115 -10.128 1.00 90.12 712 GLN A O 1
ATOM 5588 N N . PHE A 1 713 ? 22.158 24.111 -10.338 1.00 92.38 713 PHE A N 1
ATOM 5589 C CA . PHE A 1 713 ? 22.268 25.124 -11.379 1.00 92.38 713 PHE A CA 1
ATOM 5590 C C . PHE A 1 713 ? 23.407 24.762 -12.341 1.00 92.38 713 PHE A C 1
ATOM 5592 O O . PHE A 1 713 ? 24.210 23.885 -12.034 1.00 92.38 713 PHE A O 1
ATOM 5599 N N . ASP A 1 714 ? 23.453 25.421 -13.498 1.00 91.12 714 ASP A N 1
ATOM 5600 C CA . ASP A 1 714 ? 24.492 25.260 -14.527 1.00 91.12 714 ASP A CA 1
ATOM 5601 C C . ASP A 1 714 ? 24.666 23.793 -14.990 1.00 91.12 714 ASP A C 1
ATOM 5603 O O . ASP A 1 714 ? 25.765 23.260 -15.123 1.00 91.12 714 ASP A O 1
ATOM 5607 N N . PHE A 1 715 ? 23.542 23.126 -15.291 1.00 90.81 715 PHE A N 1
ATOM 5608 C CA . PHE A 1 715 ? 23.460 21.688 -15.621 1.00 90.81 715 PHE A CA 1
ATOM 5609 C C . PHE A 1 715 ? 24.406 21.204 -16.735 1.00 90.81 715 PHE A C 1
ATOM 5611 O O . PHE A 1 715 ? 24.721 20.017 -16.812 1.00 90.81 715 PHE A O 1
ATOM 5618 N N . ASN A 1 716 ? 24.853 22.104 -17.616 1.00 91.25 716 ASN A N 1
ATOM 5619 C CA . ASN A 1 716 ? 25.714 21.787 -18.752 1.00 91.25 716 ASN A CA 1
ATOM 5620 C C . ASN A 1 716 ? 27.221 21.953 -18.464 1.00 91.25 716 ASN A C 1
ATOM 5622 O O . ASN A 1 716 ? 28.018 21.701 -19.371 1.00 91.25 716 ASN A O 1
ATOM 5626 N N . GLU A 1 717 ? 27.634 22.292 -17.233 1.00 90.00 717 GLU A N 1
ATOM 5627 C CA . GLU A 1 717 ? 29.053 22.344 -16.823 1.00 90.00 717 GLU A CA 1
ATOM 5628 C C . GLU A 1 717 ? 29.761 21.012 -17.118 1.00 90.00 717 GLU A C 1
ATOM 5630 O O . GLU A 1 717 ? 30.826 20.971 -17.735 1.00 90.00 717 GLU A O 1
ATOM 5635 N N . LEU A 1 718 ? 29.109 19.895 -16.787 1.00 87.06 718 LEU A N 1
ATOM 5636 C CA . LEU A 1 718 ? 29.628 18.555 -17.052 1.00 87.06 718 LEU A CA 1
ATOM 5637 C C . LEU A 1 718 ? 29.742 18.255 -18.560 1.00 87.06 718 LEU A C 1
ATOM 5639 O O . LEU A 1 718 ? 30.698 17.618 -19.002 1.00 87.06 718 LEU A O 1
ATOM 5643 N N . ALA A 1 719 ? 28.804 18.750 -19.374 1.00 88.12 719 ALA A N 1
ATOM 5644 C CA . ALA A 1 719 ? 28.873 18.609 -20.827 1.00 88.12 719 ALA A CA 1
ATOM 5645 C C . ALA A 1 719 ? 30.032 19.418 -21.431 1.00 88.12 719 ALA A C 1
ATOM 5647 O O . ALA A 1 719 ? 30.704 18.943 -22.353 1.00 88.12 719 ALA A O 1
ATOM 5648 N N . ALA A 1 720 ? 30.298 20.611 -20.895 1.00 89.69 720 ALA A N 1
ATOM 5649 C CA . ALA A 1 720 ? 31.471 21.402 -21.245 1.00 89.69 720 ALA A CA 1
ATOM 5650 C C . ALA A 1 720 ? 32.771 20.692 -20.833 1.00 89.69 720 ALA A C 1
ATOM 5652 O O . ALA A 1 720 ? 33.690 20.584 -21.653 1.00 89.69 720 ALA A O 1
ATOM 5653 N N . ASP A 1 721 ? 32.817 20.125 -19.624 1.00 88.75 721 ASP A N 1
ATOM 5654 C CA . ASP A 1 721 ? 33.961 19.357 -19.131 1.00 88.75 721 ASP A CA 1
ATOM 5655 C C . ASP A 1 721 ? 34.301 18.186 -20.066 1.00 88.75 721 ASP A C 1
ATOM 5657 O O . ASP A 1 721 ? 35.445 18.070 -20.519 1.00 88.75 721 ASP A O 1
ATOM 5661 N N . TRP A 1 722 ? 33.299 17.397 -20.477 1.00 87.50 722 TRP A N 1
ATOM 5662 C CA . TRP A 1 722 ? 33.487 16.290 -21.421 1.00 87.50 722 TRP A CA 1
ATOM 5663 C C . TRP A 1 722 ? 34.154 16.719 -22.726 1.00 87.50 722 TRP A C 1
ATOM 5665 O O . TRP A 1 722 ? 35.050 16.026 -23.208 1.00 87.50 722 TRP A O 1
ATOM 5675 N N . ILE A 1 723 ? 33.728 17.848 -23.305 1.00 87.62 723 ILE A N 1
ATOM 5676 C CA . ILE A 1 723 ? 34.272 18.351 -24.573 1.00 87.62 723 ILE A CA 1
ATOM 5677 C C . ILE A 1 723 ? 35.684 18.919 -24.374 1.00 87.62 723 ILE A C 1
ATOM 5679 O O . ILE A 1 723 ? 36.541 18.774 -25.249 1.00 87.62 723 ILE A O 1
ATOM 5683 N N . SER A 1 724 ? 35.949 19.541 -23.225 1.00 87.06 724 SER A N 1
ATOM 5684 C CA . SER A 1 724 ? 37.265 20.096 -22.900 1.00 87.06 724 SER A CA 1
ATOM 5685 C C . SER A 1 724 ? 38.333 19.022 -22.632 1.00 87.06 724 SER A C 1
ATOM 5687 O O . SER A 1 724 ? 39.511 19.259 -22.897 1.00 87.06 724 SER A O 1
ATOM 5689 N N . HIS A 1 725 ? 37.922 17.822 -22.200 1.00 84.81 725 HIS A N 1
ATOM 5690 C CA . HIS A 1 725 ? 38.799 16.711 -21.807 1.00 84.81 725 HIS A CA 1
ATOM 5691 C C . HIS A 1 725 ? 38.684 15.467 -22.717 1.00 84.81 725 HIS A C 1
ATOM 5693 O O . HIS A 1 725 ? 38.831 14.318 -22.273 1.00 84.81 725 HIS A O 1
ATOM 5699 N N . ILE A 1 726 ? 38.450 15.676 -24.018 1.00 85.88 726 ILE A N 1
ATOM 5700 C CA . ILE A 1 726 ? 38.503 14.608 -25.031 1.00 85.88 726 ILE A CA 1
ATOM 5701 C C . ILE A 1 726 ? 39.962 14.165 -25.223 1.00 85.88 726 ILE A C 1
ATOM 5703 O O . ILE A 1 726 ? 40.821 14.977 -25.550 1.00 85.88 726 ILE A O 1
ATOM 5707 N N . ALA A 1 727 ? 40.262 12.868 -25.131 1.00 79.25 727 ALA A N 1
ATOM 5708 C CA . ALA A 1 727 ? 41.633 12.343 -25.195 1.00 79.25 727 ALA A CA 1
ATOM 5709 C C . ALA A 1 727 ? 42.383 12.681 -26.500 1.00 79.25 727 ALA A C 1
ATOM 5711 O O . ALA A 1 727 ? 43.608 12.808 -26.514 1.00 79.25 727 ALA A O 1
ATOM 5712 N N . THR A 1 728 ? 41.661 12.815 -27.615 1.00 81.44 728 THR A N 1
ATOM 5713 C CA . THR A 1 728 ? 42.220 13.193 -28.923 1.00 81.44 728 THR A CA 1
ATOM 5714 C C . THR A 1 728 ? 42.282 14.706 -29.137 1.00 81.44 728 THR A C 1
ATOM 5716 O O . THR A 1 728 ? 42.870 15.142 -30.127 1.00 81.44 728 THR A O 1
ATOM 5719 N N . ASN A 1 729 ? 41.667 15.497 -28.248 1.00 84.62 729 ASN A N 1
ATOM 5720 C CA . ASN A 1 729 ? 41.345 16.917 -28.418 1.00 84.62 729 ASN A CA 1
ATOM 5721 C C . ASN A 1 729 ? 40.594 17.228 -29.721 1.00 84.62 729 ASN A C 1
ATOM 5723 O O . ASN A 1 729 ? 40.654 18.357 -30.203 1.00 84.62 729 ASN A O 1
ATOM 5727 N N . LYS A 1 730 ? 39.919 16.243 -30.325 1.00 88.62 730 LYS A N 1
ATOM 5728 C CA . LYS A 1 730 ? 39.252 16.385 -31.621 1.00 88.62 730 LYS A CA 1
ATOM 5729 C C . LYS A 1 730 ? 37.751 16.183 -31.511 1.00 88.62 730 LYS A C 1
ATOM 5731 O O . LYS A 1 730 ? 37.289 15.207 -30.928 1.00 88.62 730 LYS A O 1
ATOM 5736 N N . ILE A 1 731 ? 37.017 17.056 -32.186 1.00 91.19 731 ILE A N 1
ATOM 5737 C CA . ILE A 1 731 ? 35.581 16.932 -32.439 1.00 91.19 731 ILE A CA 1
ATOM 5738 C C . ILE A 1 731 ? 35.334 16.805 -33.940 1.00 91.19 731 ILE A C 1
ATOM 5740 O O . ILE A 1 731 ? 36.116 17.301 -34.751 1.00 91.19 731 ILE A O 1
ATOM 5744 N N . THR A 1 732 ? 34.232 16.163 -34.309 1.00 92.00 732 THR A N 1
ATOM 5745 C CA . THR A 1 732 ? 33.764 16.057 -35.692 1.00 92.00 732 THR A CA 1
ATOM 5746 C C . THR A 1 732 ? 32.442 16.791 -35.831 1.00 92.00 732 THR A C 1
ATOM 5748 O O . THR A 1 732 ? 31.495 16.479 -35.113 1.00 92.00 732 THR A O 1
ATOM 5751 N N . ILE A 1 733 ? 32.364 17.735 -36.767 1.00 89.88 733 ILE A N 1
ATOM 5752 C CA . ILE A 1 733 ? 31.098 18.341 -37.189 1.00 89.88 733 ILE A CA 1
ATOM 5753 C C . ILE A 1 733 ? 30.656 17.634 -38.468 1.00 89.88 733 ILE A C 1
ATOM 5755 O O . ILE A 1 733 ? 31.408 17.575 -39.445 1.00 89.88 733 ILE A O 1
ATOM 5759 N N . ALA A 1 734 ? 29.449 17.082 -38.442 1.00 88.69 734 ALA A N 1
ATOM 5760 C CA . ALA A 1 734 ? 28.808 16.423 -39.573 1.00 88.69 734 ALA A CA 1
ATOM 5761 C C . ALA A 1 734 ? 27.411 17.010 -39.813 1.00 88.69 734 ALA A C 1
ATOM 5763 O O . ALA A 1 734 ? 26.873 17.716 -38.962 1.00 88.69 734 ALA A O 1
ATOM 5764 N N . ASP A 1 735 ? 26.827 16.723 -40.976 1.00 87.81 735 ASP A N 1
ATOM 5765 C CA . ASP A 1 735 ? 25.459 17.117 -41.349 1.00 87.81 735 ASP A CA 1
ATOM 5766 C C . ASP A 1 735 ? 25.176 18.632 -41.320 1.00 87.81 735 ASP A C 1
ATOM 5768 O O . ASP A 1 735 ? 24.024 19.064 -41.291 1.00 87.81 735 ASP A O 1
ATOM 5772 N N . ALA A 1 736 ? 26.221 19.464 -41.360 1.00 84.75 736 ALA A N 1
ATOM 5773 C CA . ALA A 1 736 ? 26.103 20.910 -41.483 1.00 84.75 736 ALA A CA 1
ATOM 5774 C C . ALA A 1 736 ? 26.128 21.339 -42.961 1.00 84.75 736 ALA A C 1
ATOM 5776 O O . ALA A 1 736 ? 26.755 20.700 -43.811 1.00 84.75 736 ALA A O 1
ATOM 5777 N N . ALA A 1 737 ? 25.491 22.468 -43.283 1.00 83.19 737 ALA A N 1
ATOM 5778 C CA . ALA A 1 737 ? 25.542 23.044 -44.634 1.00 83.19 737 ALA A CA 1
ATOM 5779 C C . ALA A 1 737 ? 26.963 23.503 -45.028 1.00 83.19 737 ALA A C 1
ATOM 5781 O O . ALA A 1 737 ? 27.333 23.475 -46.202 1.00 83.19 737 ALA A O 1
ATOM 5782 N N . VAL A 1 738 ? 27.757 23.922 -44.038 1.00 80.12 738 VAL A N 1
ATOM 5783 C CA . VAL A 1 738 ? 29.166 24.332 -44.136 1.00 80.12 738 VAL A CA 1
ATOM 5784 C C . VAL A 1 738 ? 29.886 23.942 -42.835 1.00 80.12 738 VAL A C 1
ATOM 5786 O O . VAL A 1 738 ? 29.227 23.717 -41.827 1.00 80.12 738 VAL A O 1
ATOM 5789 N N . ASN A 1 739 ? 31.224 23.892 -42.833 1.00 85.69 739 ASN A N 1
ATOM 5790 C CA . ASN A 1 739 ? 32.058 23.499 -41.676 1.00 85.69 739 ASN A CA 1
ATOM 5791 C C . ASN A 1 739 ? 31.991 22.013 -41.266 1.00 85.69 739 ASN A C 1
ATOM 5793 O O . ASN A 1 739 ? 32.248 21.691 -40.110 1.00 85.69 739 ASN A O 1
ATOM 5797 N N . ASN A 1 740 ? 31.687 21.096 -42.191 1.00 86.94 740 ASN A N 1
ATOM 5798 C CA . ASN A 1 740 ? 31.873 19.665 -41.924 1.00 86.94 740 ASN A CA 1
ATOM 5799 C C . ASN A 1 740 ? 33.368 19.320 -41.885 1.00 86.94 740 ASN A C 1
ATOM 5801 O O . ASN A 1 740 ? 34.113 19.692 -42.798 1.00 86.94 740 ASN A O 1
ATOM 5805 N N . GLY A 1 741 ? 33.798 18.575 -40.870 1.00 88.31 741 GLY A N 1
ATOM 5806 C CA . GLY A 1 741 ? 35.191 18.162 -40.709 1.00 88.31 741 GLY A CA 1
ATOM 5807 C C . GLY A 1 741 ? 35.601 17.910 -39.260 1.00 88.31 741 GLY A C 1
ATOM 5808 O O . GLY A 1 741 ? 34.795 18.029 -38.338 1.00 88.31 741 GLY A O 1
ATOM 5809 N N . GLU A 1 742 ? 36.873 17.553 -39.074 1.00 90.69 742 GLU A N 1
ATOM 5810 C CA . GLU A 1 742 ? 37.497 17.414 -37.754 1.00 90.69 742 GLU A CA 1
ATOM 5811 C C . GLU A 1 742 ? 38.175 18.717 -37.320 1.00 90.69 742 GLU A C 1
ATOM 5813 O O . GLU A 1 742 ? 38.921 19.328 -38.092 1.00 90.69 742 GLU A O 1
ATOM 5818 N N . TYR A 1 743 ? 37.990 19.094 -36.056 1.00 90.50 743 TYR A N 1
ATOM 5819 C CA . TYR A 1 743 ? 38.550 20.312 -35.472 1.00 90.50 743 TYR A CA 1
ATOM 5820 C C . TYR A 1 743 ? 39.181 20.030 -34.111 1.00 90.50 743 TYR A C 1
ATOM 5822 O O . TYR A 1 743 ? 38.673 19.204 -33.355 1.00 90.50 743 TYR A O 1
ATOM 5830 N N . ASN A 1 744 ? 40.276 20.729 -33.787 1.00 91.12 744 ASN A N 1
ATOM 5831 C CA . ASN A 1 744 ? 40.886 20.626 -32.462 1.00 91.12 744 A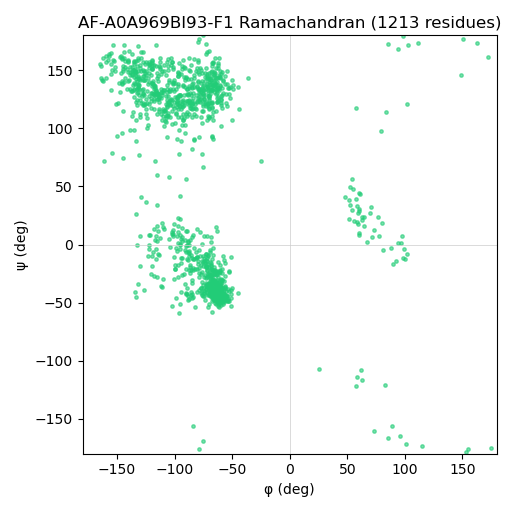SN A CA 1
ATOM 5832 C C . ASN A 1 744 ? 40.181 21.572 -31.485 1.00 91.12 744 ASN A C 1
ATOM 5834 O O . ASN A 1 744 ? 40.040 22.761 -31.788 1.00 91.12 744 ASN A O 1
ATOM 5838 N N . VAL A 1 745 ? 39.790 21.059 -30.322 1.00 91.19 745 VAL A N 1
ATOM 5839 C CA . VAL A 1 745 ? 39.190 21.828 -29.225 1.00 91.19 745 VAL A CA 1
ATOM 5840 C C . VAL A 1 745 ? 40.286 22.573 -28.462 1.00 91.19 745 VAL A C 1
ATOM 5842 O O . VAL A 1 745 ? 41.339 22.015 -28.160 1.00 91.19 745 VAL A O 1
ATOM 5845 N N . VAL A 1 746 ? 40.046 23.852 -28.180 1.00 91.38 746 VAL A N 1
ATOM 5846 C CA . VAL A 1 746 ? 40.890 24.714 -27.336 1.00 91.38 746 VAL A CA 1
ATOM 5847 C C . VAL A 1 746 ? 40.304 24.805 -25.931 1.00 91.38 746 VAL A C 1
ATOM 5849 O O . VAL A 1 746 ? 41.033 24.670 -24.954 1.00 91.38 746 VAL A O 1
ATOM 5852 N N . SER A 1 747 ? 38.996 25.033 -25.836 1.00 91.00 747 SER A N 1
ATOM 5853 C CA . SER A 1 747 ? 38.240 25.081 -24.584 1.00 91.00 747 SER A CA 1
ATOM 5854 C C . SER A 1 747 ? 36.759 24.851 -24.868 1.00 91.00 747 SER A C 1
ATOM 5856 O O . SER A 1 747 ? 36.295 25.114 -25.978 1.00 91.00 747 SER A O 1
ATOM 5858 N N . ALA A 1 748 ? 36.013 24.410 -23.864 1.00 92.44 748 ALA A N 1
ATOM 5859 C CA . ALA A 1 748 ? 34.558 24.399 -23.872 1.00 92.44 748 ALA A CA 1
ATOM 5860 C C . ALA A 1 748 ? 34.074 25.010 -22.556 1.00 92.44 748 ALA A C 1
ATOM 5862 O O . ALA A 1 748 ? 34.678 24.756 -21.517 1.00 92.44 748 ALA A O 1
ATOM 5863 N N . VAL A 1 749 ? 33.055 25.860 -22.623 1.00 91.50 749 VAL A N 1
ATOM 5864 C CA . VAL A 1 749 ? 32.473 26.541 -21.458 1.00 91.50 749 VAL A CA 1
ATOM 5865 C C . VAL A 1 749 ? 30.960 26.429 -21.565 1.00 91.50 749 VAL A C 1
ATOM 5867 O O . VAL A 1 749 ? 30.413 26.548 -22.664 1.00 91.50 749 VAL A O 1
ATOM 5870 N N . ASP A 1 750 ? 30.282 26.160 -20.460 1.00 89.94 750 ASP A N 1
ATOM 5871 C CA . ASP A 1 750 ? 28.829 26.177 -20.401 1.00 89.94 750 ASP A CA 1
ATOM 5872 C C . ASP A 1 750 ? 28.296 27.622 -20.474 1.00 89.94 750 ASP A C 1
ATOM 5874 O O . ASP A 1 750 ? 28.921 28.585 -20.034 1.00 89.94 750 ASP A O 1
ATOM 5878 N N . ASN A 1 751 ? 27.148 27.792 -21.118 1.00 89.38 751 ASN A N 1
ATOM 5879 C CA . ASN A 1 751 ? 26.442 29.061 -21.250 1.00 89.38 751 ASN A CA 1
ATOM 5880 C C . ASN A 1 751 ? 24.936 28.763 -21.218 1.00 89.38 751 ASN A C 1
ATOM 5882 O O . ASN A 1 751 ? 24.260 28.729 -22.256 1.00 89.38 751 ASN A O 1
ATOM 5886 N N . GLY A 1 752 ? 24.445 28.456 -20.013 1.00 87.88 752 GLY A N 1
ATOM 5887 C CA . GLY A 1 752 ? 23.078 28.020 -19.728 1.00 87.88 752 GLY A CA 1
ATOM 5888 C C . GLY A 1 752 ? 22.687 26.749 -20.495 1.00 87.88 752 GLY A C 1
ATOM 5889 O O . GLY A 1 752 ? 23.279 25.694 -20.265 1.00 87.88 752 GLY A O 1
ATOM 5890 N N . PRO A 1 753 ? 21.724 26.811 -21.434 1.00 89.94 753 PRO A N 1
ATOM 5891 C CA . PRO A 1 753 ? 21.318 25.650 -22.229 1.00 89.94 753 PRO A CA 1
ATOM 5892 C C . PRO A 1 753 ? 22.378 25.160 -23.228 1.00 89.94 753 PRO A C 1
ATOM 5894 O O . PRO A 1 753 ? 22.254 24.081 -23.819 1.00 89.94 753 PRO A O 1
ATOM 5897 N N . ASN A 1 754 ? 23.377 25.996 -23.508 1.00 91.94 754 ASN A N 1
ATOM 5898 C CA . ASN A 1 754 ? 24.356 25.750 -24.551 1.00 91.94 754 ASN A CA 1
ATOM 5899 C C . ASN A 1 754 ? 25.744 25.495 -23.966 1.00 91.94 754 ASN A C 1
ATOM 5901 O O . ASN A 1 754 ? 26.056 25.911 -22.857 1.00 91.94 754 ASN A O 1
ATOM 5905 N N . VAL A 1 755 ? 26.603 24.878 -24.768 1.00 92.19 755 VAL A N 1
ATOM 5906 C CA . VAL A 1 755 ? 28.041 24.784 -24.533 1.00 92.19 755 VAL A CA 1
ATOM 5907 C C . VAL A 1 755 ? 28.755 25.499 -25.676 1.00 92.19 755 VAL A C 1
ATOM 5909 O O . VAL A 1 755 ? 28.527 25.209 -26.854 1.00 92.19 755 VAL A O 1
ATOM 5912 N N . GLU A 1 756 ? 29.614 26.453 -25.339 1.00 92.75 756 GLU A N 1
ATOM 5913 C CA . GLU A 1 756 ? 30.446 27.192 -26.283 1.00 92.75 756 GLU A CA 1
ATOM 5914 C C . GLU A 1 756 ? 31.810 26.521 -26.422 1.00 92.75 756 GLU A C 1
ATOM 5916 O O . GLU A 1 756 ? 32.671 26.596 -25.546 1.00 92.75 756 GLU A O 1
ATOM 5921 N N . VAL A 1 757 ? 32.021 25.868 -27.561 1.00 92.88 757 VAL A N 1
ATOM 5922 C CA . VAL A 1 757 ? 33.245 25.136 -27.879 1.00 92.88 757 VAL A CA 1
ATOM 5923 C C . VAL A 1 757 ? 34.143 26.007 -28.748 1.00 92.88 757 VAL A C 1
ATOM 5925 O O . VAL A 1 757 ? 33.839 26.287 -29.906 1.00 92.88 757 VAL A O 1
ATOM 5928 N N . THR A 1 758 ? 35.285 26.426 -28.212 1.00 92.62 758 THR A N 1
ATOM 5929 C CA . THR A 1 758 ? 36.307 27.148 -28.975 1.00 92.62 758 THR A CA 1
ATOM 5930 C C . THR A 1 758 ? 37.218 26.154 -29.685 1.00 92.62 758 THR A C 1
ATOM 5932 O O . THR A 1 758 ? 37.856 25.321 -29.044 1.00 92.62 758 THR A O 1
ATOM 5935 N N . VAL A 1 759 ? 37.324 26.258 -31.008 1.00 90.56 759 VAL A N 1
ATOM 5936 C CA . VAL A 1 759 ? 38.193 25.426 -31.849 1.00 90.56 759 VAL A CA 1
ATOM 5937 C C . VAL A 1 759 ? 39.428 26.188 -32.334 1.00 90.56 759 VAL A C 1
ATOM 5939 O O . VAL A 1 759 ? 39.458 27.415 -32.388 1.00 90.56 759 VAL A O 1
ATOM 5942 N N . SER A 1 760 ? 40.477 25.465 -32.730 1.00 87.62 760 SER A N 1
ATOM 5943 C CA . SER A 1 760 ? 41.780 26.053 -33.087 1.00 87.62 760 SER A CA 1
ATOM 5944 C C . SER A 1 760 ? 41.798 26.883 -34.381 1.00 87.62 760 SER A C 1
ATOM 5946 O O . SER A 1 760 ? 42.833 27.451 -34.729 1.00 87.62 760 SER A O 1
ATOM 5948 N N . VAL A 1 761 ? 40.703 26.902 -35.144 1.00 87.06 761 VAL A N 1
ATOM 5949 C CA . VAL A 1 761 ? 40.592 27.573 -36.448 1.00 87.06 761 VAL A CA 1
ATOM 5950 C C . VAL A 1 761 ? 39.290 28.362 -36.538 1.00 87.06 761 VAL A C 1
ATOM 5952 O O . VAL A 1 761 ? 38.283 27.973 -35.959 1.00 87.06 761 VAL A O 1
ATOM 5955 N N . ALA A 1 762 ? 39.291 29.464 -37.287 1.00 86.12 762 ALA A N 1
ATOM 5956 C CA . ALA A 1 762 ? 38.059 30.188 -37.581 1.00 86.12 762 ALA A CA 1
ATOM 5957 C C . ALA A 1 762 ? 37.222 29.422 -38.617 1.00 86.12 762 ALA A C 1
ATOM 5959 O O . ALA A 1 762 ? 37.739 28.991 -39.650 1.00 86.12 762 ALA A O 1
ATOM 5960 N N . LEU A 1 763 ? 35.932 29.284 -38.339 1.00 85.25 763 LEU A N 1
ATOM 5961 C CA . LEU A 1 763 ? 34.939 28.615 -39.166 1.00 85.25 763 LEU A CA 1
ATOM 5962 C C . LEU A 1 763 ? 34.087 29.644 -39.918 1.00 85.25 763 LEU A C 1
ATOM 5964 O O . LEU A 1 763 ? 33.982 30.808 -39.520 1.00 85.25 763 LEU A O 1
ATOM 5968 N N . ALA A 1 764 ? 33.477 29.230 -41.030 1.00 81.50 764 ALA A N 1
ATOM 5969 C CA . ALA A 1 764 ? 32.561 30.095 -41.762 1.00 81.50 764 ALA A CA 1
ATOM 5970 C C . ALA A 1 764 ? 31.298 30.331 -40.922 1.00 81.50 764 ALA A C 1
ATOM 5972 O O . ALA A 1 764 ? 30.726 29.379 -40.396 1.00 81.50 764 ALA A O 1
ATOM 5973 N N . ALA A 1 765 ? 30.846 31.582 -40.808 1.00 76.62 765 ALA A N 1
ATOM 5974 C CA . ALA A 1 765 ? 29.599 31.884 -40.110 1.00 76.62 765 ALA A CA 1
ATOM 5975 C C . ALA A 1 765 ? 28.434 31.144 -40.786 1.00 76.62 765 ALA A C 1
ATOM 5977 O O . ALA A 1 765 ? 28.229 31.275 -41.995 1.00 76.62 765 ALA A O 1
ATOM 5978 N N . ALA A 1 766 ? 27.694 30.362 -40.006 1.00 71.06 766 ALA A N 1
ATOM 5979 C CA . ALA A 1 766 ? 26.613 29.509 -40.481 1.00 71.06 766 ALA A CA 1
ATOM 5980 C C . ALA A 1 766 ? 25.425 29.572 -39.514 1.00 71.06 766 ALA A C 1
ATOM 5982 O O . ALA A 1 766 ? 25.618 29.723 -38.306 1.00 71.06 766 ALA A O 1
ATOM 5983 N N . ALA A 1 767 ? 24.208 29.476 -40.056 1.00 62.88 767 ALA A N 1
ATOM 5984 C CA . ALA A 1 767 ? 22.989 29.316 -39.263 1.00 62.88 767 ALA A CA 1
ATOM 5985 C C . ALA A 1 767 ? 22.939 27.920 -38.612 1.00 62.88 767 ALA A C 1
ATOM 5987 O O . ALA A 1 767 ? 23.708 27.039 -38.999 1.00 62.88 767 ALA A O 1
ATOM 5988 N N . ALA A 1 768 ? 22.031 27.738 -37.647 1.00 66.31 768 ALA A N 1
ATOM 5989 C CA . ALA A 1 768 ? 21.793 26.471 -36.954 1.00 66.31 768 ALA A CA 1
ATOM 5990 C C . ALA A 1 768 ? 21.731 25.273 -37.917 1.00 66.31 768 ALA A C 1
ATOM 5992 O O . ALA A 1 768 ? 21.091 25.350 -38.971 1.00 66.31 768 ALA A O 1
ATOM 5993 N N . GLY A 1 769 ? 22.397 24.175 -37.554 1.00 71.50 769 GLY A N 1
ATOM 5994 C CA . GLY A 1 769 ? 22.458 22.964 -38.370 1.00 71.50 769 GLY A CA 1
ATOM 5995 C C . GLY A 1 769 ? 23.762 22.182 -38.216 1.00 71.50 769 GLY A C 1
ATOM 5996 O O . GLY A 1 769 ? 24.842 22.754 -38.070 1.00 71.50 769 GLY A O 1
ATOM 5997 N N . GLY A 1 770 ? 23.649 20.857 -38.304 1.00 84.88 770 GLY A N 1
ATOM 5998 C CA . GLY A 1 770 ? 24.741 19.910 -38.099 1.00 84.88 770 GLY A CA 1
ATOM 5999 C C . GLY A 1 770 ? 24.831 19.367 -36.675 1.00 84.88 770 GLY A C 1
ATOM 6000 O O . GLY A 1 770 ? 24.189 19.856 -35.747 1.00 84.88 770 GLY A O 1
ATOM 6001 N N . THR A 1 771 ? 25.644 18.330 -36.518 1.00 90.69 771 THR A N 1
ATOM 6002 C CA . THR A 1 771 ? 25.867 17.617 -35.262 1.00 90.69 771 THR A CA 1
ATOM 6003 C C . THR A 1 771 ? 27.355 17.620 -34.948 1.00 90.69 771 THR A C 1
ATOM 6005 O O . THR A 1 771 ? 28.166 17.129 -35.737 1.00 90.69 771 THR A O 1
ATOM 6008 N N . LEU A 1 772 ? 27.718 18.159 -33.786 1.00 92.25 772 LEU A N 1
ATOM 6009 C CA . LEU A 1 772 ? 29.039 17.997 -33.198 1.00 92.25 772 LEU A CA 1
ATOM 6010 C C . LEU A 1 772 ? 29.071 16.646 -32.498 1.00 92.25 772 LEU A C 1
ATOM 6012 O O . LEU A 1 772 ? 28.205 16.337 -31.688 1.00 92.25 772 LEU A O 1
ATOM 6016 N N . SER A 1 773 ? 30.073 15.831 -32.785 1.00 91.69 773 SER A N 1
ATOM 6017 C CA . SER A 1 773 ? 30.256 14.551 -32.113 1.00 91.69 773 SER A CA 1
ATOM 6018 C C . SER A 1 773 ? 31.714 14.287 -31.800 1.00 91.69 773 SER A C 1
ATOM 6020 O O . SER A 1 773 ? 32.618 14.755 -32.496 1.00 91.69 773 SER A O 1
ATOM 6022 N N . PHE A 1 774 ? 31.946 13.510 -30.755 1.00 90.06 774 PHE A N 1
ATOM 6023 C CA . PHE A 1 774 ? 33.246 12.922 -30.482 1.00 90.06 774 PHE A CA 1
ATOM 6024 C C . PHE A 1 774 ? 33.056 11.455 -30.121 1.00 90.06 774 PHE A C 1
ATOM 6026 O O . PHE A 1 774 ? 32.015 11.069 -29.593 1.00 90.06 774 PHE A O 1
ATOM 6033 N N . PHE A 1 775 ? 34.065 10.640 -30.415 1.00 87.81 775 PHE A N 1
ATOM 6034 C CA . PHE A 1 775 ? 34.091 9.236 -30.035 1.00 87.81 775 PHE A CA 1
ATOM 6035 C C . PHE A 1 775 ? 35.442 8.915 -29.414 1.00 87.81 775 PHE A C 1
ATOM 6037 O O . PHE A 1 775 ? 36.489 9.259 -29.965 1.00 87.81 775 PHE A O 1
ATOM 6044 N N . GLU A 1 776 ? 35.407 8.224 -28.288 1.00 87.56 776 GLU A N 1
ATOM 6045 C CA . GLU A 1 776 ? 36.567 7.673 -27.611 1.00 87.56 776 GLU A CA 1
ATOM 6046 C C . GLU A 1 776 ? 36.467 6.149 -27.639 1.00 87.56 776 GLU A C 1
ATOM 6048 O O . GLU A 1 776 ? 35.381 5.568 -27.603 1.00 87.56 776 GLU A O 1
ATOM 6053 N N . THR A 1 777 ? 37.615 5.490 -27.749 1.00 90.50 777 THR A N 1
ATOM 6054 C CA . THR A 1 777 ? 37.691 4.030 -27.727 1.00 90.50 777 THR A CA 1
ATOM 6055 C C . THR A 1 777 ? 38.698 3.597 -26.684 1.00 90.50 777 THR A C 1
ATOM 6057 O O . THR A 1 777 ? 39.848 4.041 -26.723 1.00 90.50 777 THR A O 1
ATOM 6060 N N . TYR A 1 778 ? 38.291 2.684 -25.815 1.00 90.69 778 TYR A N 1
ATOM 6061 C CA . TYR A 1 778 ? 39.100 2.145 -24.733 1.00 90.69 778 TYR A CA 1
ATOM 6062 C C . TYR A 1 778 ? 39.261 0.642 -24.915 1.00 90.69 778 TYR A C 1
ATOM 6064 O O . TYR A 1 778 ? 38.308 -0.052 -25.257 1.00 90.69 778 TYR A O 1
ATOM 6072 N N . LEU A 1 779 ? 40.474 0.129 -24.717 1.00 91.00 779 LEU A N 1
ATOM 6073 C CA . LEU A 1 779 ? 40.724 -1.311 -24.792 1.00 91.00 779 LEU A CA 1
ATOM 6074 C C . LEU A 1 779 ? 40.020 -2.024 -23.633 1.00 91.00 779 LEU A C 1
ATOM 6076 O O . LEU A 1 779 ? 40.139 -1.591 -22.485 1.00 91.00 779 LEU A O 1
ATOM 6080 N N . LEU A 1 780 ? 39.338 -3.126 -23.946 1.00 91.25 780 LEU A N 1
ATOM 6081 C CA . LEU A 1 780 ? 38.798 -4.038 -22.940 1.00 91.25 780 LEU A CA 1
ATOM 6082 C C . LEU A 1 780 ? 39.948 -4.700 -22.173 1.00 91.25 780 LEU A C 1
ATOM 6084 O O . LEU A 1 780 ? 40.894 -5.208 -22.777 1.00 91.25 780 LEU A O 1
ATOM 6088 N N . THR A 1 781 ? 39.879 -4.691 -20.843 1.00 91.38 781 THR A N 1
ATOM 6089 C CA . THR A 1 781 ? 40.904 -5.305 -19.979 1.00 91.38 781 THR A CA 1
ATOM 6090 C C . THR A 1 781 ? 40.406 -6.559 -19.276 1.00 91.38 781 THR A C 1
ATOM 6092 O O . THR A 1 781 ? 41.200 -7.458 -19.006 1.00 91.38 781 THR A O 1
ATOM 6095 N N . ALA A 1 782 ? 39.105 -6.641 -19.000 1.00 89.69 782 ALA A N 1
ATOM 6096 C CA . ALA A 1 782 ? 38.446 -7.821 -18.458 1.00 89.69 782 ALA A CA 1
ATOM 6097 C C . ALA A 1 782 ? 36.984 -7.855 -18.912 1.00 89.69 782 ALA A C 1
ATOM 6099 O O . ALA A 1 782 ? 36.372 -6.802 -19.090 1.00 89.69 782 ALA A O 1
ATOM 6100 N N . VAL A 1 783 ? 36.436 -9.057 -19.076 1.00 90.06 783 VAL A N 1
ATOM 6101 C CA . VAL A 1 783 ? 35.015 -9.296 -19.342 1.00 90.06 783 VAL A CA 1
ATOM 6102 C C . VAL A 1 783 ? 34.570 -10.472 -18.478 1.00 90.06 783 VAL A C 1
ATOM 6104 O O . VAL A 1 783 ? 35.263 -11.487 -18.417 1.00 90.06 783 VAL A O 1
ATOM 6107 N N . ASN A 1 784 ? 33.443 -10.318 -17.793 1.00 89.75 784 ASN A N 1
ATOM 6108 C CA . ASN A 1 784 ? 32.750 -11.384 -17.085 1.00 89.75 784 ASN A CA 1
ATOM 6109 C C . ASN A 1 784 ? 31.325 -11.450 -17.638 1.00 89.75 784 ASN A C 1
ATOM 6111 O O . ASN A 1 784 ? 30.486 -10.605 -17.331 1.00 89.75 784 ASN A O 1
ATOM 6115 N N . ASP A 1 785 ? 31.093 -12.447 -18.481 1.00 84.12 785 ASP A N 1
ATOM 6116 C CA . ASP A 1 785 ? 29.822 -12.712 -19.144 1.00 84.12 785 ASP A CA 1
ATOM 6117 C C . ASP A 1 785 ? 28.710 -13.057 -18.150 1.00 84.12 785 ASP A C 1
ATOM 6119 O O . ASP A 1 785 ? 27.630 -12.472 -18.202 1.00 84.12 785 ASP A O 1
ATOM 6123 N N . GLN A 1 786 ? 29.002 -13.913 -17.169 1.00 83.62 786 GLN A N 1
ATOM 6124 C CA . GLN A 1 786 ? 28.028 -14.333 -16.155 1.00 83.62 786 GLN A CA 1
ATOM 6125 C C . GLN A 1 786 ? 27.528 -13.184 -15.275 1.00 83.62 786 GLN A C 1
ATOM 6127 O O . GLN A 1 786 ? 26.386 -13.202 -14.822 1.00 83.62 786 GLN A O 1
ATOM 6132 N N . GLN A 1 787 ? 28.379 -12.191 -15.012 1.00 84.56 787 GLN A N 1
ATOM 6133 C CA . GLN A 1 787 ? 28.015 -11.020 -14.213 1.00 84.56 787 GLN A CA 1
ATOM 6134 C C . GLN A 1 787 ? 27.574 -9.816 -15.059 1.00 84.56 787 GLN A C 1
ATOM 6136 O O . GLN A 1 787 ? 27.255 -8.782 -14.476 1.00 84.56 787 GLN A O 1
ATOM 6141 N N . ARG A 1 788 ? 27.553 -9.939 -16.397 1.00 90.69 788 ARG A N 1
ATOM 6142 C CA . ARG A 1 788 ? 27.293 -8.843 -17.350 1.00 90.69 788 ARG A CA 1
ATOM 6143 C C . ARG A 1 788 ? 28.212 -7.634 -17.095 1.00 90.69 788 ARG A C 1
ATOM 6145 O O . ARG A 1 788 ? 27.763 -6.500 -16.952 1.00 90.69 788 ARG A O 1
ATOM 6152 N N . ILE A 1 789 ? 29.521 -7.894 -16.981 1.00 90.69 789 ILE A N 1
ATOM 6153 C CA . ILE A 1 789 ? 30.549 -6.888 -16.657 1.00 90.69 789 ILE A CA 1
ATOM 6154 C C . ILE A 1 789 ? 31.616 -6.823 -17.741 1.00 90.69 789 ILE A C 1
ATOM 6156 O O . ILE A 1 789 ? 32.145 -7.847 -18.178 1.00 90.69 789 ILE A O 1
ATOM 6160 N N . PHE A 1 790 ? 32.058 -5.611 -18.057 1.00 93.38 790 PHE A N 1
ATOM 6161 C CA . PHE A 1 790 ? 33.352 -5.393 -18.691 1.00 93.38 790 PHE A CA 1
ATOM 6162 C C . PHE A 1 790 ? 34.118 -4.235 -18.056 1.00 93.38 790 PHE A C 1
ATOM 6164 O O . PHE A 1 790 ? 33.548 -3.328 -17.454 1.00 93.38 790 PHE A O 1
ATOM 6171 N N . SER A 1 791 ? 35.442 -4.283 -18.188 1.00 92.25 791 SER A N 1
ATOM 6172 C CA . SER A 1 791 ? 36.352 -3.347 -17.536 1.00 92.25 791 SER A CA 1
ATOM 6173 C C . SER A 1 791 ? 37.301 -2.678 -18.520 1.00 92.25 791 SER A C 1
ATOM 6175 O O . SER A 1 791 ? 37.7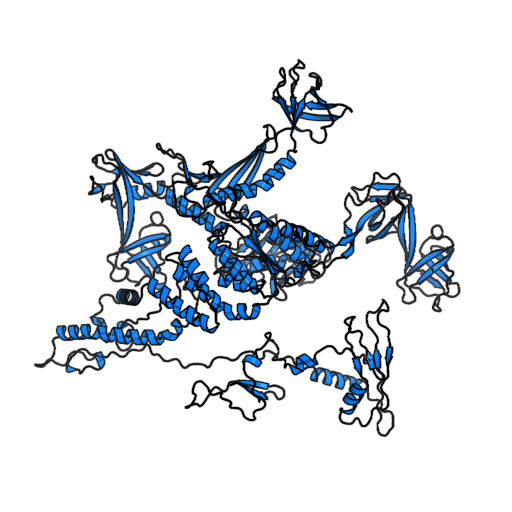23 -3.273 -19.517 1.00 92.25 791 SER A O 1
ATOM 6177 N N . VAL A 1 792 ? 37.682 -1.446 -18.187 1.00 92.44 792 VAL A N 1
ATOM 6178 C CA . VAL A 1 792 ? 38.670 -0.634 -18.911 1.00 92.44 792 VAL A CA 1
ATOM 6179 C C . VAL A 1 792 ? 39.687 -0.038 -17.933 1.00 92.44 792 VAL A C 1
ATOM 6181 O O . VAL A 1 792 ? 39.364 0.232 -16.782 1.00 92.44 792 VAL A O 1
ATOM 6184 N N . ALA A 1 793 ? 40.933 0.181 -18.364 1.00 90.75 793 ALA A N 1
ATOM 6185 C CA . ALA A 1 793 ? 42.040 0.632 -17.495 1.00 90.75 793 ALA A CA 1
ATOM 6186 C C . ALA A 1 793 ? 42.065 2.148 -17.201 1.00 90.75 793 ALA A C 1
ATOM 6188 O O . ALA A 1 793 ? 43.083 2.680 -16.762 1.00 90.75 793 ALA A O 1
ATOM 6189 N N . VAL A 1 794 ? 40.984 2.864 -17.504 1.00 87.44 794 VAL A N 1
ATOM 6190 C CA . VAL A 1 794 ? 40.879 4.320 -17.349 1.00 87.44 794 VAL A CA 1
ATOM 6191 C C . VAL A 1 794 ? 39.649 4.618 -16.513 1.00 87.44 794 VAL A C 1
ATOM 6193 O O . VAL A 1 794 ? 38.655 3.914 -16.659 1.00 87.44 794 VAL A O 1
ATOM 6196 N N . ASP A 1 795 ? 39.717 5.653 -15.677 1.00 88.06 795 ASP A N 1
ATOM 6197 C CA . ASP A 1 795 ? 38.557 6.140 -14.939 1.00 88.06 795 ASP A CA 1
ATOM 6198 C C . ASP A 1 795 ? 37.554 6.817 -15.887 1.00 88.06 795 ASP A C 1
ATOM 6200 O O . ASP A 1 795 ? 37.821 7.892 -16.431 1.00 88.06 795 ASP A O 1
ATOM 6204 N N . LEU A 1 796 ? 36.416 6.161 -16.113 1.00 86.50 796 LEU A N 1
ATOM 6205 C CA . LEU A 1 796 ? 35.302 6.687 -16.907 1.00 86.50 796 LEU A CA 1
ATOM 6206 C C . LEU A 1 796 ? 34.114 7.158 -16.056 1.00 86.50 796 LEU A C 1
ATOM 6208 O O . LEU A 1 796 ? 33.100 7.550 -16.628 1.00 86.50 796 LEU A O 1
ATOM 6212 N N . THR A 1 797 ? 34.215 7.153 -14.723 1.00 84.50 797 THR A N 1
ATOM 6213 C CA . THR A 1 797 ? 33.077 7.462 -13.829 1.00 84.50 797 THR A CA 1
ATOM 6214 C C . THR A 1 797 ? 32.573 8.903 -13.940 1.00 84.50 797 THR A C 1
ATOM 6216 O O . THR A 1 797 ? 31.409 9.163 -13.668 1.00 84.50 797 THR A O 1
ATOM 6219 N N . ASN A 1 798 ? 33.405 9.824 -14.433 1.00 77.69 798 ASN A N 1
ATOM 6220 C CA . ASN A 1 798 ? 33.007 11.210 -14.712 1.00 77.69 798 ASN A CA 1
ATOM 6221 C C . ASN A 1 798 ? 32.466 11.415 -16.145 1.00 77.69 798 ASN A C 1
ATOM 6223 O O . ASN A 1 798 ? 32.027 12.509 -16.495 1.00 77.69 798 ASN A O 1
ATOM 6227 N N . LYS A 1 799 ? 32.531 10.386 -17.003 1.00 79.56 799 LYS A N 1
ATOM 6228 C CA . LYS A 1 799 ? 32.162 10.454 -18.432 1.00 79.56 799 LYS A CA 1
ATOM 6229 C C . LYS A 1 799 ? 30.909 9.648 -18.768 1.00 79.56 799 LYS A C 1
ATOM 6231 O O . LYS A 1 799 ? 30.150 10.052 -19.649 1.00 79.56 799 LYS A O 1
ATOM 6236 N N . LEU A 1 800 ? 30.741 8.511 -18.103 1.00 85.19 800 LEU A N 1
ATOM 6237 C CA . LEU A 1 800 ? 29.674 7.542 -18.311 1.00 85.19 800 LEU A CA 1
ATOM 6238 C C . LEU A 1 800 ? 28.828 7.436 -17.048 1.00 85.19 800 LEU A C 1
ATOM 6240 O O . LEU A 1 800 ? 29.369 7.326 -15.950 1.00 85.19 800 LEU A O 1
ATOM 6244 N N . PHE A 1 801 ? 27.514 7.410 -17.225 1.00 82.81 801 PHE A N 1
ATOM 6245 C CA . PHE A 1 801 ? 26.540 7.316 -16.145 1.00 82.81 801 PHE A CA 1
ATOM 6246 C C . PHE A 1 801 ? 25.646 6.090 -16.344 1.00 82.81 801 PHE A C 1
ATOM 6248 O O . PHE A 1 801 ? 25.492 5.622 -17.476 1.00 82.81 801 PHE A O 1
ATOM 6255 N N . PRO A 1 802 ? 25.022 5.566 -15.274 1.00 81.38 802 PRO A N 1
ATOM 6256 C CA . PRO A 1 802 ? 23.936 4.602 -15.416 1.00 81.38 802 PRO A CA 1
ATOM 6257 C C . PRO A 1 802 ? 22.882 5.096 -16.423 1.00 81.38 802 PRO A C 1
ATOM 6259 O O . PRO A 1 802 ? 22.497 6.267 -16.408 1.00 81.38 802 PRO A O 1
ATOM 6262 N N . GLY A 1 803 ? 22.458 4.209 -17.320 1.00 81.12 803 GLY A N 1
ATOM 6263 C CA . GLY A 1 803 ? 21.558 4.479 -18.441 1.00 81.12 803 GLY A CA 1
ATOM 6264 C C . GLY A 1 803 ? 22.246 4.895 -19.747 1.00 81.12 803 GLY A C 1
ATOM 6265 O O . GLY A 1 803 ? 21.613 4.804 -20.797 1.00 81.12 803 GLY A O 1
ATOM 6266 N N . ASP A 1 804 ? 23.518 5.315 -19.726 1.00 85.25 804 ASP A N 1
ATOM 6267 C CA . ASP A 1 804 ? 24.249 5.621 -20.963 1.00 85.25 804 ASP A CA 1
ATOM 6268 C C . ASP A 1 804 ? 24.490 4.343 -21.787 1.00 85.25 804 ASP A C 1
ATOM 6270 O O . ASP A 1 804 ? 24.673 3.252 -21.243 1.00 85.25 804 ASP A O 1
ATOM 6274 N N . VAL A 1 805 ? 24.541 4.494 -23.112 1.00 89.75 805 VAL A N 1
ATOM 6275 C CA . VAL A 1 805 ? 24.824 3.400 -24.050 1.00 89.75 805 VAL A CA 1
ATOM 6276 C C . VAL A 1 805 ? 26.287 3.438 -24.473 1.00 89.75 805 VAL A C 1
ATOM 6278 O O . VAL A 1 805 ? 26.822 4.482 -24.862 1.00 89.75 805 VAL A O 1
ATOM 6281 N N . VAL A 1 806 ? 26.933 2.279 -24.445 1.00 92.38 806 VAL A N 1
ATOM 6282 C CA . VAL A 1 806 ? 28.284 2.068 -24.964 1.00 92.38 806 VAL A CA 1
ATOM 6283 C C . VAL A 1 806 ? 28.279 0.933 -25.972 1.00 92.38 806 VAL A C 1
ATOM 6285 O O . VAL A 1 806 ? 27.541 -0.032 -25.830 1.00 92.38 806 VAL A O 1
ATOM 6288 N N . SER A 1 807 ? 29.123 1.020 -26.995 1.00 92.12 807 SER A N 1
ATOM 6289 C CA . SER A 1 807 ? 29.231 -0.045 -27.991 1.00 92.12 807 SER A CA 1
ATOM 6290 C C . SER A 1 807 ? 30.552 -0.775 -27.833 1.00 92.12 807 SER A C 1
ATOM 6292 O O . SER A 1 807 ? 31.604 -0.140 -27.787 1.00 92.12 807 SER A O 1
ATOM 6294 N N . ILE A 1 808 ? 30.551 -2.102 -27.835 1.00 91.25 808 ILE A N 1
ATOM 6295 C CA . ILE A 1 808 ? 31.789 -2.858 -28.040 1.00 91.25 808 ILE A CA 1
ATOM 6296 C C . ILE A 1 808 ? 31.993 -3.024 -29.549 1.00 91.25 808 ILE A C 1
ATOM 6298 O O . ILE A 1 808 ? 31.080 -3.409 -30.278 1.00 91.25 808 ILE A O 1
ATOM 6302 N N . ILE A 1 809 ? 33.197 -2.707 -30.021 1.00 90.69 809 ILE A N 1
ATOM 6303 C CA . ILE A 1 809 ? 33.613 -2.832 -31.425 1.00 90.69 809 ILE A CA 1
ATOM 6304 C C . ILE A 1 809 ? 34.934 -3.597 -31.535 1.00 90.69 809 ILE A C 1
ATOM 6306 O O . ILE A 1 809 ? 35.662 -3.738 -30.551 1.00 90.69 809 ILE A O 1
ATOM 6310 N N . ASP A 1 810 ? 35.284 -4.044 -32.744 1.00 89.06 810 ASP A N 1
ATOM 6311 C CA . ASP A 1 810 ? 36.503 -4.820 -33.030 1.00 89.06 810 ASP A CA 1
ATOM 6312 C C . ASP A 1 810 ? 36.635 -6.107 -32.173 1.00 89.06 810 ASP A C 1
ATOM 6314 O O . ASP A 1 810 ? 37.735 -6.639 -32.006 1.00 89.06 810 ASP A O 1
ATOM 6318 N N . SER A 1 811 ? 35.533 -6.603 -31.602 1.00 86.75 811 SER A N 1
ATOM 6319 C CA . SER A 1 811 ? 35.456 -7.879 -30.889 1.00 86.75 811 SER A CA 1
ATOM 6320 C C . SER A 1 811 ? 35.052 -8.999 -31.842 1.00 86.75 811 SER A C 1
ATOM 6322 O O . SER A 1 811 ? 34.375 -8.758 -32.839 1.00 86.75 811 SER A O 1
ATOM 6324 N N . LEU A 1 812 ? 35.451 -10.235 -31.545 1.00 78.56 812 LEU A N 1
ATOM 6325 C CA . LEU A 1 812 ? 34.938 -11.395 -32.277 1.00 78.56 812 LEU A CA 1
ATOM 6326 C C . LEU A 1 812 ? 33.518 -11.752 -31.834 1.00 78.56 812 LEU A C 1
ATOM 6328 O O . LEU A 1 812 ? 32.693 -12.025 -32.695 1.00 78.56 812 LEU A O 1
ATOM 6332 N N . SER A 1 813 ? 33.248 -11.683 -30.527 1.00 81.25 813 SER A N 1
ATOM 6333 C CA . SER A 1 813 ? 32.014 -12.212 -29.928 1.00 81.25 813 SER A CA 1
ATOM 6334 C C . SER A 1 813 ? 31.151 -11.158 -29.249 1.00 81.25 813 SER A C 1
ATOM 6336 O O . SER A 1 813 ? 29.950 -11.347 -29.150 1.00 81.25 813 SER A O 1
ATOM 6338 N N . ASN A 1 814 ? 31.745 -10.063 -28.764 1.00 86.69 814 ASN A N 1
ATOM 6339 C CA . ASN A 1 814 ? 31.058 -9.118 -27.879 1.00 86.69 814 ASN A CA 1
ATOM 6340 C C . ASN A 1 814 ? 30.600 -7.843 -28.591 1.00 86.69 814 ASN A C 1
ATOM 6342 O O . ASN A 1 814 ? 30.233 -6.894 -27.912 1.00 86.69 814 ASN A O 1
ATOM 6346 N N . ASN A 1 815 ? 30.644 -7.768 -29.926 1.00 87.81 815 ASN A N 1
ATOM 6347 C CA . ASN A 1 815 ? 30.193 -6.561 -30.624 1.00 87.81 815 ASN A CA 1
ATOM 6348 C C . ASN A 1 815 ? 28.699 -6.332 -30.392 1.00 87.81 815 ASN A C 1
ATOM 6350 O O . ASN A 1 815 ? 27.907 -7.254 -30.554 1.00 87.81 815 ASN A O 1
ATOM 6354 N N . GLY A 1 816 ? 28.326 -5.101 -30.069 1.00 86.19 816 GLY A N 1
ATOM 6355 C CA . GLY A 1 816 ? 26.945 -4.754 -29.755 1.00 86.19 816 GLY A CA 1
ATOM 6356 C C . GLY A 1 816 ? 26.861 -3.427 -29.022 1.00 86.19 816 GLY A C 1
ATOM 6357 O O . GLY A 1 816 ? 27.892 -2.840 -28.679 1.00 86.19 816 GLY A O 1
ATOM 6358 N N . GLU A 1 817 ? 25.640 -2.959 -28.812 1.00 89.81 817 GLU A N 1
ATOM 6359 C CA . GLU A 1 817 ? 25.330 -1.835 -27.932 1.00 89.81 817 GLU A CA 1
ATOM 6360 C C . GLU A 1 817 ? 24.905 -2.382 -26.569 1.00 89.81 817 GLU A C 1
ATOM 6362 O O . GLU A 1 817 ? 24.211 -3.392 -26.500 1.00 89.81 817 GLU A O 1
ATOM 6367 N N . TYR A 1 818 ? 25.376 -1.741 -25.504 1.00 89.75 818 TYR A N 1
ATOM 6368 C CA . TYR A 1 818 ? 25.131 -2.140 -24.127 1.00 89.75 818 TYR A CA 1
ATOM 6369 C C . TYR A 1 818 ? 24.766 -0.916 -23.290 1.00 89.75 818 TYR A C 1
ATOM 6371 O O . TYR A 1 818 ? 25.464 0.103 -23.337 1.00 89.75 818 TYR A O 1
ATOM 6379 N N . HIS A 1 819 ? 23.708 -1.020 -22.500 1.00 90.19 819 HIS A N 1
ATOM 6380 C CA . HIS A 1 819 ? 23.238 0.000 -21.583 1.00 90.19 819 HIS A CA 1
ATOM 6381 C C . HIS A 1 819 ? 23.862 -0.207 -20.204 1.00 90.19 819 HIS A C 1
ATOM 6383 O O . HIS A 1 819 ? 23.798 -1.288 -19.618 1.00 90.19 819 HIS A O 1
ATOM 6389 N N . ILE A 1 820 ? 24.457 0.850 -19.654 1.00 88.44 820 ILE A N 1
ATOM 6390 C CA . ILE A 1 820 ? 25.145 0.800 -18.362 1.00 88.44 820 ILE A CA 1
ATOM 6391 C C . ILE A 1 820 ? 24.120 0.699 -17.229 1.00 88.44 820 ILE A C 1
ATOM 6393 O O . ILE A 1 820 ? 23.288 1.586 -17.060 1.00 88.44 820 ILE A O 1
ATOM 6397 N N . SER A 1 821 ? 24.214 -0.337 -16.399 1.00 86.06 821 SER A N 1
ATOM 6398 C CA . SER A 1 821 ? 23.411 -0.467 -15.177 1.00 86.06 821 SER A CA 1
ATOM 6399 C C . SER A 1 821 ? 24.095 0.187 -13.978 1.00 86.06 821 SER A C 1
ATOM 6401 O O . SER A 1 821 ? 23.469 0.921 -13.219 1.00 86.06 821 SER A O 1
ATOM 6403 N N . SER A 1 822 ? 25.405 -0.008 -13.827 1.00 86.06 822 SER A N 1
ATOM 6404 C CA . SER A 1 822 ? 26.216 0.700 -12.835 1.00 86.06 822 SER A CA 1
ATOM 6405 C C . SER A 1 822 ? 27.669 0.809 -13.280 1.00 86.06 822 SER A C 1
ATOM 6407 O O . SER A 1 822 ? 28.149 0.042 -14.117 1.00 86.06 822 SER A O 1
ATOM 6409 N N . ILE A 1 823 ? 28.381 1.787 -12.724 1.00 91.06 823 ILE A N 1
ATOM 6410 C CA . ILE A 1 823 ? 29.776 2.052 -13.059 1.00 91.06 823 ILE A CA 1
ATOM 6411 C C . ILE A 1 823 ? 30.553 2.444 -11.807 1.00 91.06 823 ILE A C 1
ATOM 6413 O O . ILE A 1 823 ? 30.095 3.260 -11.010 1.00 91.06 823 ILE A O 1
ATOM 6417 N N . ALA A 1 824 ? 31.734 1.858 -11.624 1.00 90.56 824 ALA A N 1
ATOM 6418 C CA . ALA A 1 824 ? 32.589 2.159 -10.481 1.00 90.56 824 ALA A CA 1
ATOM 6419 C C . ALA A 1 824 ? 34.069 2.090 -10.857 1.00 90.56 824 ALA A C 1
ATOM 6421 O O . ALA A 1 824 ? 34.501 1.197 -11.589 1.00 90.56 824 ALA A O 1
ATOM 6422 N N . TYR A 1 825 ? 34.868 3.009 -10.318 1.00 90.44 825 TYR A N 1
ATOM 6423 C CA . TYR A 1 825 ? 36.320 2.973 -10.444 1.00 90.44 825 TYR A CA 1
ATOM 6424 C C . TYR A 1 825 ? 36.937 2.364 -9.185 1.00 90.44 825 TYR A C 1
ATOM 6426 O O . TYR A 1 825 ? 36.804 2.896 -8.087 1.00 90.44 825 TYR A O 1
ATOM 6434 N N . ASN A 1 826 ? 37.639 1.241 -9.336 1.00 86.44 826 ASN A N 1
ATOM 6435 C CA . ASN A 1 826 ? 38.240 0.521 -8.206 1.00 86.44 826 ASN A CA 1
ATOM 6436 C C . ASN A 1 826 ? 39.677 0.977 -7.876 1.00 86.44 826 ASN A C 1
ATOM 6438 O O . ASN A 1 826 ? 40.398 0.288 -7.155 1.00 86.44 826 ASN A O 1
ATOM 6442 N N . GLY A 1 827 ? 40.126 2.095 -8.453 1.00 83.50 827 GLY A N 1
ATOM 6443 C CA . GLY A 1 827 ? 41.497 2.597 -8.333 1.00 83.50 827 GLY A CA 1
ATOM 6444 C C . GLY A 1 827 ? 42.454 2.131 -9.437 1.00 83.50 827 GLY A C 1
ATOM 6445 O O . GLY A 1 827 ? 43.528 2.713 -9.573 1.00 83.50 827 GLY A O 1
ATOM 6446 N N . THR A 1 828 ? 42.083 1.120 -10.235 1.00 87.12 828 THR A N 1
ATOM 6447 C CA . THR A 1 828 ? 42.898 0.615 -11.365 1.00 87.12 828 THR A CA 1
ATOM 6448 C C . THR A 1 828 ? 42.119 0.447 -12.665 1.00 87.12 828 THR A C 1
ATOM 6450 O O . THR A 1 828 ? 42.671 0.648 -13.743 1.00 87.12 828 THR A O 1
ATOM 6453 N N . HIS A 1 829 ? 40.847 0.073 -12.570 1.00 90.06 829 HIS A N 1
ATOM 6454 C CA . HIS A 1 829 ? 39.960 -0.144 -13.698 1.00 90.06 829 HIS A CA 1
ATOM 6455 C C . HIS A 1 829 ? 38.596 0.462 -13.390 1.00 90.06 829 HIS A C 1
ATOM 6457 O O . HIS A 1 829 ? 38.139 0.420 -12.242 1.00 90.06 829 HIS A O 1
ATOM 6463 N N . THR A 1 830 ? 37.930 0.969 -14.421 1.00 92.81 830 THR A N 1
ATOM 6464 C CA . THR A 1 830 ? 36.491 1.199 -14.361 1.00 92.81 830 THR A CA 1
ATOM 6465 C C . THR A 1 830 ? 35.782 -0.093 -14.707 1.00 92.81 830 THR A C 1
ATOM 6467 O O . THR A 1 830 ? 36.015 -0.665 -15.771 1.00 92.81 830 THR A O 1
ATOM 6470 N N . VAL A 1 831 ? 34.953 -0.548 -13.776 1.00 92.06 831 VAL A N 1
ATOM 6471 C CA . VAL A 1 831 ? 34.075 -1.706 -13.900 1.00 92.06 831 VAL A CA 1
ATOM 6472 C C . VAL A 1 831 ? 32.719 -1.191 -14.363 1.00 92.06 831 VAL A C 1
ATOM 6474 O O . VAL A 1 831 ? 32.136 -0.330 -13.703 1.00 92.06 831 VAL A O 1
ATOM 6477 N N . ILE A 1 832 ? 32.255 -1.681 -15.509 1.00 91.88 832 ILE A N 1
ATOM 6478 C CA . ILE A 1 832 ? 30.987 -1.301 -16.129 1.00 91.88 832 ILE A CA 1
ATOM 6479 C C . ILE A 1 832 ? 30.082 -2.525 -16.081 1.00 91.88 832 ILE A C 1
ATOM 6481 O O . ILE A 1 832 ? 30.394 -3.553 -16.682 1.00 91.88 832 ILE A O 1
ATOM 6485 N N . HIS A 1 833 ? 28.981 -2.409 -15.349 1.00 90.81 833 HIS A N 1
ATOM 6486 C CA . HIS A 1 833 ? 27.895 -3.376 -15.372 1.00 90.81 833 HIS A CA 1
ATOM 6487 C C . HIS A 1 833 ? 26.894 -2.952 -16.438 1.00 90.81 833 HIS A C 1
ATOM 6489 O O . HIS A 1 833 ? 26.628 -1.756 -16.585 1.00 90.81 833 HIS A O 1
ATOM 6495 N N . VAL A 1 834 ? 26.332 -3.916 -17.159 1.00 90.44 834 VAL A N 1
ATOM 6496 C CA . VAL A 1 834 ? 25.349 -3.653 -18.212 1.00 90.44 834 VAL A CA 1
ATOM 6497 C C . VAL A 1 834 ? 24.084 -4.470 -18.021 1.00 90.44 834 VAL A C 1
ATOM 6499 O O . VAL A 1 834 ? 24.092 -5.478 -17.310 1.00 90.44 834 VAL A O 1
ATOM 6502 N N . TYR A 1 835 ? 22.987 -3.992 -18.603 1.00 83.50 835 TYR A N 1
ATOM 6503 C CA . TYR A 1 835 ? 21.721 -4.714 -18.573 1.00 83.50 835 TYR A CA 1
ATOM 6504 C C . TYR A 1 835 ? 21.728 -5.888 -19.537 1.00 83.50 835 TYR A C 1
ATOM 6506 O O . TYR A 1 835 ? 21.174 -6.920 -19.212 1.00 83.50 835 TYR A O 1
ATOM 6514 N N . GLU A 1 836 ? 22.376 -5.794 -20.689 1.00 86.62 836 GLU A N 1
ATOM 6515 C CA . GLU A 1 836 ? 22.316 -6.826 -21.718 1.00 86.62 836 GLU A CA 1
ATOM 6516 C C . GLU A 1 836 ? 23.253 -7.991 -21.406 1.00 86.62 836 GLU A C 1
ATOM 6518 O O . GLU A 1 836 ? 24.309 -7.854 -20.780 1.00 86.62 836 GLU A O 1
ATOM 6523 N N . HIS A 1 837 ? 22.880 -9.172 -21.892 1.00 82.44 837 HIS A N 1
ATOM 6524 C CA . HIS A 1 837 ? 23.728 -10.347 -21.794 1.00 82.44 837 HIS A CA 1
ATOM 6525 C C . HIS A 1 837 ? 25.039 -10.144 -22.568 1.00 82.44 837 HIS A C 1
ATOM 6527 O O . HIS A 1 837 ? 25.037 -9.888 -23.773 1.00 82.44 837 HIS A O 1
ATOM 6533 N N . VAL A 1 838 ? 26.175 -10.337 -21.894 1.00 85.88 838 VAL A N 1
ATOM 6534 C CA . VAL A 1 838 ? 27.490 -10.263 -22.535 1.00 85.88 838 VAL A CA 1
ATOM 6535 C C . VAL A 1 838 ? 27.837 -11.632 -23.144 1.00 85.88 838 VAL A C 1
ATOM 6537 O O . VAL A 1 838 ? 27.915 -12.613 -22.409 1.00 85.88 838 VAL A O 1
ATOM 6540 N N . PRO A 1 839 ? 28.065 -11.737 -24.466 1.00 82.31 839 PRO A N 1
ATOM 6541 C CA . PRO A 1 839 ? 28.134 -13.022 -25.177 1.00 82.31 839 PRO A CA 1
ATOM 6542 C C . PRO A 1 839 ? 29.250 -13.973 -24.735 1.00 82.31 839 PRO A C 1
ATOM 6544 O O . PRO A 1 839 ? 29.112 -15.189 -24.843 1.00 82.31 839 PRO A O 1
ATOM 6547 N N . SER A 1 840 ? 30.396 -13.424 -24.336 1.00 83.88 840 SER A N 1
ATOM 6548 C CA . SER A 1 840 ? 31.632 -14.170 -24.112 1.00 83.88 840 SER A CA 1
ATOM 6549 C C . SER A 1 840 ? 32.540 -13.448 -23.126 1.00 83.88 840 SER A C 1
ATOM 6551 O O . SER A 1 840 ? 32.685 -12.228 -23.181 1.00 83.88 840 SER A O 1
ATOM 6553 N N . ALA A 1 841 ? 33.289 -14.199 -22.316 1.00 86.31 841 ALA A N 1
ATOM 6554 C CA . ALA A 1 841 ? 34.383 -13.666 -21.497 1.00 86.31 841 ALA A CA 1
ATOM 6555 C C . ALA A 1 841 ? 35.611 -13.180 -22.312 1.00 86.31 841 ALA A C 1
ATOM 6557 O O . ALA A 1 841 ? 36.653 -12.840 -21.744 1.00 86.31 841 ALA A O 1
ATOM 6558 N N . SER A 1 842 ? 35.539 -13.162 -23.651 1.00 83.50 842 SER A N 1
ATOM 6559 C CA . SER A 1 842 ? 36.622 -12.674 -24.511 1.00 83.50 842 SER A CA 1
ATOM 6560 C C . SER A 1 842 ? 36.927 -11.192 -24.274 1.00 83.50 842 SER A C 1
ATOM 6562 O O . SER A 1 842 ? 36.077 -10.321 -24.432 1.00 83.50 842 SER A O 1
ATOM 6564 N N . VAL A 1 843 ? 38.198 -10.888 -24.009 1.00 85.44 843 VAL A N 1
ATOM 6565 C CA . VAL A 1 843 ? 38.709 -9.513 -23.861 1.00 85.44 843 VAL A CA 1
ATOM 6566 C C . VAL A 1 843 ? 39.060 -8.846 -25.200 1.00 85.44 843 VAL A C 1
ATOM 6568 O O . VAL A 1 843 ? 39.669 -7.779 -25.224 1.00 85.44 843 VAL A O 1
ATOM 6571 N N . SER A 1 844 ? 38.722 -9.465 -26.338 1.00 84.81 844 SER A N 1
ATOM 6572 C CA . SER A 1 844 ? 38.945 -8.855 -27.653 1.00 84.81 844 SER A CA 1
ATOM 6573 C C . SER A 1 844 ? 37.985 -7.692 -27.887 1.00 84.81 844 SER A C 1
ATOM 6575 O O . SER A 1 844 ? 36.783 -7.843 -27.673 1.00 84.81 844 SER A O 1
ATOM 6577 N N . GLY A 1 845 ? 38.497 -6.581 -28.410 1.00 88.56 845 GLY A N 1
ATOM 6578 C CA . GLY A 1 845 ? 37.702 -5.427 -28.820 1.00 88.56 845 GLY A CA 1
ATOM 6579 C C . GLY A 1 845 ? 37.972 -4.178 -27.990 1.00 88.56 845 GLY A C 1
ATOM 6580 O O . GLY A 1 845 ? 38.909 -4.105 -27.189 1.00 88.56 845 GLY A O 1
ATOM 6581 N N . LYS A 1 846 ? 37.164 -3.154 -28.239 1.00 91.31 846 LYS A N 1
ATOM 6582 C CA . LYS A 1 846 ? 37.240 -1.851 -27.583 1.00 91.31 846 LYS A CA 1
ATOM 6583 C C . LYS A 1 846 ? 35.845 -1.398 -27.197 1.00 91.31 846 LYS A C 1
ATOM 6585 O O . LYS A 1 846 ? 34.928 -1.505 -28.007 1.00 91.31 846 LYS A O 1
ATOM 6590 N N . VAL A 1 847 ? 35.717 -0.819 -26.010 1.00 91.62 847 VAL A N 1
ATOM 6591 C CA . VAL A 1 847 ? 34.535 -0.046 -25.628 1.00 91.62 847 VAL A CA 1
ATOM 6592 C C . VAL A 1 847 ? 34.618 1.291 -26.351 1.00 91.62 847 VAL A C 1
ATOM 6594 O O . VAL A 1 847 ? 35.542 2.073 -26.124 1.00 91.62 847 VAL A O 1
ATOM 6597 N N . LYS A 1 848 ? 33.683 1.530 -27.260 1.00 91.06 848 LYS A N 1
ATOM 6598 C CA . LYS A 1 848 ? 33.467 2.793 -27.947 1.00 91.06 848 LYS A CA 1
ATOM 6599 C C . LYS A 1 848 ? 32.338 3.535 -27.251 1.00 91.06 848 LYS A C 1
ATOM 6601 O O . LYS A 1 848 ? 31.228 3.031 -27.123 1.00 91.06 848 LYS A O 1
ATOM 6606 N N . TYR A 1 849 ? 32.624 4.767 -26.879 1.00 88.88 849 TYR A N 1
ATOM 6607 C CA . TYR A 1 849 ? 31.646 5.703 -26.357 1.00 88.88 849 TYR A CA 1
ATOM 6608 C C . TYR A 1 849 ? 31.759 7.010 -27.134 1.00 88.88 849 TYR A C 1
ATOM 6610 O O . TYR A 1 849 ? 32.834 7.369 -27.614 1.00 88.88 849 TYR A O 1
ATOM 6618 N N . GLY A 1 850 ? 30.656 7.725 -27.288 1.00 86.50 850 GLY A N 1
ATOM 6619 C CA . GLY A 1 850 ? 30.681 9.055 -27.865 1.00 86.50 850 GLY A CA 1
ATOM 6620 C C . GLY A 1 850 ? 29.399 9.805 -27.593 1.00 86.50 850 GLY A C 1
ATOM 6621 O O . GLY A 1 850 ? 28.340 9.200 -27.443 1.00 86.50 850 GLY A O 1
ATOM 6622 N N . ARG A 1 851 ? 29.497 11.132 -27.567 1.00 88.12 851 ARG A N 1
ATOM 6623 C CA . ARG A 1 851 ? 28.333 12.010 -27.466 1.00 88.12 851 ARG A CA 1
ATOM 6624 C C . ARG A 1 851 ? 28.141 12.794 -28.746 1.00 88.12 851 ARG A C 1
ATOM 6626 O O . ARG A 1 851 ? 29.082 13.053 -29.500 1.00 88.12 851 ARG A O 1
ATOM 6633 N N . LYS A 1 852 ? 26.885 13.148 -28.980 1.00 90.00 852 LYS A N 1
ATOM 6634 C CA . LYS A 1 852 ? 26.435 13.964 -30.097 1.00 90.00 852 LYS A CA 1
ATOM 6635 C C . LYS A 1 852 ? 25.689 15.158 -29.523 1.00 90.00 852 LYS A C 1
ATOM 6637 O O . LYS A 1 852 ? 24.820 14.977 -28.680 1.00 90.00 852 LYS A O 1
ATOM 6642 N N . PHE A 1 853 ? 26.019 16.345 -30.006 1.00 90.88 853 PHE A N 1
ATOM 6643 C CA . PHE A 1 853 ? 25.408 17.603 -29.612 1.00 90.88 853 PHE A CA 1
ATOM 6644 C C . PHE A 1 853 ? 24.963 18.343 -30.874 1.00 90.88 853 PHE A C 1
ATOM 6646 O O . PHE A 1 853 ? 25.768 18.514 -31.798 1.00 90.88 853 PHE A O 1
ATOM 6653 N N . PRO A 1 854 ? 23.702 18.781 -30.967 1.00 91.31 854 PRO A N 1
ATOM 6654 C CA . PRO A 1 854 ? 23.248 19.538 -32.120 1.00 91.31 854 PRO A CA 1
ATOM 6655 C C . PRO A 1 854 ? 23.873 20.940 -32.104 1.00 91.31 854 PRO A C 1
ATOM 6657 O O . PRO A 1 854 ? 23.951 21.597 -31.062 1.00 91.31 854 PRO A O 1
ATOM 6660 N N . VAL A 1 855 ? 24.339 21.396 -33.269 1.00 89.75 855 VAL A N 1
ATOM 6661 C CA . VAL A 1 855 ? 24.990 22.702 -33.428 1.00 89.75 855 VAL A CA 1
ATOM 6662 C C . VAL A 1 855 ? 23.937 23.797 -33.577 1.00 89.75 855 VAL A C 1
ATOM 6664 O O . VAL A 1 855 ? 23.137 23.795 -34.514 1.00 89.75 855 VAL A O 1
ATOM 6667 N N . VAL A 1 856 ? 23.979 24.766 -32.664 1.00 89.75 856 VAL A N 1
ATOM 6668 C CA . VAL A 1 856 ? 23.051 25.903 -32.598 1.00 89.75 856 VAL A CA 1
ATOM 6669 C C . VAL A 1 856 ? 23.554 27.070 -33.447 1.00 89.75 856 VAL A C 1
ATOM 6671 O O . VAL A 1 856 ? 22.789 27.664 -34.202 1.00 89.75 856 VAL A O 1
ATOM 6674 N N . SER A 1 857 ? 24.844 27.402 -33.363 1.00 88.44 857 SER A N 1
ATOM 6675 C CA . SER A 1 857 ? 25.440 28.481 -34.159 1.00 88.44 857 SER A CA 1
ATOM 6676 C C . SER A 1 857 ? 26.960 28.391 -34.218 1.00 88.44 857 SER A C 1
ATOM 6678 O O . SER A 1 857 ? 27.588 27.782 -33.357 1.00 88.44 857 SER A O 1
ATOM 6680 N N . VAL A 1 858 ? 27.564 29.050 -35.210 1.00 86.81 858 VAL A N 1
ATOM 6681 C CA . VAL A 1 858 ? 29.023 29.163 -35.337 1.00 86.81 858 VAL A CA 1
ATOM 6682 C C . VAL A 1 858 ? 29.423 30.622 -35.545 1.00 86.81 858 VAL A C 1
ATOM 6684 O O . VAL A 1 858 ? 28.973 31.263 -36.498 1.00 86.81 858 VAL A O 1
ATOM 6687 N N . ALA A 1 859 ? 30.300 31.137 -34.682 1.00 87.50 859 ALA A N 1
ATOM 6688 C CA . ALA A 1 859 ? 30.797 32.509 -34.721 1.00 87.50 859 ALA A CA 1
ATOM 6689 C C . ALA A 1 859 ? 32.326 32.545 -34.560 1.00 87.50 859 ALA A C 1
ATOM 6691 O O . ALA A 1 859 ? 32.873 32.339 -33.478 1.00 87.50 859 ALA A O 1
ATOM 6692 N N . GLY A 1 860 ? 33.043 32.832 -35.651 1.00 87.62 860 GLY A N 1
ATOM 6693 C CA . GLY A 1 860 ? 34.507 32.864 -35.637 1.00 87.62 860 GLY A CA 1
ATOM 6694 C C . GLY A 1 860 ? 35.088 31.489 -35.304 1.00 87.62 860 GLY A C 1
ATOM 6695 O O . GLY A 1 860 ? 34.909 30.550 -36.070 1.00 87.62 860 GLY A O 1
ATOM 6696 N N . SER A 1 861 ? 35.799 31.371 -34.185 1.00 89.62 861 SER A N 1
ATOM 6697 C CA . SER A 1 861 ? 36.344 30.102 -33.678 1.00 89.62 861 SER A CA 1
ATOM 6698 C C . SER A 1 861 ? 35.445 29.411 -32.648 1.00 89.62 861 SER A C 1
ATOM 6700 O O . SER A 1 861 ? 35.870 28.417 -32.073 1.00 89.62 861 SER A O 1
ATOM 6702 N N . VAL A 1 862 ? 34.245 29.931 -32.372 1.00 90.56 862 VAL A N 1
ATOM 6703 C CA . VAL A 1 862 ? 33.329 29.384 -31.361 1.00 90.56 862 VAL A CA 1
ATOM 6704 C C . VAL A 1 862 ? 32.171 28.661 -32.042 1.00 90.56 862 VAL A C 1
ATOM 6706 O O . VAL A 1 862 ? 31.503 29.215 -32.918 1.00 90.56 862 VAL A O 1
ATOM 6709 N N . VAL A 1 863 ? 31.943 27.418 -31.632 1.00 90.25 863 VAL A N 1
ATOM 6710 C CA . VAL A 1 863 ? 30.813 26.574 -32.019 1.00 90.25 863 VAL A CA 1
ATOM 6711 C C . VAL A 1 863 ? 29.912 26.426 -30.802 1.00 90.25 863 VAL A C 1
ATOM 6713 O O . VAL A 1 863 ? 30.327 25.872 -29.790 1.00 90.25 863 VAL A O 1
ATOM 6716 N N . THR A 1 864 ? 28.684 26.913 -30.894 1.00 91.56 864 THR A N 1
ATOM 6717 C CA . THR A 1 864 ? 27.679 26.787 -29.836 1.00 91.56 864 THR A CA 1
ATOM 6718 C C . THR A 1 864 ? 26.853 25.533 -30.090 1.00 91.56 864 THR A C 1
ATOM 6720 O O . THR A 1 864 ? 26.270 25.392 -31.169 1.00 91.56 864 THR A O 1
ATOM 6723 N N . VAL A 1 865 ? 26.784 24.632 -29.112 1.00 91.94 865 VAL A N 1
ATOM 6724 C CA . VAL A 1 865 ? 25.982 23.400 -29.176 1.00 91.94 865 VAL A CA 1
ATOM 6725 C C . VAL A 1 865 ? 24.975 23.332 -28.036 1.00 91.94 865 VAL A C 1
ATOM 6727 O O . VAL A 1 865 ? 25.205 23.930 -26.992 1.00 91.94 865 VAL A O 1
ATOM 6730 N N . ARG A 1 866 ? 23.876 22.595 -28.211 1.00 91.50 866 ARG A N 1
ATOM 6731 C CA . ARG A 1 866 ? 22.945 22.294 -27.110 1.00 91.50 866 ARG A CA 1
ATOM 6732 C C . ARG A 1 866 ? 23.577 21.238 -26.203 1.00 91.50 866 ARG A C 1
ATOM 6734 O O . ARG A 1 866 ? 23.959 20.187 -26.713 1.00 91.50 866 ARG A O 1
ATOM 6741 N N . GLY A 1 867 ? 23.683 21.508 -24.901 1.00 86.25 867 GLY A N 1
ATOM 6742 C CA . GLY A 1 867 ? 24.281 20.566 -23.946 1.00 86.25 867 GLY A CA 1
ATOM 6743 C C . GLY A 1 867 ? 23.361 19.385 -23.608 1.00 86.25 867 GLY A C 1
ATOM 6744 O O . GLY A 1 867 ? 23.806 18.239 -23.649 1.00 86.25 867 GLY A O 1
ATOM 6745 N N . GLY A 1 868 ? 22.070 19.653 -23.368 1.00 87.31 868 GLY A N 1
ATOM 6746 C CA . GLY A 1 868 ? 21.016 18.647 -23.179 1.00 87.31 868 GLY A CA 1
ATOM 6747 C C . GLY A 1 868 ? 20.945 18.028 -21.778 1.00 87.31 868 GLY A C 1
ATOM 6748 O O . GLY A 1 868 ? 20.026 17.257 -21.506 1.00 87.31 868 GLY A O 1
ATOM 6749 N N . LEU A 1 869 ? 21.879 18.351 -20.875 1.00 88.12 869 LEU A N 1
ATOM 6750 C CA . LEU A 1 869 ? 21.821 17.899 -19.479 1.00 88.12 869 LEU A CA 1
ATOM 6751 C C . LEU A 1 869 ? 20.804 18.675 -18.649 1.00 88.12 869 LEU A C 1
ATOM 6753 O O . LEU A 1 869 ? 20.289 18.148 -17.671 1.00 88.12 869 LEU A O 1
ATOM 6757 N N . ASP A 1 870 ? 20.475 19.890 -19.071 1.00 90.50 870 ASP A N 1
ATOM 6758 C CA . ASP A 1 870 ? 19.346 20.660 -18.567 1.00 90.50 870 ASP A CA 1
ATOM 6759 C C . ASP A 1 870 ? 18.013 19.937 -18.822 1.00 90.50 870 ASP A C 1
ATOM 6761 O O . ASP A 1 870 ? 17.208 19.788 -17.905 1.00 90.50 870 ASP A O 1
ATOM 6765 N N . ASP A 1 871 ? 17.817 19.397 -20.029 1.00 89.25 871 ASP A N 1
ATOM 6766 C CA . ASP A 1 871 ? 16.630 18.598 -20.363 1.00 89.25 871 ASP A CA 1
ATOM 6767 C C . ASP A 1 871 ? 16.601 17.267 -19.582 1.00 89.25 871 ASP A C 1
ATOM 6769 O O . ASP A 1 871 ? 15.547 16.865 -19.087 1.00 89.25 871 ASP A O 1
ATOM 6773 N N . LYS A 1 872 ? 17.764 16.619 -19.403 1.00 88.25 872 LYS A N 1
ATOM 6774 C CA . LYS A 1 872 ? 17.893 15.405 -18.577 1.00 88.25 872 LYS A CA 1
ATOM 6775 C C . LYS A 1 872 ? 17.584 15.671 -17.100 1.00 88.25 872 LYS A C 1
ATOM 6777 O O . LYS A 1 872 ? 16.909 14.861 -16.480 1.00 88.25 872 LYS A O 1
ATOM 6782 N N . ALA A 1 873 ? 18.029 16.797 -16.541 1.00 90.38 873 ALA A N 1
ATOM 6783 C CA . ALA A 1 873 ? 17.743 17.160 -15.152 1.00 90.38 873 ALA A CA 1
ATOM 6784 C C . ALA A 1 873 ? 16.235 17.341 -14.898 1.00 90.38 873 ALA A C 1
ATOM 6786 O O . ALA A 1 873 ? 15.736 16.973 -13.834 1.00 90.38 873 ALA A O 1
ATOM 6787 N N . VAL A 1 874 ? 15.502 17.867 -15.887 1.00 93.75 874 VAL A N 1
ATOM 6788 C CA . VAL A 1 874 ? 14.033 17.926 -15.852 1.00 93.75 874 VAL A CA 1
ATOM 6789 C C . VAL A 1 874 ? 13.429 16.520 -15.877 1.00 93.75 874 VAL A C 1
ATOM 6791 O O . VAL A 1 874 ? 12.563 16.224 -15.057 1.00 93.75 874 VAL A O 1
ATOM 6794 N N . ASP A 1 875 ? 13.902 15.640 -16.763 1.00 90.75 875 ASP A N 1
ATOM 6795 C CA . ASP A 1 875 ? 13.410 14.258 -16.851 1.00 90.75 875 ASP A CA 1
ATOM 6796 C C . ASP A 1 875 ? 13.686 13.459 -15.560 1.00 90.75 875 ASP A C 1
ATOM 6798 O O . ASP A 1 875 ? 12.796 12.764 -15.066 1.00 90.75 875 ASP A O 1
ATOM 6802 N N . ASP A 1 876 ? 14.867 13.620 -14.956 1.00 89.50 876 ASP A N 1
ATOM 6803 C CA . ASP A 1 876 ? 15.234 13.002 -13.675 1.00 89.50 876 ASP A CA 1
ATOM 6804 C C . ASP A 1 876 ? 14.346 13.518 -12.524 1.00 89.50 876 ASP A C 1
ATOM 6806 O O . ASP A 1 876 ? 13.932 12.743 -11.656 1.00 89.50 876 ASP A O 1
ATOM 6810 N N . MET A 1 877 ? 13.994 14.811 -12.525 1.00 93.69 877 MET A N 1
ATOM 6811 C CA . MET A 1 877 ? 13.056 15.385 -11.553 1.00 93.69 877 MET A CA 1
ATOM 6812 C C . MET A 1 877 ? 11.636 14.827 -11.734 1.00 93.69 877 MET A C 1
ATOM 6814 O O . MET A 1 877 ? 11.004 14.440 -10.751 1.00 93.69 877 MET A O 1
ATOM 6818 N N . ILE A 1 878 ? 11.138 14.741 -12.970 1.00 93.62 878 ILE A N 1
ATOM 6819 C CA . ILE A 1 878 ? 9.826 14.145 -13.269 1.00 93.62 878 ILE A CA 1
ATOM 6820 C C . ILE A 1 878 ? 9.796 12.684 -12.808 1.00 93.62 878 ILE A C 1
ATOM 6822 O O . ILE A 1 878 ? 8.829 12.257 -12.171 1.00 93.62 878 ILE A O 1
ATOM 6826 N N . ALA A 1 879 ? 10.858 11.921 -13.082 1.00 90.12 879 ALA A N 1
ATOM 6827 C CA . ALA A 1 879 ? 10.978 10.531 -12.658 1.00 90.12 879 ALA A CA 1
ATOM 6828 C C . ALA A 1 879 ? 10.973 10.398 -11.127 1.00 90.12 879 ALA A C 1
ATOM 6830 O O . ALA A 1 879 ? 10.270 9.537 -10.592 1.00 90.12 879 ALA A O 1
ATOM 6831 N N . LEU A 1 880 ? 11.692 11.276 -10.415 1.00 91.06 880 LEU A N 1
ATOM 6832 C CA . LEU A 1 880 ? 11.686 11.328 -8.953 1.00 91.06 880 LEU A CA 1
ATOM 6833 C C . LEU A 1 880 ? 10.273 11.599 -8.414 1.00 91.06 880 LEU A C 1
ATOM 6835 O O . LEU A 1 880 ? 9.775 10.827 -7.597 1.00 91.06 880 LEU A O 1
ATOM 6839 N N . LEU A 1 881 ? 9.603 12.648 -8.899 1.00 92.50 881 LEU A N 1
ATOM 6840 C CA . LEU A 1 881 ? 8.253 13.012 -8.457 1.00 92.50 881 LEU A CA 1
ATOM 6841 C C . LEU A 1 881 ? 7.233 11.903 -8.743 1.00 92.50 881 LEU A C 1
ATOM 6843 O O . LEU A 1 881 ? 6.429 11.564 -7.873 1.00 92.50 881 LEU A O 1
ATOM 6847 N N . THR A 1 882 ? 7.298 11.298 -9.930 1.00 90.12 882 THR A N 1
ATOM 6848 C CA . THR A 1 882 ? 6.411 10.195 -10.329 1.00 90.12 882 THR A CA 1
ATOM 6849 C C . THR A 1 882 ? 6.600 8.995 -9.403 1.00 90.12 882 THR A C 1
ATOM 6851 O O . THR A 1 882 ? 5.645 8.539 -8.773 1.00 90.12 882 THR A O 1
ATOM 6854 N N . THR A 1 883 ? 7.851 8.568 -9.219 1.00 86.81 883 THR A N 1
ATOM 6855 C CA . THR A 1 883 ? 8.187 7.385 -8.416 1.00 86.81 883 THR A CA 1
ATOM 6856 C C . THR A 1 883 ? 7.773 7.541 -6.953 1.00 86.81 883 THR A C 1
ATOM 6858 O O . THR A 1 883 ? 7.338 6.580 -6.318 1.00 86.81 883 THR A O 1
ATOM 6861 N N . LYS A 1 884 ? 7.926 8.745 -6.388 1.00 88.62 884 LYS A N 1
ATOM 6862 C CA . LYS A 1 884 ? 7.670 8.994 -4.964 1.00 88.62 884 LYS A CA 1
ATOM 6863 C C . LYS A 1 884 ? 6.205 9.284 -4.643 1.00 88.62 884 LYS A C 1
ATOM 6865 O O . LYS A 1 884 ? 5.747 8.873 -3.578 1.00 88.62 884 LYS A O 1
ATOM 6870 N N . PHE A 1 885 ? 5.463 9.938 -5.542 1.00 89.19 885 PHE A N 1
ATOM 6871 C CA . PHE A 1 885 ? 4.119 10.450 -5.234 1.00 89.19 885 PHE A CA 1
ATOM 6872 C C . PHE A 1 885 ? 2.984 9.874 -6.099 1.00 89.19 885 PHE A C 1
ATOM 6874 O O . PHE A 1 885 ? 1.825 9.943 -5.681 1.00 89.19 885 PHE A O 1
ATOM 6881 N N . PHE A 1 886 ? 3.279 9.281 -7.263 1.00 86.81 886 PHE A N 1
ATOM 6882 C CA . PHE A 1 886 ? 2.267 8.827 -8.232 1.00 86.81 886 PHE A CA 1
ATOM 6883 C C . PHE A 1 886 ? 2.229 7.312 -8.471 1.00 86.81 886 PHE A C 1
ATOM 6885 O O . PHE A 1 886 ? 1.232 6.831 -9.000 1.00 86.81 886 PHE A O 1
ATOM 6892 N N . ASP A 1 887 ? 3.229 6.551 -8.025 1.00 79.12 887 ASP A N 1
ATOM 6893 C CA . ASP A 1 887 ? 3.270 5.079 -8.155 1.00 79.12 887 ASP A CA 1
ATOM 6894 C C . ASP A 1 887 ? 2.389 4.328 -7.125 1.00 79.12 887 ASP A C 1
ATOM 6896 O O . ASP A 1 887 ? 2.476 3.110 -6.968 1.00 79.12 887 ASP A O 1
ATOM 6900 N N . HIS A 1 888 ? 1.530 5.039 -6.391 1.00 78.38 888 HIS A N 1
ATOM 6901 C CA . HIS A 1 888 ? 0.732 4.505 -5.280 1.00 78.38 888 HIS A CA 1
ATOM 6902 C C . HIS A 1 888 ? -0.630 3.964 -5.733 1.00 78.38 888 HIS A C 1
ATOM 6904 O O . HIS A 1 888 ? -1.675 4.388 -5.241 1.00 78.38 888 HIS A O 1
ATOM 6910 N N . GLU A 1 889 ? -0.638 3.014 -6.668 1.00 88.69 889 GLU A N 1
ATOM 6911 C CA . GLU A 1 889 ? -1.878 2.349 -7.090 1.00 88.69 889 GLU A CA 1
ATOM 6912 C C . GLU A 1 889 ? -2.448 1.451 -5.971 1.00 88.69 889 GLU A C 1
ATOM 6914 O O . GLU A 1 889 ? -1.714 0.906 -5.140 1.00 88.69 889 GLU A O 1
ATOM 6919 N N . GLY A 1 890 ? -3.778 1.327 -5.921 1.00 91.56 890 GLY A N 1
ATOM 6920 C CA . GLY A 1 890 ? -4.488 0.530 -4.919 1.00 91.56 890 GLY A CA 1
ATOM 6921 C C . GLY A 1 890 ? -5.923 0.999 -4.685 1.00 91.56 890 GLY A C 1
ATOM 6922 O O . GLY A 1 890 ? -6.416 1.899 -5.361 1.00 91.56 890 GLY A O 1
ATOM 6923 N N . MET A 1 891 ? -6.604 0.370 -3.729 1.00 93.94 891 MET A N 1
ATOM 6924 C CA . MET A 1 891 ? -7.942 0.756 -3.270 1.00 93.94 891 MET A CA 1
ATOM 6925 C C . MET A 1 891 ? -8.198 0.221 -1.859 1.00 93.94 891 MET A C 1
ATOM 6927 O O . MET A 1 891 ? -7.588 -0.775 -1.473 1.00 93.94 891 MET A O 1
ATOM 6931 N N . HIS A 1 892 ? -9.147 0.818 -1.141 1.00 94.88 892 HIS A N 1
ATOM 6932 C CA . HIS A 1 892 ? -9.686 0.301 0.119 1.00 94.88 892 HIS A CA 1
ATOM 6933 C C . HIS A 1 892 ? -11.133 -0.134 -0.054 1.00 94.88 892 HIS A C 1
ATOM 6935 O O . HIS A 1 892 ? -11.932 0.614 -0.612 1.00 94.88 892 HIS A O 1
ATOM 6941 N N . LEU A 1 893 ? -11.484 -1.318 0.451 1.00 93.94 893 LEU A N 1
ATOM 6942 C CA . LEU A 1 893 ? -12.872 -1.768 0.555 1.00 93.94 893 LEU A CA 1
ATOM 6943 C C . LEU A 1 893 ? -13.329 -1.710 2.017 1.00 93.94 893 LEU A C 1
ATOM 6945 O O . LEU A 1 893 ? -12.787 -2.418 2.863 1.00 93.94 893 LEU A O 1
ATOM 6949 N N . VAL A 1 894 ? -14.358 -0.909 2.295 1.00 93.31 894 VAL A N 1
ATOM 6950 C CA . VAL A 1 894 ? -15.006 -0.817 3.610 1.00 93.31 894 VAL A CA 1
ATOM 6951 C C . VAL A 1 894 ? -16.392 -1.434 3.534 1.00 93.31 894 VAL A C 1
ATOM 6953 O O . VAL A 1 894 ? -17.304 -0.894 2.906 1.00 93.31 894 VAL A O 1
ATOM 6956 N N . GLU A 1 895 ? -16.558 -2.571 4.194 1.00 91.56 895 GLU A N 1
ATOM 6957 C CA . GLU A 1 895 ? -17.831 -3.279 4.297 1.00 91.56 895 GLU A CA 1
ATOM 6958 C C . GLU A 1 895 ? -18.705 -2.597 5.357 1.00 91.56 895 GLU A C 1
ATOM 6960 O O . GLU A 1 895 ? -18.306 -2.471 6.512 1.00 91.56 895 GLU A O 1
ATOM 6965 N N . HIS A 1 896 ? -19.918 -2.166 5.004 1.00 90.31 896 HIS A N 1
ATOM 6966 C CA . HIS A 1 896 ? -20.768 -1.408 5.934 1.00 90.31 896 HIS A CA 1
ATOM 6967 C C . HIS A 1 896 ? -21.225 -2.221 7.137 1.00 90.31 896 HIS A C 1
ATOM 6969 O O . HIS A 1 896 ? -21.447 -1.657 8.202 1.00 90.31 896 HIS A O 1
ATOM 6975 N N . ILE A 1 897 ? -21.278 -3.548 7.022 1.00 89.44 897 ILE A N 1
ATOM 6976 C CA . ILE A 1 897 ? -21.584 -4.429 8.155 1.00 89.44 897 ILE A CA 1
ATOM 6977 C C . ILE A 1 897 ? -20.626 -4.227 9.340 1.00 89.44 897 ILE A C 1
ATOM 6979 O O . ILE A 1 897 ? -21.010 -4.450 10.486 1.00 89.44 897 ILE A O 1
ATOM 6983 N N . LEU A 1 898 ? -19.398 -3.771 9.071 1.00 88.50 898 LEU A N 1
ATOM 6984 C CA . LEU A 1 898 ? -18.395 -3.459 10.082 1.00 88.50 898 LEU A CA 1
ATOM 6985 C C . LEU A 1 898 ? -18.713 -2.168 10.849 1.00 88.50 898 LEU A C 1
ATOM 6987 O O . LEU A 1 898 ? -18.369 -2.069 12.024 1.00 88.50 898 LEU A O 1
ATOM 6991 N N . LEU A 1 899 ? -19.409 -1.227 10.206 1.00 90.19 899 LEU A N 1
ATOM 6992 C CA . LEU A 1 899 ? -19.790 0.087 10.738 1.00 90.19 899 LEU A CA 1
ATOM 6993 C C . LEU A 1 899 ? -21.111 0.060 11.520 1.00 90.19 899 LEU A C 1
ATOM 6995 O O . LEU A 1 899 ? -21.615 1.106 11.924 1.00 90.19 899 LEU A O 1
ATOM 6999 N N . ARG A 1 900 ? -21.714 -1.122 11.691 1.00 88.50 900 ARG A N 1
ATOM 7000 C CA . ARG A 1 900 ? -22.966 -1.266 12.432 1.00 88.50 900 ARG A CA 1
ATOM 7001 C C . ARG A 1 900 ? -22.757 -0.844 13.901 1.00 88.50 900 ARG A C 1
ATOM 7003 O O . ARG A 1 900 ? -21.798 -1.327 14.507 1.00 88.50 900 ARG A O 1
ATOM 7010 N N . PRO A 1 901 ? -23.675 -0.046 14.479 1.00 87.25 901 PRO A N 1
ATOM 7011 C CA . PRO A 1 901 ? -23.656 0.330 15.891 1.00 87.25 901 PRO A CA 1
ATOM 7012 C C . PRO A 1 901 ? -23.549 -0.873 16.829 1.00 87.25 901 PRO A C 1
ATOM 7014 O O . PRO A 1 901 ? -24.254 -1.873 16.658 1.00 87.25 901 PRO A O 1
ATOM 7017 N N . LYS A 1 902 ? -22.687 -0.753 17.832 1.00 88.50 902 LYS A N 1
ATOM 7018 C CA . LYS A 1 902 ? -22.426 -1.716 18.906 1.00 88.50 902 LYS A CA 1
ATOM 7019 C C . LYS A 1 902 ? -22.693 -1.121 20.288 1.00 88.50 902 LYS A C 1
ATOM 7021 O O . LYS A 1 902 ? -22.988 -1.890 21.200 1.00 88.50 902 LYS A O 1
ATOM 7026 N N . VAL A 1 903 ? -22.604 0.201 20.442 1.00 89.06 903 VAL A N 1
ATOM 7027 C CA . VAL A 1 903 ? -22.734 0.906 21.724 1.00 89.06 903 VAL A CA 1
ATOM 7028 C C . VAL A 1 903 ? -24.018 1.738 21.753 1.00 89.06 903 VAL A C 1
ATOM 7030 O O . VAL A 1 903 ? -24.293 2.524 20.843 1.00 89.06 903 VAL A O 1
ATOM 7033 N N . ASN A 1 904 ? -24.832 1.514 22.788 1.00 90.44 904 ASN A N 1
ATOM 7034 C CA . ASN A 1 904 ? -26.043 2.278 23.098 1.00 90.44 904 ASN A CA 1
ATOM 7035 C C . ASN A 1 904 ? -26.437 2.039 24.568 1.00 90.44 904 ASN A C 1
ATOM 7037 O O . ASN A 1 904 ? -27.374 1.289 24.858 1.00 90.44 904 ASN A O 1
ATOM 7041 N N . GLU A 1 905 ? -25.667 2.600 25.496 1.00 89.19 905 GLU A N 1
ATOM 7042 C CA . GLU A 1 905 ? -25.847 2.412 26.940 1.00 89.19 905 GLU A CA 1
ATOM 7043 C C . GLU A 1 905 ? -25.262 3.593 27.733 1.00 89.19 905 GLU A C 1
ATOM 7045 O O . GLU A 1 905 ? -24.515 4.404 27.189 1.00 89.19 905 GLU A O 1
ATOM 7050 N N . MET A 1 906 ? -25.633 3.709 29.012 1.00 86.44 906 MET A N 1
ATOM 7051 C CA . MET A 1 906 ? -25.056 4.710 29.917 1.00 86.44 906 MET A CA 1
ATOM 7052 C C . MET A 1 906 ? -23.661 4.249 30.348 1.00 86.44 906 MET A C 1
ATOM 7054 O O . MET A 1 906 ? -23.526 3.143 30.877 1.00 86.44 906 MET A O 1
ATOM 7058 N N . LEU A 1 907 ? -22.645 5.077 30.120 1.00 87.19 907 LEU A N 1
ATOM 7059 C CA . LEU A 1 907 ? -21.247 4.805 30.453 1.00 87.19 907 LEU A CA 1
ATOM 7060 C C . LEU A 1 907 ? -20.648 5.981 31.218 1.00 87.19 907 LEU A C 1
ATOM 7062 O O . LEU A 1 907 ? -21.064 7.119 31.031 1.00 87.19 907 LEU A O 1
ATOM 7066 N N . PHE A 1 908 ? -19.662 5.701 32.065 1.00 86.31 908 PHE A N 1
ATOM 7067 C CA . PHE A 1 908 ? -18.868 6.746 32.698 1.00 86.31 908 PHE A CA 1
ATOM 7068 C C . PHE A 1 908 ? -17.802 7.240 31.712 1.00 86.31 908 PHE A C 1
ATOM 7070 O O . PHE A 1 908 ? -17.021 6.438 31.203 1.00 86.31 908 PHE A O 1
ATOM 7077 N N . VAL A 1 909 ? -17.817 8.541 31.427 1.00 87.25 909 VAL A N 1
ATOM 7078 C CA . VAL A 1 909 ? -16.908 9.262 30.525 1.00 87.25 909 VAL A CA 1
ATOM 7079 C C . VAL A 1 909 ? -16.097 10.255 31.351 1.00 87.25 909 VAL A C 1
ATOM 7081 O O . VAL A 1 909 ? -16.630 10.822 32.302 1.00 87.25 909 VAL A O 1
ATOM 7084 N N . ASP A 1 910 ? -14.825 10.465 31.020 1.00 86.00 910 ASP A N 1
ATOM 7085 C CA . ASP A 1 910 ? -13.953 11.394 31.750 1.00 86.00 910 ASP A CA 1
ATOM 7086 C C . ASP A 1 910 ? -14.568 12.796 31.854 1.00 86.00 910 ASP A C 1
ATOM 7088 O O . ASP A 1 910 ? -15.094 13.340 30.882 1.00 86.00 910 ASP A O 1
ATOM 7092 N N . ALA A 1 911 ? -14.510 13.382 33.049 1.00 85.00 911 ALA A N 1
ATOM 7093 C CA . ALA A 1 911 ? -15.084 14.694 33.295 1.00 85.00 911 ALA A CA 1
ATOM 7094 C C . ALA A 1 911 ? -14.205 15.809 32.696 1.00 85.00 911 ALA A C 1
ATOM 7096 O O . ALA A 1 911 ? -13.000 15.892 32.955 1.00 85.00 911 ALA A O 1
ATOM 7097 N N . ASP A 1 912 ? -14.828 16.746 31.978 1.00 85.19 912 ASP A N 1
ATOM 7098 C CA . ASP A 1 912 ? -14.219 17.951 31.393 1.00 85.19 912 ASP A CA 1
ATOM 7099 C C . ASP A 1 912 ? -14.786 19.271 31.975 1.00 85.19 912 ASP A C 1
ATOM 7101 O O . ASP A 1 912 ? -15.752 19.271 32.742 1.00 85.19 912 ASP A O 1
ATOM 7105 N N . GLU A 1 913 ? -14.198 20.420 31.642 1.00 83.56 913 GLU A N 1
ATOM 7106 C CA . GLU A 1 913 ? -14.618 21.722 32.196 1.00 83.56 913 GLU A CA 1
ATOM 7107 C C . GLU A 1 913 ? -16.102 22.075 31.953 1.00 83.56 913 GLU A C 1
ATOM 7109 O O . GLU A 1 913 ? -16.625 22.990 32.586 1.00 83.56 913 GLU A O 1
ATOM 7114 N N . ASN A 1 914 ? -16.790 21.343 31.068 1.00 83.69 914 ASN A N 1
ATOM 7115 C CA . ASN A 1 914 ? -18.209 21.505 30.757 1.00 83.69 914 ASN A CA 1
ATOM 7116 C C . ASN A 1 914 ? -19.118 20.582 31.581 1.00 83.69 914 ASN A C 1
ATOM 7118 O O . ASN A 1 914 ? -20.334 20.773 31.595 1.00 83.69 914 ASN A O 1
ATOM 7122 N N . THR A 1 915 ? -18.547 19.599 32.276 1.00 84.19 915 THR A N 1
ATOM 7123 C CA . THR A 1 915 ? -19.271 18.609 33.084 1.00 84.19 915 THR A CA 1
ATOM 7124 C C . THR A 1 915 ? -20.011 19.250 34.264 1.00 84.19 915 THR A C 1
ATOM 7126 O O . THR A 1 915 ? -21.014 18.718 34.746 1.00 84.19 915 THR A O 1
ATOM 7129 N N . LEU A 1 916 ? -19.532 20.403 34.740 1.00 86.81 916 LEU A N 1
ATOM 7130 C CA . LEU A 1 916 ? -20.065 21.119 35.893 1.00 86.81 916 LEU A CA 1
ATOM 7131 C C . LEU A 1 916 ? -20.255 22.614 35.590 1.00 86.81 916 LEU A C 1
ATOM 7133 O O . LEU A 1 916 ? -19.328 23.293 35.171 1.00 86.81 916 LEU A O 1
ATOM 7137 N N . ASP A 1 917 ? -21.432 23.164 35.894 1.00 87.00 917 ASP A N 1
ATOM 7138 C CA . ASP A 1 917 ? -21.734 24.595 35.775 1.00 87.00 917 ASP A CA 1
ATOM 7139 C C . ASP A 1 917 ? -21.568 25.310 37.132 1.00 87.00 917 ASP A C 1
ATOM 7141 O O . ASP A 1 917 ? -22.280 25.046 38.113 1.00 87.00 917 ASP A O 1
ATOM 7145 N N . GLU A 1 918 ? -20.613 26.241 37.188 1.00 89.44 918 GLU A N 1
ATOM 7146 C CA . GLU A 1 918 ? -20.318 27.080 38.357 1.00 89.44 918 GLU A CA 1
ATOM 7147 C C . GLU A 1 918 ? -21.174 28.361 38.442 1.00 89.44 918 GLU A C 1
ATOM 7149 O O . GLU A 1 918 ? -21.182 29.045 39.469 1.00 89.44 918 GLU A O 1
ATOM 7154 N N . THR A 1 919 ? -21.940 28.693 37.398 1.00 85.75 919 THR A N 1
ATOM 7155 C CA . THR A 1 919 ? -22.750 29.924 37.309 1.00 85.75 919 THR A CA 1
ATOM 7156 C C . THR A 1 919 ? -24.156 29.784 37.907 1.00 85.75 919 THR A C 1
ATOM 7158 O O . THR A 1 919 ? -24.941 30.740 37.940 1.00 85.75 919 THR A O 1
ATOM 7161 N N . LEU A 1 920 ? -24.485 28.597 38.422 1.00 85.25 920 LEU A N 1
ATOM 7162 C CA . LEU A 1 920 ? -25.810 28.256 38.926 1.00 85.25 920 LEU A CA 1
ATOM 7163 C C . LEU A 1 920 ? -26.172 28.995 40.222 1.00 85.25 920 LEU A C 1
ATOM 7165 O O . LEU A 1 920 ? -25.384 29.138 41.152 1.00 85.25 920 LEU A O 1
ATOM 7169 N N . SER A 1 921 ? -27.449 29.374 40.352 1.00 81.88 921 SER A N 1
ATOM 7170 C CA . SER A 1 921 ? -27.982 29.929 41.608 1.00 81.88 921 SER A CA 1
ATOM 7171 C C . SER A 1 921 ? -28.150 28.886 42.724 1.00 81.88 921 SER A C 1
ATOM 7173 O O . SER A 1 921 ? -28.342 29.252 43.883 1.00 81.88 921 SER A O 1
ATOM 7175 N N . ALA A 1 922 ? -28.154 27.596 42.369 1.00 85.12 922 ALA A N 1
ATOM 7176 C CA . ALA A 1 922 ? -28.190 26.461 43.287 1.00 85.12 922 ALA A CA 1
ATOM 7177 C C . ALA A 1 922 ? -27.483 25.262 42.638 1.00 85.12 922 ALA A C 1
ATOM 7179 O O . ALA A 1 922 ? -27.908 24.806 41.577 1.00 85.12 922 ALA A O 1
ATOM 7180 N N . PHE A 1 923 ? -26.437 24.752 43.289 1.00 86.69 923 PHE A N 1
ATOM 7181 C CA . PHE A 1 923 ? -25.563 23.706 42.742 1.00 86.69 923 PHE A CA 1
ATOM 7182 C C . PHE A 1 923 ? -26.092 22.275 42.921 1.00 86.69 923 PHE A C 1
ATOM 7184 O O . PHE A 1 923 ? -25.579 21.360 42.293 1.00 86.69 923 PHE A O 1
ATOM 7191 N N . GLY A 1 924 ? -27.127 22.082 43.743 1.00 89.75 924 GLY A N 1
ATOM 7192 C CA . GLY A 1 924 ? -27.736 20.776 44.010 1.00 89.75 924 GLY A CA 1
ATOM 7193 C C . GLY A 1 924 ? -27.309 20.149 45.340 1.00 89.75 924 GLY A C 1
ATOM 7194 O O . GLY A 1 924 ? -26.700 20.790 46.204 1.00 89.75 924 GLY A O 1
ATOM 7195 N N . ILE A 1 925 ? -27.702 18.892 45.529 1.00 89.19 925 ILE A N 1
ATOM 7196 C CA . ILE A 1 925 ? -27.403 18.056 46.694 1.00 89.19 925 ILE A CA 1
ATOM 7197 C C . ILE A 1 925 ? -26.527 16.899 46.221 1.00 89.19 925 ILE A C 1
ATOM 7199 O O . ILE A 1 925 ? -26.927 16.172 45.316 1.00 89.19 925 ILE A O 1
ATOM 7203 N N . LEU A 1 926 ? -25.364 16.734 46.851 1.00 89.94 926 LEU A N 1
ATOM 7204 C CA . LEU A 1 926 ? -24.442 15.629 46.621 1.00 89.94 926 LEU A CA 1
ATOM 7205 C C . LEU A 1 926 ? -24.817 14.450 47.522 1.00 89.94 926 LEU A C 1
ATOM 7207 O O . LEU A 1 926 ? -24.856 14.589 48.747 1.00 89.94 926 LEU A O 1
ATOM 7211 N N . THR A 1 927 ? -25.047 13.291 46.921 1.00 87.88 927 THR A N 1
ATOM 7212 C CA . THR A 1 927 ? -25.343 12.025 47.586 1.00 87.88 927 THR A CA 1
ATOM 7213 C C . THR A 1 927 ? -24.213 11.032 47.330 1.00 87.88 927 THR A C 1
ATOM 7215 O O . THR A 1 927 ? -23.816 10.825 46.188 1.00 87.88 927 THR A O 1
ATOM 7218 N N . PHE A 1 928 ? -23.684 10.416 48.385 1.00 86.06 928 PHE A N 1
ATOM 7219 C CA . PHE A 1 928 ? -22.613 9.416 48.302 1.00 86.06 928 PHE A CA 1
ATOM 7220 C C . PHE A 1 928 ? -22.776 8.348 49.387 1.00 86.06 928 PHE A C 1
ATOM 7222 O O . PHE A 1 928 ? -23.461 8.563 50.390 1.00 86.06 928 PHE A O 1
ATOM 7229 N N . THR A 1 929 ? -22.164 7.180 49.193 1.00 83.69 929 THR A N 1
ATOM 7230 C CA . THR A 1 929 ? -22.334 6.031 50.096 1.00 83.69 929 THR A CA 1
ATOM 7231 C C . THR A 1 929 ? -21.183 5.928 51.088 1.00 83.69 929 THR A C 1
ATOM 7233 O O . THR A 1 929 ? -20.045 5.720 50.687 1.00 83.69 929 THR A O 1
ATOM 7236 N N . LYS A 1 930 ? -21.480 5.975 52.390 1.00 82.25 930 LYS A N 1
ATOM 7237 C CA . LYS A 1 930 ? -20.510 5.640 53.443 1.00 82.25 930 LYS A CA 1
ATOM 7238 C C . LYS A 1 930 ? -20.473 4.140 53.686 1.00 82.25 930 LYS A C 1
ATOM 7240 O O . LYS A 1 930 ? -21.531 3.519 53.779 1.00 82.25 930 LYS A O 1
ATOM 7245 N N . LYS A 1 931 ? -19.277 3.574 53.876 1.00 80.12 931 LYS A N 1
ATOM 7246 C CA . LYS A 1 931 ? -19.071 2.152 54.199 1.00 80.12 931 LYS A CA 1
ATOM 7247 C C . LYS A 1 931 ? -18.365 1.990 55.551 1.00 80.12 931 LYS A C 1
ATOM 7249 O O . LYS A 1 931 ? -17.426 2.718 55.854 1.00 80.12 931 LYS A O 1
ATOM 7254 N N . PHE A 1 932 ? -18.799 1.019 56.353 1.00 79.38 932 PHE A N 1
ATOM 7255 C CA . PHE A 1 932 ? -18.220 0.681 57.655 1.00 79.38 932 PHE A CA 1
ATOM 7256 C C . PHE A 1 932 ? -18.081 -0.831 57.816 1.00 79.38 932 PHE A C 1
ATOM 7258 O O . PHE A 1 932 ? -19.010 -1.583 57.519 1.00 79.38 932 PHE A O 1
ATOM 7265 N N . ALA A 1 933 ? -16.945 -1.280 58.347 1.00 75.12 933 ALA A N 1
ATOM 7266 C CA . ALA A 1 933 ? -16.728 -2.690 58.641 1.00 75.12 933 ALA A CA 1
ATOM 7267 C C . ALA A 1 933 ? -17.641 -3.169 59.779 1.00 75.12 933 ALA A C 1
ATOM 7269 O O . ALA A 1 933 ? -17.804 -2.504 60.812 1.00 75.12 933 ALA A O 1
ATOM 7270 N N . LEU A 1 934 ? -18.225 -4.351 59.595 1.00 78.62 934 LEU A N 1
ATOM 7271 C CA . LEU A 1 934 ? -19.046 -4.989 60.609 1.00 78.62 934 LEU A CA 1
ATOM 7272 C C . LEU A 1 934 ? -18.157 -5.654 61.670 1.00 78.62 934 LEU A C 1
ATOM 7274 O O . LEU A 1 934 ? -17.253 -6.425 61.367 1.00 78.62 934 LEU A O 1
ATOM 7278 N N . VAL A 1 935 ? -18.438 -5.376 62.940 1.00 78.44 935 VAL A N 1
ATOM 7279 C CA . VAL A 1 935 ? -17.746 -5.972 64.093 1.00 78.44 935 VAL A CA 1
ATOM 7280 C C . VAL A 1 935 ? -18.453 -7.260 64.528 1.00 78.44 935 VAL A C 1
ATOM 7282 O O . VAL A 1 935 ? -17.812 -8.266 64.833 1.00 78.44 935 VAL A O 1
ATOM 7285 N N . SER A 1 936 ? -19.789 -7.244 64.570 1.00 76.62 936 SER A N 1
ATOM 7286 C CA . SER A 1 936 ? -20.620 -8.413 64.896 1.00 76.62 936 SER A CA 1
ATOM 7287 C C . SER A 1 936 ? -22.087 -8.190 64.512 1.00 76.62 936 SER A C 1
ATOM 7289 O O . SER A 1 936 ? -22.549 -7.052 64.523 1.00 76.62 936 SER A O 1
ATOM 7291 N N . ALA A 1 937 ? -22.841 -9.265 64.273 1.00 76.50 937 ALA A N 1
ATOM 7292 C CA . ALA A 1 937 ? -24.300 -9.244 64.114 1.00 76.50 937 ALA A CA 1
ATOM 7293 C C . ALA A 1 937 ? -24.959 -10.189 65.135 1.00 76.50 937 ALA A C 1
ATOM 7295 O O . ALA A 1 937 ? -24.462 -11.295 65.355 1.00 76.50 937 ALA A O 1
ATOM 7296 N N . ASP A 1 938 ? -26.070 -9.777 65.752 1.00 75.88 938 ASP A N 1
ATOM 7297 C CA . ASP A 1 938 ? -26.841 -10.587 66.703 1.00 75.88 938 ASP A CA 1
ATOM 7298 C C . ASP A 1 938 ? -28.308 -10.694 66.264 1.00 75.88 938 ASP A C 1
ATOM 7300 O O . ASP A 1 938 ? -29.068 -9.724 66.290 1.00 75.88 938 ASP A O 1
ATOM 7304 N N . SER A 1 939 ? -28.707 -11.908 65.877 1.00 74.31 939 SER A N 1
ATOM 7305 C CA . SER A 1 939 ? -30.068 -12.229 65.431 1.00 74.31 939 SER A CA 1
ATOM 7306 C C . SER A 1 939 ? -31.108 -12.198 66.558 1.00 74.31 939 SER A C 1
ATOM 7308 O O . SER A 1 939 ? -32.284 -11.958 66.293 1.00 74.31 939 SER A O 1
ATOM 7310 N N . SER A 1 940 ? -30.698 -12.384 67.819 1.00 74.00 940 SER A N 1
ATOM 7311 C CA . SER A 1 940 ? -31.614 -12.390 68.970 1.00 74.00 940 SER A CA 1
ATOM 7312 C C . SER A 1 940 ? -32.067 -10.989 69.386 1.00 74.00 940 SER A C 1
ATOM 7314 O O . SER A 1 940 ? -33.145 -10.825 69.960 1.00 74.00 940 SER A O 1
ATOM 7316 N N . THR A 1 941 ? -31.250 -9.985 69.070 1.00 76.12 941 THR A N 1
ATOM 7317 C CA . THR A 1 941 ? -31.481 -8.568 69.368 1.00 76.12 941 THR A CA 1
ATOM 7318 C C . THR A 1 941 ? -31.655 -7.719 68.105 1.00 76.12 941 THR A C 1
ATOM 7320 O O . THR A 1 941 ? -31.799 -6.505 68.224 1.00 76.12 941 THR A O 1
ATOM 7323 N N . GLN A 1 942 ? -31.648 -8.335 66.912 1.00 82.44 942 GLN A N 1
ATOM 7324 C CA . GLN A 1 942 ? -31.700 -7.659 65.603 1.00 82.44 942 GLN A CA 1
ATOM 7325 C C . GLN A 1 942 ? -30.699 -6.495 65.515 1.00 82.44 942 GLN A C 1
ATOM 7327 O O . GLN A 1 942 ? -31.026 -5.408 65.045 1.00 82.44 942 GLN A O 1
ATOM 7332 N N . THR A 1 943 ? -29.490 -6.694 66.048 1.00 83.38 943 THR A N 1
ATOM 7333 C CA . THR A 1 943 ? -28.490 -5.628 66.195 1.00 83.38 943 THR A CA 1
ATOM 7334 C C . THR A 1 943 ? -27.257 -5.903 65.340 1.00 83.38 943 THR A C 1
ATOM 7336 O O . THR A 1 943 ? -26.663 -6.980 65.419 1.00 83.38 943 THR A O 1
ATOM 7339 N N . PHE A 1 944 ? -26.837 -4.907 64.562 1.00 84.00 944 PHE A N 1
ATOM 7340 C CA . PHE A 1 944 ? -25.534 -4.847 63.902 1.00 84.00 944 PHE A CA 1
ATOM 7341 C C . PHE A 1 944 ? -24.582 -3.958 64.697 1.00 84.00 944 PHE A C 1
ATOM 7343 O O . PHE A 1 944 ? -24.976 -2.896 65.166 1.00 84.00 944 PHE A O 1
ATOM 7350 N N . LYS A 1 945 ? -23.321 -4.361 64.837 1.00 83.38 945 LYS A N 1
ATOM 7351 C CA . LYS A 1 945 ? -22.283 -3.559 65.489 1.00 83.38 945 LYS A CA 1
ATOM 7352 C C . LYS A 1 945 ? -21.231 -3.147 64.471 1.00 83.38 945 LYS A C 1
ATOM 7354 O O . LYS A 1 945 ? -20.670 -4.024 63.820 1.00 83.38 945 LYS A O 1
ATOM 7359 N N . VAL A 1 946 ? -20.941 -1.854 64.368 1.00 84.25 946 VAL A N 1
ATOM 7360 C CA . VAL A 1 946 ? -19.932 -1.281 63.453 1.00 84.25 946 VAL A CA 1
ATOM 7361 C C . VAL A 1 946 ? -18.911 -0.447 64.219 1.00 84.25 946 VAL A C 1
ATOM 7363 O O . VAL A 1 946 ? -19.230 0.118 65.265 1.00 84.25 946 VAL A O 1
ATOM 7366 N N . GLU A 1 947 ? -17.675 -0.386 63.734 1.00 77.19 947 GLU A N 1
ATOM 7367 C CA . GLU A 1 947 ? -16.611 0.407 64.361 1.00 77.19 947 GLU A CA 1
ATOM 7368 C C . GLU A 1 947 ? -16.786 1.908 64.050 1.00 77.19 947 GLU A C 1
ATOM 7370 O O . GLU A 1 947 ? -17.060 2.274 62.912 1.00 77.19 947 GLU A O 1
ATOM 7375 N N . GLY A 1 948 ? -16.646 2.781 65.058 1.00 75.62 948 GLY A N 1
ATOM 7376 C CA . GLY A 1 948 ? -16.864 4.232 64.939 1.00 75.62 948 GLY A CA 1
ATOM 7377 C C . GLY A 1 948 ? -18.197 4.737 65.517 1.00 75.62 948 GLY A C 1
ATOM 7378 O O . GLY A 1 948 ? -19.056 3.952 65.926 1.00 75.62 948 GLY A O 1
ATOM 7379 N N . ASP A 1 949 ? -18.352 6.068 65.584 1.00 78.81 949 ASP A N 1
ATOM 7380 C CA . ASP A 1 949 ? -19.585 6.763 65.992 1.00 78.81 949 ASP A CA 1
ATOM 7381 C C . ASP A 1 949 ? -20.364 7.241 64.764 1.00 78.81 949 ASP A C 1
ATOM 7383 O O . ASP A 1 949 ? -19.987 8.220 64.124 1.00 78.81 949 ASP A O 1
ATOM 7387 N N . VAL A 1 950 ? -21.451 6.537 64.446 1.00 77.00 950 VAL A N 1
ATOM 7388 C CA . VAL A 1 950 ? -22.362 6.862 63.331 1.00 77.00 950 VAL A CA 1
ATOM 7389 C C . VAL A 1 950 ? -23.759 7.262 63.823 1.00 77.00 950 VAL A C 1
ATOM 7391 O O . VAL A 1 950 ? -24.701 7.384 63.041 1.00 77.00 950 VAL A O 1
ATOM 7394 N N . VAL A 1 951 ? -23.920 7.493 65.134 1.00 76.19 951 VAL A N 1
ATOM 7395 C CA . VAL A 1 951 ? -25.228 7.746 65.770 1.00 76.19 951 VAL A CA 1
ATOM 7396 C C . VAL A 1 951 ? -25.854 9.057 65.302 1.00 76.19 951 VAL A C 1
ATOM 7398 O O . VAL A 1 951 ? -27.071 9.148 65.167 1.00 76.19 951 VAL A O 1
ATOM 7401 N N . ALA A 1 952 ? -25.034 10.080 65.057 1.00 70.31 952 ALA A N 1
ATOM 7402 C CA . ALA A 1 952 ? -25.511 11.378 64.586 1.00 70.31 952 ALA A CA 1
ATOM 7403 C C . ALA A 1 952 ? -25.986 11.352 63.121 1.00 70.31 952 ALA A C 1
ATOM 7405 O O . ALA A 1 952 ? -26.729 12.241 62.710 1.00 70.31 952 ALA A O 1
ATOM 7406 N N . GLU A 1 953 ? -25.565 10.346 62.349 1.00 72.75 953 GLU A N 1
ATOM 7407 C CA . GLU A 1 953 ? -25.812 10.239 60.908 1.00 72.75 953 GLU A CA 1
ATOM 7408 C C . GLU A 1 953 ? -26.968 9.277 60.586 1.00 72.75 953 GLU A C 1
ATOM 7410 O O . GLU A 1 953 ? -27.706 9.491 59.626 1.00 72.75 953 GLU A O 1
ATOM 7415 N N . LEU A 1 954 ? -27.184 8.255 61.422 1.00 76.25 954 LEU A N 1
ATOM 7416 C CA . LEU A 1 954 ? -28.266 7.281 61.271 1.00 76.25 954 LEU A CA 1
ATOM 7417 C C . LEU A 1 954 ? -29.500 7.688 62.085 1.00 76.25 954 LEU A C 1
ATOM 7419 O O . LEU A 1 954 ? -29.573 7.502 63.301 1.00 76.25 954 LEU A O 1
ATOM 7423 N N . THR A 1 955 ? -30.509 8.222 61.398 1.00 74.94 955 THR A N 1
ATOM 7424 C CA . THR A 1 955 ? -31.807 8.552 62.005 1.00 74.94 955 THR A CA 1
ATOM 7425 C C . THR A 1 955 ? -32.749 7.346 62.021 1.00 74.94 955 THR A C 1
ATOM 7427 O O . THR A 1 955 ? -32.635 6.426 61.213 1.00 74.94 955 THR A O 1
ATOM 7430 N N . VAL A 1 956 ? -33.702 7.333 62.959 1.00 75.56 956 VAL A N 1
ATOM 7431 C CA . VAL A 1 956 ? -34.739 6.289 63.022 1.00 75.56 956 VAL A CA 1
ATOM 7432 C C . VAL A 1 956 ? -35.547 6.302 61.720 1.00 75.56 956 VAL A C 1
ATOM 7434 O O . VAL A 1 956 ? -36.145 7.322 61.380 1.00 75.56 956 VAL A O 1
ATOM 7437 N N . GLY A 1 957 ? -35.569 5.174 61.011 1.00 75.31 957 GLY A N 1
ATOM 7438 C CA . GLY A 1 957 ? -36.164 5.016 59.683 1.00 75.31 957 GLY A CA 1
ATOM 7439 C C . GLY A 1 957 ? -35.174 5.080 58.511 1.00 75.31 957 GLY A C 1
ATOM 7440 O O . GLY A 1 957 ? -35.598 4.867 57.377 1.00 75.31 957 GLY A O 1
ATOM 7441 N N . ALA A 1 958 ? -33.884 5.350 58.749 1.00 78.31 958 ALA A N 1
ATOM 7442 C CA . ALA A 1 958 ? -32.855 5.298 57.710 1.00 78.31 958 ALA A CA 1
ATOM 7443 C C . ALA A 1 958 ? -32.668 3.865 57.185 1.00 78.31 958 ALA A C 1
ATOM 7445 O O . ALA A 1 958 ? -32.749 2.905 57.956 1.00 78.31 958 ALA A O 1
ATOM 7446 N N . ARG A 1 959 ? -32.401 3.727 55.883 1.00 81.31 959 ARG A N 1
ATOM 7447 C CA . ARG A 1 959 ? -32.069 2.438 55.270 1.00 81.31 959 ARG A CA 1
ATOM 7448 C C . ARG A 1 959 ? -30.568 2.210 55.273 1.00 81.31 959 ARG A C 1
ATOM 7450 O O . ARG A 1 959 ? -29.802 3.108 54.940 1.00 81.31 959 ARG A O 1
ATOM 7457 N N . ILE A 1 960 ? -30.176 0.999 55.640 1.00 83.31 960 ILE A N 1
ATOM 7458 C CA . ILE A 1 960 ? -28.794 0.528 55.625 1.00 83.31 960 ILE A CA 1
ATOM 7459 C C . ILE A 1 960 ? -28.726 -0.790 54.851 1.00 83.31 960 ILE A C 1
ATOM 7461 O O . ILE A 1 960 ? -29.647 -1.605 54.920 1.00 83.31 960 ILE A O 1
ATOM 7465 N N . ALA A 1 961 ? -27.634 -1.018 54.130 1.00 82.12 961 ALA A N 1
ATOM 7466 C CA . ALA A 1 961 ? -27.401 -2.240 53.370 1.00 82.12 961 ALA A CA 1
ATOM 7467 C C . ALA A 1 961 ? -26.179 -2.984 53.913 1.00 82.12 961 ALA A C 1
ATOM 7469 O O . ALA A 1 961 ? -25.133 -2.379 54.157 1.00 82.12 961 ALA A O 1
ATOM 7470 N N . ILE A 1 962 ? -26.306 -4.300 54.091 1.00 78.12 962 ILE A N 1
ATOM 7471 C CA . ILE A 1 962 ? -25.203 -5.177 54.504 1.00 78.12 962 ILE A CA 1
ATOM 7472 C C . ILE A 1 962 ? -24.750 -6.011 53.305 1.00 78.12 962 ILE A C 1
ATOM 7474 O O . ILE A 1 962 ? -25.581 -6.621 52.630 1.00 78.12 962 ILE A O 1
ATOM 7478 N N . SER A 1 963 ? -23.440 -6.048 53.050 1.00 68.81 963 SER A N 1
ATOM 7479 C CA . SER A 1 963 ? -22.828 -6.760 51.919 1.00 68.81 963 SER A CA 1
ATOM 7480 C C . SER A 1 963 ? -21.521 -7.478 52.303 1.00 68.81 963 SER A C 1
ATOM 7482 O O . SER A 1 963 ? -20.966 -7.233 53.374 1.00 68.81 963 SER A O 1
ATOM 7484 N N . GLN A 1 964 ? -21.030 -8.372 51.431 1.00 55.56 964 GLN A N 1
ATOM 7485 C CA . GLN A 1 964 ? -19.780 -9.147 51.582 1.00 55.56 964 GLN A CA 1
ATOM 7486 C C . GLN A 1 964 ? -19.722 -10.085 52.799 1.00 55.56 964 GLN A C 1
ATOM 7488 O O . GLN A 1 964 ? -18.698 -10.190 53.469 1.00 55.56 964 GLN A O 1
ATOM 7493 N N . THR A 1 965 ? -20.805 -10.811 53.067 1.00 59.78 965 THR A N 1
ATOM 7494 C CA . THR A 1 965 ? -20.831 -11.813 54.139 1.00 59.78 965 THR A CA 1
ATOM 7495 C C . THR A 1 965 ? -20.980 -13.226 53.575 1.00 59.78 965 THR A C 1
ATOM 7497 O O . THR A 1 965 ? -21.575 -13.450 52.521 1.00 59.78 965 THR A O 1
ATOM 7500 N N . THR A 1 966 ? -20.502 -14.234 54.310 1.00 49.72 966 THR A N 1
ATOM 7501 C CA . THR A 1 966 ? -20.834 -15.649 54.035 1.00 49.72 966 THR A CA 1
ATOM 7502 C C . THR A 1 966 ? -22.305 -15.977 54.341 1.00 49.72 966 THR A C 1
ATOM 7504 O O . THR A 1 966 ? -22.762 -17.091 54.081 1.00 49.72 966 THR A O 1
ATOM 7507 N N . LEU A 1 967 ? -23.054 -15.016 54.896 1.00 50.78 967 LEU A N 1
ATOM 7508 C CA . LEU A 1 967 ? -24.411 -15.157 55.406 1.00 50.78 967 LEU A CA 1
ATOM 7509 C C . LEU A 1 967 ? -25.171 -13.818 55.262 1.00 50.78 967 LEU A C 1
ATOM 7511 O O . LEU A 1 967 ? -25.138 -12.990 56.169 1.00 50.78 967 LEU A O 1
ATOM 7515 N N . LEU A 1 968 ? -25.902 -13.664 54.149 1.00 57.25 968 LEU A N 1
ATOM 7516 C CA . LEU A 1 968 ? -27.003 -12.705 53.910 1.00 57.25 968 LEU A CA 1
ATOM 7517 C C . LEU A 1 968 ? -26.636 -11.242 53.582 1.00 57.25 968 LEU A C 1
ATOM 7519 O O . LEU A 1 968 ? -26.534 -10.396 54.468 1.00 57.25 968 LEU A O 1
ATOM 7523 N N . ASN A 1 969 ? -26.628 -10.929 52.282 1.00 64.81 969 ASN A N 1
ATOM 7524 C CA . ASN A 1 969 ? -26.778 -9.563 51.771 1.00 64.81 969 ASN A CA 1
ATOM 7525 C C . ASN A 1 969 ? -28.268 -9.159 51.834 1.00 64.81 969 ASN A C 1
ATOM 7527 O O . ASN A 1 969 ? -29.100 -9.869 51.263 1.00 64.81 969 ASN A O 1
ATOM 7531 N N . ASN A 1 970 ? -28.623 -8.072 52.531 1.00 73.69 970 ASN A N 1
ATOM 7532 C CA . ASN A 1 970 ? -30.003 -7.555 52.595 1.00 73.69 970 ASN A CA 1
ATOM 7533 C C . ASN A 1 970 ? -30.048 -6.069 53.022 1.00 73.69 970 ASN A C 1
ATOM 7535 O O . ASN A 1 970 ? -29.083 -5.563 53.602 1.00 73.69 970 ASN A O 1
ATOM 7539 N N . GLU A 1 971 ? -31.175 -5.396 52.768 1.00 80.69 971 GLU A N 1
ATOM 7540 C CA . GLU A 1 971 ? -31.477 -4.044 53.271 1.00 80.69 971 GLU A CA 1
ATOM 7541 C C . GLU A 1 971 ? -32.237 -4.096 54.602 1.00 80.69 971 GLU A C 1
ATOM 7543 O O . GLU A 1 971 ? -33.098 -4.956 54.802 1.00 80.69 971 GLU A O 1
ATOM 7548 N N . TYR A 1 972 ? -31.944 -3.147 55.492 1.00 80.69 972 TYR A N 1
ATOM 7549 C CA . TYR A 1 972 ? -32.546 -3.041 56.817 1.00 80.69 972 TYR A CA 1
ATOM 7550 C C . TYR A 1 972 ? -32.910 -1.595 57.167 1.00 80.69 972 TYR A C 1
ATOM 7552 O O . TYR A 1 972 ? -32.234 -0.648 56.762 1.00 80.69 972 TYR A O 1
ATOM 7560 N N . THR A 1 973 ? -33.956 -1.424 57.969 1.00 83.75 973 THR A N 1
ATOM 7561 C CA . THR A 1 973 ? -34.444 -0.133 58.456 1.00 83.75 973 THR A CA 1
ATOM 7562 C C . THR A 1 973 ? -34.009 0.080 59.903 1.00 83.75 973 THR A C 1
ATOM 7564 O O . THR A 1 973 ? -34.319 -0.724 60.781 1.00 83.75 973 THR A O 1
ATOM 7567 N N . VAL A 1 974 ? -33.313 1.184 60.181 1.00 85.19 974 VAL A N 1
ATOM 7568 C CA . VAL A 1 974 ? -32.783 1.500 61.517 1.00 85.19 974 VAL A CA 1
ATOM 7569 C C . VAL A 1 974 ? -33.908 1.889 62.480 1.00 85.19 974 VAL A C 1
ATOM 7571 O O . VAL A 1 974 ? -34.598 2.885 62.276 1.00 85.19 974 VAL A O 1
ATOM 7574 N N . LEU A 1 975 ? -34.056 1.153 63.582 1.00 84.00 975 LEU A N 1
ATOM 7575 C CA . LEU A 1 975 ? -34.946 1.493 64.700 1.00 84.00 975 LEU A CA 1
ATOM 7576 C C . LEU A 1 975 ? -34.254 2.359 65.754 1.00 84.00 975 LEU A C 1
ATOM 7578 O O . LEU A 1 975 ? -34.873 3.251 66.333 1.00 84.00 975 LEU A O 1
ATOM 7582 N N . SER A 1 976 ? -32.975 2.098 66.025 1.00 83.56 976 SER A N 1
ATOM 7583 C CA . SER A 1 976 ? -32.165 2.909 66.938 1.00 83.56 976 SER A CA 1
ATOM 7584 C C . SER A 1 976 ? -30.679 2.634 66.744 1.00 83.56 976 SER A C 1
ATOM 7586 O O . SER A 1 976 ? -30.297 1.474 66.616 1.00 83.56 976 SER A O 1
ATOM 7588 N N . ALA A 1 977 ? -29.844 3.668 66.820 1.00 84.06 977 ALA A N 1
ATOM 7589 C CA . ALA A 1 977 ? -28.389 3.550 66.867 1.00 84.06 977 ALA A CA 1
ATOM 7590 C C . ALA A 1 977 ? -27.875 4.089 68.210 1.00 84.06 977 ALA A C 1
ATOM 7592 O O . ALA A 1 977 ? -28.293 5.160 68.649 1.00 84.06 977 ALA A O 1
ATOM 7593 N N . THR A 1 978 ? -26.996 3.348 68.887 1.00 83.62 978 THR A N 1
ATOM 7594 C CA . THR A 1 978 ? -26.427 3.752 70.183 1.00 83.62 978 THR A CA 1
ATOM 7595 C C . THR A 1 978 ? -24.923 3.508 70.207 1.00 83.62 978 THR A C 1
ATOM 7597 O O . THR A 1 978 ? -24.467 2.396 69.951 1.00 83.62 978 THR A O 1
ATOM 7600 N N . LEU A 1 979 ? -24.138 4.531 70.553 1.00 83.19 979 LEU A N 1
ATOM 7601 C CA . LEU A 1 979 ? -22.689 4.405 70.688 1.00 83.19 979 LEU A CA 1
ATOM 7602 C C . LEU A 1 979 ? -22.356 3.649 71.978 1.00 83.19 979 LEU A C 1
ATOM 7604 O O . LEU A 1 979 ? -22.760 4.058 73.069 1.00 83.19 979 LEU A O 1
ATOM 7608 N N . ASN A 1 980 ? -21.591 2.567 71.864 1.00 77.44 980 ASN A N 1
ATOM 7609 C CA . ASN A 1 980 ? -21.246 1.703 72.983 1.00 77.44 980 ASN A CA 1
ATOM 7610 C C . ASN A 1 980 ? -19.742 1.386 72.976 1.00 77.44 980 ASN A C 1
ATOM 7612 O O . ASN A 1 980 ? -19.280 0.405 72.387 1.00 77.44 980 ASN A O 1
ATOM 7616 N N . GLY A 1 981 ? -18.964 2.247 73.637 1.00 80.19 981 GLY A N 1
ATOM 7617 C CA . GLY A 1 981 ? -17.501 2.214 73.593 1.00 80.19 981 GLY A CA 1
ATOM 7618 C C . GLY A 1 981 ? -16.968 2.935 72.354 1.00 80.19 981 GLY A C 1
ATOM 7619 O O . GLY A 1 981 ? -17.227 4.121 72.190 1.00 80.19 981 GLY A O 1
ATOM 7620 N N . THR A 1 982 ? -16.214 2.229 71.509 1.00 77.12 982 THR A N 1
ATOM 7621 C CA . THR A 1 982 ? -15.666 2.732 70.229 1.00 77.12 982 THR A CA 1
ATOM 7622 C C . THR A 1 982 ? -16.457 2.257 69.005 1.00 77.12 982 THR A C 1
ATOM 7624 O O . THR A 1 982 ? -16.015 2.453 67.879 1.00 77.12 982 THR A O 1
ATOM 7627 N N . ALA A 1 983 ? -17.598 1.600 69.214 1.00 79.19 983 ALA A N 1
ATOM 7628 C CA . ALA A 1 983 ? -18.417 0.998 68.168 1.00 79.19 983 ALA A CA 1
ATOM 7629 C C . ALA A 1 983 ? -19.896 1.351 68.376 1.00 79.19 983 ALA A C 1
ATOM 7631 O O . ALA A 1 983 ? -20.348 1.495 69.517 1.00 79.19 983 ALA A O 1
ATOM 7632 N N . THR A 1 984 ? -20.646 1.470 67.286 1.00 85.31 984 THR A N 1
ATOM 7633 C CA . THR A 1 984 ? -22.079 1.781 67.292 1.00 85.31 984 THR A CA 1
ATOM 7634 C C . THR A 1 984 ? -22.901 0.501 67.163 1.00 85.31 984 THR A C 1
ATOM 7636 O O . THR A 1 984 ? -22.683 -0.286 66.243 1.00 85.31 984 THR A O 1
ATOM 7639 N N . ASP A 1 985 ? -23.849 0.302 68.082 1.00 85.75 985 ASP A N 1
ATOM 7640 C CA . ASP A 1 985 ? -24.847 -0.770 68.041 1.00 85.75 985 ASP A CA 1
ATOM 7641 C C . ASP A 1 985 ? -26.112 -0.242 67.323 1.00 85.75 985 ASP A C 1
ATOM 7643 O O . ASP A 1 985 ? -26.718 0.737 67.767 1.00 85.75 985 ASP A O 1
ATOM 7647 N N . ILE A 1 986 ? -26.505 -0.867 66.211 1.00 85.75 986 ILE A N 1
ATOM 7648 C CA . ILE A 1 986 ? -27.610 -0.468 65.325 1.00 85.75 986 ILE A CA 1
ATOM 7649 C C . ILE A 1 986 ? -28.693 -1.547 65.356 1.00 85.75 986 ILE A C 1
ATOM 7651 O O . ILE A 1 986 ? -28.485 -2.650 64.860 1.00 85.75 986 ILE A O 1
ATOM 7655 N N . VAL A 1 987 ? -29.855 -1.226 65.919 1.00 86.00 987 VAL A N 1
ATOM 7656 C CA . VAL A 1 987 ? -31.034 -2.105 65.958 1.00 86.00 987 VAL A CA 1
ATOM 7657 C C . VAL A 1 987 ? -31.881 -1.867 64.715 1.00 86.00 987 VAL A C 1
ATOM 7659 O O . VAL A 1 987 ? -32.158 -0.709 64.390 1.00 86.00 987 VAL A O 1
ATOM 7662 N N . VAL A 1 988 ? -32.322 -2.936 64.054 1.00 85.12 988 VAL A N 1
ATOM 7663 C CA . VAL A 1 988 ? -33.124 -2.876 62.822 1.00 85.12 988 VAL A CA 1
ATOM 7664 C C . VAL A 1 988 ? -34.498 -3.534 62.971 1.00 85.12 988 VAL A C 1
ATOM 7666 O O . VAL A 1 988 ? -34.699 -4.349 63.869 1.00 85.12 988 VAL A O 1
ATOM 7669 N N . ASP A 1 989 ? -35.454 -3.152 62.121 1.00 82.69 989 ASP A N 1
ATOM 7670 C CA . ASP A 1 989 ? -36.854 -3.612 62.187 1.00 82.69 989 ASP A CA 1
ATOM 7671 C C . ASP A 1 989 ? -37.042 -5.035 61.630 1.00 82.69 989 ASP A C 1
ATOM 7673 O O . ASP A 1 989 ? -37.804 -5.853 62.156 1.00 82.69 989 ASP A O 1
ATOM 7677 N N . GLU A 1 990 ? -36.312 -5.370 60.569 1.00 82.44 990 GLU A N 1
ATOM 7678 C CA . GLU A 1 990 ? -36.456 -6.630 59.856 1.00 82.44 990 GLU A CA 1
ATOM 7679 C C . GLU A 1 990 ? -35.800 -7.802 60.611 1.00 82.44 990 GLU A C 1
ATOM 7681 O O . GLU A 1 990 ? -34.714 -7.713 61.185 1.00 82.44 990 GLU A O 1
ATOM 7686 N N . ALA A 1 991 ? -36.469 -8.958 60.618 1.00 71.25 991 ALA A N 1
ATOM 7687 C CA . ALA A 1 991 ? -35.921 -10.186 61.192 1.00 71.25 991 ALA A CA 1
ATOM 7688 C C . ALA A 1 991 ? -34.841 -10.789 60.285 1.00 71.25 991 ALA A C 1
ATOM 7690 O O . ALA A 1 991 ? -35.011 -10.873 59.068 1.00 71.25 991 ALA A O 1
ATOM 7691 N N . PHE A 1 992 ? -33.742 -11.251 60.883 1.00 70.56 992 PHE A N 1
ATOM 7692 C CA . PHE A 1 992 ? -32.657 -11.884 60.135 1.00 70.56 992 PHE A CA 1
ATOM 7693 C C . PHE A 1 992 ? -33.136 -13.228 59.564 1.00 70.56 992 PHE A C 1
ATOM 7695 O O . PHE A 1 992 ? -33.821 -13.997 60.237 1.00 70.56 992 PHE A O 1
ATOM 7702 N N . VAL A 1 993 ? -32.781 -13.523 58.310 1.00 58.31 993 VAL A N 1
ATOM 7703 C CA . VAL A 1 993 ? -33.278 -14.704 57.569 1.00 58.31 993 VAL A CA 1
ATOM 7704 C C . VAL A 1 993 ? -32.679 -16.025 58.099 1.00 58.31 993 VAL A C 1
ATOM 7706 O O . VAL A 1 993 ? -33.175 -17.106 57.780 1.00 58.31 993 VAL A O 1
ATOM 7709 N N . ALA A 1 994 ? -31.647 -15.958 58.948 1.00 59.75 994 ALA A N 1
ATOM 7710 C CA . ALA A 1 994 ? -31.045 -17.098 59.637 1.00 59.75 994 ALA A CA 1
ATOM 7711 C C . ALA A 1 994 ? -30.648 -16.747 61.086 1.00 59.75 994 ALA A C 1
ATOM 7713 O O . ALA A 1 994 ? -30.286 -15.605 61.373 1.00 59.75 994 ALA A O 1
ATOM 7714 N N . ASP A 1 995 ? -30.661 -17.746 61.978 1.00 57.41 995 ASP A N 1
ATOM 7715 C CA . ASP A 1 995 ? -30.115 -17.644 63.339 1.00 57.41 995 ASP A CA 1
ATOM 7716 C C . ASP A 1 995 ? -28.583 -17.494 63.268 1.00 57.41 995 ASP A C 1
ATOM 7718 O O . ASP A 1 995 ? -27.838 -18.475 63.190 1.00 57.41 995 ASP A O 1
ATOM 7722 N N . ILE A 1 996 ? -28.103 -16.251 63.267 1.00 58.97 996 ILE A N 1
ATOM 7723 C CA . ILE A 1 996 ? -26.676 -15.922 63.328 1.00 58.97 996 ILE A CA 1
ATOM 7724 C C . ILE A 1 996 ? -26.260 -15.926 64.804 1.00 58.97 996 ILE A C 1
ATOM 7726 O O . ILE A 1 996 ? -26.769 -15.131 65.599 1.00 58.97 996 ILE A O 1
ATOM 7730 N N . ALA A 1 997 ? -25.359 -16.841 65.179 1.00 56.12 997 ALA A N 1
ATOM 7731 C CA . ALA A 1 997 ? -24.716 -16.835 66.493 1.00 56.12 997 ALA A CA 1
ATOM 7732 C C . ALA A 1 997 ? -23.737 -15.645 66.595 1.00 56.12 997 ALA A C 1
ATOM 7734 O O . ALA A 1 997 ? -23.114 -15.314 65.588 1.00 56.12 997 ALA A O 1
ATOM 7735 N N . PRO A 1 998 ? -23.543 -15.033 67.781 1.00 54.28 998 PRO A N 1
ATOM 7736 C CA . PRO A 1 998 ? -22.647 -13.890 67.959 1.00 54.28 998 PRO A CA 1
ATOM 7737 C C . PRO A 1 998 ? -21.185 -14.307 67.733 1.00 54.28 998 PRO A C 1
ATOM 7739 O O . PRO A 1 998 ? -20.493 -14.761 68.644 1.00 54.28 998 PRO A O 1
ATOM 7742 N N . ALA A 1 999 ? -20.724 -14.187 66.494 1.00 54.66 999 ALA A N 1
ATOM 7743 C CA . ALA A 1 999 ? -19.350 -14.401 66.063 1.00 54.66 999 ALA A CA 1
ATOM 7744 C C . ALA A 1 999 ? -18.982 -13.330 65.026 1.00 54.66 999 ALA A C 1
ATOM 7746 O O . ALA A 1 999 ? -19.875 -12.739 64.420 1.00 54.66 999 ALA A O 1
ATOM 7747 N N . ALA A 1 1000 ? -17.678 -13.067 64.870 1.00 52.91 1000 ALA A N 1
ATOM 7748 C CA . ALA A 1 1000 ? -17.133 -12.067 63.952 1.00 52.91 1000 ALA A CA 1
ATOM 7749 C C . ALA A 1 1000 ? -17.731 -12.253 62.551 1.00 52.91 1000 ALA A C 1
ATOM 7751 O O . ALA A 1 1000 ? -17.444 -13.238 61.871 1.00 52.91 1000 ALA A O 1
ATOM 7752 N N . ALA A 1 1001 ? -18.621 -11.344 62.173 1.00 56.09 1001 ALA A N 1
ATOM 7753 C CA . ALA A 1 1001 ? -19.224 -11.333 60.858 1.00 56.09 1001 ALA A CA 1
ATOM 7754 C C . ALA A 1 1001 ? -18.289 -10.530 59.956 1.00 56.09 1001 ALA A C 1
ATOM 7756 O O . ALA A 1 1001 ? -18.124 -9.332 60.157 1.00 56.09 1001 ALA A O 1
ATOM 7757 N N . GLU A 1 1002 ? -17.649 -11.198 59.002 1.00 60.41 1002 GLU A N 1
ATOM 7758 C CA . GLU A 1 1002 ? -17.001 -10.515 57.883 1.00 60.41 1002 GLU A CA 1
ATOM 7759 C C . GLU A 1 1002 ? -18.115 -9.896 57.029 1.00 60.41 1002 GLU A C 1
ATOM 7761 O O . GLU A 1 1002 ? -19.043 -10.610 56.643 1.00 60.41 1002 GLU A O 1
ATOM 7766 N N . GLY A 1 1003 ? -18.080 -8.573 56.837 1.00 69.06 1003 GLY A N 1
ATOM 7767 C CA . GLY A 1 1003 ? -19.106 -7.823 56.114 1.00 69.06 1003 GLY A CA 1
ATOM 7768 C C . GLY A 1 1003 ? -18.935 -6.309 56.185 1.00 69.06 1003 GLY A C 1
ATOM 7769 O O . GLY A 1 1003 ? -18.267 -5.792 57.080 1.00 69.06 1003 GLY A O 1
ATOM 7770 N N . MET A 1 1004 ? -19.581 -5.599 55.261 1.00 74.56 1004 MET A N 1
ATOM 7771 C CA . MET A 1 1004 ? -19.606 -4.136 55.188 1.00 74.56 1004 MET A CA 1
ATOM 7772 C C . MET A 1 1004 ? -21.043 -3.627 55.326 1.00 74.56 1004 MET A C 1
ATOM 7774 O O . MET A 1 1004 ? -21.943 -4.085 54.618 1.00 74.56 1004 MET A O 1
ATOM 7778 N N . LEU A 1 1005 ? -21.254 -2.670 56.231 1.00 81.88 1005 LEU A N 1
ATOM 7779 C CA . LEU A 1 1005 ? -22.467 -1.862 56.322 1.00 81.88 1005 LEU A CA 1
ATOM 7780 C C . LEU A 1 1005 ? -22.303 -0.625 55.444 1.00 81.88 1005 LEU A C 1
ATOM 7782 O O . LEU A 1 1005 ? -21.280 0.048 55.520 1.00 81.88 1005 LEU A O 1
ATOM 7786 N N . SER A 1 1006 ? -23.318 -0.304 54.649 1.00 83.31 1006 SER A N 1
ATOM 7787 C CA . SER A 1 1006 ? -23.336 0.871 53.776 1.00 83.31 1006 SER A CA 1
ATOM 7788 C C . SER A 1 1006 ? -24.635 1.668 53.905 1.00 83.31 1006 SER A C 1
ATOM 7790 O O . SER A 1 1006 ? -25.696 1.084 54.138 1.00 83.31 1006 SER A O 1
ATOM 7792 N N . TYR A 1 1007 ? -24.552 2.997 53.802 1.00 83.62 1007 TYR A N 1
ATOM 7793 C CA . TYR A 1 1007 ? -25.708 3.903 53.783 1.00 83.62 1007 TYR A CA 1
ATOM 7794 C C . TYR A 1 1007 ? -25.416 5.184 52.999 1.00 83.62 1007 TYR A C 1
ATOM 7796 O O . TYR A 1 1007 ? -24.270 5.626 52.921 1.00 83.62 1007 TYR A O 1
ATOM 7804 N N . GLU A 1 1008 ? -26.460 5.792 52.441 1.00 82.44 1008 GLU A N 1
ATOM 7805 C CA . GLU A 1 1008 ? -26.352 7.034 51.672 1.00 82.44 1008 GLU A CA 1
ATOM 7806 C C . GLU A 1 1008 ? -26.348 8.269 52.581 1.00 82.44 1008 GLU A C 1
ATOM 7808 O O . GLU A 1 1008 ? -27.165 8.409 53.496 1.00 82.44 1008 GLU A O 1
ATOM 7813 N N . VAL A 1 1009 ? -25.440 9.199 52.297 1.00 82.50 1009 VAL A N 1
ATOM 7814 C CA . VAL A 1 1009 ? -25.339 10.516 52.928 1.00 82.50 1009 VAL A CA 1
ATOM 7815 C C . VAL A 1 1009 ? -25.622 11.567 51.867 1.00 82.50 1009 VAL A C 1
ATOM 7817 O O . VAL A 1 1009 ? -25.040 11.518 50.792 1.00 82.50 1009 VAL A O 1
ATOM 7820 N N . SER A 1 1010 ? -26.516 12.514 52.161 1.00 85.38 1010 SER A N 1
ATOM 7821 C CA . SER A 1 1010 ? -26.879 13.608 51.250 1.00 85.38 1010 SER A CA 1
ATOM 7822 C C . SER A 1 1010 ? -26.526 14.962 51.866 1.00 85.38 1010 SER A C 1
ATOM 7824 O O . SER A 1 1010 ? -26.993 15.278 52.963 1.00 85.38 1010 SER A O 1
ATOM 7826 N N . VAL A 1 1011 ? -25.716 15.765 51.173 1.00 87.69 1011 VAL A N 1
ATOM 7827 C CA . VAL A 1 1011 ? -25.182 17.050 51.656 1.00 87.69 1011 VAL A CA 1
ATOM 7828 C C . VAL A 1 1011 ? -25.375 18.140 50.590 1.00 87.69 1011 VAL A C 1
ATOM 7830 O O . VAL A 1 1011 ? -25.084 17.897 49.421 1.00 87.69 1011 VAL A O 1
ATOM 7833 N N . PRO A 1 1012 ? -25.852 19.353 50.935 1.00 88.06 1012 PRO A N 1
ATOM 7834 C CA . PRO A 1 1012 ? -25.950 20.453 49.975 1.00 88.06 1012 PRO A CA 1
ATOM 7835 C C . PRO A 1 1012 ? -24.573 20.893 49.467 1.00 88.06 1012 PRO A C 1
ATOM 7837 O O . PRO A 1 1012 ? -23.645 21.066 50.264 1.00 88.06 1012 PRO A O 1
ATOM 7840 N N . ILE A 1 1013 ? -24.466 21.145 48.164 1.00 90.88 1013 ILE A N 1
ATOM 7841 C CA . ILE A 1 1013 ? -23.238 21.647 47.542 1.00 90.88 1013 ILE A CA 1
ATOM 7842 C C . ILE A 1 1013 ? -23.066 23.134 47.873 1.00 90.88 1013 ILE A C 1
ATOM 7844 O O . ILE A 1 1013 ? -23.986 23.935 47.692 1.00 90.88 1013 ILE A O 1
ATOM 7848 N N . ALA A 1 1014 ? -21.894 23.500 48.396 1.00 88.25 1014 ALA A N 1
ATOM 7849 C CA . ALA A 1 1014 ? -21.566 24.865 48.798 1.00 88.25 1014 ALA A CA 1
ATOM 7850 C C . ALA A 1 1014 ? -21.025 25.693 47.625 1.00 88.25 1014 ALA A C 1
ATOM 7852 O O . ALA A 1 1014 ? -21.422 26.847 47.457 1.00 88.25 1014 ALA A O 1
ATOM 7853 N N . SER A 1 1015 ? -20.143 25.101 46.821 1.00 89.25 1015 SER A N 1
ATOM 7854 C CA . SER A 1 1015 ? -19.604 25.688 45.593 1.00 89.25 1015 SER A CA 1
ATOM 7855 C C . SER A 1 1015 ? -19.092 24.599 44.656 1.00 89.25 1015 SER A C 1
ATOM 7857 O O . SER A 1 1015 ? -18.822 23.476 45.086 1.00 89.25 1015 SER A O 1
ATOM 7859 N N . VAL A 1 1016 ? -18.932 24.960 43.389 1.00 90.19 1016 VAL A N 1
ATOM 7860 C CA . VAL A 1 1016 ? -18.380 24.121 42.327 1.00 90.19 1016 VAL A CA 1
ATOM 7861 C C . VAL A 1 1016 ? -17.251 24.900 41.653 1.00 90.19 1016 VAL A C 1
ATOM 7863 O O . VAL A 1 1016 ? -17.355 26.117 41.527 1.00 90.19 1016 VAL A O 1
ATOM 7866 N N . ASP A 1 1017 ? -16.179 24.209 41.288 1.00 88.88 1017 ASP A N 1
ATOM 7867 C CA . ASP A 1 1017 ? -15.053 24.713 40.499 1.00 88.88 1017 ASP A CA 1
ATOM 7868 C C . ASP A 1 1017 ? -14.927 23.794 39.281 1.00 88.88 1017 ASP A C 1
ATOM 7870 O O . ASP A 1 1017 ? -14.459 22.657 39.393 1.00 88.88 1017 ASP A O 1
ATOM 7874 N N . ALA A 1 1018 ? -15.443 24.269 38.147 1.00 87.06 1018 ALA A N 1
ATOM 7875 C CA . ALA A 1 1018 ? -15.570 23.481 36.924 1.00 87.06 1018 ALA A CA 1
ATOM 7876 C C . ALA A 1 1018 ? -14.199 23.132 36.323 1.00 87.06 1018 ALA A C 1
ATOM 7878 O O . ALA A 1 1018 ? -13.956 21.992 35.939 1.00 87.06 1018 ALA A O 1
ATOM 7879 N N . ALA A 1 1019 ? -13.259 24.083 36.341 1.00 85.38 1019 ALA A N 1
ATOM 7880 C CA . ALA A 1 1019 ? -11.909 23.891 35.811 1.00 85.38 1019 ALA A CA 1
ATOM 7881 C C . ALA A 1 1019 ? -11.104 22.839 36.594 1.00 85.38 1019 ALA A C 1
ATOM 7883 O O . ALA A 1 1019 ? -10.248 22.161 36.028 1.00 85.38 1019 ALA A O 1
ATOM 7884 N N . ALA A 1 1020 ? -11.360 22.704 37.899 1.00 85.12 1020 ALA A N 1
ATOM 7885 C CA . ALA A 1 1020 ? -10.718 21.704 38.750 1.00 85.12 1020 ALA A CA 1
ATOM 7886 C C . ALA A 1 1020 ? -11.561 20.435 38.980 1.00 85.12 1020 ALA A C 1
ATOM 7888 O O . ALA A 1 1020 ? -11.183 19.629 39.834 1.00 85.12 1020 ALA A O 1
ATOM 7889 N N . GLN A 1 1021 ? -12.699 20.273 38.291 1.00 91.31 1021 GLN A N 1
ATOM 7890 C CA . GLN A 1 1021 ? -13.664 19.180 38.502 1.00 91.31 1021 GLN A CA 1
ATOM 7891 C C . GLN A 1 1021 ? -14.121 19.002 39.943 1.00 91.31 1021 GLN A C 1
ATOM 7893 O O . GLN A 1 1021 ? -14.315 17.888 40.435 1.00 91.31 1021 GLN A O 1
ATOM 7898 N N . LYS A 1 1022 ? -14.227 20.102 40.680 1.00 90.62 1022 LYS A N 1
ATOM 7899 C CA . LYS A 1 1022 ? -14.292 20.047 42.132 1.00 90.62 1022 LYS A CA 1
ATOM 7900 C C . LYS A 1 1022 ? -15.644 20.498 42.651 1.00 90.62 1022 LYS A C 1
ATOM 7902 O O . LYS A 1 1022 ? -16.093 21.614 42.411 1.00 90.62 1022 LYS A O 1
ATOM 7907 N N . VAL A 1 1023 ? -16.245 19.650 43.473 1.00 90.44 1023 VAL A N 1
ATOM 7908 C CA . VAL A 1 1023 ? -17.457 19.932 44.238 1.00 90.44 1023 VAL A CA 1
ATOM 7909 C C . VAL A 1 1023 ? -17.082 20.113 45.703 1.00 90.44 1023 VAL A C 1
ATOM 7911 O O . VAL A 1 1023 ? -16.478 19.237 46.322 1.00 90.44 1023 VAL A O 1
ATOM 7914 N N . VAL A 1 1024 ? -17.451 21.253 46.284 1.00 89.81 1024 VAL A N 1
ATOM 7915 C CA . VAL A 1 1024 ? -17.152 21.580 47.682 1.00 89.81 1024 VAL A CA 1
ATOM 7916 C C . VAL A 1 1024 ? -18.421 21.487 48.519 1.00 89.81 1024 VAL A C 1
ATOM 7918 O O . VAL A 1 1024 ? -19.431 22.126 48.213 1.00 89.81 1024 VAL A O 1
ATOM 7921 N N . VAL A 1 1025 ? -18.362 20.738 49.619 1.00 91.25 1025 VAL A N 1
ATOM 7922 C CA . VAL A 1 1025 ? -19.448 20.636 50.606 1.00 91.25 1025 VAL A CA 1
ATOM 7923 C C . VAL A 1 1025 ? -18.974 21.058 51.997 1.00 91.25 1025 VAL A C 1
ATOM 7925 O O . VAL A 1 1025 ? -17.791 20.989 52.327 1.00 91.25 1025 VAL A O 1
ATOM 7928 N N . ASN A 1 1026 ? -19.911 21.491 52.842 1.00 86.38 1026 ASN A N 1
ATOM 7929 C CA . ASN A 1 1026 ? -19.614 21.835 54.234 1.00 86.38 1026 ASN A CA 1
ATOM 7930 C C . ASN A 1 1026 ? -19.548 20.578 55.114 1.00 86.38 1026 ASN A C 1
ATOM 7932 O O . ASN A 1 1026 ? -20.460 19.758 55.057 1.00 86.38 1026 ASN A O 1
ATOM 7936 N N . GLY A 1 1027 ? -18.547 20.490 55.995 1.00 82.88 1027 GLY A N 1
ATOM 7937 C CA . GLY A 1 1027 ? -18.300 19.331 56.859 1.00 82.88 1027 GLY A CA 1
ATOM 7938 C C . GLY A 1 1027 ? -17.021 18.584 56.477 1.00 82.88 1027 GLY A C 1
ATOM 7939 O O . GLY A 1 1027 ? -16.388 18.923 55.488 1.00 82.88 1027 GLY A O 1
ATOM 7940 N N . ASN A 1 1028 ? -16.636 17.590 57.285 1.00 82.69 1028 ASN A N 1
ATOM 7941 C CA . ASN A 1 1028 ? -15.522 16.686 56.989 1.00 82.69 1028 ASN A CA 1
ATOM 7942 C C . ASN A 1 1028 ? -16.091 15.307 56.623 1.00 82.69 1028 ASN A C 1
ATOM 7944 O O . ASN A 1 1028 ? -16.635 14.605 57.480 1.00 82.69 1028 ASN A O 1
ATOM 7948 N N . HIS A 1 1029 ? -15.989 14.952 55.351 1.00 82.31 1029 HIS A N 1
ATOM 7949 C CA . HIS A 1 1029 ? -16.595 13.794 54.707 1.00 82.31 1029 HIS A CA 1
ATOM 7950 C C . HIS A 1 1029 ? -15.596 13.013 53.837 1.00 82.31 1029 HIS A C 1
ATOM 7952 O O . HIS A 1 1029 ? -15.981 11.989 53.279 1.00 82.31 1029 HIS A O 1
ATOM 7958 N N . ALA A 1 1030 ? -14.325 13.429 53.741 1.00 79.88 1030 ALA A N 1
ATOM 7959 C CA . ALA A 1 1030 ? -13.343 12.766 52.879 1.00 79.88 1030 ALA A CA 1
ATOM 7960 C C . ALA A 1 1030 ? -13.069 11.313 53.282 1.00 79.88 1030 ALA A C 1
ATOM 7962 O O . ALA A 1 1030 ? -12.898 10.454 52.429 1.00 79.88 1030 ALA A O 1
ATOM 7963 N N . SER A 1 1031 ? -13.095 11.002 54.582 1.00 75.06 1031 SER A N 1
ATOM 7964 C CA . SER A 1 1031 ? -12.879 9.639 55.099 1.00 75.06 1031 SER A CA 1
ATOM 7965 C C . SER A 1 1031 ? -13.993 8.643 54.754 1.00 75.06 1031 SER A C 1
ATOM 7967 O O . SER A 1 1031 ? -14.008 7.531 55.274 1.00 75.06 1031 SER A O 1
ATOM 7969 N N . ALA A 1 1032 ? -14.997 9.089 54.011 1.00 70.88 1032 ALA A N 1
ATOM 7970 C CA . ALA A 1 1032 ? -16.270 8.423 53.830 1.00 70.88 1032 ALA A CA 1
ATOM 7971 C C . ALA A 1 1032 ? -16.588 8.117 52.363 1.00 70.88 1032 ALA A C 1
ATOM 7973 O O . ALA A 1 1032 ? -17.635 7.533 52.099 1.00 70.88 1032 ALA A O 1
ATOM 7974 N N . ALA A 1 1033 ? -15.692 8.499 51.456 1.00 76.62 1033 ALA A N 1
ATOM 7975 C CA . ALA A 1 1033 ? -15.740 8.160 50.051 1.00 76.62 1033 ALA A CA 1
ATOM 7976 C C . ALA A 1 1033 ? -14.335 7.735 49.607 1.00 76.62 1033 ALA A C 1
ATOM 7978 O O . ALA A 1 1033 ? -13.340 8.372 49.958 1.00 76.62 1033 ALA A O 1
ATOM 7979 N N . GLU A 1 1034 ? -14.259 6.631 48.881 1.00 78.62 1034 GLU A N 1
ATOM 7980 C CA . GLU A 1 1034 ? -13.025 6.088 48.326 1.00 78.62 1034 GLU A CA 1
ATOM 7981 C C . GLU A 1 1034 ? -12.934 6.412 46.832 1.00 78.62 1034 GLU A C 1
ATOM 7983 O O . GLU A 1 1034 ? -13.939 6.664 46.168 1.00 78.62 1034 GLU A O 1
ATOM 7988 N N . VAL A 1 1035 ? -11.715 6.408 46.291 1.00 80.38 1035 VAL A N 1
ATOM 7989 C CA . VAL A 1 1035 ? -11.495 6.587 44.849 1.00 80.38 1035 VAL A CA 1
ATOM 7990 C C . VAL A 1 1035 ? -12.298 5.533 44.077 1.00 80.38 1035 VAL A C 1
ATOM 7992 O O . VAL A 1 1035 ? -12.232 4.347 44.400 1.00 80.38 1035 VAL A O 1
ATOM 7995 N N . GLY A 1 1036 ? -13.069 5.971 43.083 1.00 79.88 1036 GLY A N 1
ATOM 7996 C CA . GLY A 1 1036 ? -13.983 5.143 42.295 1.00 79.88 1036 GLY A CA 1
ATOM 7997 C C . GLY A 1 1036 ? -15.399 4.995 42.868 1.00 79.88 1036 GLY A C 1
ATOM 7998 O O . GLY A 1 1036 ? -16.243 4.378 42.218 1.00 79.88 1036 GLY A O 1
ATOM 7999 N N . ASP A 1 1037 ? -15.706 5.552 44.047 1.00 84.19 1037 ASP A N 1
ATOM 8000 C CA . ASP A 1 1037 ? -17.085 5.574 44.549 1.00 84.19 1037 ASP A CA 1
ATOM 8001 C C . ASP A 1 1037 ? -17.987 6.453 43.670 1.00 84.19 1037 ASP A C 1
ATOM 8003 O O . ASP A 1 1037 ? -17.569 7.487 43.145 1.00 84.19 1037 ASP A O 1
ATOM 8007 N N . ILE A 1 1038 ? -19.253 6.047 43.542 1.00 86.81 1038 ILE A N 1
ATOM 8008 C CA . ILE A 1 1038 ? -20.245 6.772 42.747 1.00 86.81 1038 ILE A CA 1
ATOM 8009 C C . ILE A 1 1038 ? -20.911 7.844 43.611 1.00 86.81 1038 ILE A C 1
ATOM 8011 O O . ILE A 1 1038 ? -21.562 7.549 44.618 1.00 86.81 1038 ILE A O 1
ATOM 8015 N N . LEU A 1 1039 ? -20.775 9.087 43.177 1.00 89.06 1039 LEU A N 1
ATOM 8016 C CA . LEU A 1 1039 ? -21.474 10.259 43.671 1.00 89.06 1039 LEU A CA 1
ATOM 8017 C C . LEU A 1 1039 ? -22.711 10.508 42.801 1.00 89.06 1039 LEU A C 1
ATOM 8019 O O . LEU A 1 1039 ? -22.690 10.274 41.597 1.00 89.06 1039 LEU A O 1
ATOM 8023 N N . SER A 1 1040 ? -23.791 11.021 43.375 1.00 89.81 1040 SER A N 1
ATOM 8024 C CA . SER A 1 1040 ? -24.956 11.477 42.616 1.00 89.81 1040 SER A CA 1
ATOM 8025 C C . SER A 1 1040 ? -25.313 12.894 43.018 1.00 89.81 1040 SER A C 1
ATOM 8027 O O . SER A 1 1040 ? -25.416 13.192 44.205 1.00 89.81 1040 SER A O 1
ATOM 8029 N N . ILE A 1 1041 ? -25.503 13.773 42.041 1.00 89.94 1041 ILE A N 1
ATOM 8030 C CA . ILE A 1 1041 ? -25.969 15.137 42.277 1.00 89.94 1041 ILE A CA 1
ATOM 8031 C C . ILE A 1 1041 ? -27.421 15.229 41.825 1.00 89.94 1041 ILE A C 1
ATOM 8033 O O . ILE A 1 1041 ? -27.782 14.754 40.749 1.00 89.94 1041 ILE A O 1
ATOM 8037 N N . THR A 1 1042 ? -28.269 15.831 42.659 1.00 89.19 1042 THR A N 1
ATOM 8038 C CA . THR A 1 1042 ? -29.684 16.050 42.338 1.00 89.19 1042 THR A CA 1
ATOM 8039 C C . THR A 1 1042 ? -30.165 17.431 42.772 1.00 89.19 1042 THR A C 1
ATOM 8041 O O . THR A 1 1042 ? -29.730 17.977 43.790 1.00 89.19 1042 THR A O 1
ATOM 8044 N N . GLY A 1 1043 ? -31.121 17.998 42.032 1.00 85.06 1043 GLY A N 1
ATOM 8045 C CA . GLY A 1 1043 ? -31.800 19.236 42.418 1.00 85.06 1043 GLY A CA 1
ATOM 8046 C C . GLY A 1 1043 ? -30.981 20.509 42.192 1.00 85.06 1043 GLY A C 1
ATOM 8047 O O . GLY A 1 1043 ? -31.232 21.517 42.860 1.00 85.06 1043 GLY A O 1
ATOM 8048 N N . SER A 1 1044 ? -30.015 20.477 41.274 1.00 89.75 1044 SER A N 1
ATOM 8049 C CA . SER A 1 1044 ? -29.345 21.671 40.760 1.00 89.75 1044 SER A CA 1
ATOM 8050 C C . SER A 1 1044 ? -30.309 22.543 39.941 1.00 89.75 1044 SER A C 1
ATOM 8052 O O . SER A 1 1044 ? -31.364 22.105 39.463 1.00 89.75 1044 SER A O 1
ATOM 8054 N N . HIS A 1 1045 ? -29.996 23.833 39.810 1.00 87.69 1045 HIS A N 1
ATOM 8055 C CA . HIS A 1 1045 ? -30.828 24.761 39.046 1.00 87.69 1045 HIS A CA 1
ATOM 8056 C C . HIS A 1 1045 ? -30.894 24.333 37.570 1.00 87.69 1045 HIS A C 1
ATOM 8058 O O . HIS A 1 1045 ? -29.868 24.198 36.917 1.00 87.69 1045 HIS A O 1
ATOM 8064 N N . GLN A 1 1046 ? -32.112 24.129 37.053 1.00 84.00 1046 GLN A N 1
ATOM 8065 C CA . GLN A 1 1046 ? -32.375 23.579 35.709 1.00 84.00 1046 GLN A CA 1
ATOM 8066 C C . GLN A 1 1046 ? -31.793 22.179 35.450 1.00 84.00 1046 GLN A C 1
ATOM 8068 O O . GLN A 1 1046 ? -31.749 21.766 34.297 1.00 84.00 1046 GLN A O 1
ATOM 8073 N N . HIS A 1 1047 ? -31.426 21.435 36.500 1.00 84.81 1047 HIS A N 1
ATOM 8074 C CA . HIS A 1 1047 ? -30.797 20.114 36.389 1.00 84.81 1047 HIS A CA 1
ATOM 8075 C C . HIS A 1 1047 ? -29.427 20.132 35.689 1.00 84.81 1047 HIS A C 1
ATOM 8077 O O . HIS A 1 1047 ? -28.991 19.099 35.197 1.00 84.81 1047 HIS A O 1
ATOM 8083 N N . ALA A 1 1048 ? -28.757 21.288 35.639 1.00 84.88 1048 ALA A N 1
ATOM 8084 C CA . ALA A 1 1048 ? -27.505 21.461 34.904 1.00 84.88 1048 ALA A CA 1
ATOM 8085 C C . ALA A 1 1048 ? -26.344 20.601 35.440 1.00 84.88 1048 ALA A C 1
ATOM 8087 O O . ALA A 1 1048 ? -25.557 20.115 34.642 1.00 84.88 1048 ALA A O 1
ATOM 8088 N N . ASN A 1 1049 ? -26.280 20.357 36.755 1.00 88.50 1049 ASN A N 1
ATOM 8089 C CA . ASN A 1 1049 ? -25.267 19.491 37.379 1.00 88.50 1049 ASN A CA 1
ATOM 8090 C C . ASN A 1 1049 ? -25.874 18.172 37.889 1.00 88.50 1049 ASN A C 1
ATOM 8092 O O . ASN A 1 1049 ? -25.270 17.512 38.727 1.00 88.50 1049 ASN A O 1
ATOM 8096 N N . ASP A 1 1050 ? -27.107 17.823 37.499 1.00 88.50 1050 ASP A N 1
ATOM 8097 C CA . ASP A 1 1050 ? -27.746 16.590 37.976 1.00 88.50 1050 ASP A CA 1
ATOM 8098 C C . ASP A 1 1050 ? -27.189 15.386 37.203 1.00 88.50 1050 ASP A C 1
ATOM 8100 O O . ASP A 1 1050 ? -27.243 15.355 35.977 1.00 88.50 1050 ASP A O 1
ATOM 8104 N N . GLY A 1 1051 ? -26.704 14.367 37.914 1.00 88.31 1051 GLY A N 1
ATOM 8105 C CA . GLY A 1 1051 ? -26.024 13.236 37.283 1.00 88.31 1051 GLY A CA 1
ATOM 8106 C C . GLY A 1 1051 ? -25.432 12.237 38.272 1.00 88.31 1051 GLY A C 1
ATOM 8107 O O . GLY A 1 1051 ? -25.628 12.339 39.491 1.00 88.31 1051 GLY A O 1
ATOM 8108 N N . ARG A 1 1052 ? -24.717 11.244 37.738 1.00 90.62 1052 ARG A N 1
ATOM 8109 C CA . ARG A 1 1052 ? -23.895 10.299 38.503 1.00 90.62 1052 ARG A CA 1
ATOM 8110 C C . ARG A 1 1052 ? -22.446 10.465 38.078 1.00 90.62 1052 ARG A C 1
ATOM 8112 O O . ARG A 1 1052 ? -22.166 10.581 36.896 1.00 90.62 1052 ARG A O 1
ATOM 8119 N N . TYR A 1 1053 ? -21.550 10.457 39.050 1.00 91.00 1053 TYR A N 1
ATOM 8120 C CA . TYR A 1 1053 ? -20.143 10.784 38.874 1.00 91.00 1053 TYR A CA 1
ATOM 8121 C C . TYR A 1 1053 ? -19.280 9.784 39.633 1.00 91.00 1053 TYR A C 1
ATOM 8123 O O . TYR A 1 1053 ? -19.713 9.279 40.666 1.00 91.00 1053 TYR A O 1
ATOM 8131 N N . THR A 1 1054 ? -18.067 9.505 39.179 1.00 88.38 1054 THR A N 1
ATOM 8132 C CA . THR A 1 1054 ? -17.074 8.743 39.948 1.00 88.38 1054 THR A CA 1
ATOM 8133 C C . THR A 1 1054 ? -16.110 9.690 40.653 1.00 88.38 1054 THR A C 1
ATOM 8135 O O . THR A 1 1054 ? -15.826 10.794 40.189 1.00 88.38 1054 THR A O 1
ATOM 8138 N N . LEU A 1 1055 ? -15.637 9.285 41.828 1.00 87.81 1055 LEU A N 1
ATOM 8139 C CA . LEU A 1 1055 ? -14.743 10.087 42.654 1.00 87.81 1055 LEU A CA 1
ATOM 8140 C C . LEU A 1 1055 ? -13.269 9.826 42.315 1.00 87.81 1055 LEU A C 1
ATOM 8142 O O . LEU A 1 1055 ? -12.801 8.703 42.490 1.00 87.81 1055 LEU A O 1
ATOM 8146 N N . LEU A 1 1056 ? -12.511 10.867 41.962 1.00 86.50 1056 LEU A N 1
ATOM 8147 C CA . LEU A 1 1056 ? -11.054 10.789 41.809 1.00 86.50 1056 LEU A CA 1
ATOM 8148 C C . LEU A 1 1056 ? -10.360 10.912 43.168 1.00 86.50 1056 LEU A C 1
ATOM 8150 O O . LEU A 1 1056 ? -9.552 10.071 43.548 1.00 86.50 1056 LEU A O 1
ATOM 8154 N N . ILE A 1 1057 ? -10.665 11.975 43.918 1.00 86.69 1057 ILE A N 1
ATOM 8155 C CA . ILE A 1 1057 ? -10.068 12.266 45.231 1.00 86.69 1057 ILE A CA 1
ATOM 8156 C C . ILE A 1 1057 ? -11.092 12.991 46.107 1.00 86.69 1057 ILE A C 1
ATOM 8158 O O . ILE A 1 1057 ? -11.741 13.928 45.651 1.00 86.69 1057 ILE A O 1
ATOM 8162 N N . ALA A 1 1058 ? -11.167 12.637 47.393 1.00 87.75 1058 ALA A N 1
ATOM 8163 C CA . ALA A 1 1058 ? -11.822 13.454 48.414 1.00 87.75 1058 ALA A CA 1
ATOM 8164 C C . ALA A 1 1058 ? -10.806 13.938 49.463 1.00 87.75 1058 ALA A C 1
ATOM 8166 O O . ALA A 1 1058 ? -10.009 13.146 49.972 1.00 87.75 1058 ALA A O 1
ATOM 8167 N N . ALA A 1 1059 ? -10.832 15.227 49.813 1.00 88.62 1059 ALA A N 1
ATOM 8168 C CA . ALA A 1 1059 ? -9.922 15.812 50.801 1.00 88.62 1059 ALA A CA 1
ATOM 8169 C C . ALA A 1 1059 ? -10.634 16.783 51.754 1.00 88.62 1059 ALA A C 1
ATOM 8171 O O . ALA A 1 1059 ? -11.362 17.676 51.327 1.00 88.62 1059 ALA A O 1
ATOM 8172 N N . ASP A 1 1060 ? -10.385 16.632 53.058 1.00 88.06 1060 ASP A N 1
ATOM 8173 C CA . ASP A 1 1060 ? -10.898 17.545 54.082 1.00 88.06 1060 ASP A CA 1
ATOM 8174 C C . ASP A 1 1060 ? -9.910 18.694 54.315 1.00 88.06 1060 ASP A C 1
ATOM 8176 O O . ASP A 1 1060 ? -8.762 18.482 54.720 1.00 88.06 1060 ASP A O 1
ATOM 8180 N N . VAL A 1 1061 ? -10.366 19.932 54.122 1.00 82.75 1061 VAL A N 1
ATOM 8181 C CA . VAL A 1 1061 ? -9.557 21.141 54.309 1.00 82.75 1061 VAL A CA 1
ATOM 8182 C C . VAL A 1 1061 ? -10.327 22.128 55.181 1.00 82.75 1061 VAL A C 1
ATOM 8184 O O . VAL A 1 1061 ? -11.339 22.681 54.784 1.00 82.75 1061 VAL A O 1
ATOM 8187 N N . ALA A 1 1062 ? -9.851 22.379 56.404 1.00 80.19 1062 ALA A N 1
ATOM 8188 C CA . ALA A 1 1062 ? -10.390 23.418 57.295 1.00 80.19 1062 ALA A CA 1
ATOM 8189 C C . ALA A 1 1062 ? -11.919 23.372 57.577 1.00 80.19 1062 ALA A C 1
ATOM 8191 O O . ALA A 1 1062 ? -12.508 24.407 57.890 1.00 80.19 1062 ALA A O 1
ATOM 8192 N N . GLY A 1 1063 ? -12.551 22.191 57.552 1.00 79.75 1063 GLY A N 1
ATOM 8193 C CA . GLY A 1 1063 ? -13.978 22.017 57.876 1.00 79.75 1063 GLY A CA 1
ATOM 8194 C C . GLY A 1 1063 ? -14.922 21.960 56.668 1.00 79.75 1063 GLY A C 1
ATOM 8195 O O . GLY A 1 1063 ? -16.139 21.969 56.864 1.00 79.75 1063 GLY A O 1
ATOM 8196 N N . ILE A 1 1064 ? -14.370 21.926 55.454 1.00 86.69 1064 ILE A N 1
ATOM 8197 C CA . ILE A 1 1064 ? -15.059 21.606 54.200 1.00 86.69 1064 ILE A CA 1
ATOM 8198 C C . ILE A 1 1064 ? -14.416 20.364 53.571 1.00 86.69 1064 ILE A C 1
ATOM 8200 O O . ILE A 1 1064 ? -13.235 20.091 53.807 1.00 86.69 1064 ILE A O 1
ATOM 8204 N N . THR A 1 1065 ? -15.178 19.655 52.743 1.00 88.06 1065 THR A N 1
ATOM 8205 C CA . THR A 1 1065 ? -14.683 18.539 51.932 1.00 88.06 1065 THR A CA 1
ATOM 8206 C C . THR A 1 1065 ? -14.714 18.928 50.469 1.00 88.06 1065 THR A C 1
ATOM 8208 O O . THR A 1 1065 ? -15.736 19.395 49.965 1.00 88.06 1065 THR A O 1
ATOM 8211 N N . GLU A 1 1066 ? -13.593 18.708 49.798 1.00 90.31 1066 GLU A N 1
ATOM 8212 C CA . GLU A 1 1066 ? -13.441 18.858 48.359 1.00 90.31 1066 GLU A CA 1
ATOM 8213 C C . GLU A 1 1066 ? -13.515 17.471 47.718 1.00 90.31 1066 GLU A C 1
ATOM 8215 O O . GLU A 1 1066 ? -12.675 16.620 48.010 1.00 90.31 1066 GLU A O 1
ATOM 8220 N N . PHE A 1 1067 ? -14.514 17.245 46.867 1.00 87.44 1067 PHE A N 1
ATOM 8221 C CA . PHE A 1 1067 ? -14.634 16.059 46.022 1.00 87.44 1067 PHE A CA 1
ATOM 8222 C C . PHE A 1 1067 ? -14.193 16.429 44.608 1.00 87.44 1067 PHE A C 1
ATOM 8224 O O . PHE A 1 1067 ? -14.786 17.316 44.002 1.00 87.44 1067 PHE A O 1
ATOM 8231 N N . VAL A 1 1068 ? -13.154 15.777 44.097 1.00 89.88 1068 VAL A N 1
ATOM 8232 C CA . VAL A 1 1068 ? -12.695 15.906 42.710 1.00 89.88 1068 VAL A CA 1
ATOM 8233 C C . VAL A 1 1068 ? -13.312 14.770 41.908 1.00 89.88 1068 VAL A C 1
ATOM 8235 O O . VAL A 1 1068 ? -13.104 13.607 42.249 1.00 89.88 1068 VAL A O 1
ATOM 8238 N N . ILE A 1 1069 ? -14.095 15.104 40.892 1.00 89.81 1069 ILE A N 1
ATOM 8239 C CA . ILE A 1 1069 ? -14.757 14.145 40.010 1.00 89.81 1069 ILE A CA 1
ATOM 8240 C C . ILE A 1 1069 ? -13.736 13.568 39.026 1.00 89.81 1069 ILE A C 1
ATOM 8242 O O . ILE A 1 1069 ? -12.854 14.282 38.556 1.00 89.81 1069 ILE A O 1
ATOM 8246 N N . ASP A 1 1070 ? -13.862 12.271 38.758 1.00 88.19 1070 ASP A N 1
ATOM 8247 C CA . ASP A 1 1070 ? -13.090 11.547 37.747 1.00 88.19 1070 ASP A CA 1
ATOM 8248 C C . ASP A 1 1070 ? -13.886 11.458 36.437 1.00 88.19 1070 ASP A C 1
ATOM 8250 O O . ASP A 1 1070 ? -13.482 12.000 35.413 1.00 88.19 1070 ASP A O 1
ATOM 8254 N N . GLN A 1 1071 ? -15.077 10.849 36.490 1.00 89.12 1071 GLN A N 1
ATOM 8255 C CA . GLN A 1 1071 ? -15.925 10.585 35.325 1.00 89.12 1071 GLN A CA 1
ATOM 8256 C C . GLN A 1 1071 ? -17.397 10.933 35.602 1.00 89.12 1071 GLN A C 1
ATOM 8258 O O . GLN A 1 1071 ? -17.838 10.941 36.753 1.00 89.12 1071 GLN A O 1
ATOM 8263 N N . THR A 1 1072 ? -18.178 11.184 34.554 1.00 90.75 1072 THR A N 1
ATOM 8264 C CA . THR A 1 1072 ? -19.625 11.453 34.562 1.00 90.75 1072 THR A CA 1
ATOM 8265 C C . THR A 1 1072 ? -20.384 10.388 33.765 1.00 90.75 1072 THR A C 1
ATOM 8267 O O . THR A 1 1072 ? -19.900 9.905 32.748 1.00 90.75 1072 THR A O 1
ATOM 8270 N N . GLU A 1 1073 ? -21.558 9.962 34.237 1.00 90.75 1073 GLU A N 1
ATOM 8271 C CA . GLU A 1 1073 ? -22.393 8.965 33.556 1.00 90.75 1073 GLU A CA 1
ATOM 8272 C C . GLU A 1 1073 ? -23.211 9.619 32.434 1.00 90.75 1073 GLU A C 1
ATOM 8274 O O . GLU A 1 1073 ? -24.177 10.341 32.691 1.00 90.75 1073 GLU A O 1
ATOM 8279 N N . GLU A 1 1074 ? -22.873 9.308 31.187 1.00 87.69 1074 GLU A N 1
ATOM 8280 C CA . GLU A 1 1074 ? -23.527 9.848 29.996 1.00 87.69 1074 GLU A CA 1
ATOM 8281 C C . GLU A 1 1074 ? -24.034 8.744 29.064 1.00 87.69 1074 GLU A C 1
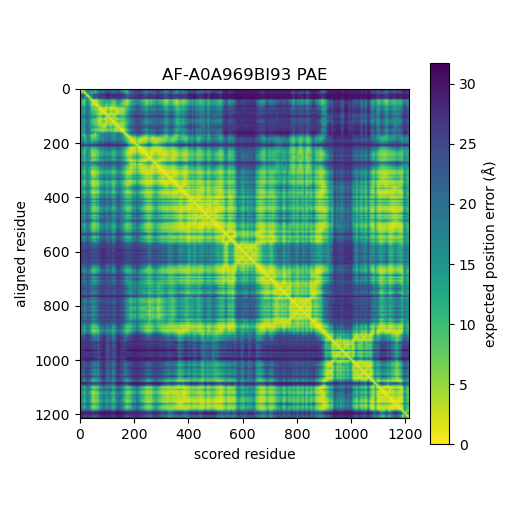ATOM 8283 O O . GLU A 1 1074 ? -23.552 7.608 29.067 1.00 87.69 1074 GLU A O 1
ATOM 8288 N N . LEU A 1 1075 ? -25.047 9.068 28.253 1.00 86.56 1075 LEU A N 1
ATOM 8289 C CA . LEU A 1 1075 ? -25.537 8.157 27.222 1.00 86.56 1075 LEU A CA 1
ATOM 8290 C C . LEU A 1 1075 ? -24.564 8.165 26.043 1.00 86.56 1075 LEU A C 1
ATOM 8292 O O . LEU A 1 1075 ? -24.593 9.079 25.218 1.00 86.56 1075 LEU A O 1
ATOM 8296 N N . VAL A 1 1076 ? -23.764 7.109 25.923 1.00 88.94 1076 VAL A N 1
ATOM 8297 C CA . VAL A 1 1076 ? -22.869 6.919 24.782 1.00 88.94 1076 VAL A CA 1
ATOM 8298 C C . VAL A 1 1076 ? -23.593 6.090 23.728 1.00 88.94 1076 VAL A C 1
ATOM 8300 O O . VAL A 1 1076 ? -24.006 4.948 23.963 1.00 88.94 1076 VAL A O 1
ATOM 8303 N N . GLN A 1 1077 ? -23.763 6.681 22.548 1.00 89.56 1077 GLN A N 1
ATOM 8304 C CA . GLN A 1 1077 ? -24.431 6.053 21.417 1.00 89.56 1077 GLN A CA 1
ATOM 8305 C C . GLN A 1 1077 ? -23.599 6.220 20.148 1.00 89.56 1077 GLN A C 1
ATOM 8307 O O . GLN A 1 1077 ? -23.203 7.329 19.790 1.00 89.56 1077 GLN A O 1
ATOM 8312 N N . ASP A 1 1078 ? -23.396 5.118 19.429 1.00 90.62 1078 ASP A N 1
ATOM 8313 C CA . ASP A 1 1078 ? -22.711 5.151 18.139 1.00 90.62 1078 ASP A CA 1
ATOM 8314 C C . ASP A 1 1078 ? -23.466 6.012 17.117 1.00 90.62 1078 ASP A C 1
ATOM 8316 O O . ASP A 1 1078 ? -24.682 5.877 16.920 1.00 90.62 1078 ASP A O 1
ATOM 8320 N N . LYS A 1 1079 ? -22.718 6.855 16.397 1.00 88.56 1079 LYS A N 1
ATOM 8321 C CA . LYS A 1 1079 ? -23.248 7.636 15.276 1.00 88.56 1079 LYS A CA 1
ATOM 8322 C C . LYS A 1 1079 ? -23.744 6.691 14.173 1.00 88.56 1079 LYS A C 1
ATOM 8324 O O . LYS A 1 1079 ? -23.063 5.742 13.791 1.00 88.56 1079 LYS A O 1
ATOM 8329 N N . LEU A 1 1080 ? -24.929 6.966 13.632 1.00 86.00 1080 LEU A N 1
ATOM 8330 C CA . LEU A 1 1080 ? -25.452 6.256 12.462 1.00 86.00 1080 LEU A CA 1
ATOM 8331 C C . LEU A 1 1080 ? -24.892 6.863 11.174 1.00 86.00 1080 LEU A C 1
ATOM 8333 O O . LEU A 1 1080 ? -24.710 8.076 11.088 1.00 86.00 1080 LEU A O 1
ATOM 8337 N N . LEU A 1 1081 ? -24.672 6.026 10.159 1.00 83.44 1081 LEU A N 1
ATOM 8338 C CA . LEU A 1 1081 ? -24.306 6.500 8.827 1.00 83.44 1081 LEU A CA 1
ATOM 8339 C C . LEU A 1 1081 ? -25.507 7.233 8.214 1.00 83.44 1081 LEU A C 1
ATOM 8341 O O . LEU A 1 1081 ? -26.582 6.644 8.074 1.00 83.44 1081 LEU A O 1
ATOM 8345 N N . SER A 1 1082 ? -25.343 8.506 7.851 1.00 74.06 1082 SER A N 1
ATOM 8346 C CA . SER A 1 1082 ? -26.423 9.261 7.214 1.00 74.06 1082 SER A CA 1
ATOM 8347 C C . SER A 1 1082 ? -26.667 8.784 5.778 1.00 74.06 1082 SER A C 1
ATOM 8349 O O . SER A 1 1082 ? -25.736 8.538 5.010 1.00 74.06 1082 SER A O 1
ATOM 8351 N N . ILE A 1 1083 ? -27.940 8.656 5.392 1.00 64.06 1083 ILE A N 1
ATOM 8352 C CA . ILE A 1 1083 ? -28.325 8.427 3.996 1.00 64.06 1083 ILE A CA 1
ATOM 8353 C C . ILE A 1 1083 ? -28.937 9.714 3.456 1.00 64.06 1083 ILE A C 1
ATOM 8355 O O . ILE A 1 1083 ? -30.050 10.083 3.825 1.00 64.06 1083 ILE A O 1
ATOM 8359 N N . ASN A 1 1084 ? -28.221 10.373 2.545 1.00 54.25 1084 ASN A N 1
ATOM 8360 C CA . ASN A 1 1084 ? -28.793 11.416 1.701 1.00 54.25 1084 ASN A CA 1
ATOM 8361 C C . ASN A 1 1084 ? -29.583 10.745 0.573 1.00 54.25 1084 ASN A C 1
ATOM 8363 O O . ASN A 1 1084 ? -29.022 10.368 -0.455 1.00 54.25 1084 ASN A O 1
ATOM 8367 N N . LEU A 1 1085 ? -30.881 10.543 0.787 1.00 53.44 1085 LEU A N 1
ATOM 8368 C CA . LEU A 1 1085 ? -31.811 10.295 -0.310 1.00 53.44 1085 LEU A CA 1
ATOM 8369 C C . LEU A 1 1085 ? -32.242 11.661 -0.846 1.00 53.44 1085 LEU A C 1
ATOM 8371 O O . LEU A 1 1085 ? -32.761 12.469 -0.077 1.00 53.44 1085 LEU A O 1
ATOM 8375 N N . ASP A 1 1086 ? -32.037 11.913 -2.140 1.00 47.91 1086 ASP A N 1
ATOM 8376 C CA . ASP A 1 1086 ? -32.712 13.024 -2.817 1.00 47.91 1086 ASP A CA 1
ATOM 8377 C C . ASP A 1 1086 ? -34.233 12.882 -2.604 1.00 47.91 1086 ASP A C 1
ATOM 8379 O O . ASP A 1 1086 ? -34.770 11.769 -2.641 1.00 47.91 1086 ASP A O 1
ATOM 8383 N N . ASP A 1 1087 ? -34.893 14.008 -2.325 1.00 49.44 1087 ASP A N 1
ATOM 8384 C CA . ASP A 1 1087 ? -36.273 14.141 -1.839 1.00 49.44 1087 ASP A CA 1
ATOM 8385 C C . ASP A 1 1087 ? -37.305 13.127 -2.404 1.00 49.44 1087 ASP A C 1
ATOM 8387 O O . ASP A 1 1087 ? -37.336 12.795 -3.591 1.00 49.44 1087 ASP A O 1
ATOM 8391 N N . ASP A 1 1088 ? -38.236 12.714 -1.531 1.00 47.50 1088 ASP A N 1
ATOM 8392 C CA . ASP A 1 1088 ? -39.472 11.955 -1.812 1.00 47.50 1088 ASP A CA 1
ATOM 8393 C C . ASP A 1 1088 ? -39.353 10.472 -2.242 1.00 47.50 1088 ASP A C 1
ATOM 8395 O O . ASP A 1 1088 ? -40.236 9.926 -2.916 1.00 47.50 1088 ASP A O 1
ATOM 8399 N N . CYS A 1 1089 ? -38.346 9.731 -1.768 1.00 48.75 1089 CYS A N 1
ATOM 8400 C CA . CYS A 1 1089 ? -38.404 8.262 -1.819 1.00 48.75 1089 CYS A CA 1
ATOM 8401 C C . CYS A 1 1089 ? -39.200 7.673 -0.637 1.00 48.75 1089 CYS A C 1
ATOM 8403 O O . CYS A 1 1089 ? -38.757 7.671 0.505 1.00 48.75 1089 CYS A O 1
ATOM 8405 N N . THR A 1 1090 ? -40.363 7.075 -0.923 1.00 51.78 1090 THR A N 1
ATOM 8406 C CA . THR A 1 1090 ? -41.188 6.305 0.043 1.00 51.78 1090 THR A CA 1
ATOM 8407 C C . THR A 1 1090 ? -40.617 4.917 0.380 1.00 51.78 1090 THR A C 1
ATOM 8409 O O . THR A 1 1090 ? -41.262 4.121 1.064 1.00 51.78 1090 THR A O 1
ATOM 8412 N N . CYS A 1 1091 ? -39.406 4.614 -0.088 1.00 52.81 1091 CYS A N 1
ATOM 8413 C CA . CYS A 1 1091 ? -38.691 3.370 0.167 1.00 52.81 1091 CYS A CA 1
ATOM 8414 C C . CYS A 1 1091 ? -37.751 3.570 1.364 1.00 52.81 1091 CYS A C 1
ATOM 8416 O O . CYS A 1 1091 ? -36.598 3.955 1.193 1.00 52.81 1091 CYS A O 1
ATOM 8418 N N . ALA A 1 1092 ? -38.240 3.319 2.579 1.00 51.75 1092 ALA A N 1
ATOM 8419 C CA . ALA A 1 1092 ? -37.356 3.155 3.728 1.00 51.75 1092 ALA A CA 1
ATOM 8420 C C . ALA A 1 1092 ? -36.606 1.823 3.564 1.00 51.75 1092 ALA A C 1
ATOM 8422 O O . ALA A 1 1092 ? -37.230 0.765 3.479 1.00 51.75 1092 ALA A O 1
ATOM 8423 N N . LEU A 1 1093 ? -35.279 1.871 3.451 1.00 58.31 1093 LEU A N 1
ATOM 8424 C CA . LEU A 1 1093 ? -34.445 0.679 3.595 1.00 58.31 1093 LEU A CA 1
ATOM 8425 C C . LEU A 1 1093 ? -34.477 0.267 5.074 1.00 58.31 1093 LEU A C 1
ATOM 8427 O O . LEU A 1 1093 ? -34.027 1.034 5.920 1.00 58.31 1093 LEU A O 1
ATOM 8431 N N . ASP A 1 1094 ? -35.010 -0.921 5.378 1.00 61.62 1094 ASP A N 1
ATOM 8432 C CA . ASP A 1 1094 ? -35.102 -1.439 6.757 1.00 61.62 1094 ASP A CA 1
ATOM 8433 C C . ASP A 1 1094 ? -33.716 -1.715 7.388 1.00 61.62 1094 ASP A C 1
ATOM 8435 O O . ASP A 1 1094 ? -33.580 -1.688 8.610 1.00 61.62 1094 ASP A O 1
ATOM 8439 N N . ASP A 1 1095 ? -32.679 -1.972 6.576 1.00 73.00 1095 ASP A N 1
ATOM 8440 C CA . ASP A 1 1095 ? -31.293 -2.199 7.019 1.00 73.00 1095 ASP A CA 1
ATOM 8441 C C . ASP A 1 1095 ? -30.308 -1.444 6.114 1.00 73.00 1095 ASP A C 1
ATOM 8443 O O . ASP A 1 1095 ? -30.171 -1.750 4.930 1.00 73.00 1095 ASP A O 1
ATOM 8447 N N . MET A 1 1096 ? -29.631 -0.450 6.691 1.00 72.38 1096 MET A N 1
ATOM 8448 C CA . MET A 1 1096 ? -28.711 0.464 6.002 1.00 72.38 1096 MET A CA 1
ATOM 8449 C C . MET A 1 1096 ? -27.263 -0.044 5.920 1.00 72.38 1096 MET A C 1
ATOM 8451 O O . MET A 1 1096 ? -26.432 0.609 5.298 1.00 72.38 1096 MET A O 1
ATOM 8455 N N . TYR A 1 1097 ? -26.942 -1.178 6.551 1.00 84.50 1097 TYR A N 1
ATOM 8456 C CA . TYR A 1 1097 ? -25.563 -1.678 6.662 1.00 84.50 1097 TYR A CA 1
ATOM 8457 C C . TYR A 1 1097 ? -25.349 -3.009 5.936 1.00 84.50 1097 TYR A C 1
ATOM 8459 O O . TYR A 1 1097 ? -24.236 -3.326 5.508 1.00 84.50 1097 TYR A O 1
ATOM 8467 N N . SER A 1 1098 ? -26.401 -3.816 5.804 1.00 86.56 1098 SER A N 1
ATOM 8468 C CA . SER A 1 1098 ? -26.303 -5.116 5.144 1.00 86.56 1098 SER A CA 1
ATOM 8469 C C . SER A 1 1098 ? -26.114 -4.980 3.638 1.00 86.56 1098 SER A C 1
ATOM 8471 O O . SER A 1 1098 ? -26.847 -4.267 2.961 1.00 86.56 1098 SER A O 1
ATOM 8473 N N . CYS A 1 1099 ? -25.176 -5.764 3.104 1.00 86.56 1099 CYS A N 1
ATOM 8474 C CA . CYS A 1 1099 ? -24.910 -5.879 1.671 1.00 86.56 1099 CYS A CA 1
ATOM 8475 C C . CYS A 1 1099 ? -24.546 -4.550 0.979 1.00 86.56 1099 CYS A C 1
ATOM 8477 O O . CYS A 1 1099 ? -24.853 -4.357 -0.194 1.00 86.56 1099 CYS A O 1
ATOM 8479 N N . ILE A 1 1100 ? -23.873 -3.641 1.685 1.00 88.69 1100 ILE A N 1
ATOM 8480 C CA . ILE A 1 1100 ? -23.344 -2.392 1.126 1.00 88.69 1100 ILE A CA 1
ATOM 8481 C C . ILE A 1 1100 ? -21.853 -2.299 1.464 1.00 88.69 1100 ILE A C 1
ATOM 8483 O O . ILE A 1 1100 ? -21.422 -2.692 2.551 1.00 88.69 1100 ILE A O 1
ATOM 8487 N N . ALA A 1 1101 ? -21.048 -1.798 0.531 1.00 91.44 1101 ALA A N 1
ATOM 8488 C CA . ALA A 1 1101 ? -19.646 -1.486 0.771 1.00 91.44 1101 ALA A CA 1
ATOM 8489 C C . ALA A 1 1101 ? -19.215 -0.222 0.017 1.00 91.44 1101 ALA A C 1
ATOM 8491 O O . ALA A 1 1101 ? -19.778 0.130 -1.023 1.00 91.44 1101 ALA A O 1
ATOM 8492 N N . HIS A 1 1102 ? -18.208 0.463 0.552 1.00 93.12 1102 HIS A N 1
ATOM 8493 C CA . HIS A 1 1102 ? -17.532 1.575 -0.113 1.00 93.12 1102 HIS A CA 1
ATOM 8494 C C . HIS A 1 1102 ? -16.174 1.128 -0.641 1.00 93.12 1102 HIS A C 1
ATOM 8496 O O . HIS A 1 1102 ? -15.408 0.485 0.071 1.00 93.12 1102 HIS A O 1
ATOM 8502 N N . VAL A 1 1103 ? -15.879 1.485 -1.887 1.00 95.25 1103 VAL A N 1
ATOM 8503 C CA . VAL A 1 1103 ? -14.569 1.329 -2.514 1.00 95.25 1103 VAL A CA 1
ATOM 8504 C C . VAL A 1 1103 ? -13.945 2.714 -2.612 1.00 95.25 1103 VAL A C 1
ATOM 8506 O O . VAL A 1 1103 ? -14.427 3.552 -3.370 1.00 95.25 1103 VAL A O 1
ATOM 8509 N N . ILE A 1 1104 ? -12.887 2.962 -1.849 1.00 95.56 1104 ILE A N 1
ATOM 8510 C CA . ILE A 1 1104 ? -12.157 4.228 -1.840 1.00 95.56 1104 ILE A CA 1
ATOM 8511 C C . ILE A 1 1104 ? -10.895 4.057 -2.686 1.00 95.56 1104 ILE A C 1
ATOM 8513 O O . ILE A 1 1104 ? -10.076 3.178 -2.421 1.00 95.56 1104 ILE A O 1
ATOM 8517 N N . VAL A 1 1105 ? -10.738 4.886 -3.715 1.00 94.62 1105 VAL A N 1
ATOM 8518 C CA . VAL A 1 1105 ? -9.670 4.782 -4.716 1.00 94.62 1105 VAL A CA 1
ATOM 8519 C C . VAL A 1 1105 ? -8.965 6.136 -4.840 1.00 94.62 1105 VAL A C 1
ATOM 8521 O O . VAL A 1 1105 ? -9.648 7.157 -4.949 1.00 94.62 1105 VAL A O 1
ATOM 8524 N N . PRO A 1 1106 ? -7.623 6.204 -4.835 1.00 93.06 1106 PRO A N 1
ATOM 8525 C CA . PRO A 1 1106 ? -6.920 7.456 -5.100 1.00 93.06 1106 PRO A CA 1
ATOM 8526 C C . PRO A 1 1106 ? -7.165 7.906 -6.551 1.00 93.06 1106 PRO A C 1
ATOM 8528 O O . PRO A 1 1106 ? -7.212 7.085 -7.458 1.00 93.06 1106 PRO A O 1
ATOM 8531 N N . TYR A 1 1107 ? -7.345 9.203 -6.815 1.00 89.50 1107 TYR A N 1
ATOM 8532 C CA . TYR A 1 1107 ? -7.640 9.669 -8.187 1.00 89.50 1107 TYR A CA 1
ATOM 8533 C C . TYR A 1 1107 ? -6.393 9.923 -9.053 1.00 89.50 1107 TYR A C 1
ATOM 8535 O O . TYR A 1 1107 ? -6.498 9.950 -10.282 1.00 89.50 1107 TYR A O 1
ATOM 8543 N N . TRP A 1 1108 ? -5.256 10.202 -8.412 1.00 87.56 1108 TRP A N 1
ATOM 8544 C CA . TRP A 1 1108 ? -4.057 10.778 -9.026 1.00 87.56 1108 TRP A CA 1
ATOM 8545 C C . TRP A 1 1108 ? -3.006 9.786 -9.558 1.00 87.56 1108 TRP A C 1
ATOM 8547 O O . TRP A 1 1108 ? -2.271 10.202 -10.449 1.00 87.56 1108 TRP A O 1
ATOM 8557 N N . PRO A 1 1109 ? -2.878 8.529 -9.077 1.00 85.06 1109 PRO A N 1
ATOM 8558 C CA . PRO A 1 1109 ? -1.817 7.630 -9.537 1.00 85.06 1109 PRO A CA 1
ATOM 8559 C C . PRO A 1 1109 ? -1.885 7.324 -11.035 1.00 85.06 1109 PRO A C 1
ATOM 8561 O O . PRO A 1 1109 ? -2.953 6.985 -11.537 1.00 85.06 1109 PRO A O 1
ATOM 8564 N N . GLY A 1 1110 ? -0.748 7.406 -11.733 1.00 75.94 1110 GLY A N 1
ATOM 8565 C CA . GLY A 1 1110 ? -0.544 6.989 -13.130 1.00 75.94 1110 GLY A CA 1
ATOM 8566 C C . GLY A 1 1110 ? -1.792 6.977 -14.028 1.00 75.94 1110 GLY A C 1
ATOM 8567 O O . GLY A 1 1110 ? -2.328 8.012 -14.431 1.00 75.94 1110 GLY A O 1
ATOM 8568 N N . ARG A 1 1111 ? -2.269 5.770 -14.350 1.00 82.56 1111 ARG A N 1
ATOM 8569 C CA . ARG A 1 1111 ? -3.417 5.534 -15.246 1.00 82.56 1111 ARG A CA 1
ATOM 8570 C C . ARG A 1 1111 ? -4.785 5.827 -14.624 1.00 82.56 1111 ARG A C 1
ATOM 8572 O O . ARG A 1 1111 ? -5.768 5.888 -15.358 1.00 82.56 1111 ARG A O 1
ATOM 8579 N N . PHE A 1 1112 ? -4.878 6.065 -13.316 1.00 86.94 1112 PHE A N 1
ATOM 8580 C CA . PHE A 1 1112 ? -6.139 6.396 -12.643 1.00 86.94 1112 PHE A CA 1
ATOM 8581 C C . PHE A 1 1112 ? -6.644 7.787 -13.032 1.00 86.94 1112 PHE A C 1
ATOM 8583 O O . PHE A 1 1112 ? -7.821 8.074 -12.860 1.00 86.94 1112 PHE A O 1
ATOM 8590 N N . ILE A 1 1113 ? -5.817 8.643 -13.633 1.00 81.44 1113 ILE A N 1
ATOM 8591 C CA . ILE A 1 1113 ? -6.269 9.909 -14.231 1.00 81.44 1113 ILE A CA 1
ATOM 8592 C C . ILE A 1 1113 ? -7.131 9.652 -15.487 1.00 81.44 1113 ILE A C 1
ATOM 8594 O O . ILE A 1 1113 ? -8.037 10.430 -15.797 1.00 81.44 1113 ILE A O 1
ATOM 8598 N N . ASN A 1 1114 ? -6.903 8.539 -16.194 1.00 81.81 1114 ASN A N 1
ATOM 8599 C CA . ASN A 1 1114 ? -7.594 8.212 -17.437 1.00 81.81 1114 ASN A CA 1
ATOM 8600 C C . ASN A 1 1114 ? -9.041 7.740 -17.180 1.00 81.81 1114 ASN A C 1
ATOM 8602 O O . ASN A 1 1114 ? -9.283 6.723 -16.528 1.00 81.81 1114 ASN A O 1
ATOM 8606 N N . LYS A 1 1115 ? -10.027 8.444 -17.751 1.00 81.62 1115 LYS A N 1
ATOM 8607 C CA . LYS A 1 1115 ? -11.457 8.133 -17.564 1.00 81.62 1115 LYS A CA 1
ATOM 8608 C C . LYS A 1 1115 ? -11.886 6.778 -18.120 1.00 81.62 1115 LYS A C 1
ATOM 8610 O O . LYS A 1 1115 ? -12.786 6.165 -17.548 1.00 81.62 1115 LYS A O 1
ATOM 8615 N N . ASP A 1 1116 ? -11.292 6.316 -19.217 1.00 83.69 1116 ASP A N 1
ATOM 8616 C CA . ASP A 1 1116 ? -11.625 5.006 -19.785 1.00 83.69 1116 ASP A CA 1
ATOM 8617 C C . ASP A 1 1116 ? -11.189 3.896 -18.829 1.00 83.69 1116 ASP A C 1
ATOM 8619 O O . ASP A 1 1116 ? -11.952 2.962 -18.574 1.00 83.69 1116 ASP A O 1
ATOM 8623 N N . TYR A 1 1117 ? -10.010 4.057 -18.223 1.00 87.19 1117 TYR A N 1
ATOM 8624 C CA . TYR A 1 1117 ? -9.529 3.153 -17.188 1.00 87.19 1117 TYR A CA 1
ATOM 8625 C C . TYR A 1 1117 ? -10.430 3.181 -15.944 1.00 87.19 1117 TYR A C 1
ATOM 8627 O O . TYR A 1 1117 ? -10.810 2.120 -15.452 1.00 87.19 1117 TYR A O 1
ATOM 8635 N N . ARG A 1 1118 ? -10.866 4.364 -15.479 1.00 89.44 1118 ARG A N 1
ATOM 8636 C CA . ARG A 1 1118 ? -11.820 4.466 -14.353 1.00 89.44 1118 ARG A CA 1
ATOM 8637 C C . ARG A 1 1118 ? -13.121 3.717 -14.625 1.00 89.44 1118 ARG A C 1
ATOM 8639 O O . ARG A 1 1118 ? -13.558 2.923 -13.799 1.00 89.44 1118 ARG A O 1
ATOM 8646 N N . LYS A 1 1119 ? -13.719 3.922 -15.804 1.00 88.81 1119 LYS A N 1
ATOM 8647 C CA . LYS A 1 1119 ? -14.954 3.230 -16.211 1.00 88.81 1119 LYS A CA 1
ATOM 8648 C C . LYS A 1 1119 ? -14.765 1.718 -16.261 1.00 88.81 1119 LYS A C 1
ATOM 8650 O O . LYS A 1 1119 ? -15.652 0.977 -15.839 1.00 88.81 1119 LYS A O 1
ATOM 8655 N N . PHE A 1 1120 ? -13.625 1.263 -16.779 1.00 90.56 1120 PHE A N 1
ATOM 8656 C CA . PHE A 1 1120 ? -13.273 -0.151 -16.782 1.00 90.56 1120 PHE A CA 1
ATOM 8657 C C . PHE A 1 1120 ? -13.155 -0.697 -15.355 1.00 90.56 1120 PHE A C 1
ATOM 8659 O O . PHE A 1 1120 ? -13.815 -1.681 -15.036 1.00 90.56 1120 PHE A O 1
ATOM 8666 N N . MET A 1 1121 ? -12.416 -0.016 -14.476 1.00 92.06 1121 MET A N 1
ATOM 8667 C CA . MET A 1 1121 ? -12.261 -0.388 -13.069 1.00 92.06 1121 MET A CA 1
ATOM 8668 C C . MET A 1 1121 ? -13.600 -0.470 -12.332 1.00 92.06 1121 MET A C 1
ATOM 8670 O O . MET A 1 1121 ? -13.892 -1.480 -11.694 1.00 92.06 1121 MET A O 1
ATOM 8674 N N . GLU A 1 1122 ? -14.445 0.552 -12.455 1.00 92.94 1122 GLU A N 1
ATOM 8675 C CA . GLU A 1 1122 ? -15.768 0.570 -11.829 1.00 92.94 1122 GLU A CA 1
ATOM 8676 C C . GLU A 1 1122 ? -16.660 -0.567 -12.330 1.00 92.94 1122 GLU A C 1
ATOM 8678 O O . GLU A 1 1122 ? -17.365 -1.208 -11.547 1.00 92.94 1122 GLU A O 1
ATOM 8683 N N . ARG A 1 1123 ? -16.620 -0.853 -13.636 1.00 92.94 1123 ARG A N 1
ATOM 8684 C CA . ARG A 1 1123 ? -17.352 -1.977 -14.220 1.00 92.94 1123 ARG A CA 1
ATOM 8685 C C . ARG A 1 1123 ? -16.829 -3.308 -13.683 1.00 92.94 1123 ARG A C 1
ATOM 8687 O O . ARG A 1 1123 ? -17.641 -4.143 -13.297 1.00 92.94 1123 ARG A O 1
ATOM 8694 N N . THR A 1 1124 ? -15.514 -3.501 -13.628 1.00 92.56 1124 THR A N 1
ATOM 8695 C CA . THR A 1 1124 ? -14.882 -4.723 -13.107 1.00 92.56 1124 THR A CA 1
ATOM 8696 C C . THR A 1 1124 ? -15.238 -4.946 -11.639 1.00 92.56 1124 THR A C 1
ATOM 8698 O O . THR A 1 1124 ? -15.689 -6.033 -11.293 1.00 92.56 1124 THR A O 1
ATOM 8701 N N . LEU A 1 1125 ? -15.168 -3.906 -10.800 1.00 93.31 1125 LEU A N 1
ATOM 8702 C CA . LEU A 1 1125 ? -15.612 -3.958 -9.401 1.00 93.31 1125 LEU A CA 1
ATOM 8703 C C . LEU A 1 1125 ? -17.063 -4.437 -9.280 1.00 93.31 1125 LEU A C 1
ATOM 8705 O O . LEU A 1 1125 ? -17.355 -5.336 -8.497 1.00 93.31 1125 LEU A O 1
ATOM 8709 N N . ARG A 1 1126 ? -17.974 -3.874 -10.083 1.00 92.69 1126 ARG A N 1
ATOM 8710 C CA . ARG A 1 1126 ? -19.398 -4.245 -10.062 1.00 92.69 1126 ARG A CA 1
ATOM 8711 C C . ARG A 1 1126 ? -19.670 -5.650 -10.608 1.00 92.69 1126 ARG A C 1
ATOM 8713 O O . ARG A 1 1126 ? -20.621 -6.278 -10.160 1.00 92.69 1126 ARG A O 1
ATOM 8720 N N . MET A 1 1127 ? -18.882 -6.131 -11.572 1.00 91.00 1127 MET A N 1
ATOM 8721 C CA . MET A 1 1127 ? -19.024 -7.485 -12.128 1.00 91.00 1127 MET A CA 1
ATOM 8722 C C . MET A 1 1127 ? -18.467 -8.564 -11.193 1.00 91.00 1127 MET A C 1
ATOM 8724 O O . MET A 1 1127 ? -18.987 -9.677 -11.176 1.00 91.00 1127 MET A O 1
ATOM 8728 N N . GLU A 1 1128 ? -17.420 -8.244 -10.432 1.00 91.25 1128 GLU A N 1
ATOM 8729 C CA . GLU A 1 1128 ? -16.778 -9.180 -9.505 1.00 91.25 1128 GLU A CA 1
ATOM 8730 C C . GLU A 1 1128 ? -17.416 -9.196 -8.112 1.00 91.25 1128 GLU A C 1
ATOM 8732 O O . GLU A 1 1128 ? -17.297 -10.194 -7.396 1.00 91.25 1128 GLU A O 1
ATOM 8737 N N . ALA A 1 1129 ? -18.117 -8.123 -7.732 1.00 91.12 1129 ALA A N 1
ATOM 8738 C CA . ALA A 1 1129 ? -18.869 -8.066 -6.487 1.00 91.12 1129 ALA A CA 1
ATOM 8739 C C . ALA A 1 1129 ? -19.978 -9.136 -6.438 1.00 91.12 1129 ALA A C 1
ATOM 8741 O O . ALA A 1 1129 ? -20.633 -9.404 -7.451 1.00 91.12 1129 ALA A O 1
ATOM 8742 N N . PRO A 1 1130 ? -20.258 -9.728 -5.261 1.00 87.56 1130 PRO A N 1
ATOM 8743 C CA . PRO A 1 1130 ? -21.417 -10.597 -5.097 1.00 87.56 1130 PRO A CA 1
ATOM 8744 C C . PRO A 1 1130 ? -22.709 -9.866 -5.481 1.00 87.56 1130 PRO A C 1
ATOM 8746 O O . PRO A 1 1130 ? -22.912 -8.722 -5.092 1.00 87.56 1130 PRO A O 1
ATOM 8749 N N . ALA A 1 1131 ? -23.624 -10.540 -6.185 1.00 86.00 1131 ALA A N 1
ATOM 8750 C CA . ALA A 1 1131 ? -24.815 -9.906 -6.770 1.00 86.00 1131 ALA A CA 1
ATOM 8751 C C . ALA A 1 1131 ? -25.751 -9.203 -5.764 1.00 86.00 1131 ALA A C 1
ATOM 8753 O O . ALA A 1 1131 ? -26.554 -8.363 -6.159 1.00 86.00 1131 ALA A O 1
ATOM 8754 N N . HIS A 1 1132 ? -25.680 -9.568 -4.483 1.00 85.88 1132 HIS A N 1
ATOM 8755 C CA . HIS A 1 1132 ? -26.460 -8.940 -3.419 1.00 85.88 1132 HIS A CA 1
ATOM 8756 C C . HIS A 1 1132 ? -25.765 -7.717 -2.804 1.00 85.88 1132 HIS A C 1
ATOM 8758 O O . HIS A 1 1132 ? -26.431 -6.978 -2.093 1.00 85.88 1132 HIS A O 1
ATOM 8764 N N . VAL A 1 1133 ? -24.470 -7.492 -3.067 1.00 88.12 1133 VAL A N 1
ATOM 8765 C CA . VAL A 1 1133 ? -23.673 -6.402 -2.487 1.00 88.12 1133 VAL A CA 1
ATOM 8766 C C . VAL A 1 1133 ? -23.672 -5.180 -3.404 1.00 88.12 1133 VAL A C 1
ATOM 8768 O O . VAL A 1 1133 ? -23.255 -5.244 -4.559 1.00 88.12 1133 VAL A O 1
ATOM 8771 N N . PHE A 1 1134 ? -24.093 -4.036 -2.872 1.00 89.31 1134 PHE A N 1
ATOM 8772 C CA . PHE A 1 1134 ? -24.012 -2.746 -3.542 1.00 89.31 1134 PHE A CA 1
ATOM 8773 C C . PHE A 1 1134 ? -22.671 -2.060 -3.254 1.00 89.31 1134 PHE A C 1
ATOM 8775 O O . PHE A 1 1134 ? -22.277 -1.908 -2.098 1.00 89.31 1134 PHE A O 1
ATOM 8782 N N . LEU A 1 1135 ? -21.989 -1.606 -4.311 1.00 91.56 1135 LEU A N 1
ATOM 8783 C CA . LEU A 1 1135 ? -20.737 -0.855 -4.210 1.00 91.56 1135 LEU A CA 1
ATOM 8784 C C . LEU A 1 1135 ? -20.947 0.634 -4.508 1.00 91.56 1135 LEU A C 1
ATOM 8786 O O . LEU A 1 1135 ? -21.360 1.002 -5.619 1.00 91.56 1135 LEU A O 1
ATOM 8790 N N . SER A 1 1136 ? -20.577 1.470 -3.538 1.00 90.50 1136 SER A N 1
ATOM 8791 C CA . SER A 1 1136 ? -20.328 2.904 -3.716 1.00 90.50 1136 SER A CA 1
ATOM 8792 C C . SER A 1 1136 ? -18.842 3.106 -4.008 1.00 90.50 1136 SER A C 1
ATOM 8794 O O . SER A 1 1136 ? -18.009 2.639 -3.238 1.00 90.50 1136 SER A O 1
ATOM 8796 N N . ILE A 1 1137 ? -18.490 3.732 -5.132 1.00 92.69 1137 ILE A N 1
ATOM 8797 C CA . ILE A 1 1137 ? -17.091 3.879 -5.565 1.00 92.69 1137 ILE A CA 1
ATOM 8798 C C . ILE A 1 1137 ? -16.720 5.360 -5.505 1.00 92.69 1137 ILE A C 1
ATOM 8800 O O . ILE A 1 1137 ? -17.378 6.188 -6.140 1.00 92.69 1137 ILE A O 1
ATOM 8804 N N . CYS A 1 1138 ? -15.674 5.673 -4.742 1.00 92.75 1138 CYS A N 1
ATOM 8805 C CA . CYS A 1 1138 ? -15.222 7.029 -4.466 1.00 92.75 1138 CYS A CA 1
ATOM 8806 C C . CYS A 1 1138 ? -13.778 7.236 -4.943 1.00 92.75 1138 CYS A C 1
ATOM 8808 O O . CYS A 1 1138 ? -12.858 6.613 -4.419 1.00 92.75 1138 CYS A O 1
ATOM 8810 N N . TRP A 1 1139 ? -13.573 8.143 -5.898 1.00 92.81 1139 TRP A N 1
ATOM 8811 C CA . TRP A 1 1139 ? -12.262 8.605 -6.360 1.00 92.81 1139 TRP A CA 1
ATOM 8812 C C . TRP A 1 1139 ? -11.834 9.829 -5.554 1.00 92.81 1139 TRP A C 1
ATOM 8814 O O . TRP A 1 1139 ? -12.334 10.925 -5.794 1.00 92.81 1139 TRP A O 1
ATOM 8824 N N . VAL A 1 1140 ? -10.927 9.667 -4.599 1.00 92.75 1140 VAL A N 1
ATOM 8825 C CA . VAL A 1 1140 ? -10.655 10.680 -3.567 1.00 92.75 1140 VAL A CA 1
ATOM 8826 C C . VAL A 1 1140 ? -9.306 11.363 -3.760 1.00 92.75 1140 VAL A C 1
ATOM 8828 O O . VAL A 1 1140 ? -8.393 10.798 -4.370 1.00 92.75 1140 VAL A O 1
ATOM 8831 N N . SER A 1 1141 ? -9.181 12.592 -3.246 1.00 89.62 1141 SER A N 1
ATOM 8832 C CA . SER A 1 1141 ? -7.926 13.353 -3.240 1.00 89.62 1141 SER A CA 1
ATOM 8833 C C . SER A 1 1141 ? -6.915 12.806 -2.239 1.00 89.62 1141 SER A C 1
ATOM 8835 O O . SER A 1 1141 ? -7.260 12.060 -1.326 1.00 89.62 1141 SER A O 1
ATOM 8837 N N . CYS A 1 1142 ? -5.660 13.223 -2.397 1.00 87.00 1142 CYS A N 1
ATOM 8838 C CA . CYS A 1 1142 ? -4.574 12.882 -1.487 1.00 87.00 1142 CYS A CA 1
ATOM 8839 C C . CYS A 1 1142 ? -4.909 13.196 -0.017 1.00 87.00 1142 CYS A C 1
ATOM 8841 O O . CYS A 1 1142 ? -4.803 12.335 0.857 1.00 87.00 1142 CYS A O 1
ATOM 8843 N N . LYS A 1 1143 ? -5.403 14.416 0.227 1.00 87.12 1143 LYS A N 1
ATOM 8844 C CA . LYS A 1 1143 ? -5.837 14.906 1.538 1.00 87.12 1143 LYS A CA 1
ATOM 8845 C C . LYS A 1 1143 ? -6.974 14.065 2.124 1.00 87.12 1143 LYS A C 1
ATOM 8847 O O . LYS A 1 1143 ? -6.903 13.659 3.279 1.00 87.12 1143 LYS A O 1
ATOM 8852 N N . GLN A 1 1144 ? -7.993 13.758 1.314 1.00 91.31 1144 GLN A N 1
ATOM 8853 C CA . GLN A 1 1144 ? -9.120 12.920 1.740 1.00 91.31 1144 GLN A CA 1
ATOM 8854 C C . GLN A 1 1144 ? -8.679 11.486 2.056 1.00 91.31 1144 GLN A C 1
ATOM 8856 O O . GLN A 1 1144 ? -9.117 10.937 3.060 1.00 91.31 1144 GLN A O 1
ATOM 8861 N N . MET A 1 1145 ? -7.790 10.898 1.244 1.00 93.31 1145 MET A N 1
ATOM 8862 C CA . MET A 1 1145 ? -7.260 9.551 1.478 1.00 93.31 1145 MET A CA 1
ATOM 8863 C C . MET A 1 1145 ? -6.494 9.478 2.801 1.00 93.31 1145 MET A C 1
ATOM 8865 O O . MET A 1 1145 ? -6.763 8.599 3.610 1.00 93.31 1145 MET A O 1
ATOM 8869 N N . SER A 1 1146 ? -5.586 10.426 3.052 1.00 90.31 1146 SER A N 1
ATOM 8870 C CA . SER A 1 1146 ? -4.804 10.463 4.292 1.00 90.31 1146 SER A CA 1
ATOM 8871 C C . SER A 1 1146 ? -5.693 10.623 5.534 1.00 90.31 1146 SER A C 1
ATOM 8873 O O . SER A 1 1146 ? -5.530 9.883 6.505 1.00 90.31 1146 SER A O 1
ATOM 8875 N N . ALA A 1 1147 ? -6.686 11.519 5.483 1.00 91.56 1147 ALA A N 1
ATOM 8876 C CA . ALA A 1 1147 ? -7.651 11.686 6.569 1.00 91.56 1147 ALA A CA 1
ATOM 8877 C C . ALA A 1 1147 ? -8.480 10.410 6.807 1.00 91.56 1147 ALA A C 1
ATOM 8879 O O . ALA A 1 1147 ? -8.629 9.972 7.948 1.00 91.56 1147 ALA A O 1
ATOM 8880 N N . PHE A 1 1148 ? -8.972 9.787 5.732 1.00 95.56 1148 PHE A N 1
ATOM 8881 C CA . PHE A 1 1148 ? -9.733 8.541 5.795 1.00 95.56 1148 PHE A CA 1
ATOM 8882 C C . PHE A 1 1148 ? -8.922 7.394 6.401 1.00 95.56 1148 PHE A C 1
ATOM 8884 O O . PHE A 1 1148 ? -9.405 6.730 7.316 1.00 95.56 1148 PHE A O 1
ATOM 8891 N N . GLU A 1 1149 ? -7.687 7.171 5.947 1.00 95.56 1149 GLU A N 1
ATOM 8892 C CA . GLU A 1 1149 ? -6.836 6.096 6.469 1.00 95.56 1149 GLU A CA 1
ATOM 8893 C C . GLU A 1 1149 ? -6.542 6.273 7.955 1.00 95.56 1149 GLU A C 1
ATOM 8895 O O . GLU A 1 1149 ? -6.598 5.297 8.701 1.00 95.56 1149 GLU A O 1
ATOM 8900 N N . LYS A 1 1150 ? -6.287 7.507 8.407 1.00 94.50 1150 LYS A N 1
ATOM 8901 C CA . LYS A 1 1150 ? -6.057 7.800 9.826 1.00 94.50 1150 LYS A CA 1
ATOM 8902 C C . LYS A 1 1150 ? -7.284 7.455 10.673 1.00 94.50 1150 LYS A C 1
ATOM 8904 O O . LYS A 1 1150 ? -7.154 6.736 11.663 1.00 94.50 1150 LYS A O 1
ATOM 8909 N N . CYS A 1 1151 ? -8.477 7.890 10.259 1.00 95.94 1151 CYS A N 1
ATOM 8910 C CA . CYS A 1 1151 ? -9.729 7.554 10.944 1.00 95.94 1151 CYS A CA 1
ATOM 8911 C C . CYS A 1 1151 ? -10.033 6.049 10.902 1.00 95.94 1151 CYS A C 1
ATOM 8913 O O . CYS A 1 1151 ? -10.435 5.473 11.913 1.00 95.94 1151 CYS A O 1
ATOM 8915 N N . TYR A 1 1152 ? -9.817 5.396 9.757 1.00 95.19 1152 TYR A N 1
ATOM 8916 C CA . TYR A 1 1152 ? -10.115 3.976 9.592 1.00 95.19 1152 TYR A CA 1
ATOM 8917 C C . TYR A 1 1152 ? -9.183 3.106 10.437 1.00 95.19 1152 TYR A C 1
ATOM 8919 O O . TYR A 1 1152 ? -9.652 2.232 11.162 1.00 95.19 1152 TYR A O 1
ATOM 8927 N N . LYS A 1 1153 ? -7.879 3.394 10.428 1.00 95.06 1153 LYS A N 1
ATOM 8928 C CA . LYS A 1 1153 ? -6.902 2.742 11.306 1.00 95.06 1153 LYS A CA 1
ATOM 8929 C C . LYS A 1 1153 ? -7.248 2.929 12.785 1.00 95.06 1153 LYS A C 1
ATOM 8931 O O . LYS A 1 1153 ? -7.192 1.955 13.527 1.00 95.06 1153 LYS A O 1
ATOM 8936 N N . ALA A 1 1154 ? -7.632 4.139 13.202 1.00 94.69 1154 ALA A N 1
ATOM 8937 C CA . ALA A 1 1154 ? -7.958 4.427 14.601 1.00 94.69 1154 ALA A CA 1
ATOM 8938 C C . ALA A 1 1154 ? -9.146 3.593 15.084 1.00 94.69 1154 ALA A C 1
ATOM 8940 O O . ALA A 1 1154 ? -9.069 2.922 16.113 1.00 94.69 1154 ALA A O 1
ATOM 8941 N N . TRP A 1 1155 ? -10.208 3.551 14.280 1.00 94.31 1155 TRP A N 1
ATOM 8942 C CA . TRP A 1 1155 ? -11.361 2.703 14.551 1.00 94.31 1155 TRP A CA 1
ATOM 8943 C C . TRP A 1 1155 ? -11.006 1.211 14.550 1.00 94.31 1155 TRP A C 1
ATOM 8945 O O . TRP A 1 1155 ? -11.468 0.466 15.411 1.00 94.31 1155 TRP A O 1
ATOM 8955 N N . LEU A 1 1156 ? -10.159 0.756 13.620 1.00 93.19 1156 LEU A N 1
ATOM 8956 C CA . LEU A 1 1156 ? -9.704 -0.633 13.585 1.00 93.19 1156 LEU A CA 1
ATOM 8957 C C . LEU A 1 1156 ? -8.940 -1.022 14.849 1.00 93.19 1156 LEU A C 1
ATOM 8959 O O . LEU A 1 1156 ? -9.180 -2.106 15.371 1.00 93.19 1156 LEU A O 1
ATOM 8963 N N . VAL A 1 1157 ? -8.050 -0.156 15.344 1.00 92.88 1157 VAL A N 1
ATOM 8964 C CA . VAL A 1 1157 ? -7.296 -0.404 16.580 1.00 92.88 1157 VAL A CA 1
ATOM 8965 C C . VAL A 1 1157 ? -8.248 -0.491 17.768 1.00 92.88 1157 VAL A C 1
ATOM 8967 O O . VAL A 1 1157 ? -8.195 -1.486 18.486 1.00 92.88 1157 VAL A O 1
ATOM 8970 N N . ALA A 1 1158 ? -9.164 0.470 17.933 1.00 91.69 1158 ALA A N 1
ATOM 8971 C CA . ALA A 1 1158 ? -10.155 0.452 19.013 1.00 91.69 1158 ALA A CA 1
ATOM 8972 C C . ALA A 1 1158 ? -11.062 -0.795 18.954 1.00 91.69 1158 ALA A C 1
ATOM 8974 O O . ALA A 1 1158 ? -11.299 -1.458 19.962 1.00 91.69 1158 ALA A O 1
ATOM 8975 N N . ASN A 1 1159 ? -11.515 -1.175 17.757 1.00 90.88 1159 ASN A N 1
ATOM 8976 C CA . ASN A 1 1159 ? -12.399 -2.321 17.532 1.00 90.88 1159 ASN A CA 1
ATOM 8977 C C . ASN A 1 1159 ? -11.689 -3.691 17.631 1.00 90.88 1159 ASN A C 1
ATOM 8979 O O . ASN A 1 1159 ? -12.356 -4.723 17.751 1.00 90.88 1159 ASN A O 1
ATOM 8983 N N . ALA A 1 1160 ? -10.357 -3.727 17.532 1.00 89.62 1160 ALA A N 1
ATOM 8984 C CA . ALA A 1 1160 ? -9.569 -4.956 17.620 1.00 89.62 1160 ALA A CA 1
ATOM 8985 C C . ALA A 1 1160 ? -9.193 -5.343 19.059 1.00 89.62 1160 ALA A C 1
ATOM 8987 O O . ALA A 1 1160 ? -8.881 -6.515 19.276 1.00 89.62 1160 ALA A O 1
ATOM 8988 N N . ARG A 1 1161 ? -9.234 -4.400 20.015 1.00 86.81 1161 ARG A N 1
ATOM 8989 C CA . ARG A 1 1161 ? -8.832 -4.631 21.413 1.00 86.81 1161 ARG A CA 1
ATOM 8990 C C . ARG A 1 1161 ? -9.640 -5.750 22.069 1.00 86.81 1161 ARG A C 1
ATOM 8992 O O . ARG A 1 1161 ? -10.857 -5.848 21.886 1.00 86.81 1161 ARG A O 1
ATOM 8999 N N . ALA A 1 1162 ? -8.964 -6.564 22.876 1.00 80.69 1162 ALA A N 1
ATOM 9000 C CA . ALA A 1 1162 ? -9.589 -7.620 23.663 1.00 80.69 1162 ALA A CA 1
ATOM 9001 C C . ALA A 1 1162 ? -10.510 -7.059 24.759 1.00 80.69 1162 ALA A C 1
ATOM 9003 O O . ALA A 1 1162 ? -11.601 -7.595 24.961 1.00 80.69 1162 ALA A O 1
ATOM 9004 N N . ASP A 1 1163 ? -10.073 -5.986 25.426 1.00 83.56 1163 ASP A N 1
ATOM 9005 C CA . ASP A 1 1163 ? -10.889 -5.188 26.342 1.00 83.56 1163 ASP A CA 1
ATOM 9006 C C . ASP A 1 1163 ? -11.308 -3.901 25.625 1.00 83.56 1163 ASP A C 1
ATOM 9008 O O . ASP A 1 1163 ? -10.489 -3.028 25.331 1.00 83.56 1163 ASP A O 1
ATOM 9012 N N . THR A 1 1164 ? -12.568 -3.859 25.198 1.00 82.56 1164 THR A N 1
ATOM 9013 C CA . THR A 1 1164 ? -13.073 -2.794 24.333 1.00 82.56 1164 THR A CA 1
ATOM 9014 C C . THR A 1 1164 ? -13.496 -1.601 25.177 1.00 82.56 1164 THR A C 1
ATOM 9016 O O . THR A 1 1164 ? -14.545 -1.644 25.822 1.00 82.56 1164 THR A O 1
ATOM 9019 N N . ASP A 1 1165 ? -12.730 -0.515 25.093 1.00 88.75 1165 ASP A N 1
ATOM 9020 C CA . ASP A 1 1165 ? -13.197 0.801 25.519 1.00 88.75 1165 ASP A CA 1
ATOM 9021 C C . ASP A 1 1165 ? -14.333 1.243 24.588 1.00 88.75 1165 ASP A C 1
ATOM 9023 O O . ASP A 1 1165 ? -14.136 1.530 23.403 1.00 88.75 1165 ASP A O 1
ATOM 9027 N N . LYS A 1 1166 ? -15.557 1.216 25.116 1.00 90.12 1166 LYS A N 1
ATOM 9028 C CA . LYS A 1 1166 ? -16.768 1.521 24.353 1.00 90.12 1166 LYS A CA 1
ATOM 9029 C C . LYS A 1 1166 ? -16.886 3.009 24.023 1.00 90.12 1166 LYS A C 1
ATOM 9031 O O . LYS A 1 1166 ? -17.494 3.321 23.001 1.00 90.12 1166 LYS A O 1
ATOM 9036 N N . VAL A 1 1167 ? -16.313 3.894 24.842 1.00 90.06 1167 VAL A N 1
ATOM 9037 C CA . VAL A 1 1167 ? -16.320 5.344 24.604 1.00 90.06 1167 VAL A CA 1
ATOM 9038 C C . VAL A 1 1167 ? -15.391 5.649 23.434 1.00 90.06 1167 VAL A C 1
ATOM 9040 O O . VAL A 1 1167 ? -15.840 6.163 22.409 1.00 90.06 1167 VAL A O 1
ATOM 9043 N N . GLU A 1 1168 ? -14.137 5.192 23.511 1.00 91.00 1168 GLU A N 1
ATOM 9044 C CA . GLU A 1 1168 ? -13.161 5.362 22.427 1.00 91.00 1168 GLU A CA 1
ATOM 9045 C C . GLU A 1 1168 ? -13.649 4.708 21.120 1.00 91.00 1168 GLU A C 1
ATOM 9047 O O . GLU A 1 1168 ? -13.486 5.260 20.024 1.00 91.00 1168 GLU A O 1
ATOM 9052 N N . LEU A 1 1169 ? -14.290 3.536 21.202 1.00 92.50 1169 LEU A N 1
ATOM 9053 C CA . LEU A 1 1169 ? -14.868 2.869 20.036 1.00 92.50 1169 LEU A CA 1
ATOM 9054 C C . LEU A 1 1169 ? -15.970 3.711 19.371 1.00 92.50 1169 LEU A C 1
ATOM 9056 O O . LEU A 1 1169 ? -15.984 3.820 18.141 1.00 92.50 1169 LEU A O 1
ATOM 9060 N N . ALA A 1 1170 ? -16.871 4.302 20.158 1.00 93.12 1170 ALA A N 1
ATOM 9061 C CA . ALA A 1 1170 ? -17.959 5.127 19.641 1.00 93.12 1170 ALA A CA 1
ATOM 9062 C C . ALA A 1 1170 ? -17.438 6.417 18.992 1.00 93.12 1170 ALA A C 1
ATOM 9064 O O . ALA A 1 1170 ? -17.842 6.770 17.880 1.00 93.12 1170 ALA A O 1
ATOM 9065 N N . GLU A 1 1171 ? -16.471 7.081 19.627 1.00 93.12 1171 GLU A N 1
ATOM 9066 C CA . GLU A 1 1171 ? -15.832 8.290 19.101 1.00 93.12 1171 GLU A CA 1
ATOM 9067 C C . GLU A 1 1171 ? -15.041 8.029 17.813 1.00 93.12 1171 GLU A C 1
ATOM 9069 O O . GLU A 1 1171 ? -15.122 8.787 16.839 1.00 93.12 1171 GLU A O 1
ATOM 9074 N N . THR A 1 1172 ? -14.254 6.949 17.777 1.00 94.81 1172 THR A N 1
ATOM 9075 C CA . THR A 1 1172 ? -13.491 6.568 16.579 1.00 94.81 1172 THR A CA 1
ATOM 9076 C C . THR A 1 1172 ? -14.412 6.157 15.430 1.00 94.81 1172 THR A C 1
ATOM 9078 O O . THR A 1 1172 ? -14.148 6.533 14.284 1.00 94.81 1172 THR A O 1
ATOM 9081 N N . LEU A 1 1173 ? -15.525 5.465 15.711 1.00 94.75 1173 LEU A N 1
ATOM 9082 C CA . LEU A 1 1173 ? -16.543 5.142 14.708 1.00 94.75 1173 LEU A CA 1
ATOM 9083 C C . LEU A 1 1173 ? -17.221 6.409 14.172 1.00 94.75 1173 LEU A C 1
ATOM 9085 O O . LEU A 1 1173 ? -17.379 6.542 12.958 1.00 94.75 1173 LEU A O 1
ATOM 9089 N N . ALA A 1 1174 ? -17.575 7.360 15.040 1.00 94.06 1174 ALA A N 1
ATOM 9090 C CA . ALA A 1 1174 ? -18.180 8.626 14.632 1.00 94.06 1174 ALA A CA 1
ATOM 9091 C C . ALA A 1 1174 ? -17.266 9.424 13.688 1.00 94.06 1174 ALA A C 1
ATOM 9093 O O . ALA A 1 1174 ? -17.728 9.888 12.640 1.00 94.06 1174 ALA A O 1
ATOM 9094 N N . ARG A 1 1175 ? -15.964 9.503 14.003 1.00 95.38 1175 ARG A N 1
ATOM 9095 C CA . ARG A 1 1175 ? -14.948 10.133 13.141 1.00 95.38 1175 ARG A CA 1
ATOM 9096 C C . ARG A 1 1175 ? -14.782 9.413 11.802 1.00 95.38 1175 ARG A C 1
ATOM 9098 O O . ARG A 1 1175 ? -14.654 10.066 10.768 1.00 95.38 1175 ARG A O 1
ATOM 9105 N N . LEU A 1 1176 ? -14.804 8.077 11.789 1.00 95.25 1176 LEU A N 1
ATOM 9106 C CA . LEU A 1 1176 ? -14.754 7.302 10.545 1.00 95.25 1176 LEU A CA 1
ATOM 9107 C C . LEU A 1 1176 ? -15.992 7.550 9.672 1.00 95.25 1176 LEU A C 1
ATOM 9109 O O . LEU A 1 1176 ? -15.855 7.762 8.469 1.00 95.25 1176 LEU A O 1
ATOM 9113 N N . ILE A 1 1177 ? -17.185 7.565 10.268 1.00 93.25 1177 ILE A N 1
ATOM 9114 C CA . ILE A 1 1177 ? -18.435 7.858 9.556 1.00 93.25 1177 ILE A CA 1
ATOM 9115 C C . ILE A 1 1177 ? -18.393 9.265 8.960 1.00 93.25 1177 ILE A C 1
ATOM 9117 O O . ILE A 1 1177 ? -18.672 9.421 7.777 1.00 93.25 1177 ILE A O 1
ATOM 9121 N N . GLU A 1 1178 ? -17.981 10.271 9.731 1.00 93.06 1178 GLU A N 1
ATOM 9122 C CA . GLU A 1 1178 ? -17.825 11.640 9.230 1.00 93.06 1178 GLU A CA 1
ATOM 9123 C C . GLU A 1 1178 ? -16.805 11.726 8.084 1.00 93.06 1178 GLU A C 1
ATOM 9125 O O . GLU A 1 1178 ? -17.047 12.395 7.079 1.00 93.06 1178 GLU A O 1
ATOM 9130 N N . SER A 1 1179 ? -15.685 11.006 8.189 1.00 93.69 1179 SER A N 1
ATOM 9131 C CA . SER A 1 1179 ? -14.697 10.929 7.112 1.00 93.69 1179 SER A CA 1
ATOM 9132 C C . SER A 1 1179 ? -15.302 10.349 5.828 1.00 93.69 1179 SER A C 1
ATOM 9134 O O . SER A 1 1179 ? -15.125 10.934 4.759 1.00 93.69 1179 SER A O 1
ATOM 9136 N N . ILE A 1 1180 ? -16.081 9.262 5.931 1.00 91.44 1180 ILE A N 1
ATOM 9137 C CA . ILE A 1 1180 ? -16.793 8.640 4.801 1.00 91.44 1180 ILE A CA 1
ATOM 9138 C C . ILE A 1 1180 ? -17.841 9.599 4.210 1.00 91.44 1180 ILE A C 1
ATOM 9140 O O . ILE A 1 1180 ? -17.904 9.762 2.992 1.00 91.44 1180 ILE A O 1
ATOM 9144 N N . GLU A 1 1181 ? -18.630 10.272 5.053 1.00 88.75 1181 GLU A N 1
ATOM 9145 C CA . GLU A 1 1181 ? -19.651 11.257 4.654 1.00 88.75 1181 GLU A CA 1
ATOM 9146 C C . GLU A 1 1181 ? -19.050 12.470 3.927 1.00 88.75 1181 GLU A C 1
ATOM 9148 O O . GLU A 1 1181 ? -19.710 13.082 3.080 1.00 88.75 1181 GLU A O 1
ATOM 9153 N N . ASN A 1 1182 ? -17.791 12.800 4.215 1.00 89.38 1182 ASN A N 1
ATOM 9154 C CA . ASN A 1 1182 ? -17.051 13.905 3.611 1.00 89.38 1182 ASN A CA 1
ATOM 9155 C C . ASN A 1 1182 ? -16.261 13.517 2.351 1.00 89.38 1182 ASN A C 1
ATOM 9157 O O . ASN A 1 1182 ? -15.724 14.406 1.684 1.00 89.38 1182 ASN A O 1
ATOM 9161 N N . LEU A 1 1183 ? -16.221 12.235 1.964 1.00 90.19 1183 LEU A N 1
ATOM 9162 C CA . LEU A 1 1183 ? -15.571 11.823 0.718 1.00 90.19 1183 LEU A CA 1
ATOM 9163 C C . LEU A 1 1183 ? -16.286 12.443 -0.487 1.00 90.19 1183 LEU A C 1
ATOM 9165 O O . LEU A 1 1183 ? -17.516 12.426 -0.603 1.00 90.19 1183 LEU A O 1
ATOM 9169 N N . ARG A 1 1184 ? -15.511 13.006 -1.415 1.00 86.38 1184 ARG A N 1
ATOM 9170 C CA . ARG A 1 1184 ? -16.025 13.614 -2.648 1.00 86.38 1184 ARG A CA 1
ATOM 9171 C C . ARG A 1 1184 ? -15.243 13.092 -3.841 1.00 86.38 1184 ARG A C 1
ATOM 9173 O O . ARG A 1 1184 ? -14.016 13.085 -3.825 1.00 86.38 1184 ARG A O 1
ATOM 9180 N N . ASN A 1 1185 ? -15.970 12.711 -4.891 1.00 85.69 1185 ASN A N 1
ATOM 9181 C CA . ASN A 1 1185 ? -15.370 12.293 -6.153 1.00 85.69 1185 ASN A CA 1
ATOM 9182 C C . ASN A 1 1185 ? -14.598 13.446 -6.799 1.00 85.69 1185 ASN A C 1
ATOM 9184 O O . ASN A 1 1185 ? -15.168 14.492 -7.108 1.00 85.69 1185 ASN A O 1
ATOM 9188 N N . VAL A 1 1186 ? -13.312 13.223 -7.052 1.00 83.25 1186 VAL A N 1
ATOM 9189 C CA . VAL A 1 1186 ? -12.456 14.134 -7.804 1.00 83.25 1186 VAL A CA 1
ATOM 9190 C C . VAL A 1 1186 ? -12.542 13.783 -9.283 1.00 83.25 1186 VAL A C 1
ATOM 9192 O O . VAL A 1 1186 ? -12.044 12.745 -9.736 1.00 83.25 1186 VAL A O 1
ATOM 9195 N N . TYR A 1 1187 ? -13.169 14.669 -10.049 1.00 74.94 1187 TYR A N 1
ATOM 9196 C CA . TYR A 1 1187 ? -13.244 14.554 -11.499 1.00 74.94 1187 TYR A CA 1
ATOM 9197 C C . TYR A 1 1187 ? -12.007 15.180 -12.158 1.00 74.94 1187 TYR A C 1
ATOM 9199 O O . TYR A 1 1187 ? -11.543 16.223 -11.697 1.00 74.94 1187 TYR A O 1
ATOM 9207 N N . PRO A 1 1188 ? -11.482 14.592 -13.250 1.00 67.31 1188 PRO A N 1
ATOM 9208 C CA . PRO A 1 1188 ? -10.410 15.209 -14.027 1.00 67.31 1188 PRO A CA 1
ATOM 9209 C C . PRO A 1 1188 ? -10.812 16.607 -14.510 1.00 67.31 1188 PRO A C 1
ATOM 9211 O O . PRO A 1 1188 ? -11.979 16.836 -14.850 1.00 67.31 1188 PRO A O 1
ATOM 9214 N N . THR A 1 1189 ? -9.856 17.531 -14.563 1.00 60.03 1189 THR A N 1
ATOM 9215 C CA . THR A 1 1189 ? -10.094 18.886 -15.069 1.00 60.03 1189 THR A CA 1
ATOM 9216 C C . THR A 1 1189 ? -10.354 18.846 -16.577 1.00 60.03 1189 THR A C 1
ATOM 9218 O O . THR A 1 1189 ? -9.671 18.142 -17.319 1.00 60.03 1189 THR A O 1
ATOM 9221 N N . GLY A 1 1190 ? -11.398 19.545 -17.031 1.00 55.47 1190 GLY A N 1
ATOM 9222 C CA . GLY A 1 1190 ? -11.688 19.708 -18.458 1.00 55.47 1190 GLY A CA 1
ATOM 9223 C C . GLY A 1 1190 ? -11.148 21.040 -18.978 1.00 55.47 1190 GLY A C 1
ATOM 9224 O O . GLY A 1 1190 ? -11.184 22.041 -18.264 1.00 55.47 1190 GLY A O 1
ATOM 9225 N N . THR A 1 1191 ? -10.674 21.069 -20.219 1.00 54.97 1191 THR A N 1
ATOM 9226 C CA . THR A 1 1191 ? -10.218 22.279 -20.914 1.00 54.97 1191 THR A CA 1
ATOM 9227 C C . THR A 1 1191 ? -11.283 22.776 -21.894 1.00 54.97 1191 THR A C 1
ATOM 9229 O O . THR A 1 1191 ? -11.924 21.989 -22.593 1.00 54.97 1191 THR A O 1
ATOM 9232 N N . LEU A 1 1192 ? -11.492 24.097 -21.936 1.00 55.25 1192 LEU A N 1
ATOM 9233 C CA . LEU A 1 1192 ? -12.292 24.754 -22.974 1.00 55.25 1192 LEU A CA 1
ATOM 9234 C C . LEU A 1 1192 ? -11.461 24.826 -24.257 1.00 55.25 1192 LEU A C 1
ATOM 9236 O O . LEU A 1 1192 ? -10.445 25.515 -24.283 1.00 55.25 1192 LEU A O 1
ATOM 9240 N N . HIS A 1 1193 ? -11.903 24.122 -25.296 1.00 55.44 1193 HIS A N 1
ATOM 9241 C CA . HIS A 1 1193 ? -11.303 24.191 -26.630 1.00 55.44 1193 HIS A CA 1
ATOM 9242 C C . HIS A 1 1193 ? -11.860 25.392 -27.405 1.00 55.44 1193 HIS A C 1
ATOM 9244 O O . HIS A 1 1193 ? -13.042 25.728 -27.262 1.00 55.44 1193 HIS A O 1
ATOM 9250 N N . ASP A 1 1194 ? -11.016 26.053 -28.202 1.00 48.22 1194 ASP A N 1
ATOM 9251 C CA . ASP A 1 1194 ? -11.457 27.118 -29.109 1.00 48.22 1194 ASP A CA 1
ATOM 9252 C C . ASP A 1 1194 ? -12.198 26.500 -30.308 1.00 48.22 1194 ASP A C 1
ATOM 9254 O O . ASP A 1 1194 ? -11.902 25.384 -30.727 1.00 48.22 1194 ASP A O 1
ATOM 9258 N N . CYS A 1 1195 ? -13.195 27.195 -30.859 1.00 55.44 1195 CYS A N 1
ATOM 9259 C CA . CYS A 1 1195 ? -14.155 26.603 -31.808 1.00 55.44 1195 CYS A CA 1
ATOM 9260 C C . CYS A 1 1195 ? -13.546 26.172 -33.160 1.00 55.44 1195 CYS A C 1
ATOM 9262 O O . CYS A 1 1195 ? -14.243 25.527 -33.945 1.00 55.44 1195 CYS A O 1
ATOM 9264 N N . ASP A 1 1196 ? -12.289 26.533 -33.431 1.00 54.72 1196 ASP A N 1
ATOM 9265 C CA . ASP A 1 1196 ? -11.624 26.367 -34.726 1.00 54.72 1196 ASP A CA 1
ATOM 9266 C C . ASP A 1 1196 ? -10.408 25.407 -34.701 1.00 54.72 1196 ASP A C 1
ATOM 9268 O O . ASP A 1 1196 ? -9.858 25.124 -35.767 1.00 54.72 1196 ASP A O 1
ATOM 9272 N N . GLU A 1 1197 ? -9.995 24.863 -33.544 1.00 51.22 1197 GLU A N 1
ATOM 9273 C CA . GLU A 1 1197 ? -8.808 23.992 -33.433 1.00 51.22 1197 GLU A CA 1
ATOM 9274 C C . GLU A 1 1197 ? -9.102 22.715 -32.608 1.00 51.22 1197 GLU A C 1
ATOM 9276 O O . GLU A 1 1197 ? -9.467 22.785 -31.441 1.00 51.22 1197 GLU A O 1
ATOM 9281 N N . ASP A 1 1198 ? -8.915 21.557 -33.258 1.00 45.22 1198 ASP A N 1
ATOM 9282 C CA . ASP A 1 1198 ? -9.051 20.156 -32.804 1.00 45.22 1198 ASP A CA 1
ATOM 9283 C C . ASP A 1 1198 ? -10.447 19.481 -32.810 1.00 45.22 1198 ASP A C 1
ATOM 9285 O O . ASP A 1 1198 ? -11.341 19.751 -32.015 1.00 45.22 1198 ASP A O 1
ATOM 9289 N N . GLU A 1 1199 ? -10.597 18.460 -33.675 1.00 49.00 1199 GLU A N 1
ATOM 9290 C CA . GLU A 1 1199 ? -11.700 17.472 -33.647 1.00 49.00 1199 GLU A CA 1
ATOM 9291 C C . GLU A 1 1199 ? -11.522 16.410 -32.536 1.00 49.00 1199 GLU A C 1
ATOM 9293 O O . GLU A 1 1199 ? -12.341 15.495 -32.405 1.00 49.00 1199 GLU A O 1
ATOM 9298 N N . ASN A 1 1200 ? -10.451 16.496 -31.739 1.00 51.47 1200 ASN A N 1
ATOM 9299 C CA . ASN A 1 1200 ? -10.130 15.512 -30.713 1.00 51.47 1200 ASN A CA 1
ATOM 9300 C C . ASN A 1 1200 ? -10.789 15.913 -29.379 1.00 51.47 1200 ASN A C 1
ATOM 9302 O O . ASN A 1 1200 ? -10.420 16.900 -28.755 1.00 51.47 1200 ASN A O 1
ATOM 9306 N N . LEU A 1 1201 ? -11.777 15.134 -28.922 1.00 52.19 1201 LEU A N 1
ATOM 9307 C CA . LEU A 1 1201 ? -12.519 15.366 -27.667 1.00 52.19 1201 LEU A CA 1
ATOM 9308 C C . LEU A 1 1201 ? -11.702 15.075 -26.391 1.00 52.19 1201 LEU A C 1
ATOM 9310 O O . LEU A 1 1201 ? -12.256 15.094 -25.286 1.00 52.19 1201 LEU A O 1
ATOM 9314 N N . ASP A 1 1202 ? -10.407 14.792 -26.524 1.00 48.62 1202 ASP A N 1
ATOM 9315 C CA . ASP A 1 1202 ? -9.520 14.557 -25.392 1.00 48.62 1202 ASP A CA 1
ATOM 9316 C C . ASP A 1 1202 ? -9.494 15.813 -24.501 1.00 48.62 1202 ASP A C 1
ATOM 9318 O O . ASP A 1 1202 ? -9.264 16.934 -24.955 1.00 48.62 1202 ASP A O 1
ATOM 9322 N N . ASN A 1 1203 ? -9.815 15.627 -23.217 1.00 52.84 1203 ASN A N 1
ATOM 9323 C CA . ASN A 1 1203 ? -9.957 16.671 -22.191 1.00 52.84 1203 ASN A CA 1
ATOM 9324 C C . ASN A 1 1203 ? -11.083 17.704 -22.387 1.00 52.84 1203 ASN A C 1
ATOM 9326 O O . ASN A 1 1203 ? -11.105 18.708 -21.678 1.00 52.84 1203 ASN A O 1
ATOM 9330 N N . ALA A 1 1204 ? -12.068 17.459 -23.255 1.00 56.19 1204 ALA A N 1
ATOM 9331 C CA . ALA A 1 1204 ? -13.237 18.336 -23.345 1.00 56.19 1204 ALA A CA 1
ATOM 9332 C C . ALA A 1 1204 ? -14.008 18.418 -22.008 1.00 56.19 1204 ALA A C 1
ATOM 9334 O O . ALA A 1 1204 ? -14.113 17.437 -21.259 1.00 56.19 1204 ALA A O 1
ATOM 9335 N N . ILE A 1 1205 ? -14.600 19.585 -21.726 1.00 59.88 1205 ILE A N 1
ATOM 9336 C CA . ILE A 1 1205 ? -15.537 19.739 -20.607 1.00 59.88 1205 ILE A CA 1
ATOM 9337 C C . ILE A 1 1205 ? -16.798 18.923 -20.906 1.00 59.88 1205 ILE A C 1
ATOM 9339 O O . ILE A 1 1205 ? -17.560 19.226 -21.822 1.00 59.88 1205 ILE A O 1
ATOM 9343 N N . ILE A 1 1206 ? -17.027 17.889 -20.101 1.00 62.19 1206 ILE A N 1
ATOM 9344 C CA . ILE A 1 1206 ? -18.204 17.029 -20.151 1.00 62.19 1206 ILE A CA 1
ATOM 9345 C C . ILE A 1 1206 ? -18.924 17.186 -18.813 1.00 62.19 1206 ILE A C 1
ATOM 9347 O O . ILE A 1 1206 ? -18.374 16.836 -17.764 1.00 62.19 1206 ILE A O 1
ATOM 9351 N N . LEU A 1 1207 ? -20.155 17.701 -18.856 1.00 52.91 1207 LEU A N 1
ATOM 9352 C CA . LEU A 1 1207 ? -21.028 17.812 -17.683 1.00 52.91 1207 LEU A CA 1
ATOM 9353 C C . LEU A 1 1207 ? -21.080 16.470 -16.929 1.00 52.91 1207 LEU A C 1
ATOM 9355 O O . LEU A 1 1207 ? -21.093 15.397 -17.540 1.00 52.91 1207 LEU A O 1
ATOM 9359 N N . ASP A 1 1208 ? -21.013 16.547 -15.601 1.00 54.03 1208 ASP A N 1
ATOM 9360 C CA . ASP A 1 1208 ? -20.966 15.412 -14.663 1.00 54.03 1208 ASP A CA 1
ATOM 9361 C C . ASP A 1 1208 ? -19.770 14.456 -14.817 1.00 54.03 1208 ASP A C 1
ATOM 9363 O O . ASP A 1 1208 ? -19.720 13.403 -14.190 1.00 54.03 1208 ASP A O 1
ATOM 9367 N N . ASN A 1 1209 ? -18.783 14.801 -15.649 1.00 54.22 1209 ASN A N 1
ATOM 9368 C CA . ASN A 1 1209 ? -17.597 13.976 -15.868 1.00 54.22 1209 ASN A CA 1
ATOM 9369 C C . ASN A 1 1209 ? -16.286 14.756 -15.731 1.00 54.22 1209 ASN A C 1
ATOM 9371 O O . ASN A 1 1209 ? -15.237 14.131 -15.593 1.00 54.22 1209 ASN A O 1
ATOM 9375 N N . SER A 1 1210 ? -16.285 16.085 -15.813 1.00 55.28 1210 SER A N 1
ATOM 9376 C CA . SER A 1 1210 ? -15.090 16.926 -15.656 1.00 55.28 1210 SER A CA 1
ATOM 9377 C C . SER A 1 1210 ? -15.334 18.080 -14.693 1.00 55.28 1210 SER A C 1
ATOM 9379 O O . SER A 1 1210 ? -16.409 18.679 -14.725 1.00 55.28 1210 SER A O 1
ATOM 9381 N N . ALA A 1 1211 ? -14.320 18.435 -13.905 1.00 59.47 1211 ALA A N 1
ATOM 9382 C CA . ALA A 1 1211 ? -14.339 19.653 -13.102 1.00 59.47 1211 ALA A CA 1
ATOM 9383 C C . ALA A 1 1211 ? -14.180 20.902 -13.993 1.00 59.47 1211 ALA A C 1
ATOM 9385 O O . ALA A 1 1211 ? -13.443 20.882 -14.985 1.00 59.47 1211 ALA A O 1
ATOM 9386 N N . LEU A 1 1212 ? -14.882 21.983 -13.637 1.00 48.56 1212 LEU A N 1
ATOM 9387 C CA . LEU A 1 1212 ? -14.756 23.305 -14.256 1.00 48.56 1212 LEU A CA 1
ATOM 9388 C C . LEU A 1 1212 ? -13.562 24.044 -13.620 1.00 48.56 1212 LEU A C 1
ATOM 9390 O O . LEU A 1 1212 ? -13.742 24.741 -12.627 1.00 48.56 1212 LEU A O 1
ATOM 9394 N N . GLY A 1 1213 ? -12.363 23.892 -14.191 1.00 47.53 1213 GLY A N 1
ATOM 9395 C CA . GLY A 1 1213 ? -11.133 24.558 -13.720 1.00 47.53 1213 GLY A CA 1
ATOM 9396 C C . GLY A 1 1213 ? -10.223 23.694 -12.833 1.00 47.53 1213 GLY A C 1
ATOM 9397 O O . GLY A 1 1213 ? -10.519 22.525 -12.593 1.00 47.53 1213 GLY A O 1
ATOM 9398 N N . GLU A 1 1214 ? -9.089 24.260 -12.395 1.00 43.81 1214 GLU A N 1
ATOM 9399 C CA . GLU A 1 1214 ? -8.213 23.684 -11.356 1.00 43.81 1214 GLU A CA 1
ATOM 9400 C C . GLU A 1 1214 ? -8.813 23.996 -9.971 1.00 43.81 1214 GLU A C 1
ATOM 9402 O O . GLU A 1 1214 ? -9.289 25.112 -9.757 1.00 43.81 1214 GLU A O 1
ATOM 9407 N N . ILE A 1 1215 ? -8.839 23.000 -9.074 1.00 38.38 1215 ILE A N 1
ATOM 9408 C CA . ILE A 1 1215 ? -9.253 23.163 -7.666 1.00 38.38 1215 ILE A CA 1
ATOM 9409 C C . ILE A 1 1215 ? -8.080 23.719 -6.868 1.00 38.38 1215 ILE A C 1
ATOM 9411 O O . ILE A 1 1215 ? -6.969 23.160 -7.033 1.00 38.38 1215 ILE A O 1
#

Nearest PDB structures (foldseek):
  7b5h-assembly1_AD  TM=4.615E-01  e=4.497E-32  Nostoc sp. PCC 7120 = FACHB-418
  7aeb-assembly1_A  TM=7.764E-01  e=5.884E-12  Algoriphagus machipongonensis
  5fl7-assembly1_D  TM=5.804E-01  e=1.958E-01  Yarrowia lipolytica
  7yqa-assembly1_A  TM=5.130E-01  e=5.849E-01  Chlamydomonas reinhardtii
  2zze-assembly2_B  TM=2.960E-01  e=2.820E-01  Pyrococcus horikoshii

Secondary structure (DSSP, 8-state):
-EEEEE-SS-TT-EEEEE------S---TT------SSTTS---HHHHS-SS--TTS---HHHHHHTSPPSEEEHHHHHHHHHTSTT--------EE---SS-TT--S---EESSEEE--TTTT------SSS----EEETTEEE---HHHHHHHHHHHHHHHS-PPPSS---S-PPPPPPP--------GGGGS-GGG--STT-SPSP-TTPPPHHHHHHHHHHHHHHHHHHHHHHHHHHTHHHHT-----B-TTS-BSS--SS----GGGSTTTHHHHGGG-S-HHHHHHHHHHHH--HHHHHHHHHHHHHHHHHTTT---HHHHHHHHHHHGGGHHHHHHHHHHHHHHHHHHHHHTTT----TT-TT-TTSTTSS-HHHHHHHHHTT-PPPPGGG----TTEEEE-SSSSBEEEEE-SSS-EEEEESS-BSSHHHHHHHHHHHHHHHT-GGGEEEEESSSS-EEEEEEETTEEEEEES---BS--STTSHHHHHHHHHHHHHHHHHHH-GGG-TT--S--HHHHEEEEEEEE-SSSS-EEEEEEEEESSTT---GGGEEEEEEEEEE-PPPEEEE--EEETTTTEEEEES--GGG--TT-EEEEES-SS--EEEEEEEEEE-SSEEEEEESSPP---PSP--EEEE-SS-HHHHHHHHHHHHHHHHHHHHHHHT-GGGEEEES-SSS-PSSPEEEEE-TTS-EEEEES---TTHHHHHHHHT-TT-EEEEES-SS--EEEEEEEEEEETTEEEEEESSPPPPB-S--EEEEEEEEEEEEEETTTTEEEESS--TTT--TT-EEEEES-SS--EEEEEEEEEE-SS-EEEEESSPP--S---SEEEEEEEEEEEEEETTEEEEE--HHHHHHHHHHHHHIIIII-----EEEEGGGGS---EEEEEEE--TTSS-SS-S---EEEEEEEEEEEEEETTTTEEEEES--TTT--TT-EEEEES-SS--EEEEEEEEEEETTEEEEEESSPPSS---SS----EEEEEEEEEEEEEETTTTEEEEES--GGG--TTPEEEEE--GGGTT-EEEEEEEEEEETTEEEEEEEEEEEEEEPPPPP----S------S-SSTTEEEEEEES-SGGGG-HHHHHHHHHHHHHHS-TT-EEEEEEE-HHHHHHHHHHHHHHHHHHH-SS--HHHHHHHHHHHHHHHHT----PPEEB---TTS-S--TTB--TTTSEES--